Protein 4GX8 (pdb70)

InterPro domains:
  IPR003141 Polymerase/histidinol phosphatase, N-terminal [SM00481] (7-74)
  IPR004013 PHP domain [PF02811] (8-172)
  IPR004365 OB-fold nucleic acid binding domain, AA-tRNA synthetase-type [PF01336] (1000-1071)
  IPR004805 Error-prone DNA polymerase/DNA polymerase III subunit alpha DnaE/PolC [PTHR32294] (6-1156)
  IPR004805 Error-prone DNA polymerase/DNA polymerase III subunit alpha DnaE/PolC [TIGR00594] (6-1031)
  IPR011708 Bacterial DNA polymerase III, alpha subunit, NTPase domain [PF07733] (291-558)
  IPR012340 Nucleic acid-binding, OB-fold [G3DSA:2.40.50.140] (981-1074)
  IPR016195 Polymerase/histidinol phosphatase-like [SSF89550] (6-263)
  IPR029460 DNA polymerase, helix-hairpin-helix motif [PF14579] (808-898)
  IPR040982 DNA polymerase III alpha subunit finger domain [PF17657] (561-735)
  IPR041931 Bacterial DNA polymerase III alpha subunit, thumb domain [G3DSA:1.10.10.1600] (433-510)
  IPR048472 DNA polymerase III subunit alpha, C-terminal domain [PF20914] (1100-1151)
  IPR049821 DnaE1-like, PHP domain [cd07433] (5-281)

Nearest PDB structures (foldseek):
  4gx8-assembly1_A  TM=1.003E+00  e=2.060E-63  Escherichia coli K-12
  4gx9-assembly1_A  TM=1.001E+00  e=1.912E-62  Escherichia coli K-12
  4gx9-assembly2_B  TM=9.969E-01  e=6.374E-62  Escherichia coli K-12
  4jom-assembly1_A  TM=9.855E-01  e=2.646E-47  Escherichia coli K-12
  5fkv-assembly1_A  TM=9.744E-01  e=1.449E-47  Escherichia coli K-12

GO terms:
  GO:0034061 DNA polymerase activity (F, EXP)
  GO:0005515 protein binding (F, IPI)
  GO:0005829 cytosol (C, IDA)
  GO:0044776 DNA polymerase III, core complex (C, IDA)
  GO:0005737 cytoplasm (C, IDA)
  GO:0003887 DNA-directed DNA polymerase activity (F, IDA)
  GO:0006272 leading strand elongation (P, IDA)
  GO:0006273 lagging strand elongation (P, IDA)

Foldseek 3Di:
DLADALFQDPVLLVLLVVLLVVLCVQAVAALQQDADVVGDSVPDDGFLFEAAAAEALQQPHDDARDCLVVLVLCLVLSNREYEYAGALDCRCVVVNCNSCSNSNHRYWYKYKFFEDEVLVHPHTFIKIKTALEALLVVLSNVQSVVQPVVPDDPVGGHGYPCSCQVSVPRIAMEQRQCRGQLNVCLVVVVVVSNVVVVVVCCVRPPSRYAHEQEDQPDPCRVVSVVSVVVVCSVPVHHHAYHHNANEAALVCVVVSVVSVCVRVVHDDDDHSSRHDDRSVRVCVVCVVPSSNSSNNSSSRSSRRYD/DFDALFADPVLLVLLVVLLVVLCVQAVAALQQDADVVGDSVPDDGFLFEAAAAEALQQVFDDAGDCLVVLVLCLVLSNREYEYAGALDDRCVVVNCNSCSNSNHRYWYKYKFFEDEPLVPPATFIKIKTALEALSVVLSVVQSVVQPVVPDDPVHGHGYPCSCQVSVPRIAMEQRQCRGQLNVCLVVVPPVSNVVVVVVCCVRPPSRYAHEQEDQPDPCRVVSVVSVVVVCVVPVHHHAYHHNANEAALVCVVVSQQSVQVRNPHHNPDPPDDDDDHSSRHDDRSVRVCVVCVVPSSNSSNNSSSRSSRRYD/DFDALFFDPVLLVLLVVLLVVLCVQAVAALQQDADVVGDSVPDDGFLFEAAAAEALQQPFDDAGDCLVVLVLCLVLSNREYEYAGALDDRCVVVNCNSCSNSNHRYWYKYKFFEDEVLVPPHTFIKIKTFLEQLSVVLSVVQSVVQPVVPDDPVGGHGYPVSCQVSVPRIAMEQRQCRGQLNVCLVVVVVVSNVVVVVVCCVRPPSRYAHEQEDQPDPCRVVSVVSVVVVCVVPVHHHAYHHNANEAALVCVVVSLQSVQVRSPHHPVDPPRDDPDHSSRHDDRSVRVCVVCVVPSRNSSNNSSSRSSRRYD/DFDALFQDPVLLVLLVVLLVVLCVLAVAALQQDADVVGDSVPDDGFLFEAAAAEALQQPFDDARDCLVVLVLCLVLSPREYEYAGALDCRCVVVNCNSCSNSNHRYWYKYKFWEDEPLVHPQTFIKIKTALEALLVVLSNVQSVVQPVVPDDPVHGHGYPVSCQVSVPRIAMEQRQCRGQLNVCLVVVNPVSNVVVVVVCCVRPPSRYAHEQEDQPDPCRVVSVVSSVVVCVVPVHHHAYHHNANEAALVCVVVSLCSQQVRVVHDSPDPVDDDPDHSSRHDDRSVRSCVVCVVPSRNSSNNSSSRSSRRYD

Sequence (1242 aa):
SKLRVVFATDEEIAAHEARLDLVQKKKGGSCLWRATRRESSGSIGSMSEPRFVHLRVHSDYSMMIDGPAKTAPLVKKAAALGMPALAIITDFTNLCGLVKFYGAGHGAGIKPIVGADFNVQCCDLLLGDELTHLTVLAANNTGYQNLTTLLISSKAYQQRRGYGAAGPIIDRDWLIELNEGLIILLSGGRMGDVGRRSLLRGNSALVDECVAFYEEHFPDRYFLELIRTGRPDEESSYLHAAVELAEARRGLPVVATNDVRFIDSSDFDAHEIRVAIHDGFPPRRNYSPQQYMRSEEEMCELFADIPEALANTVEIAKRCNVTKLRVVFATDEEIAAHEARLDLVQKKGGSCLWRATRESGSIGSMSEPRRFVHLRVHSDYSMIDGPAKTAPLVKKAAALGMPALAITDFTNLCGLVKFYGAGHGAGIKPIVGADFNVQCCDLLGDELTHLTVLAANNTGYQNLTLLISSKKAYQQRRGYGAAGPIIDRDWLIELNEGLILLLSGGRMGDVGRRSLLRGNSALVDECVAFYEEHFPDRYFLELIRTGRPDEESSYLHAAVELAEARGLPVVATNDVRFIDSSDFDAHEIRVAIHDGFTLDDPKRPRNYSPQQYMRSEEEMCELFADIPEALANTVEIAKRCNVTKKLRVVFATDEEIAAHEARLDLVQKKGGSCLWRATRESGSIGSMSEPRFVHLRVHSDYSMIIDGPAKTAPLVKKAAALGMPALAIITDFTNLCGLVKFYGAGHGAGIKPIVGADFNVQQCCDLLLGDELTHLTVLAANNNTGYQNLTLLISSSKAYQRRGYGAAGPIIIDRDWLIELNEEGLILLSGGRMGDVGRSLLRGNSALVDECVAFYEEHFPDRYFLELIRTGRPDEESSYLHAAVELAEARGLPVVATNDVRFIIDSSDFDAHEIRVAIHDGFTLDDPKRPRNYSPQQYMRSEEEEMCELFADIPEALANTVEIAKRCNVTKLRVVFATDEEIAAHEARLDLVQKKGGSCLWRATRRESGSIGSMSEPRFVHLRVHSDYSMMIDGPAKTAPLVKKAAALGMPALAITDFTNLCGLVKKFYGAGHGAGIKPIVGADFNVQQCDLLGDELTHLTVLAANNTGYQNLTTLLISSKAYQRRGYGAAGPIIDRDWLIELNEEGLILLLSGGRMGDVGRSLLRGNSALVDECVAFYEEHFPDRYFLELIRTGRPDEESSYLHAAVELAEARGLPVVATNDVRFIDSSDFDAHEIRVAIHDGFTLDDPKRPRNYSPQQYMRSEEEMCELFADIPEALANTVEIAKRCNVT

Structure (mmCIF, N/CA/C/O backbone):
data_4GX8
#
_entry.id   4GX8
#
_cell.length_a   84.470
_cell.length_b   56.630
_cell.length_c   138.010
_cell.angle_alpha   90.00
_cell.angle_beta   93.52
_cell.angle_gamma   90.00
#
_symmetry.space_group_name_H-M   'P 1 21 1'
#
loop_
_entity.id
_entity.type
_entity.pdbx_description
1 polymer 'DNA polymerase III subunit epsilon,DNA polymerase III subunit alpha'
2 non-polymer 'CHLORIDE ION'
3 water water
#
loop_
_atom_site.group_PDB
_atom_site.id
_atom_site.type_symbol
_atom_site.label_atom_id
_atom_site.label_alt_id
_atom_site.label_comp_id
_atom_site.label_asym_id
_atom_site.label_entity_id
_atom_site.label_seq_id
_atom_site.pdbx_PDB_ins_code
_atom_site.Cartn_x
_atom_site.Cartn_y
_atom_site.Cartn_z
_atom_site.occupancy
_atom_site.B_iso_or_equiv
_atom_site.auth_seq_id
_atom_site.auth_comp_id
_atom_site.auth_asym_id
_atom_site.auth_atom_id
_atom_site.pdbx_PDB_model_num
ATOM 1 N N . SER A 1 3 ? 51.005 17.159 112.159 1.00 57.61 3 SER A N 1
ATOM 2 C CA . SER A 1 3 ? 50.706 18.595 111.882 1.00 57.65 3 SER A CA 1
ATOM 3 C C . SER A 1 3 ? 51.839 19.491 112.368 1.00 51.98 3 SER A C 1
ATOM 4 O O . SER A 1 3 ? 52.290 19.355 113.511 1.00 51.01 3 SER A O 1
ATOM 6 N N . LYS A 1 4 ? 52.289 20.402 111.503 1.00 42.82 4 LYS A N 1
ATOM 7 C CA . LYS A 1 4 ? 53.346 21.354 111.870 1.00 38.30 4 LYS A CA 1
ATOM 8 C C . LYS A 1 4 ? 52.834 22.650 112.529 1.00 29.39 4 LYS A C 1
ATOM 9 O O . LYS A 1 4 ? 53.628 23.528 112.891 1.00 32.71 4 LYS A O 1
ATOM 15 N N . LEU A 1 5 ? 51.517 22.766 112.690 1.00 23.47 5 LEU A N 1
ATOM 16 C CA . LEU A 1 5 ? 50.948 23.849 113.509 1.00 17.79 5 LEU A CA 1
ATOM 17 C C . LEU A 1 5 ? 50.910 23.442 114.972 1.00 18.74 5 LEU A C 1
ATOM 18 O O . LEU A 1 5 ? 50.330 22.410 115.328 1.00 21.92 5 LEU A O 1
ATOM 23 N N . ARG A 1 6 ? 51.524 24.275 115.808 1.00 14.99 6 ARG A N 1
ATOM 24 C CA . ARG A 1 6 ? 51.672 24.023 117.236 1.00 17.16 6 ARG A CA 1
ATOM 25 C C . ARG A 1 6 ? 50.389 24.328 118.021 1.00 17.63 6 ARG A C 1
ATOM 26 O O . ARG A 1 6 ? 49.751 25.378 117.832 1.00 19.05 6 ARG A O 1
ATOM 34 N N . VAL A 1 7 ? 50.008 23.389 118.885 1.00 17.41 7 VAL A N 1
ATOM 35 C CA . VAL A 1 7 ? 49.052 23.665 119.951 1.00 18.11 7 VAL A CA 1
ATOM 36 C C . VAL A 1 7 ? 49.888 23.774 121.230 1.00 16.00 7 VAL A C 1
ATOM 37 O O . VAL A 1 7 ? 50.764 22.919 121.493 1.00 16.12 7 VAL A O 1
ATOM 41 N N . VAL A 1 8 ? 49.662 24.849 121.977 1.00 15.91 8 VAL A N 1
ATOM 42 C CA . VAL A 1 8 ? 50.317 25.050 123.263 1.00 14.96 8 VAL A CA 1
ATOM 43 C C . VAL A 1 8 ? 49.403 24.480 124.350 1.00 13.89 8 VAL A C 1
ATOM 44 O O . VAL A 1 8 ? 48.410 25.102 124.728 1.00 16.25 8 VAL A O 1
ATOM 48 N N . PHE A 1 9 ? 49.750 23.300 124.852 1.00 15.29 9 PHE A N 1
ATOM 49 C CA . PHE A 1 9 ? 48.926 22.650 125.872 1.00 14.08 9 PHE A CA 1
ATOM 50 C C . PHE A 1 9 ? 49.155 23.254 127.255 1.00 16.41 9 PHE A C 1
ATOM 51 O O . PHE A 1 9 ? 50.296 23.534 127.649 1.00 14.63 9 PHE A O 1
ATOM 59 N N . ALA A 1 10 ? 48.058 23.462 127.983 1.00 16.78 10 ALA A N 1
ATOM 60 C CA . ALA A 1 10 ? 48.128 23.840 129.384 1.00 16.61 10 ALA A CA 1
ATOM 61 C C . ALA A 1 10 ? 48.978 22.792 130.093 1.00 15.48 10 ALA A C 1
ATOM 62 O O . ALA A 1 10 ? 48.792 21.580 129.901 1.00 16.17 10 ALA A O 1
ATOM 64 N N . THR A 1 11 ? 49.937 23.254 130.891 1.00 14.71 11 THR A N 1
ATOM 65 C CA . THR A 1 11 ? 50.786 22.357 131.674 1.00 16.38 11 THR A CA 1
ATOM 66 C C . THR A 1 11 ? 49.985 21.714 132.806 1.00 16.61 11 THR A C 1
ATOM 67 O O . THR A 1 11 ? 48.858 22.127 133.080 1.00 17.11 11 THR A O 1
ATOM 71 N N . ASP A 1 12 ? 50.568 20.718 133.471 1.00 16.17 12 ASP A N 1
ATOM 72 C CA . ASP A 1 12 ? 49.934 20.104 134.641 1.00 17.91 12 ASP A CA 1
ATOM 73 C C . ASP A 1 12 ? 49.582 21.130 135.729 1.00 19.80 12 ASP A C 1
ATOM 74 O O . ASP A 1 12 ? 48.490 21.065 136.309 1.00 15.80 12 ASP A O 1
ATOM 79 N N . GLU A 1 13 ? 50.496 22.074 135.991 1.00 17.22 13 GLU A N 1
ATOM 80 C CA . GLU A 1 13 ? 50.244 23.175 136.944 1.00 21.26 13 GLU A CA 1
ATOM 81 C C . GLU A 1 13 ? 49.048 24.032 136.549 1.00 17.01 13 GLU A C 1
ATOM 82 O O . GLU A 1 13 ? 48.233 24.392 137.401 1.00 17.96 13 GLU A O 1
ATOM 88 N N . GLU A 1 14 ? 48.947 24.353 135.256 1.00 12.61 14 GLU A N 1
ATOM 89 C CA . GLU A 1 14 ? 47.863 25.172 134.728 1.00 13.81 14 GLU A CA 1
ATOM 90 C C . GLU A 1 14 ? 46.538 24.423 134.778 1.00 12.86 14 GLU A C 1
ATOM 91 O O . GLU A 1 14 ? 45.495 25.015 135.102 1.00 15.38 14 GLU A O 1
ATOM 97 N N . ILE A 1 15 ? 46.586 23.126 134.475 1.00 13.89 15 ILE A N 1
ATOM 98 C CA . ILE A 1 15 ? 45.403 22.261 134.563 1.00 14.15 15 ILE A CA 1
ATOM 99 C C . ILE A 1 15 ? 44.869 22.229 136.004 1.00 13.59 15 ILE A C 1
ATOM 100 O O . ILE A 1 15 ? 43.655 22.314 136.219 1.00 12.95 15 ILE A O 1
ATOM 105 N N . ALA A 1 16 ? 45.775 22.161 136.980 1.00 12.60 16 ALA A N 1
ATOM 106 C CA . ALA A 1 16 ? 45.372 22.178 138.387 1.00 16.00 16 ALA A CA 1
ATOM 107 C C . ALA A 1 16 ? 44.706 23.511 138.748 1.00 17.09 16 ALA A C 1
ATOM 108 O O . ALA A 1 16 ? 43.702 23.534 139.448 1.00 14.40 16 ALA A O 1
ATOM 110 N N . ALA A 1 17 ? 45.264 24.614 138.252 1.00 15.70 17 ALA A N 1
ATOM 111 C CA . ALA A 1 17 ? 44.669 25.935 138.474 1.00 11.20 17 ALA A CA 1
ATOM 112 C C . ALA A 1 17 ? 43.298 26.051 137.796 1.00 13.32 17 ALA A C 1
ATOM 113 O O . ALA A 1 17 ? 42.398 26.669 138.345 1.00 13.58 17 ALA A O 1
ATOM 115 N N . HIS A 1 18 ? 43.167 25.452 136.610 1.00 11.29 18 HIS A N 1
ATOM 116 C CA . HIS A 1 18 ? 41.908 25.416 135.864 1.00 13.68 18 HIS A CA 1
ATOM 117 C C . HIS A 1 18 ? 40.858 24.650 136.648 1.00 13.62 18 HIS A C 1
ATOM 118 O O . HIS A 1 18 ? 39.742 25.140 136.833 1.00 12.23 18 HIS A O 1
ATOM 125 N N . GLU A 1 19 ? 41.221 23.475 137.166 1.00 13.04 19 GLU A N 1
ATOM 126 C CA . GLU A 1 19 ? 40.279 22.708 137.988 1.00 11.74 19 GLU A CA 1
ATOM 127 C C . GLU A 1 19 ? 39.854 23.483 139.222 1.00 12.57 19 GLU A C 1
ATOM 128 O O . GLU A 1 19 ? 38.670 23.505 139.564 1.00 12.40 19 GLU A O 1
ATOM 134 N N . ALA A 1 20 ? 40.816 24.147 139.863 1.00 12.51 20 ALA A N 1
ATOM 135 C CA . ALA A 1 20 ? 40.496 24.973 141.036 1.00 13.76 20 ALA A CA 1
ATOM 136 C C . ALA A 1 20 ? 39.608 26.169 140.668 1.00 13.97 20 ALA A C 1
ATOM 137 O O . ALA A 1 20 ? 38.724 26.557 141.445 1.00 14.99 20 ALA A O 1
ATOM 139 N N . ARG A 1 21 ? 39.848 26.751 139.489 1.00 14.86 21 ARG A N 1
ATOM 140 C CA . ARG A 1 21 ? 39.052 27.884 139.022 1.00 13.56 21 ARG A CA 1
ATOM 141 C C . ARG A 1 21 ? 37.622 27.450 138.708 1.00 12.41 21 ARG A C 1
ATOM 142 O O . ARG A 1 21 ? 36.648 28.153 139.055 1.00 10.63 21 ARG A O 1
ATOM 150 N N . LEU A 1 22 ? 37.468 26.276 138.101 1.00 12.56 22 LEU A N 1
ATOM 151 C CA . LEU A 1 22 ? 36.093 25.735 137.905 1.00 13.17 22 LEU A CA 1
ATOM 152 C C . LEU A 1 22 ? 35.390 25.390 139.234 1.00 13.78 22 LEU A C 1
ATOM 153 O O . LEU A 1 22 ? 34.190 25.618 139.373 1.00 13.92 22 LEU A O 1
ATOM 158 N N . ASP A 1 23 ? 36.128 24.840 140.203 1.00 13.17 23 ASP A N 1
ATOM 159 C CA . ASP A 1 23 ? 35.588 24.624 141.542 1.00 10.92 23 ASP A CA 1
ATOM 160 C C . ASP A 1 23 ? 35.009 25.923 142.093 1.00 13.43 23 ASP A C 1
ATOM 161 O O . ASP A 1 23 ? 33.946 25.919 142.719 1.00 13.73 23 ASP A O 1
ATOM 166 N N . LEU A 1 24 ? 35.703 27.036 141.861 1.00 12.58 24 LEU A N 1
ATOM 167 C CA . LEU A 1 24 ? 35.220 28.337 142.350 1.00 17.47 24 LEU A CA 1
ATOM 168 C C . LEU A 1 24 ? 33.912 28.754 141.655 1.00 18.07 24 LEU A C 1
ATOM 169 O O . LEU A 1 24 ? 32.982 29.218 142.314 1.00 14.69 24 LEU A O 1
ATOM 174 N N . VAL A 1 25 ? 33.856 28.595 140.334 1.00 14.96 25 VAL A N 1
ATOM 175 C CA . VAL A 1 25 ? 32.628 28.841 139.567 1.00 13.25 25 VAL A CA 1
ATOM 176 C C . VAL A 1 25 ? 31.480 28.072 140.207 1.00 11.10 25 VAL A C 1
ATOM 177 O O . VAL A 1 25 ? 30.419 28.626 140.511 1.00 13.61 25 VAL A O 1
ATOM 181 N N . GLN A 1 26 ? 31.713 26.783 140.427 1.00 12.73 26 GLN A N 1
ATOM 182 C CA . GLN A 1 26 ? 30.667 25.876 140.882 1.00 11.90 26 GLN A CA 1
ATOM 183 C C . GLN A 1 26 ? 30.235 26.127 142.332 1.00 11.91 26 GLN A C 1
ATOM 184 O O . GLN A 1 26 ? 29.038 26.082 142.653 1.00 12.37 26 GLN A O 1
ATOM 190 N N . LYS A 1 27 ? 31.218 26.390 143.194 1.00 12.37 27 LYS A N 1
ATOM 191 C CA A LYS A 1 27 ? 30.956 26.670 144.606 0.70 13.19 27 LYS A CA 1
ATOM 192 C CA B LYS A 1 27 ? 30.982 26.668 144.611 0.30 11.55 27 LYS A CA 1
ATOM 193 C C . LYS A 1 27 ? 30.279 28.017 144.832 1.00 12.29 27 LYS A C 1
ATOM 194 O O . LYS A 1 27 ? 29.514 28.184 145.795 1.00 13.06 27 LYS A O 1
ATOM 205 N N . LYS A 1 28 ? 30.536 28.970 143.944 1.00 13.25 28 LYS A N 1
ATOM 206 C CA . LYS A 1 28 ? 29.894 30.284 144.049 1.00 12.36 28 LYS A CA 1
ATOM 207 C C . LYS A 1 28 ? 28.562 30.354 143.308 1.00 12.64 28 LYS A C 1
ATOM 208 O O . LYS A 1 28 ? 27.668 31.074 143.731 1.00 13.88 28 LYS A O 1
ATOM 214 N N . GLY A 1 29 ? 28.440 29.616 142.199 1.00 10.75 29 GLY A N 1
ATOM 215 C CA . GLY A 1 29 ? 27.273 29.706 141.316 1.00 15.42 29 GLY A CA 1
ATOM 216 C C . GLY A 1 29 ? 26.266 28.569 141.345 1.00 15.55 29 GLY A C 1
ATOM 217 O O . GLY A 1 29 ? 25.098 28.743 140.962 1.00 13.85 29 GLY A O 1
ATOM 218 N N . GLY A 1 30 ? 26.697 27.391 141.787 1.00 11.06 30 GLY A N 1
ATOM 219 C CA . GLY A 1 30 ? 25.775 26.268 141.891 1.00 10.33 30 GLY A CA 1
ATOM 220 C C . GLY A 1 30 ? 25.653 25.471 140.609 1.00 13.77 30 GLY A C 1
ATOM 221 O O . GLY A 1 30 ? 24.758 24.641 140.499 1.00 13.94 30 GLY A O 1
ATOM 222 N N . SER A 1 31 ? 26.556 25.729 139.659 1.00 11.48 31 SER A N 1
ATOM 223 C CA . SER A 1 31 ? 26.667 24.927 138.422 1.00 10.43 31 SER A CA 1
ATOM 224 C C . SER A 1 31 ? 27.978 25.243 137.719 1.00 12.77 31 SER A C 1
ATOM 225 O O . SER A 1 31 ? 28.631 26.241 138.024 1.00 12.06 31 SER A O 1
ATOM 228 N N . CYS A 1 32 ? 28.379 24.386 136.789 1.00 8.48 32 CYS A N 1
ATOM 229 C CA . CYS A 1 32 ? 29.589 24.658 136.002 1.00 11.44 32 CYS A CA 1
ATOM 230 C C . CYS A 1 32 ? 29.345 24.031 134.641 1.00 12.98 32 CYS A C 1
ATOM 231 O O . CYS A 1 32 ? 29.229 22.805 134.539 1.00 12.02 32 CYS A O 1
ATOM 234 N N . LEU A 1 33 ? 29.234 24.858 133.603 1.00 10.88 33 LEU A N 1
ATOM 235 C CA . LEU A 1 33 ? 28.886 24.341 132.264 1.00 12.74 33 LEU A CA 1
ATOM 236 C C . LEU A 1 33 ? 29.965 23.411 131.708 1.00 12.11 33 LEU A C 1
ATOM 237 O O . LEU A 1 33 ? 29.648 22.452 131.007 1.00 12.95 33 LEU A O 1
ATOM 242 N N . TRP A 1 34 ? 31.221 23.659 132.076 1.00 12.85 34 TRP A N 1
ATOM 243 C CA . TRP A 1 34 ? 32.327 22.807 131.636 1.00 14.56 34 TRP A CA 1
ATOM 244 C C . TRP A 1 34 ? 32.121 21.360 132.106 1.00 13.57 34 TRP A C 1
ATOM 245 O O . TRP A 1 34 ? 32.473 20.417 131.398 1.00 15.09 34 TRP A O 1
ATOM 256 N N . ARG A 1 35 ? 31.543 21.205 133.293 1.00 10.55 35 ARG A N 1
ATOM 257 C CA . ARG A 1 35 ? 31.289 19.898 133.906 1.00 8.40 35 ARG A CA 1
ATOM 258 C C . ARG A 1 35 ? 29.806 19.450 133.854 1.00 8.56 35 ARG A C 1
ATOM 259 O O . ARG A 1 35 ? 29.394 18.522 134.560 1.00 14.07 35 ARG A O 1
ATOM 267 N N . ALA A 1 36 ? 28.998 20.118 133.039 1.00 11.77 36 ALA A N 1
ATOM 268 C CA . ALA A 1 36 ? 27.571 19.796 132.958 1.00 8.78 36 ALA A CA 1
ATOM 269 C C . ALA A 1 36 ? 27.312 18.542 132.116 1.00 10.97 36 ALA A C 1
ATOM 270 O O . ALA A 1 36 ? 27.971 18.331 131.085 1.00 12.97 36 ALA A O 1
ATOM 272 N N . THR A 1 37 ? 26.350 17.731 132.549 1.00 8.67 37 THR A N 1
ATOM 273 C CA . THR A 1 37 ? 25.943 16.551 131.778 1.00 5.90 37 THR A CA 1
ATOM 274 C C . THR A 1 37 ? 24.543 16.772 131.204 1.00 9.69 37 THR A C 1
ATOM 275 O O . THR A 1 37 ? 23.594 17.000 131.969 1.00 10.26 37 THR A O 1
ATOM 279 N N . ARG A 1 38 ? 24.394 16.696 129.873 1.00 10.86 38 ARG A N 1
ATOM 280 C CA A ARG A 1 38 ? 23.066 16.874 129.277 0.50 13.12 38 ARG A CA 1
ATOM 281 C CA B ARG A 1 38 ? 23.073 16.854 129.251 0.50 11.75 38 ARG A CA 1
ATOM 282 C C . ARG A 1 38 ? 22.091 15.788 129.732 1.00 13.93 38 ARG A C 1
ATOM 283 O O . ARG A 1 38 ? 22.492 14.672 130.110 1.00 9.70 38 ARG A O 1
ATOM 298 N N . GLU A 1 39 ? 20.798 16.120 129.728 1.00 13.18 39 GLU A N 1
ATOM 299 C CA . GLU A 1 39 ? 19.783 15.186 130.154 1.00 11.91 39 GLU A CA 1
ATOM 300 C C . GLU A 1 39 ? 19.832 14.002 129.191 1.00 11.02 39 GLU A C 1
ATOM 301 O O . GLU A 1 39 ? 19.969 14.204 127.984 1.00 14.08 39 GLU A O 1
ATOM 307 N N . SER A 1 40 ? 19.763 12.791 129.738 1.00 9.96 40 SER A N 1
ATOM 308 C CA A SER A 1 40 ? 19.857 11.555 128.937 0.50 19.59 40 SER A CA 1
ATOM 309 C CA B SER A 1 40 ? 19.859 11.544 128.960 0.50 18.68 40 SER A CA 1
ATOM 310 C C . SER A 1 40 ? 21.275 11.322 128.394 1.00 22.49 40 SER A C 1
ATOM 311 O O . SER A 1 40 ? 21.497 10.434 127.559 1.00 22.33 40 SER A O 1
ATOM 316 N N . GLY A 1 41 ? 22.227 12.133 128.863 1.00 17.97 41 GLY A N 1
ATOM 317 C CA . GLY A 1 41 ? 23.654 11.932 128.598 1.00 15.78 41 GLY A CA 1
ATOM 318 C C . GLY A 1 41 ? 24.216 11.145 129.781 1.00 14.40 41 GLY A C 1
ATOM 319 O O . GLY A 1 41 ? 23.469 10.760 130.677 1.00 14.78 41 GLY A O 1
ATOM 320 N N . SER A 1 42 ? 25.521 10.896 129.777 1.00 15.08 42 SER A N 1
ATOM 321 C CA . SER A 1 42 ? 26.189 10.199 130.894 1.00 10.60 42 SER A CA 1
ATOM 322 C C . SER A 1 42 ? 27.466 10.954 131.241 1.00 10.57 42 SER A C 1
ATOM 323 O O . SER A 1 42 ? 28.004 11.694 130.409 1.00 9.45 42 SER A O 1
ATOM 326 N N . ILE A 1 43 ? 27.945 10.797 132.476 1.00 9.48 43 ILE A N 1
ATOM 327 C CA . ILE A 1 43 ? 29.210 11.416 132.873 1.00 8.11 43 ILE A CA 1
ATOM 328 C C . ILE A 1 43 ? 30.325 10.948 131.926 1.00 8.19 43 ILE A C 1
ATOM 329 O O . ILE A 1 43 ? 31.172 11.756 131.476 1.00 10.70 43 ILE A O 1
ATOM 334 N N . GLY A 1 44 ? 30.290 9.655 131.614 1.00 12.78 44 GLY A N 1
ATOM 335 C CA . GLY A 1 44 ? 31.305 9.017 130.776 1.00 15.04 44 GLY A CA 1
ATOM 336 C C . GLY A 1 44 ? 31.384 9.516 129.345 1.00 18.97 44 GLY A C 1
ATOM 337 O O . GLY A 1 44 ? 32.418 9.367 128.702 1.00 22.72 44 GLY A O 1
ATOM 338 N N . SER A 1 45 ? 30.298 10.104 128.847 1.00 15.72 45 SER A N 1
ATOM 339 C CA . SER A 1 45 ? 30.238 10.559 127.460 1.00 16.84 45 SER A CA 1
ATOM 340 C C . SER A 1 45 ? 30.308 12.080 127.321 1.00 14.72 45 SER A C 1
ATOM 341 O O . SER A 1 45 ? 30.158 12.615 126.216 1.00 17.08 45 SER A O 1
ATOM 344 N N . MET A 1 46 ? 30.571 12.771 128.427 1.00 11.64 46 MET A N 1
ATOM 345 C CA . MET A 1 46 ? 30.802 14.213 128.399 1.00 11.82 46 MET A CA 1
ATOM 346 C C . MET A 1 46 ? 32.013 14.577 127.550 1.00 18.55 46 MET A C 1
ATOM 347 O O . MET A 1 46 ? 33.011 13.854 127.507 1.00 17.72 46 MET A O 1
ATOM 352 N N . SER A 1 47 ? 31.916 15.701 126.861 1.00 15.71 47 SER A N 1
ATOM 353 C CA . SER A 1 47 ? 33.007 16.113 125.991 1.00 21.34 47 SER A CA 1
ATOM 354 C C . SER A 1 47 ? 33.528 17.498 126.351 1.00 17.98 47 SER A C 1
ATOM 355 O O . SER A 1 47 ? 32.828 18.309 126.960 1.00 18.37 47 SER A O 1
ATOM 358 N N . GLU A 1 48 ? 34.772 17.753 125.978 1.00 16.40 48 GLU A N 1
ATOM 359 C CA . GLU A 1 48 ? 35.400 19.045 126.200 1.00 18.95 48 GLU A CA 1
ATOM 360 C C . GLU A 1 48 ? 34.868 20.076 125.209 1.00 15.68 48 GLU A C 1
ATOM 361 O O . GLU A 1 48 ? 34.394 19.703 124.129 1.00 14.63 48 GLU A O 1
ATOM 367 N N . PRO A 1 49 ? 34.936 21.370 125.572 1.00 15.65 49 PRO A N 1
ATOM 368 C CA . PRO A 1 49 ? 34.592 22.367 124.550 1.00 17.51 49 PRO A CA 1
ATOM 369 C C . PRO A 1 49 ? 35.576 22.296 123.394 1.00 16.50 49 PRO A C 1
ATOM 370 O O . PRO A 1 49 ? 36.722 21.889 123.588 1.00 17.52 49 PRO A O 1
ATOM 374 N N . ARG A 1 50 ? 35.103 22.655 122.202 1.00 15.89 50 ARG A N 1
ATOM 375 C CA . ARG A 1 50 ? 35.919 22.661 120.996 1.00 14.88 50 ARG A CA 1
ATOM 376 C C . ARG A 1 50 ? 36.412 24.076 120.668 1.00 16.95 50 ARG A C 1
ATOM 377 O O . ARG A 1 50 ? 37.394 24.245 119.938 1.00 15.16 50 ARG A O 1
ATOM 385 N N . PHE A 1 51 ? 35.728 25.081 121.215 1.00 11.99 51 PHE A N 1
ATOM 386 C CA . PHE A 1 51 ? 36.049 26.484 120.920 1.00 12.42 51 PHE A CA 1
ATOM 387 C C . PHE A 1 51 ? 35.582 27.362 122.077 1.00 14.92 51 PHE A C 1
ATOM 388 O O . PHE A 1 51 ? 34.524 27.112 122.668 1.00 18.39 51 PHE A O 1
ATOM 396 N N . VAL A 1 52 ? 36.387 28.372 122.393 1.00 14.29 52 VAL A N 1
ATOM 397 C CA . VAL A 1 52 ? 36.042 29.396 123.383 1.00 13.22 52 VAL A CA 1
ATOM 398 C C . VAL A 1 52 ? 36.298 30.778 122.743 1.00 13.25 52 VAL A C 1
ATOM 399 O O . VAL A 1 52 ? 37.363 30.979 122.130 1.00 14.76 52 VAL A O 1
ATOM 403 N N . HIS A 1 53 ? 35.327 31.698 122.861 1.00 13.43 53 HIS A N 1
ATOM 404 C CA . HIS A 1 53 ? 35.524 33.113 122.446 1.00 13.36 53 HIS A CA 1
ATOM 405 C C . HIS A 1 53 ? 36.487 33.873 123.355 1.00 15.52 53 HIS A C 1
ATOM 406 O O . HIS A 1 53 ? 36.216 34.042 124.539 1.00 16.20 53 HIS A O 1
ATOM 413 N N . LEU A 1 54 ? 37.587 34.373 122.783 1.00 13.35 54 LEU A N 1
ATOM 414 C CA . LEU A 1 54 ? 38.606 35.081 123.545 1.00 15.49 54 LEU A CA 1
ATOM 415 C C . LEU A 1 54 ? 38.698 36.558 123.205 1.00 15.09 54 LEU A C 1
ATOM 416 O O . LEU A 1 54 ? 39.479 37.277 123.813 1.00 17.46 54 LEU A O 1
ATOM 421 N N . ARG A 1 55 ? 37.902 37.011 122.248 1.00 14.63 55 ARG A N 1
ATOM 422 C CA . ARG A 1 55 ? 37.863 38.433 121.918 1.00 15.81 55 ARG A CA 1
ATOM 423 C C . ARG A 1 55 ? 36.423 38.845 121.727 1.00 13.92 55 ARG A C 1
ATOM 424 O O . ARG A 1 55 ? 35.777 38.452 120.760 1.00 15.50 55 ARG A O 1
ATOM 432 N N . VAL A 1 56 ? 35.924 39.608 122.692 1.00 12.47 56 VAL A N 1
ATOM 433 C CA . VAL A 1 56 ? 34.494 39.901 122.793 1.00 13.49 56 VAL A CA 1
ATOM 434 C C . VAL A 1 56 ? 34.350 41.265 123.439 1.00 15.33 56 VAL A C 1
ATOM 435 O O . VAL A 1 56 ? 34.929 41.510 124.494 1.00 13.83 56 VAL A O 1
ATOM 439 N N . HIS A 1 57 ? 33.582 42.139 122.790 1.00 14.60 57 HIS A N 1
ATOM 440 C CA . HIS A 1 57 ? 33.329 43.489 123.277 1.00 13.09 57 HIS A CA 1
ATOM 441 C C . HIS A 1 57 ? 31.878 43.672 123.645 1.00 15.03 57 HIS A C 1
ATOM 442 O O . HIS A 1 57 ? 31.005 43.181 122.934 1.00 15.15 57 HIS A O 1
ATOM 449 N N . SER A 1 58 ? 31.618 44.394 124.738 1.00 12.91 58 SER A N 1
ATOM 450 C CA . SER A 1 58 ? 30.278 44.906 125.030 1.00 15.01 58 SER A CA 1
ATOM 451 C C . SER A 1 58 ? 29.916 46.015 124.029 1.00 14.94 58 SER A C 1
ATOM 452 O O . SER A 1 58 ? 30.802 46.559 123.341 1.00 14.20 58 SER A O 1
ATOM 455 N N . ASP A 1 59 ? 28.628 46.357 123.956 1.00 17.12 59 ASP A N 1
ATOM 456 C CA . ASP A 1 59 ? 28.115 47.294 122.942 1.00 14.44 59 ASP A CA 1
ATOM 457 C C . ASP A 1 59 ? 28.807 48.655 122.882 1.00 18.61 59 ASP A C 1
ATOM 458 O O . ASP A 1 59 ? 28.986 49.208 121.788 1.00 21.83 59 ASP A O 1
ATOM 463 N N . TYR A 1 60 ? 29.200 49.196 124.034 1.00 17.36 60 TYR A N 1
ATOM 464 C CA . TYR A 1 60 ? 29.753 50.564 124.076 1.00 18.53 60 TYR A CA 1
ATOM 465 C C . TYR A 1 60 ? 31.268 50.640 124.302 1.00 23.99 60 TYR A C 1
ATOM 466 O O . TYR A 1 60 ? 31.802 51.711 124.622 1.00 31.63 60 TYR A O 1
ATOM 475 N N . SER A 1 61 ? 31.944 49.511 124.093 1.00 22.26 61 SER A N 1
ATOM 476 C CA . SER A 1 61 ? 33.370 49.322 124.405 1.00 24.03 61 SER A CA 1
ATOM 477 C C . SER A 1 61 ? 34.327 50.481 124.051 1.00 29.80 61 SER A C 1
ATOM 478 O O . SER A 1 61 ? 35.107 50.931 124.907 1.00 30.67 61 SER A O 1
ATOM 481 N N . MET A 1 62 ? 34.274 50.944 122.802 1.00 29.68 62 MET A N 1
ATOM 482 C CA A MET A 1 62 ? 35.191 51.996 122.361 0.70 33.76 62 MET A CA 1
ATOM 483 C CA B MET A 1 62 ? 35.177 51.984 122.293 0.30 33.47 62 MET A CA 1
ATOM 484 C C . MET A 1 62 ? 34.521 53.362 122.257 1.00 34.23 62 MET A C 1
ATOM 485 O O . MET A 1 62 ? 35.186 54.371 121.994 1.00 36.68 62 MET A O 1
ATOM 494 N N . ILE A 1 63 ? 33.213 53.395 122.491 1.00 33.82 63 ILE A N 1
ATOM 495 C CA . ILE A 1 63 ? 32.445 54.636 122.421 1.00 33.91 63 ILE A CA 1
ATOM 496 C C . ILE A 1 63 ? 31.950 55.060 123.812 1.00 29.49 63 ILE A C 1
ATOM 497 O O . ILE A 1 63 ? 32.368 54.495 124.827 1.00 35.44 63 ILE A O 1
ATOM 502 N N . ASP A 1 64 ? 31.089 56.071 123.856 1.00 33.19 64 ASP A N 1
ATOM 503 C CA . ASP A 1 64 ? 30.535 56.555 125.115 1.00 32.63 64 ASP A CA 1
ATOM 504 C C . ASP A 1 64 ? 29.354 55.684 125.520 1.00 30.85 64 ASP A C 1
ATOM 505 O O . ASP A 1 64 ? 28.499 55.359 124.688 1.00 31.99 64 ASP A O 1
ATOM 510 N N . GLY A 1 65 ? 29.319 55.291 126.790 1.00 28.50 65 GLY A N 1
ATOM 511 C CA . GLY A 1 65 ? 28.203 54.511 127.315 1.00 19.78 65 GLY A CA 1
ATOM 512 C C . GLY A 1 65 ? 28.588 53.449 128.331 1.00 19.71 65 GLY A C 1
ATOM 513 O O . GLY A 1 65 ? 29.776 53.256 128.614 1.00 22.17 65 GLY A O 1
ATOM 514 N N . PRO A 1 66 ? 27.577 52.751 128.880 1.00 19.19 66 PRO A N 1
ATOM 515 C CA . PRO A 1 66 ? 27.746 51.725 129.912 1.00 19.56 66 PRO A CA 1
ATOM 516 C C . PRO A 1 66 ? 28.406 50.455 129.377 1.00 25.37 66 PRO A C 1
ATOM 517 O O . PRO A 1 66 ? 28.254 50.128 128.192 1.00 27.96 66 PRO A O 1
ATOM 521 N N . ALA A 1 67 ? 29.141 49.763 130.249 1.00 21.39 67 ALA A N 1
ATOM 522 C CA . ALA A 1 67 ? 29.673 48.439 129.956 1.00 21.11 67 ALA A CA 1
ATOM 523 C C . ALA A 1 67 ? 28.749 47.329 130.495 1.00 22.03 67 ALA A C 1
ATOM 524 O O . ALA A 1 67 ? 28.978 46.759 131.572 1.00 27.13 67 ALA A O 1
ATOM 526 N N . LYS A 1 68 ? 27.696 47.030 129.745 1.00 21.46 68 LYS A N 1
ATOM 527 C CA . LYS A 1 68 ? 26.770 45.988 130.164 1.00 21.42 68 LYS A CA 1
ATOM 528 C C . LYS A 1 68 ? 27.245 44.643 129.622 1.00 23.27 68 LYS A C 1
ATOM 529 O O . LYS A 1 68 ? 27.365 44.448 128.409 1.00 22.24 68 LYS A O 1
ATOM 535 N N . THR A 1 69 ? 27.546 43.731 130.536 1.00 20.77 69 THR A N 1
ATOM 536 C CA . THR A 1 69 ? 28.059 42.416 130.157 1.00 24.20 69 THR A CA 1
ATOM 537 C C . THR A 1 69 ? 27.038 41.292 130.364 1.00 25.17 69 THR A C 1
ATOM 538 O O . THR A 1 69 ? 27.250 40.177 129.894 1.00 19.63 69 THR A O 1
ATOM 542 N N . ALA A 1 70 ? 25.931 41.604 131.047 1.00 26.24 70 ALA A N 1
ATOM 543 C CA . ALA A 1 70 ? 24.817 40.665 131.249 1.00 26.46 70 ALA A CA 1
ATOM 544 C C . ALA A 1 70 ? 24.350 39.961 129.959 1.00 24.55 70 ALA A C 1
ATOM 545 O O . ALA A 1 70 ? 24.224 38.720 129.955 1.00 20.83 70 ALA A O 1
ATOM 547 N N . PRO A 1 71 ? 24.096 40.731 128.870 1.00 21.77 71 PRO A N 1
ATOM 548 C CA . PRO A 1 71 ? 23.636 40.070 127.647 1.00 19.29 71 PRO A CA 1
ATOM 549 C C . PRO A 1 71 ? 24.661 39.128 126.996 1.00 15.97 71 PRO A C 1
ATOM 550 O O . PRO A 1 71 ? 24.253 38.151 126.375 1.00 18.04 71 PRO A O 1
ATOM 554 N N . LEU A 1 72 ? 25.958 39.406 127.143 1.00 13.27 72 LEU A N 1
ATOM 555 C CA . LEU A 1 72 ? 27.001 38.502 126.622 1.00 13.94 72 LEU A CA 1
ATOM 556 C C . LEU A 1 72 ? 27.026 37.180 127.392 1.00 13.15 72 LEU A C 1
ATOM 557 O O . LEU A 1 72 ? 27.147 36.117 126.794 1.00 15.42 72 LEU A O 1
ATOM 562 N N . VAL A 1 73 ? 26.912 37.259 128.710 1.00 13.25 73 VAL A N 1
ATOM 563 C CA . VAL A 1 73 ? 26.825 36.070 129.562 1.00 17.25 73 VAL A CA 1
ATOM 564 C C . VAL A 1 73 ? 25.551 35.285 129.273 1.00 16.28 73 VAL A C 1
ATOM 565 O O . VAL A 1 73 ? 25.603 34.055 129.144 1.00 19.11 73 VAL A O 1
ATOM 569 N N . LYS A 1 74 ? 24.423 35.993 129.177 1.00 16.89 74 LYS A N 1
ATOM 570 C CA . LYS A 1 74 ? 23.136 35.386 128.839 1.00 16.75 74 LYS A CA 1
ATOM 571 C C . LYS A 1 74 ? 23.233 34.593 127.534 1.00 18.21 74 LYS A C 1
ATOM 572 O O . LYS A 1 74 ? 22.774 33.446 127.466 1.00 16.36 74 LYS A O 1
ATOM 578 N N . LYS A 1 75 ? 23.842 35.193 126.509 1.00 15.67 75 LYS A N 1
ATOM 579 C CA . LYS A 1 75 ? 24.008 34.505 125.231 1.00 13.87 75 LYS A CA 1
ATOM 580 C C . LYS A 1 75 ? 24.943 33.303 125.337 1.00 11.63 75 LYS A C 1
ATOM 581 O O . LYS A 1 75 ? 24.609 32.226 124.872 1.00 13.79 75 LYS A O 1
ATOM 587 N N . ALA A 1 76 ? 26.100 33.481 125.971 1.00 11.13 76 ALA A N 1
ATOM 588 C CA . ALA A 1 76 ? 27.058 32.384 126.137 1.00 12.88 76 ALA A CA 1
ATOM 589 C C . ALA A 1 76 ? 26.416 31.204 126.876 1.00 13.80 76 ALA A C 1
ATOM 590 O O . ALA A 1 76 ? 26.627 30.063 126.495 1.00 15.51 76 ALA A O 1
ATOM 592 N N . ALA A 1 77 ? 25.624 31.500 127.907 1.00 14.86 77 ALA A N 1
ATOM 593 C CA . ALA A 1 77 ? 24.917 30.468 128.665 1.00 16.09 77 ALA A CA 1
ATOM 594 C C . ALA A 1 77 ? 23.898 29.722 127.800 1.00 17.47 77 ALA A C 1
ATOM 595 O O . ALA A 1 77 ? 23.777 28.500 127.887 1.00 17.04 77 ALA A O 1
ATOM 597 N N . ALA A 1 78 ? 23.185 30.460 126.951 1.00 14.59 78 ALA A N 1
ATOM 598 C CA . ALA A 1 78 ? 22.232 29.856 126.022 1.00 14.50 78 ALA A CA 1
ATOM 599 C C . ALA A 1 78 ? 22.930 28.953 125.004 1.00 19.50 78 ALA A C 1
ATOM 600 O O . ALA A 1 78 ? 22.373 27.936 124.588 1.00 24.27 78 ALA A O 1
ATOM 602 N N . LEU A 1 79 ? 24.148 29.322 124.612 1.00 11.31 79 LEU A N 1
ATOM 603 C CA . LEU A 1 79 ? 24.927 28.537 123.653 1.00 16.58 79 LEU A CA 1
ATOM 604 C C . LEU A 1 79 ? 25.665 27.365 124.316 1.00 18.09 79 LEU A C 1
ATOM 605 O O . LEU A 1 79 ? 26.329 26.580 123.636 1.00 24.31 79 LEU A O 1
ATOM 610 N N . GLY A 1 80 ? 25.546 27.262 125.637 1.00 19.17 80 GLY A N 1
ATOM 611 C CA . GLY A 1 80 ? 26.250 26.245 126.428 1.00 20.72 80 GLY A CA 1
ATOM 612 C C . GLY A 1 80 ? 27.763 26.415 126.474 1.00 22.41 80 GLY A C 1
ATOM 613 O O . GLY A 1 80 ? 28.499 25.445 126.657 1.00 23.14 80 GLY A O 1
ATOM 614 N N . MET A 1 81 ? 28.230 27.646 126.300 1.00 15.13 81 MET A N 1
ATOM 615 C CA . MET A 1 81 ? 29.660 27.944 126.367 1.00 13.44 81 MET A CA 1
ATOM 616 C C . MET A 1 81 ? 30.221 27.942 127.796 1.00 17.55 81 MET A C 1
ATOM 617 O O . MET A 1 81 ? 29.704 28.658 128.656 1.00 20.08 81 MET A O 1
ATOM 622 N N . PRO A 1 82 ? 31.268 27.121 128.064 1.00 14.17 82 PRO A N 1
ATOM 623 C CA . PRO A 1 82 ? 31.723 27.001 129.453 1.00 13.59 82 PRO A CA 1
ATOM 624 C C . PRO A 1 82 ? 32.714 28.062 129.878 1.00 14.22 82 PRO A C 1
ATOM 625 O O . PRO A 1 82 ? 33.081 28.113 131.047 1.00 15.38 82 PRO A O 1
ATOM 629 N N . ALA A 1 83 ? 33.178 28.872 128.922 1.00 14.95 83 ALA A N 1
ATOM 630 C CA . ALA A 1 83 ? 34.093 29.963 129.231 1.00 14.97 83 ALA A CA 1
ATOM 631 C C . ALA A 1 83 ? 33.879 31.076 128.227 1.00 13.30 83 ALA A C 1
ATOM 632 O O . ALA A 1 83 ? 33.364 30.839 127.126 1.00 12.63 83 ALA A O 1
ATOM 634 N N . LEU A 1 84 ? 34.268 32.288 128.631 1.00 15.07 84 LEU A N 1
ATOM 635 C CA . LEU A 1 84 ? 34.092 33.482 127.804 1.00 14.54 84 LEU A CA 1
ATOM 636 C C . LEU A 1 84 ? 35.046 34.558 128.294 1.00 16.02 84 LEU A C 1
ATOM 637 O O . LEU A 1 84 ? 35.150 34.778 129.500 1.00 13.97 84 LEU A O 1
ATOM 642 N N . ALA A 1 85 ? 35.729 35.231 127.365 1.00 14.26 85 ALA A N 1
ATOM 643 C CA . ALA A 1 85 ? 36.510 36.396 127.731 1.00 14.54 85 ALA A CA 1
ATOM 644 C C . ALA A 1 85 ? 35.726 37.635 127.373 1.00 19.13 85 ALA A C 1
ATOM 645 O O . ALA A 1 85 ? 34.952 37.613 126.421 1.00 21.50 85 ALA A O 1
ATOM 647 N N . ILE A 1 86 ? 35.884 38.681 128.181 1.00 16.24 86 ILE A N 1
ATOM 648 C CA A ILE A 1 86 ? 35.481 40.026 127.773 0.70 15.68 86 ILE A CA 1
ATOM 649 C CA B ILE A 1 86 ? 35.476 40.026 127.779 0.30 16.83 86 ILE A CA 1
ATOM 650 C C . ILE A 1 86 ? 36.759 40.835 127.621 1.00 21.34 86 ILE A C 1
ATOM 651 O O . ILE A 1 86 ? 37.622 40.836 128.508 1.00 16.05 86 ILE A O 1
ATOM 660 N N . THR A 1 87 ? 36.894 41.481 126.472 1.00 14.78 87 THR A N 1
ATOM 661 C CA . THR A 1 87 ? 38.126 42.179 126.135 1.00 12.27 87 THR A CA 1
ATOM 662 C C . THR A 1 87 ? 37.786 43.569 125.629 1.00 12.56 87 THR A C 1
ATOM 663 O O . THR A 1 87 ? 37.981 43.876 124.447 1.00 16.21 87 THR A O 1
ATOM 667 N N . ASP A 1 88 ? 37.261 44.401 126.520 1.00 11.36 88 ASP A N 1
ATOM 668 C CA . ASP A 1 88 ? 36.854 45.752 126.138 1.00 12.83 88 ASP A CA 1
ATOM 669 C C . ASP A 1 88 ? 38.063 46.649 125.923 1.00 14.61 88 ASP A C 1
ATOM 670 O O . ASP A 1 88 ? 39.185 46.296 126.286 1.00 12.04 88 ASP A O 1
ATOM 675 N N . PHE A 1 89 ? 37.826 47.803 125.325 1.00 12.84 89 PHE A N 1
ATOM 676 C CA . PHE A 1 89 ? 38.942 48.618 124.875 1.00 12.61 89 PHE A CA 1
ATOM 677 C C . PHE A 1 89 ? 39.583 49.395 126.020 1.00 10.59 89 PHE A C 1
ATOM 678 O O . PHE A 1 89 ? 38.985 50.333 126.577 1.00 11.53 89 PHE A O 1
ATOM 686 N N . THR A 1 90 ? 40.801 48.982 126.366 1.00 10.81 90 THR A N 1
ATOM 687 C CA . THR A 1 90 ? 41.626 49.670 127.369 1.00 11.65 90 THR A CA 1
ATOM 688 C C . THR A 1 90 ? 40.802 49.969 128.641 1.00 7.41 90 THR A C 1
ATOM 689 O O . THR A 1 90 ? 40.907 51.024 129.260 1.00 9.97 90 THR A O 1
ATOM 693 N N . ASN A 1 91 ? 39.960 49.004 129.012 1.00 12.54 91 ASN A N 1
ATOM 694 C CA . ASN A 1 91 ? 39.185 49.117 130.235 1.00 10.87 91 ASN A CA 1
ATOM 695 C C . ASN A 1 91 ? 38.698 47.778 130.729 1.00 12.96 91 ASN A C 1
ATOM 696 O O . ASN A 1 91 ? 38.555 46.835 129.940 1.00 12.25 91 ASN A O 1
ATOM 701 N N . LEU A 1 92 ? 38.466 47.720 132.041 1.00 14.87 92 LEU A N 1
ATOM 702 C CA . LEU A 1 92 ? 37.922 46.556 132.731 1.00 14.28 92 LEU A CA 1
ATOM 703 C C . LEU A 1 92 ? 36.611 46.907 133.449 1.00 11.82 92 LEU A C 1
ATOM 704 O O . LEU A 1 92 ? 36.262 46.304 134.488 1.00 12.06 92 LEU A O 1
ATOM 709 N N . CYS A 1 93 ? 35.893 47.886 132.901 1.00 9.38 93 CYS A N 1
ATOM 710 C CA . CYS A 1 93 ? 34.632 48.360 133.484 1.00 9.61 93 CYS A CA 1
ATOM 711 C C . CYS A 1 93 ? 33.700 47.228 133.924 1.00 15.59 93 CYS A C 1
ATOM 712 O O . CYS A 1 93 ? 33.247 47.213 135.062 1.00 13.48 93 CYS A O 1
ATOM 715 N N . GLY A 1 94 ? 33.435 46.283 133.022 1.00 13.80 94 GLY A N 1
ATOM 716 C CA . GLY A 1 94 ? 32.387 45.299 133.251 1.00 14.52 94 GLY A CA 1
ATOM 717 C C . GLY A 1 94 ? 32.826 44.091 134.031 1.00 14.58 94 GLY A C 1
ATOM 718 O O . GLY A 1 94 ? 32.032 43.172 134.243 1.00 16.17 94 GLY A O 1
ATOM 719 N N . LEU A 1 95 ? 34.081 44.096 134.480 1.00 17.26 95 LEU A N 1
ATOM 720 C CA . LEU A 1 95 ? 34.697 42.904 135.062 1.00 14.68 95 LEU A CA 1
ATOM 721 C C . LEU A 1 95 ? 33.981 42.393 136.316 1.00 18.39 95 LEU A C 1
ATOM 722 O O . LEU A 1 95 ? 33.649 41.209 136.401 1.00 15.41 95 LEU A O 1
ATOM 727 N N . VAL A 1 96 ? 33.734 43.281 137.280 1.00 15.61 96 VAL A N 1
ATOM 728 C CA . VAL A 1 96 ? 33.152 42.860 138.552 1.00 16.93 96 VAL A CA 1
ATOM 729 C C . VAL A 1 96 ? 31.794 42.199 138.324 1.00 16.26 96 VAL A C 1
ATOM 730 O O . VAL A 1 96 ? 31.507 41.132 138.895 1.00 17.38 96 VAL A O 1
ATOM 734 N N . LYS A 1 97 ? 30.982 42.817 137.469 1.00 15.55 97 LYS A N 1
ATOM 735 C CA . LYS A 1 97 ? 29.675 42.263 137.109 1.00 18.36 97 LYS A CA 1
ATOM 736 C C . LYS A 1 97 ? 29.781 41.024 136.225 1.00 17.98 97 LYS A C 1
ATOM 737 O O . LYS A 1 97 ? 28.987 40.089 136.381 1.00 17.37 97 LYS A O 1
ATOM 743 N N . PHE A 1 98 ? 30.770 41.004 135.324 1.00 14.46 98 PHE A N 1
ATOM 744 C CA . PHE A 1 98 ? 30.974 39.850 134.431 1.00 15.07 98 PHE A CA 1
ATOM 745 C C . PHE A 1 98 ? 31.339 38.625 135.269 1.00 16.97 98 PHE A C 1
ATOM 746 O O . PHE A 1 98 ? 30.829 37.517 135.048 1.00 17.53 98 PHE A O 1
ATOM 754 N N . TYR A 1 99 ? 32.195 38.848 136.257 1.00 16.59 99 TYR A N 1
ATOM 755 C CA . TYR A 1 99 ? 32.672 37.797 137.155 1.00 16.07 99 TYR A CA 1
ATOM 756 C C . TYR A 1 99 ? 31.489 37.156 137.883 1.00 20.74 99 TYR A C 1
ATOM 757 O O . TYR A 1 99 ? 31.328 35.928 137.878 1.00 17.78 99 TYR A O 1
ATOM 766 N N . GLY A 1 100 ? 30.629 37.994 138.456 1.00 17.70 100 GLY A N 1
ATOM 767 C CA . GLY A 1 100 ? 29.486 37.512 139.228 1.00 15.22 100 GLY A CA 1
ATOM 768 C C . GLY A 1 100 ? 28.441 36.817 138.374 1.00 15.65 100 GLY A C 1
ATOM 769 O O . GLY A 1 100 ? 27.895 35.793 138.770 1.00 15.40 100 GLY A O 1
ATOM 770 N N . ALA A 1 101 ? 28.158 37.399 137.209 1.00 12.20 101 ALA A N 1
ATOM 771 C CA . ALA A 1 101 ? 27.164 36.866 136.272 1.00 11.12 101 ALA A CA 1
ATOM 772 C C . ALA A 1 101 ? 27.680 35.560 135.675 1.00 13.10 101 ALA A C 1
ATOM 773 O O . ALA A 1 101 ? 26.909 34.618 135.500 1.00 16.05 101 ALA A O 1
ATOM 775 N N . GLY A 1 102 ? 28.978 35.527 135.358 1.00 14.78 102 GLY A N 1
ATOM 776 C CA . GLY A 1 102 ? 29.631 34.330 134.842 1.00 14.12 102 GLY A CA 1
ATOM 777 C C . GLY A 1 102 ? 29.380 33.194 135.830 1.00 14.03 102 GLY A C 1
ATOM 778 O O . GLY A 1 102 ? 28.878 32.141 135.455 1.00 14.41 102 GLY A O 1
ATOM 779 N N . HIS A 1 103 ? 29.716 33.439 137.097 1.00 14.32 103 HIS A N 1
ATOM 780 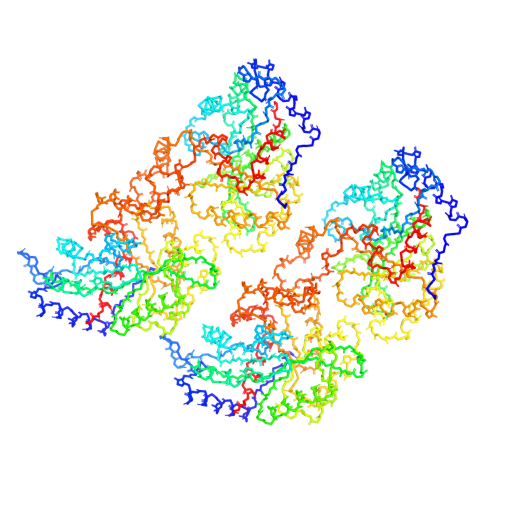C CA . HIS A 1 103 ? 29.514 32.452 138.161 1.00 10.57 103 HIS A CA 1
ATOM 781 C C . HIS A 1 103 ? 28.071 32.022 138.246 1.00 14.88 103 HIS A C 1
ATOM 782 O O . HIS A 1 103 ? 27.792 30.814 138.325 1.00 16.06 103 HIS A O 1
ATOM 789 N N . GLY A 1 104 ? 27.143 32.986 138.192 1.00 11.09 104 GLY A N 1
ATOM 790 C CA . GLY A 1 104 ? 25.740 32.647 138.271 1.00 10.97 104 GLY A CA 1
ATOM 791 C C . GLY A 1 104 ? 25.295 31.720 137.149 1.00 13.21 104 GLY A C 1
ATOM 792 O O . GLY A 1 104 ? 24.386 30.906 137.327 1.00 16.02 104 GLY A O 1
ATOM 793 N N . ALA A 1 105 ? 25.937 31.847 135.995 1.00 12.49 105 ALA A N 1
ATOM 794 C CA . ALA A 1 105 ? 25.575 31.064 134.815 1.00 14.58 105 ALA A CA 1
ATOM 795 C C . ALA A 1 105 ? 26.427 29.801 134.659 1.00 14.74 105 ALA A C 1
ATOM 796 O O . ALA A 1 105 ? 26.238 29.030 133.715 1.00 15.58 105 ALA A O 1
ATOM 798 N N . GLY A 1 106 ? 27.344 29.585 135.596 1.00 14.38 106 GLY A N 1
ATOM 799 C CA . GLY A 1 106 ? 28.268 28.446 135.522 1.00 12.09 106 GLY A CA 1
ATOM 800 C C . GLY A 1 106 ? 29.347 28.592 134.462 1.00 14.32 106 GLY A C 1
ATOM 801 O O . GLY A 1 106 ? 29.891 27.597 133.982 1.00 14.55 106 GLY A O 1
ATOM 802 N N . ILE A 1 107 ? 29.655 29.829 134.089 1.00 12.24 107 ILE A N 1
ATOM 803 C CA . ILE A 1 107 ? 30.676 30.097 133.076 1.00 11.53 107 ILE A CA 1
ATOM 804 C C . ILE A 1 107 ? 31.989 30.551 133.704 1.00 15.44 107 ILE A C 1
ATOM 805 O O . ILE A 1 107 ? 31.992 31.355 134.642 1.00 15.75 107 ILE A O 1
ATOM 810 N N . LYS A 1 108 ? 33.109 30.025 133.204 1.00 12.47 108 LYS A N 1
ATOM 811 C CA . LYS A 1 108 ? 34.415 30.498 133.644 1.00 15.30 108 LYS A CA 1
ATOM 812 C C . LYS A 1 108 ? 34.714 31.859 132.999 1.00 14.76 108 LYS A C 1
ATOM 813 O O . LYS A 1 108 ? 34.866 31.950 131.786 1.00 15.04 108 LYS A O 1
ATOM 819 N N . PRO A 1 109 ? 34.790 32.925 133.812 1.00 15.63 109 PRO A N 1
ATOM 820 C CA . PRO A 1 109 ? 35.064 34.254 133.248 1.00 13.68 109 PRO A CA 1
ATOM 821 C C . PRO A 1 109 ? 36.535 34.436 132.963 1.00 15.42 109 PRO A C 1
ATOM 822 O O . PRO A 1 109 ? 37.374 34.177 133.833 1.00 16.88 109 PRO A O 1
ATOM 826 N N . ILE A 1 110 ? 36.844 34.892 131.754 1.00 13.40 110 ILE A N 1
ATOM 827 C CA . ILE A 1 110 ? 38.231 35.204 131.398 1.00 15.84 110 ILE A CA 1
ATOM 828 C C . ILE A 1 110 ? 38.400 36.721 131.270 1.00 15.37 110 ILE A C 1
ATOM 829 O O . ILE A 1 110 ? 37.564 37.390 130.653 1.00 16.05 110 ILE A O 1
ATOM 834 N N . VAL A 1 111 ? 39.483 37.225 131.869 1.00 15.70 111 VAL A N 1
ATOM 835 C CA . VAL A 1 111 ? 39.764 38.645 132.042 1.00 18.33 111 VAL A CA 1
ATOM 836 C C . VAL A 1 111 ? 40.743 39.104 130.970 1.00 16.29 111 VAL A C 1
ATOM 837 O O . VAL A 1 111 ? 41.806 38.525 130.822 1.00 19.30 111 VAL A O 1
ATOM 841 N N . GLY A 1 112 ? 40.387 40.143 130.225 1.00 14.35 112 GLY A N 1
ATOM 842 C CA . GLY A 1 112 ? 41.306 40.686 129.217 1.00 15.57 112 GLY A CA 1
ATOM 843 C C . GLY A 1 112 ? 40.945 42.103 128.817 1.00 14.72 112 GLY A C 1
ATOM 844 O O . GLY A 1 112 ? 39.978 42.645 129.319 1.00 13.92 112 GLY A O 1
ATOM 845 N N . ALA A 1 113 ? 41.739 42.694 127.921 1.00 13.22 113 ALA A N 1
ATOM 846 C CA . ALA A 1 113 ? 41.401 43.980 127.317 1.00 12.01 113 ALA A CA 1
ATOM 847 C C . ALA A 1 113 ? 42.084 44.103 125.962 1.00 14.57 113 ALA A C 1
ATOM 848 O O . ALA A 1 113 ? 43.117 43.474 125.720 1.00 15.21 113 ALA A O 1
ATOM 850 N N . ASP A 1 114 ? 41.476 44.896 125.081 1.00 14.65 114 ASP A N 1
ATOM 851 C CA . ASP A 1 114 ? 42.048 45.275 123.792 1.00 14.85 114 ASP A CA 1
ATOM 852 C C . ASP A 1 114 ? 42.772 46.615 123.877 1.00 12.12 114 ASP A C 1
ATOM 853 O O . ASP A 1 114 ? 42.343 47.523 124.596 1.00 12.01 114 ASP A O 1
ATOM 858 N N . PHE A 1 115 ? 43.863 46.745 123.123 1.00 11.72 115 PHE A N 1
ATOM 859 C CA . PHE A 1 115 ? 44.651 47.967 123.135 1.00 13.54 115 PHE A CA 1
ATOM 860 C C . PHE A 1 115 ? 44.970 48.445 121.729 1.00 13.81 115 PHE A C 1
ATOM 861 O O . PHE A 1 115 ? 44.859 47.685 120.766 1.00 14.03 115 PHE A O 1
ATOM 869 N N . ASN A 1 116 ? 45.324 49.724 121.638 1.00 12.23 116 ASN A N 1
ATOM 870 C CA . ASN A 1 116 ? 46.031 50.267 120.501 1.00 12.03 116 ASN A CA 1
ATOM 871 C C . ASN A 1 116 ? 47.480 50.418 120.950 1.00 12.74 116 ASN A C 1
ATOM 872 O O . ASN A 1 116 ? 47.760 50.987 122.011 1.00 13.55 116 ASN A O 1
ATOM 877 N N . VAL A 1 117 ? 48.400 49.904 120.141 1.00 13.66 117 VAL A N 1
ATOM 878 C CA . VAL A 1 117 ? 49.815 49.854 120.497 1.00 15.20 117 VAL A CA 1
ATOM 879 C C . VAL A 1 117 ? 50.665 50.673 119.530 1.00 12.06 117 VAL A C 1
ATOM 880 O O . VAL A 1 117 ? 50.424 50.640 118.324 1.00 13.22 117 VAL A O 1
ATOM 884 N N . GLN A 1 118 ? 51.635 51.404 120.090 1.00 8.69 118 GLN A N 1
ATOM 885 C CA . GLN A 1 118 ? 52.681 52.116 119.356 1.00 12.48 118 GLN A CA 1
ATOM 886 C C . GLN A 1 118 ? 54.040 51.475 119.613 1.00 17.64 118 GLN A C 1
ATOM 887 O O . GLN A 1 118 ? 54.368 51.094 120.742 1.00 15.82 118 GLN A O 1
ATOM 893 N 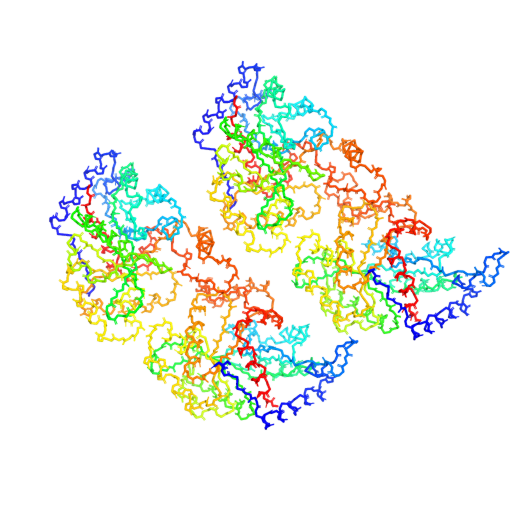N . CYS A 1 119 ? 54.836 51.372 118.559 1.00 17.38 119 CYS A N 1
ATOM 894 C CA A CYS A 1 119 ? 56.184 50.839 118.682 0.50 17.85 119 CYS A CA 1
ATOM 895 C CA B CYS A 1 119 ? 56.171 50.806 118.648 0.50 15.92 119 CYS A CA 1
ATOM 896 C C . CYS A 1 119 ? 57.129 51.577 117.734 1.00 19.91 119 CYS A C 1
ATOM 897 O O . CYS A 1 119 ? 56.737 52.004 116.653 1.00 19.14 119 CYS A O 1
ATOM 902 N N . ASP A 1 120 ? 58.372 51.755 118.167 1.00 20.95 120 ASP A N 1
ATOM 903 C CA . ASP A 1 120 ? 59.340 52.512 117.379 1.00 26.61 120 ASP A CA 1
ATOM 904 C C . ASP A 1 120 ? 59.568 51.939 115.980 1.00 22.60 120 ASP A C 1
ATOM 905 O O . ASP A 1 120 ? 59.747 52.697 115.023 1.00 26.19 120 ASP A O 1
ATOM 910 N N . LEU A 1 121 ? 59.523 50.611 115.872 1.00 22.79 121 LEU A N 1
ATOM 911 C CA . LEU A 1 121 ? 59.698 49.899 114.599 1.00 24.18 121 LEU A CA 1
ATOM 912 C C . LEU A 1 121 ? 58.635 50.262 113.553 1.00 23.98 121 LEU A C 1
ATOM 913 O O . LEU A 1 121 ? 58.912 50.243 112.353 1.00 22.64 121 LEU A O 1
ATOM 918 N N . LEU A 1 122 ? 57.423 50.573 114.019 1.00 21.73 122 LEU A N 1
ATOM 919 C CA A LEU A 1 122 ? 56.309 50.965 113.150 0.50 22.85 122 LEU A CA 1
ATOM 920 C CA B LEU A 1 122 ? 56.343 50.972 113.112 0.50 22.51 122 LEU A CA 1
ATOM 921 C C . LEU A 1 122 ? 56.028 52.470 113.196 1.00 23.35 122 LEU A C 1
ATOM 922 O O . LEU A 1 122 ? 55.047 52.949 112.621 1.00 25.17 122 LEU A O 1
ATOM 931 N N . GLY A 1 123 ? 56.884 53.215 113.887 1.00 23.10 123 GLY A N 1
ATOM 932 C CA . GLY A 1 123 ? 56.684 54.658 114.064 1.00 25.72 123 GLY A CA 1
ATOM 933 C C . GLY A 1 123 ? 55.410 55.041 114.808 1.00 22.42 123 GLY A C 1
ATOM 934 O O . GLY A 1 123 ? 55.129 54.530 115.894 1.00 26.76 123 GLY A O 1
ATOM 935 N N . ASP A 1 124 ? 54.633 55.935 114.205 1.00 23.68 124 ASP A N 1
ATOM 936 C CA . ASP A 1 124 ? 53.437 56.494 114.843 1.00 27.41 124 ASP A CA 1
ATOM 937 C C . ASP A 1 124 ? 52.183 55.644 114.656 1.00 22.42 124 ASP A C 1
ATOM 938 O O . ASP A 1 124 ? 51.163 55.889 115.301 1.00 20.96 124 ASP A O 1
ATOM 943 N N . GLU A 1 125 ? 52.261 54.641 113.787 1.00 18.50 125 GLU A N 1
ATOM 944 C CA . GLU A 1 125 ? 51.104 53.821 113.456 1.00 18.00 125 GLU A CA 1
ATOM 945 C C . GLU A 1 125 ? 50.607 52.997 114.654 1.00 17.24 125 GLU A C 1
ATOM 946 O O . GLU A 1 125 ? 51.400 52.341 115.334 1.00 18.91 125 GLU A O 1
ATOM 952 N N . LEU A 1 126 ? 49.300 53.049 114.906 1.00 13.29 126 LEU A N 1
ATOM 953 C CA . LEU A 1 126 ? 48.702 52.273 115.993 1.00 14.84 126 LEU A CA 1
ATOM 954 C C . LEU A 1 126 ? 48.246 50.929 115.510 1.00 13.44 126 LEU A C 1
ATOM 955 O O . LEU A 1 126 ? 47.533 50.820 114.495 1.00 16.63 126 LEU A O 1
ATOM 960 N N . THR A 1 127 ? 48.637 49.904 116.254 1.00 10.05 127 THR A N 1
ATOM 961 C CA . THR A 1 127 ? 48.246 48.536 115.944 1.00 12.28 127 THR A CA 1
ATOM 962 C C . THR A 1 127 ? 47.418 47.882 117.050 1.00 14.61 127 THR A C 1
ATOM 963 O O . THR A 1 127 ? 47.450 48.322 118.218 1.00 15.87 127 THR A O 1
ATOM 967 N N . HIS A 1 128 ? 46.703 46.810 116.698 1.00 10.50 128 HIS A N 1
ATOM 968 C CA . HIS A 1 128 ? 45.823 46.148 117.656 1.00 10.37 128 HIS A CA 1
ATOM 969 C C . HIS A 1 128 ? 46.542 45.064 118.430 1.00 13.31 128 HIS A C 1
ATOM 970 O O . HIS A 1 128 ? 47.357 44.334 117.878 1.00 14.67 128 HIS A O 1
ATOM 977 N N . LEU A 1 129 ? 46.212 44.940 119.709 1.00 13.20 129 LEU A N 1
ATOM 978 C CA . LEU A 1 129 ? 46.679 43.799 120.506 1.00 10.14 129 LEU A CA 1
ATOM 979 C C . LEU A 1 129 ? 45.617 43.449 121.540 1.00 15.06 129 LEU A C 1
ATOM 980 O O . LEU A 1 129 ? 45.010 44.356 122.110 1.00 14.25 129 LEU A O 1
ATOM 985 N N . THR A 1 130 ? 45.371 42.150 121.758 1.00 15.56 130 THR A N 1
ATOM 986 C CA . THR A 1 130 ? 44.500 41.692 122.856 1.00 15.02 130 THR A CA 1
ATOM 987 C C . THR A 1 130 ? 45.381 41.112 123.956 1.00 15.34 130 THR A C 1
ATOM 988 O O . THR A 1 130 ? 46.272 40.313 123.673 1.00 16.14 130 THR A O 1
ATOM 992 N N . VAL A 1 131 ? 45.152 41.562 125.186 1.00 14.62 131 VAL A N 1
ATOM 993 C CA . VAL A 1 131 ? 45.875 41.065 126.353 1.00 14.54 131 VAL A CA 1
ATOM 994 C C . VAL A 1 131 ? 44.934 40.297 127.284 1.00 14.19 131 VAL A C 1
ATOM 995 O O . VAL A 1 131 ? 43.958 40.869 127.782 1.00 16.69 131 VAL A O 1
ATOM 999 N N . LEU A 1 132 ? 45.231 39.016 127.519 1.00 15.56 132 LEU A N 1
ATOM 1000 C CA . LEU A 1 132 ? 44.473 38.185 128.481 1.00 13.60 132 LEU A CA 1
ATOM 1001 C C . LEU A 1 132 ? 45.268 38.003 129.763 1.00 16.31 132 LEU A C 1
ATOM 1002 O O . LEU A 1 132 ? 46.473 37.780 129.721 1.00 16.30 132 LEU A O 1
ATOM 1007 N N . ALA A 1 133 ? 44.587 38.097 130.902 1.00 13.77 133 ALA A N 1
ATOM 1008 C CA . ALA A 1 133 ? 45.206 37.813 132.189 1.00 13.38 133 ALA A CA 1
ATOM 1009 C C . ALA A 1 133 ? 45.104 36.333 132.529 1.00 16.50 133 ALA A C 1
ATOM 1010 O O . ALA A 1 133 ? 43.997 35.789 132.693 1.00 17.44 133 ALA A O 1
ATOM 1012 N N . ALA A 1 134 ? 46.264 35.687 132.624 1.00 12.06 134 ALA A N 1
ATOM 1013 C CA . ALA A 1 134 ? 46.342 34.243 132.878 1.00 16.51 134 ALA A CA 1
ATOM 1014 C C . ALA A 1 134 ? 46.265 33.902 134.356 1.00 16.56 134 ALA A C 1
ATOM 1015 O O . ALA A 1 134 ? 45.908 32.777 134.737 1.00 15.66 134 ALA A O 1
ATOM 1017 N N . ASN A 1 135 ? 46.628 34.856 135.203 1.00 13.58 135 ASN A N 1
ATOM 1018 C CA . ASN A 1 135 ? 46.619 34.634 136.631 1.00 15.99 135 ASN A CA 1
ATOM 1019 C C . ASN A 1 135 ? 46.485 35.991 137.321 1.00 14.89 135 ASN A C 1
ATOM 1020 O O . ASN A 1 135 ? 46.419 37.024 136.637 1.00 13.61 135 ASN A O 1
ATOM 1025 N N . ASN A 1 136 ? 46.403 35.990 138.648 1.00 12.94 136 ASN A N 1
ATOM 1026 C CA . ASN A 1 136 ? 46.192 37.246 139.375 1.00 14.02 136 ASN A CA 1
ATOM 1027 C C . ASN A 1 136 ? 47.308 38.267 139.231 1.00 15.46 136 ASN A C 1
ATOM 1028 O O . ASN A 1 136 ? 47.046 39.468 139.243 1.00 16.13 136 ASN A O 1
ATOM 1033 N N . THR A 1 137 ? 48.546 37.794 139.088 1.00 13.96 137 THR A N 1
ATOM 1034 C CA . THR A 1 137 ? 49.657 38.694 138.755 1.00 16.16 137 THR A CA 1
ATOM 1035 C C . THR A 1 137 ? 49.441 39.347 137.395 1.00 13.37 137 THR A C 1
ATOM 1036 O O . THR A 1 137 ? 49.657 40.551 137.240 1.00 14.12 137 THR A O 1
ATOM 1040 N N . GLY A 1 138 ? 49.016 38.552 136.410 1.00 11.89 138 GLY A N 1
ATOM 1041 C CA . GLY A 1 138 ? 48.622 39.086 135.111 1.00 13.81 138 GLY A CA 1
ATOM 1042 C C . GLY A 1 138 ? 47.498 40.109 135.201 1.00 13.50 138 GLY A C 1
ATOM 1043 O O . GLY A 1 138 ? 47.510 41.111 134.501 1.00 12.03 138 GLY A O 1
ATOM 1044 N N . TYR A 1 139 ? 46.511 39.838 136.045 1.00 12.05 139 TYR A N 1
ATOM 1045 C CA . TYR A 1 139 ? 45.405 40.766 136.251 1.00 13.62 139 TYR A CA 1
ATOM 1046 C C . TYR A 1 139 ? 45.924 42.097 136.805 1.00 13.64 139 TYR A C 1
ATOM 1047 O O . TYR A 1 139 ? 45.573 43.176 136.314 1.00 9.79 139 TYR A O 1
ATOM 1056 N N . GLN A 1 140 ? 46.787 42.019 137.811 1.00 10.86 140 GLN A N 1
ATOM 1057 C CA . GLN A 1 140 ? 47.400 43.222 138.346 1.00 9.55 140 GLN A CA 1
ATOM 1058 C C . GLN A 1 140 ? 48.204 43.965 137.247 1.00 12.33 140 GLN A C 1
ATOM 1059 O O . GLN A 1 140 ? 48.148 45.199 137.153 1.00 12.56 140 GLN A O 1
ATOM 1065 N N . ASN A 1 141 ? 48.933 43.216 136.419 1.00 10.53 141 ASN A N 1
ATOM 1066 C CA . ASN A 1 141 ? 49.766 43.834 135.375 1.00 11.99 141 ASN A CA 1
ATOM 1067 C C . ASN A 1 141 ? 48.914 44.461 134.277 1.00 13.41 141 ASN A C 1
ATOM 1068 O O . ASN A 1 141 ? 49.236 45.530 133.758 1.00 12.09 141 ASN A O 1
ATOM 1073 N N . LEU A 1 142 ? 47.792 43.812 133.963 1.00 12.17 142 LEU A N 1
ATOM 1074 C CA . LEU A 1 142 ? 46.861 44.357 133.001 1.00 12.25 142 LEU A CA 1
ATOM 1075 C C . LEU A 1 142 ? 46.270 45.666 133.516 1.00 13.64 142 LEU A C 1
ATOM 1076 O O . LEU A 1 142 ? 46.135 46.637 132.759 1.00 11.81 142 LEU A O 1
ATOM 1081 N N . THR A 1 143 ? 45.954 45.704 134.803 1.00 11.58 143 THR A N 1
ATOM 1082 C CA A THR A 1 143 ? 45.441 46.911 135.451 0.50 7.08 143 THR A CA 1
ATOM 1083 C CA B THR A 1 143 ? 45.427 46.929 135.401 0.50 8.75 143 THR A CA 1
ATOM 1084 C C . THR A 1 143 ? 46.475 48.051 135.385 1.00 13.30 143 THR A C 1
ATOM 1085 O O . THR A 1 143 ? 46.145 49.213 135.102 1.00 12.46 143 THR A O 1
ATOM 1092 N N . LEU A 1 144 ? 47.738 47.698 135.622 1.00 11.15 144 LEU A N 1
ATOM 1093 C CA . LEU A 1 144 ? 48.829 48.664 135.572 1.00 12.47 144 LEU A CA 1
ATOM 1094 C C . LEU A 1 144 ? 49.056 49.207 134.151 1.00 12.43 144 LEU A C 1
ATOM 1095 O O . LEU A 1 144 ? 49.328 50.396 133.972 1.00 15.37 144 LEU A O 1
ATOM 1100 N N . LEU A 1 145 ? 48.948 48.335 133.157 1.00 10.47 145 LEU A N 1
ATOM 1101 C CA . LEU A 1 145 ? 49.110 48.719 131.771 1.00 8.55 145 LEU A CA 1
ATOM 1102 C C . LEU A 1 145 ? 48.016 49.727 131.360 1.00 13.23 145 LEU A C 1
ATOM 1103 O O . LEU A 1 145 ? 48.314 50.742 130.725 1.00 12.74 145 LEU A O 1
ATOM 1108 N N . ILE A 1 146 ? 46.770 49.460 131.743 1.00 10.23 146 ILE A N 1
ATOM 1109 C CA . ILE A 1 146 ? 45.671 50.406 131.505 1.00 12.54 146 ILE A CA 1
ATOM 1110 C C . ILE A 1 146 ? 45.942 51.760 132.189 1.00 7.14 146 ILE A C 1
ATOM 1111 O O . ILE A 1 146 ? 45.810 52.821 131.559 1.00 11.47 146 ILE A O 1
ATOM 1116 N N . SER A 1 147 ? 46.358 51.729 133.453 1.00 9.53 147 SER A N 1
ATOM 1117 C CA A SER A 1 147 ? 46.693 52.948 134.189 0.50 9.59 147 SER A CA 1
ATOM 1118 C CA B SER A 1 147 ? 46.693 52.960 134.186 0.50 9.58 147 SER A CA 1
ATOM 1119 C C . SER A 1 147 ? 47.794 53.744 133.482 1.00 9.35 147 SER A C 1
ATOM 1120 O O . SER A 1 147 ? 47.704 54.963 133.359 1.00 9.47 147 SER A O 1
ATOM 1125 N N . LYS A 1 148 ? 48.818 53.038 133.003 1.00 13.12 148 LYS A N 1
ATOM 1126 C CA . LYS A 1 148 ? 49.946 53.675 132.312 1.00 15.40 148 LYS A CA 1
ATOM 1127 C C . LYS A 1 148 ? 49.504 54.416 131.043 1.00 14.34 148 LYS A C 1
ATOM 1128 O O . LYS A 1 148 ? 49.978 55.531 130.783 1.00 12.04 148 LYS A O 1
ATOM 1134 N N . ALA A 1 149 ? 48.610 53.794 130.269 1.00 12.15 149 ALA A N 1
ATOM 1135 C CA . ALA A 1 149 ? 48.079 54.415 129.040 1.00 10.64 149 ALA A CA 1
ATOM 1136 C C . ALA A 1 149 ? 47.307 55.688 129.338 1.00 12.37 149 ALA A C 1
ATOM 1137 O O . ALA A 1 149 ? 47.421 56.677 128.599 1.00 11.33 149 ALA A O 1
ATOM 1139 N N . TYR A 1 150 ? 46.513 55.673 130.411 1.00 9.30 150 TYR A N 1
ATOM 1140 C CA . TYR A 1 150 ? 45.778 56.888 130.783 1.00 12.23 150 TYR A CA 1
ATOM 1141 C C . TYR A 1 150 ? 46.653 57.972 131.402 1.00 14.79 150 TYR A C 1
ATOM 1142 O O . TYR A 1 150 ? 46.468 59.152 131.110 1.00 15.72 150 TYR A O 1
ATOM 1151 N N . GLN A 1 151 ? 47.617 57.555 132.222 1.00 14.49 151 GLN A N 1
ATOM 1152 C CA A GLN A 1 151 ? 48.470 58.470 132.974 0.70 14.32 151 GLN A CA 1
ATOM 1153 C CA B GLN A 1 151 ? 48.462 58.482 132.984 0.30 16.15 151 GLN A CA 1
ATOM 1154 C C . GLN A 1 151 ? 49.324 59.374 132.093 1.00 17.84 151 GLN A C 1
ATOM 1155 O O . GLN A 1 151 ? 49.569 60.528 132.441 1.00 20.52 151 GLN A O 1
ATOM 1166 N N A ARG A 1 152 ? 49.781 58.884 130.949 0.50 17.44 152 ARG A N 1
ATOM 1167 N N B ARG A 1 152 ? 49.732 58.809 130.954 0.50 17.21 152 ARG A N 1
ATOM 1168 C CA A ARG A 1 152 ? 50.536 59.767 130.065 0.50 21.14 152 ARG A CA 1
ATOM 1169 C CA B ARG A 1 152 ? 50.456 59.487 129.877 0.50 22.15 152 ARG A CA 1
ATOM 1170 C C A ARG A 1 152 ? 49.629 60.609 129.161 0.50 21.50 152 ARG A C 1
ATOM 1171 C C B ARG A 1 152 ? 49.631 60.600 129.236 0.50 21.99 152 ARG A C 1
ATOM 1172 O O A ARG A 1 152 ? 50.119 61.385 128.336 0.50 21.38 152 ARG A O 1
ATOM 1173 O O B ARG A 1 152 ? 50.174 61.558 128.681 0.50 24.90 152 ARG A O 1
ATOM 1188 N N . GLY A 1 153 ? 48.312 60.453 129.316 1.00 22.90 153 GLY A N 1
ATOM 1189 C CA . GLY A 1 153 ? 47.363 61.315 128.612 1.00 21.81 153 GLY A CA 1
ATOM 1190 C C . GLY A 1 153 ? 47.169 60.877 127.173 1.00 19.78 153 GLY A C 1
ATOM 1191 O O . GLY A 1 153 ? 47.911 60.030 126.655 1.00 21.35 153 GLY A O 1
ATOM 1192 N N . TYR A 1 154 ? 46.161 61.451 126.523 1.00 21.07 154 TYR A N 1
ATOM 1193 C CA . TYR A 1 154 ? 45.851 61.102 125.145 1.00 20.24 154 TYR A CA 1
ATOM 1194 C C . TYR A 1 154 ? 45.133 62.235 124.423 1.00 19.74 154 TYR A C 1
ATOM 1195 O O . TYR A 1 154 ? 44.542 63.117 125.060 1.00 18.80 154 TYR A O 1
ATOM 1204 N N . GLY A 1 155 ? 45.227 62.214 123.095 1.00 17.46 155 GLY A N 1
ATOM 1205 C CA . GLY A 1 155 ? 44.481 63.128 122.231 1.00 22.33 155 GLY A CA 1
ATOM 1206 C C . GLY A 1 155 ? 43.269 62.419 121.651 1.00 19.50 155 GLY A C 1
ATOM 1207 O O . GLY A 1 155 ? 42.756 61.481 122.255 1.00 19.34 155 GLY A O 1
ATOM 1208 N N . ALA A 1 156 ? 42.827 62.863 120.473 1.00 22.92 156 ALA A N 1
ATOM 1209 C CA . ALA A 1 156 ? 41.655 62.291 119.795 1.00 22.74 156 ALA A CA 1
ATOM 1210 C C . ALA A 1 156 ? 41.822 60.814 119.423 1.00 21.97 156 ALA A C 1
ATOM 1211 O O . ALA A 1 156 ? 40.835 60.102 119.230 1.00 20.22 156 ALA A O 1
ATOM 1213 N N . ALA A 1 157 ? 43.068 60.355 119.334 1.00 19.67 157 ALA A N 1
ATOM 1214 C CA . ALA A 1 157 ? 43.356 58.954 119.004 1.00 20.71 157 ALA A CA 1
ATOM 1215 C C . ALA A 1 157 ? 43.070 57.985 120.158 1.00 20.50 157 ALA A C 1
ATOM 1216 O O . ALA A 1 157 ? 42.990 56.774 119.952 1.00 20.82 157 ALA A O 1
ATOM 1218 N N . GLY A 1 158 ? 42.912 58.524 121.367 1.00 17.68 158 GLY A N 1
ATOM 1219 C CA . GLY A 1 158 ? 42.568 57.711 122.530 1.00 17.37 158 GLY A CA 1
ATOM 1220 C C . GLY A 1 158 ? 43.793 57.164 123.240 1.00 16.79 158 GLY A C 1
ATOM 1221 O O . GLY A 1 158 ? 44.922 57.390 122.789 1.00 12.99 158 GLY A O 1
ATOM 1222 N N . PRO A 1 159 ? 43.577 56.452 124.368 1.00 12.90 159 PRO A N 1
ATOM 1223 C CA . PRO A 1 159 ? 44.682 55.887 125.152 1.00 13.25 159 PRO A CA 1
ATOM 1224 C C . PRO A 1 159 ? 45.441 54.822 124.362 1.00 10.37 159 PRO A C 1
ATOM 1225 O O . PRO A 1 159 ? 44.840 54.031 123.634 1.00 12.30 159 PRO A O 1
ATOM 1229 N N . ILE A 1 160 ? 46.765 54.854 124.471 1.00 10.84 160 ILE A N 1
ATOM 1230 C CA . ILE A 1 160 ? 47.648 53.981 123.693 1.00 8.95 160 ILE A CA 1
ATOM 1231 C C . ILE A 1 160 ? 48.684 53.400 124.638 1.00 10.39 160 ILE A C 1
ATOM 1232 O O . ILE A 1 160 ? 49.084 54.066 125.588 1.00 11.23 160 ILE A O 1
ATOM 1237 N N . ILE A 1 161 ? 49.126 52.170 124.381 1.00 13.87 161 ILE A N 1
ATOM 1238 C CA . ILE A 1 161 ? 50.253 51.628 125.145 1.00 9.17 161 ILE A CA 1
ATOM 1239 C C . ILE A 1 161 ? 51.508 51.604 124.280 1.00 14.45 161 ILE A C 1
ATOM 1240 O O . ILE A 1 161 ? 51.391 51.418 123.069 1.00 11.17 161 ILE A O 1
ATOM 1245 N N . ASP A 1 162 ? 52.680 51.801 124.887 1.00 12.14 162 ASP A N 1
ATOM 1246 C CA . ASP A 1 162 ? 53.958 51.521 124.176 1.00 12.53 162 ASP A CA 1
ATOM 1247 C C . ASP A 1 162 ? 54.215 50.019 124.229 1.00 12.89 162 ASP A C 1
ATOM 1248 O O . ASP A 1 162 ? 54.103 49.411 125.306 1.00 11.69 162 ASP A O 1
ATOM 1253 N N . ARG A 1 163 ? 54.588 49.422 123.092 1.00 13.85 163 ARG A N 1
ATOM 1254 C CA . ARG A 1 163 ? 54.882 47.993 123.045 1.00 12.74 163 ARG A CA 1
ATOM 1255 C C . ARG A 1 163 ? 55.918 47.616 124.122 1.00 12.54 163 ARG A C 1
ATOM 1256 O O . ARG A 1 163 ? 55.775 46.590 124.782 1.00 12.74 163 ARG A O 1
ATOM 1264 N N . ASP A 1 164 ? 56.933 48.458 124.300 1.00 15.46 164 ASP A N 1
ATOM 1265 C CA . ASP A 1 164 ? 58.014 48.162 125.243 1.00 14.22 164 ASP A CA 1
ATOM 1266 C C . ASP A 1 164 ? 57.588 48.151 126.711 1.00 11.14 164 ASP A C 1
ATOM 1267 O O . ASP A 1 164 ? 58.308 47.610 127.544 1.00 13.78 164 ASP A O 1
ATOM 1272 N N . TRP A 1 165 ? 56.424 48.734 127.033 1.00 11.49 165 TRP A N 1
ATOM 1273 C CA . TRP A 1 165 ? 55.870 48.613 128.384 1.00 12.58 165 TRP A CA 1
ATOM 1274 C C . TRP A 1 165 ? 55.551 47.166 128.751 1.00 13.02 165 TRP A C 1
ATOM 1275 O O . TRP A 1 165 ? 55.490 46.831 129.926 1.00 12.67 165 TRP A O 1
ATOM 1286 N N . LEU A 1 166 ? 55.332 46.321 127.739 1.00 10.98 166 LEU A N 1
ATOM 1287 C CA . LEU A 1 166 ? 55.057 44.904 127.932 1.00 12.17 166 LEU A CA 1
ATOM 1288 C C . LEU A 1 166 ? 56.259 44.109 128.444 1.00 11.71 166 LEU A C 1
ATOM 1289 O O . LEU A 1 166 ? 56.073 43.022 128.988 1.00 16.57 166 LEU A O 1
ATOM 1294 N N . ILE A 1 167 ? 57.473 44.641 128.283 1.00 11.01 167 ILE A N 1
ATOM 1295 C CA . ILE A 1 167 ? 58.664 43.965 128.826 1.00 13.72 167 ILE A CA 1
ATOM 1296 C C . ILE A 1 167 ? 58.529 43.816 130.341 1.00 19.37 167 ILE A C 1
ATOM 1297 O O . ILE A 1 167 ? 58.549 42.698 130.879 1.00 17.40 167 ILE A O 1
ATOM 1302 N N . GLU A 1 168 ? 58.378 44.946 131.029 1.00 13.55 168 GLU A N 1
ATOM 1303 C CA . GLU A 1 168 ? 58.271 44.921 132.489 1.00 12.47 168 GLU A CA 1
ATOM 1304 C C . GLU A 1 168 ? 56.963 44.331 133.005 1.00 13.19 168 GLU A C 1
ATOM 1305 O O . GLU A 1 168 ? 56.924 43.755 134.101 1.00 17.81 168 GLU A O 1
ATOM 1311 N N . LEU A 1 169 ? 55.895 44.451 132.218 1.00 14.85 169 LEU A N 1
ATOM 1312 C CA . LEU A 1 169 ? 54.574 44.006 132.669 1.00 13.90 169 LEU A CA 1
ATOM 1313 C C . LEU A 1 169 ? 54.146 42.619 132.157 1.00 15.29 169 LEU A C 1
ATOM 1314 O O . LEU A 1 169 ? 52.985 42.215 132.326 1.00 18.83 169 LEU A O 1
ATOM 1319 N N . ASN A 1 170 ? 55.084 41.860 131.587 1.00 17.50 170 ASN A N 1
ATOM 1320 C CA . ASN A 1 170 ? 54.722 40.643 130.861 1.00 16.34 170 ASN A CA 1
ATOM 1321 C C . ASN A 1 170 ? 54.131 39.498 131.698 1.00 11.92 170 ASN A C 1
ATOM 1322 O O . ASN A 1 170 ? 53.381 38.683 131.170 1.00 13.24 170 ASN A O 1
ATOM 1327 N N . GLU A 1 171 ? 54.495 39.411 132.978 1.00 13.44 171 GLU A N 1
ATOM 1328 C CA . GLU A 1 171 ? 54.190 38.202 133.750 1.00 13.62 171 GLU A CA 1
ATOM 1329 C C . GLU A 1 171 ? 52.684 37.976 133.894 1.00 15.67 171 GLU A C 1
ATOM 1330 O O . GLU A 1 171 ? 51.944 38.880 134.280 1.00 13.69 171 GLU A O 1
ATOM 1336 N N . GLY A 1 172 ? 52.253 36.768 133.542 1.00 12.92 172 GLY A N 1
ATOM 1337 C CA . GLY A 1 172 ? 50.870 36.338 133.680 1.00 11.64 172 GLY A CA 1
ATOM 1338 C C . GLY A 1 172 ? 49.946 36.823 132.585 1.00 15.64 172 GLY A C 1
ATOM 1339 O O . GLY A 1 172 ? 48.741 36.761 132.758 1.00 16.35 172 GLY A O 1
ATOM 1340 N N . LEU A 1 173 ? 50.511 37.331 131.484 1.00 13.23 173 LEU A N 1
ATOM 1341 C CA . LEU A 1 173 ? 49.720 37.789 130.329 1.00 11.43 173 LEU A CA 1
ATOM 1342 C C . LEU A 1 173 ? 49.857 36.856 129.149 1.00 12.02 173 LEU A C 1
ATOM 1343 O O . LEU A 1 173 ? 50.954 36.350 128.882 1.00 15.02 173 LEU A O 1
ATOM 1348 N N . ILE A 1 174 ? 48.737 36.644 128.463 1.00 14.55 174 ILE A N 1
ATOM 1349 C CA A ILE A 1 174 ? 48.741 35.961 127.173 0.70 14.33 174 ILE A CA 1
ATOM 1350 C CA B ILE A 1 174 ? 48.705 35.945 127.177 0.30 14.72 174 ILE A CA 1
ATOM 1351 C C . ILE A 1 174 ? 48.260 36.955 126.125 1.00 13.70 174 ILE A C 1
ATOM 1352 O O . ILE A 1 174 ? 47.245 37.614 126.311 1.00 15.19 174 ILE A O 1
ATOM 1361 N N . LEU A 1 175 ? 49.018 37.060 125.030 1.00 13.04 175 LEU A N 1
ATOM 1362 C CA . LEU A 1 175 ? 48.737 38.028 123.955 1.00 13.99 175 LEU A CA 1
ATOM 1363 C C . LEU A 1 175 ? 48.092 37.381 122.732 1.00 12.30 175 LEU A C 1
ATOM 1364 O O . LEU A 1 175 ? 48.527 36.318 122.302 1.00 16.19 175 LEU A O 1
ATOM 1369 N N . LEU A 1 176 ? 47.055 38.029 122.186 1.00 13.59 176 LEU A N 1
ATOM 1370 C CA . LEU A 1 176 ? 46.532 37.685 120.864 1.00 14.65 176 LEU A CA 1
ATOM 1371 C C . LEU A 1 176 ? 46.953 38.803 119.917 1.00 15.20 176 LEU A C 1
ATOM 1372 O O . LEU A 1 176 ? 46.795 39.969 120.229 1.00 16.72 176 LEU A O 1
ATOM 1377 N N . SER A 1 177 ? 47.528 38.415 118.788 1.00 13.89 177 SER A N 1
ATOM 1378 C CA . SER A 1 177 ? 48.316 39.303 117.905 1.00 12.36 177 SER A CA 1
ATOM 1379 C C . SER A 1 177 ? 47.594 40.485 117.238 1.00 14.21 177 SER A C 1
ATOM 1380 O O . SER A 1 177 ? 48.265 41.386 116.735 1.00 17.32 177 SER A O 1
ATOM 1383 N N . GLY A 1 178 ? 46.262 40.469 117.182 1.00 14.25 178 GLY A N 1
ATOM 1384 C CA . GLY A 1 178 ? 45.529 41.550 116.506 1.00 14.70 178 GLY A CA 1
ATOM 1385 C C . GLY A 1 178 ? 45.211 41.269 115.049 1.00 14.33 178 GLY A C 1
ATOM 1386 O O . GLY A 1 178 ? 44.560 42.076 114.388 1.00 14.90 178 GLY A O 1
ATOM 1387 N N . GLY A 1 179 ? 45.680 40.127 114.548 1.00 14.82 179 GLY A N 1
ATOM 1388 C CA . GLY A 1 179 ? 45.362 39.703 113.187 1.00 11.29 179 GLY A CA 1
ATOM 1389 C C . GLY A 1 179 ? 45.936 40.656 112.159 1.00 11.70 179 GLY A C 1
ATOM 1390 O O . GLY A 1 179 ? 47.044 41.161 112.322 1.00 13.91 179 GLY A O 1
ATOM 1391 N N . ARG A 1 180 ? 45.159 40.941 111.114 1.00 12.91 180 ARG A N 1
ATOM 1392 C CA . ARG A 1 180 ? 45.583 41.873 110.073 1.00 11.15 180 ARG A CA 1
ATOM 1393 C C . ARG A 1 180 ? 45.899 43.274 110.600 1.00 12.98 180 ARG A C 1
ATOM 1394 O O . ARG A 1 180 ? 46.584 44.041 109.921 1.00 11.86 180 ARG A O 1
ATOM 1402 N N . MET A 1 181 ? 45.407 43.589 111.804 1.00 15.02 181 MET A N 1
ATOM 1403 C CA . MET A 1 181 ? 45.548 44.922 112.386 1.00 13.71 181 MET A CA 1
ATOM 1404 C C . MET A 1 181 ? 46.700 45.043 113.364 1.00 9.88 181 MET A C 1
ATOM 1405 O O . MET A 1 181 ? 46.958 46.131 113.856 1.00 12.56 181 MET A O 1
ATOM 1410 N N . GLY A 1 182 ? 47.360 43.927 113.672 1.00 13.86 182 GLY A N 1
ATOM 1411 C CA . GLY A 1 182 ? 48.469 43.925 114.622 1.00 13.26 182 GLY A CA 1
ATOM 1412 C C . GLY A 1 182 ? 49.789 44.247 113.958 1.00 12.08 182 GLY A C 1
ATOM 1413 O O . GLY A 1 182 ? 49.854 44.390 112.730 1.00 12.51 182 GLY A O 1
ATOM 1414 N N . ASP A 1 183 ? 50.854 44.389 114.746 1.00 9.58 183 ASP A N 1
ATOM 1415 C CA . ASP A 1 183 ? 52.136 44.770 114.141 1.00 12.05 183 ASP A CA 1
ATOM 1416 C C . ASP A 1 183 ? 52.673 43.703 113.186 1.00 12.53 183 ASP A C 1
ATOM 1417 O O . ASP A 1 183 ? 53.101 44.013 112.066 1.00 11.55 183 ASP A O 1
ATOM 1422 N N . VAL A 1 184 ? 52.608 42.446 113.621 1.00 12.56 184 VAL A N 1
ATOM 1423 C CA . VAL A 1 184 ? 53.019 41.320 112.769 1.00 12.34 184 VAL A CA 1
ATOM 1424 C C . VAL A 1 184 ? 52.143 41.228 111.526 1.00 10.70 184 VAL A C 1
ATOM 1425 O O . VAL A 1 184 ? 52.670 41.104 110.423 1.00 12.18 184 VAL A O 1
ATOM 1429 N N . GLY A 1 185 ? 50.827 41.330 111.707 1.00 11.29 185 GLY A N 1
ATOM 1430 C CA . GLY A 1 185 ? 49.875 41.187 110.592 1.00 10.23 185 GLY A CA 1
ATOM 1431 C C . GLY A 1 185 ? 50.013 42.259 109.534 1.00 11.67 185 GLY A C 1
ATOM 1432 O O . GLY A 1 185 ? 50.010 41.967 108.334 1.00 12.37 185 GLY A O 1
ATOM 1433 N N . ARG A 1 186 ? 50.138 43.510 109.973 1.00 10.20 186 ARG A N 1
ATOM 1434 C CA A ARG A 1 186 ? 50.324 44.632 109.060 0.70 10.53 186 ARG A CA 1
ATOM 1435 C CA B ARG A 1 186 ? 50.312 44.619 109.038 0.30 9.49 186 ARG A CA 1
ATOM 1436 C C . ARG A 1 186 ? 51.606 44.457 108.250 1.00 8.47 186 ARG A C 1
ATOM 1437 O O . ARG A 1 186 ? 51.647 44.722 107.060 1.00 11.32 186 ARG A O 1
ATOM 1452 N N . SER A 1 187 ? 52.662 44.005 108.930 1.00 9.54 187 SER A N 1
ATOM 1453 C CA . SER A 1 187 ? 53.951 43.835 108.277 1.00 8.77 187 SER A CA 1
ATOM 1454 C C . SER A 1 187 ? 53.959 42.638 107.324 1.00 9.08 187 SER A C 1
ATOM 1455 O O . SER A 1 187 ? 54.619 42.686 106.297 1.00 9.41 187 SER A O 1
ATOM 1458 N N . LEU A 1 188 ? 53.223 41.578 107.660 1.00 9.23 188 LEU A N 1
ATOM 1459 C CA . LEU A 1 188 ? 53.011 40.456 106.725 1.00 10.80 188 LEU A CA 1
ATOM 1460 C C . LEU A 1 188 ? 52.293 40.910 105.444 1.00 10.25 188 LEU A C 1
ATOM 1461 O O . LEU A 1 188 ? 52.708 40.569 104.342 1.00 10.88 188 LEU A O 1
ATOM 1466 N N . LEU A 1 189 ? 51.231 41.698 105.600 1.00 11.69 189 LEU A N 1
ATOM 1467 C CA . LEU A 1 189 ? 50.471 42.223 104.450 1.00 11.18 189 LEU A CA 1
ATOM 1468 C C . LEU A 1 189 ? 51.298 43.141 103.548 1.00 10.75 189 LEU A C 1
ATOM 1469 O O . LEU A 1 189 ? 51.046 43.240 102.338 1.00 10.76 189 LEU A O 1
ATOM 1474 N N . ARG A 1 190 ? 52.278 43.823 104.138 1.00 11.91 190 ARG A N 1
ATOM 1475 C CA . ARG A 1 190 ? 53.159 44.728 103.392 1.00 10.26 190 ARG A CA 1
ATOM 1476 C C . ARG A 1 190 ? 54.404 44.035 102.835 1.00 7.28 190 ARG A C 1
ATOM 1477 O O . ARG A 1 190 ? 55.171 44.624 102.080 1.00 11.60 190 ARG A O 1
ATOM 1485 N N . GLY A 1 191 ? 54.594 42.776 103.215 1.00 14.59 191 GLY A N 1
ATOM 1486 C CA . GLY A 1 191 ? 55.748 42.011 102.733 1.00 9.78 191 GLY A CA 1
ATOM 1487 C C . GLY A 1 191 ? 57.046 42.496 103.351 1.00 9.53 191 GLY A C 1
ATOM 1488 O O . GLY A 1 191 ? 58.113 42.343 102.760 1.00 12.09 191 GLY A O 1
ATOM 1489 N N . ASN A 1 192 ? 56.952 43.100 104.533 1.00 10.94 192 ASN A N 1
ATOM 1490 C CA . ASN A 1 192 ? 58.134 43.593 105.233 1.00 10.87 192 ASN A CA 1
ATOM 1491 C C . ASN A 1 192 ? 58.688 42.470 106.124 1.00 10.55 192 ASN A C 1
ATOM 1492 O O . ASN A 1 192 ? 58.445 42.454 107.329 1.00 13.78 192 ASN A O 1
ATOM 1497 N N . SER A 1 193 ? 59.404 41.527 105.504 1.00 15.08 193 SER A N 1
ATOM 1498 C CA . SER A 1 193 ? 59.886 40.312 106.189 1.00 18.34 193 SER A CA 1
ATOM 1499 C C . SER A 1 193 ? 60.798 40.634 107.365 1.00 17.83 193 SER A C 1
ATOM 1500 O O . SER A 1 193 ? 60.688 40.013 108.426 1.00 17.73 193 SER A O 1
ATOM 1503 N N . ALA A 1 194 ? 61.678 41.614 107.166 1.00 20.70 194 ALA A N 1
ATOM 1504 C CA . ALA A 1 194 ? 62.607 42.071 108.200 1.00 21.95 194 ALA A CA 1
ATOM 1505 C C . ALA A 1 194 ? 61.885 42.627 109.430 1.00 22.40 194 ALA A C 1
ATOM 1506 O O . ALA A 1 194 ? 62.306 42.394 110.567 1.00 18.08 194 ALA A O 1
ATOM 1508 N N . LEU A 1 195 ? 60.789 43.351 109.213 1.00 16.90 195 LEU A N 1
ATOM 1509 C CA . LEU A 1 195 ? 60.031 43.867 110.329 1.00 15.57 195 LEU A CA 1
ATOM 1510 C C . LEU A 1 195 ? 59.237 42.754 111.037 1.00 16.62 195 LEU A C 1
ATOM 1511 O O . LEU A 1 195 ? 59.197 42.706 112.268 1.00 17.04 195 LEU A O 1
ATOM 1516 N N . VAL A 1 196 ? 58.641 41.843 110.262 1.00 12.72 196 VAL A N 1
ATOM 1517 C CA . VAL A 1 196 ? 57.985 40.657 110.838 1.00 12.09 196 VAL A CA 1
ATOM 1518 C C . VAL A 1 196 ? 58.967 39.931 111.770 1.00 12.55 196 VAL A C 1
ATOM 1519 O O . VAL A 1 196 ? 58.618 39.560 112.880 1.00 12.08 196 VAL A O 1
ATOM 1523 N N . ASP A 1 197 ? 60.191 39.740 111.290 1.00 12.50 197 ASP A N 1
ATOM 1524 C CA . ASP A 1 197 ? 61.219 39.053 112.073 1.00 14.49 197 ASP A CA 1
ATOM 1525 C C . ASP A 1 197 ? 61.535 39.780 113.366 1.00 12.54 197 ASP A C 1
ATOM 1526 O O . ASP A 1 197 ? 61.635 39.147 114.417 1.00 11.51 197 ASP A O 1
ATOM 1531 N N . GLU A 1 198 ? 61.714 41.098 113.296 1.00 12.67 198 GLU A N 1
ATOM 1532 C CA . GLU A 1 198 ? 61.949 41.894 114.514 1.00 11.81 198 GLU A CA 1
ATOM 1533 C C . GLU A 1 198 ? 60.787 41.822 115.504 1.00 16.20 198 GLU A C 1
ATOM 1534 O O . GLU A 1 198 ? 61.000 41.696 116.709 1.00 14.09 198 GLU A O 1
ATOM 1540 N N . CYS A 1 199 ? 59.556 41.891 115.006 1.00 16.36 199 CYS A N 1
ATOM 1541 C CA . CYS A 1 199 ? 58.386 41.828 115.888 1.00 15.35 199 CYS A CA 1
ATOM 1542 C C . CYS A 1 199 ? 58.265 40.460 116.551 1.00 15.95 199 CYS A C 1
ATOM 1543 O O . CYS A 1 199 ? 58.041 40.353 117.759 1.00 15.49 199 CYS A O 1
ATOM 1546 N N . VAL A 1 200 ? 58.433 39.407 115.760 1.00 12.66 200 VAL A N 1
ATOM 1547 C CA . VAL A 1 200 ? 58.311 38.047 116.281 1.00 14.62 200 VAL A CA 1
ATOM 1548 C C . VAL A 1 200 ? 59.401 37.780 117.334 1.00 11.09 200 VAL A C 1
ATOM 1549 O O . VAL A 1 200 ? 59.132 37.102 118.337 1.00 15.82 200 VAL A O 1
ATOM 1553 N N . ALA A 1 201 ? 60.596 38.335 117.121 1.00 13.48 201 ALA A N 1
ATOM 1554 C CA . ALA A 1 201 ? 61.697 38.179 118.082 1.00 14.10 201 ALA A CA 1
ATOM 1555 C C . ALA A 1 201 ? 61.343 38.785 119.439 1.00 12.01 201 ALA A C 1
ATOM 1556 O O . ALA A 1 201 ? 61.657 38.210 120.484 1.00 13.11 201 ALA A O 1
ATOM 1558 N N . PHE A 1 202 ? 60.653 39.922 119.420 1.00 11.66 202 PHE A N 1
ATOM 1559 C CA . PHE A 1 202 ? 60.187 40.547 120.658 1.00 10.22 202 PHE A CA 1
ATOM 1560 C C . PHE A 1 202 ? 59.232 39.622 121.413 1.00 12.30 202 PHE A C 1
ATOM 1561 O O . PHE A 1 202 ? 59.386 39.411 122.615 1.00 13.67 202 PHE A O 1
ATOM 1569 N N . TYR A 1 203 ? 58.243 39.064 120.722 1.00 11.34 203 TYR A N 1
ATOM 1570 C CA . TYR A 1 203 ? 57.276 38.213 121.428 1.00 12.86 203 TYR A CA 1
ATOM 1571 C C . TYR A 1 203 ? 57.866 36.892 121.882 1.00 14.06 203 TYR A C 1
ATOM 1572 O O . TYR A 1 203 ? 57.497 36.384 122.934 1.00 14.66 203 TYR A O 1
ATOM 1581 N N . GLU A 1 204 ? 58.775 36.337 121.089 1.00 11.38 204 GLU A N 1
ATOM 1582 C CA . GLU A 1 204 ? 59.419 35.093 121.494 1.00 17.33 204 GLU A CA 1
ATOM 1583 C C . GLU A 1 204 ? 60.286 35.290 122.733 1.00 19.49 204 GLU A C 1
ATOM 1584 O O . GLU A 1 204 ? 60.353 34.412 123.594 1.00 18.43 204 GLU A O 1
ATOM 1590 N N . GLU A 1 205 ? 60.923 36.453 122.836 1.00 15.25 205 GLU A N 1
ATOM 1591 C CA . GLU A 1 205 ? 61.777 36.746 123.987 1.00 14.00 205 GLU A CA 1
ATOM 1592 C C . GLU A 1 205 ? 60.975 36.987 125.268 1.00 13.88 205 GLU A C 1
ATOM 1593 O O . GLU A 1 205 ? 61.307 36.449 126.328 1.00 15.71 205 GLU A O 1
ATOM 1599 N N . HIS A 1 206 ? 59.931 37.804 125.175 1.00 11.92 206 HIS A N 1
ATOM 1600 C CA . HIS A 1 206 ? 59.217 38.242 126.376 1.00 10.41 206 HIS A CA 1
ATOM 1601 C C . HIS A 1 206 ? 57.943 37.488 126.683 1.00 15.56 206 HIS A C 1
ATOM 1602 O O . HIS A 1 206 ? 57.477 37.514 127.822 1.00 16.13 206 HIS A O 1
ATOM 1609 N N . PHE A 1 207 ? 57.381 36.821 125.677 1.00 13.64 207 PHE A N 1
ATOM 1610 C CA . PHE A 1 207 ? 56.123 36.086 125.842 1.00 10.98 207 PHE A CA 1
ATOM 1611 C C . PHE A 1 207 ? 56.204 34.655 125.303 1.00 13.40 207 PHE A C 1
ATOM 1612 O O . PHE A 1 207 ? 55.369 34.254 124.496 1.00 12.90 207 PHE A O 1
ATOM 1620 N N . PRO A 1 208 ? 57.181 33.867 125.778 1.00 15.33 208 PRO A N 1
ATOM 1621 C CA . PRO A 1 208 ? 57.359 32.499 125.273 1.00 15.47 208 PRO A CA 1
ATOM 1622 C C . PRO A 1 208 ? 56.127 31.643 125.576 1.00 14.18 208 PRO A C 1
ATOM 1623 O O . PRO A 1 208 ? 55.664 31.601 126.721 1.00 17.50 208 PRO A O 1
ATOM 1627 N N . ASP A 1 209 ? 55.593 30.987 124.543 1.00 16.42 209 ASP A N 1
ATOM 1628 C CA . ASP A 1 209 ? 54.310 30.263 124.646 1.00 14.65 209 ASP A CA 1
ATOM 1629 C C . ASP A 1 209 ? 53.130 31.104 125.149 1.00 17.59 209 ASP A C 1
ATOM 1630 O O . ASP A 1 209 ? 52.123 30.569 125.647 1.00 14.78 209 ASP A O 1
ATOM 1635 N N . ARG A 1 210 ? 53.240 32.426 125.019 1.00 13.50 210 ARG A N 1
ATOM 1636 C CA . ARG A 1 210 ? 52.208 33.316 125.503 1.00 15.06 210 ARG A CA 1
ATOM 1637 C C . ARG A 1 210 ? 51.878 34.369 124.445 1.00 14.65 210 ARG A C 1
ATOM 1638 O O . ARG A 1 210 ? 51.390 35.439 124.766 1.00 15.08 210 ARG A O 1
ATOM 1646 N N . TYR A 1 211 ? 52.161 34.055 123.185 1.00 14.45 211 TYR A N 1
ATOM 1647 C CA . TYR A 1 211 ? 51.787 34.941 122.071 1.00 14.35 211 TYR A CA 1
ATOM 1648 C C . TYR A 1 211 ? 51.178 34.114 120.950 1.00 11.43 211 TYR A C 1
ATOM 1649 O O . TYR A 1 211 ? 51.798 33.158 120.475 1.00 14.67 211 TYR A O 1
ATOM 1658 N N . PHE A 1 212 ? 49.968 34.486 120.525 1.00 13.31 212 PHE A N 1
ATOM 1659 C CA . PHE A 1 212 ? 49.241 33.697 119.530 1.00 12.84 212 PHE A CA 1
ATOM 1660 C C . PHE A 1 212 ? 48.897 34.537 118.320 1.00 14.72 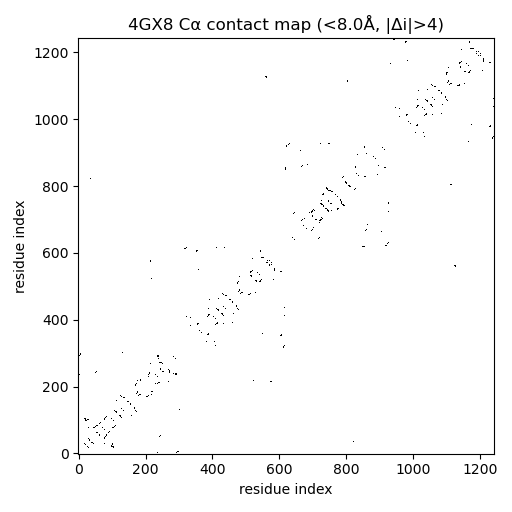212 PHE A C 1
ATOM 1661 O O . PHE A 1 212 ? 48.411 35.650 118.463 1.00 14.40 212 PHE A O 1
ATOM 1669 N N . LEU A 1 213 ? 49.158 33.994 117.131 1.00 13.22 213 LEU A N 1
ATOM 1670 C CA . LEU A 1 213 ? 48.774 34.655 115.891 1.00 13.91 213 LEU A CA 1
ATOM 1671 C C . LEU A 1 213 ? 47.269 34.513 115.693 1.00 17.61 213 LEU A C 1
ATOM 1672 O O . LEU A 1 213 ? 46.749 33.411 115.503 1.00 16.47 213 LEU A O 1
ATOM 1677 N N . GLU A 1 214 ? 46.579 35.641 115.754 1.00 13.55 214 GLU A N 1
ATOM 1678 C CA . GLU A 1 214 ? 45.135 35.660 115.749 1.00 13.28 214 GLU A CA 1
ATOM 1679 C C . GLU A 1 214 ? 44.585 35.542 114.331 1.00 15.28 214 GLU A C 1
ATOM 1680 O O . GLU A 1 214 ? 44.947 36.325 113.453 1.00 17.45 214 GLU A O 1
ATOM 1686 N N . LEU A 1 215 ? 43.732 34.542 114.112 1.00 13.84 215 LEU A N 1
ATOM 1687 C CA . LEU A 1 215 ? 43.096 34.313 112.818 1.00 14.08 215 LEU A CA 1
ATOM 1688 C C . LEU A 1 215 ? 41.598 34.610 112.899 1.00 13.94 215 LEU A C 1
ATOM 1689 O O . LEU A 1 215 ? 40.920 34.156 113.823 1.00 17.72 215 LEU A O 1
ATOM 1694 N N . ILE A 1 216 ? 41.090 35.373 111.931 1.00 15.97 216 ILE A N 1
ATOM 1695 C CA . ILE A 1 216 ? 39.736 35.902 111.998 1.00 16.61 216 ILE A CA 1
ATOM 1696 C C . ILE A 1 216 ? 39.095 35.777 110.613 1.00 16.10 216 ILE A C 1
ATOM 1697 O O . ILE A 1 216 ? 39.684 36.162 109.598 1.00 15.71 216 ILE A O 1
ATOM 1702 N N . ARG A 1 217 ? 37.897 35.207 110.581 1.00 14.77 217 ARG A N 1
ATOM 1703 C CA . ARG A 1 217 ? 37.150 35.038 109.349 1.00 12.07 217 ARG A CA 1
ATOM 1704 C C . ARG A 1 217 ? 35.771 35.691 109.446 1.00 16.85 217 ARG A C 1
ATOM 1705 O O . ARG A 1 217 ? 34.782 35.043 109.788 1.00 13.52 217 ARG A O 1
ATOM 1713 N N . THR A 1 218 ? 35.723 36.985 109.145 1.00 13.96 218 THR A N 1
ATOM 1714 C CA . THR A 1 218 ? 34.485 37.760 109.250 1.00 11.77 218 THR A CA 1
ATOM 1715 C C . THR A 1 218 ? 34.183 38.498 107.953 1.00 13.07 218 THR A C 1
ATOM 1716 O O . THR A 1 218 ? 33.361 39.411 107.932 1.00 14.97 218 THR A O 1
ATOM 1720 N N . GLY A 1 219 ? 34.844 38.089 106.871 1.00 12.71 219 GLY A N 1
ATOM 1721 C CA . GLY A 1 219 ? 34.579 38.637 105.544 1.00 14.40 219 GLY A CA 1
ATOM 1722 C C . GLY A 1 219 ? 34.959 40.096 105.360 1.00 17.80 219 GLY A C 1
ATOM 1723 O O . GLY A 1 219 ? 34.248 40.833 104.679 1.00 21.08 219 GLY A O 1
ATOM 1724 N N . ARG A 1 220 ? 36.063 40.525 105.972 1.00 14.70 220 ARG A N 1
ATOM 1725 C CA . ARG A 1 220 ? 36.552 41.891 105.776 1.00 8.52 220 ARG A CA 1
ATOM 1726 C C . ARG A 1 220 ? 37.867 41.908 104.995 1.00 14.32 220 ARG A C 1
ATOM 1727 O O . ARG A 1 220 ? 38.535 40.885 104.929 1.00 11.59 220 ARG A O 1
ATOM 1735 N N . PRO A 1 221 ? 38.218 43.059 104.373 1.00 14.76 221 PRO A N 1
ATOM 1736 C CA . PRO A 1 221 ? 39.396 43.116 103.496 1.00 13.67 221 PRO A CA 1
ATOM 1737 C C . PRO A 1 221 ? 40.705 42.691 104.147 1.00 11.40 221 PRO A C 1
ATOM 1738 O O . PRO A 1 221 ? 40.982 43.035 105.304 1.00 16.49 221 PRO A O 1
ATOM 1742 N N . ASP A 1 222 ? 41.499 41.949 103.376 1.00 14.02 222 ASP A N 1
ATOM 1743 C CA . ASP A 1 222 ? 42.816 41.455 103.797 1.00 14.64 222 ASP A CA 1
ATOM 1744 C C . ASP A 1 222 ? 42.786 40.370 104.884 1.00 15.68 222 ASP A C 1
ATOM 1745 O O . ASP A 1 222 ? 43.844 39.886 105.273 1.00 13.49 222 ASP A O 1
ATOM 1750 N N . GLU A 1 223 ? 41.609 39.979 105.384 1.00 12.95 223 GLU A N 1
ATOM 1751 C CA . GLU A 1 223 ? 41.571 38.968 106.465 1.00 12.60 223 GLU A CA 1
ATOM 1752 C C . GLU A 1 223 ? 42.129 37.619 106.028 1.00 12.64 223 GLU A C 1
ATOM 1753 O O . GLU A 1 223 ? 42.903 37.004 106.764 1.00 14.50 223 GLU A O 1
ATOM 1759 N N . GLU A 1 224 ? 41.752 37.163 104.835 1.00 12.87 224 GLU A N 1
ATOM 1760 C CA . GLU A 1 224 ? 42.196 35.848 104.382 1.00 16.69 224 GLU A CA 1
ATOM 1761 C C . GLU A 1 224 ? 43.616 35.883 103.833 1.00 15.85 224 GLU A C 1
ATOM 1762 O O . GLU A 1 224 ? 44.367 34.926 104.031 1.00 16.15 224 GLU A O 1
ATOM 1768 N N . SER A 1 225 ? 43.987 36.992 103.185 1.00 12.63 225 SER A N 1
ATOM 1769 C CA A SER A 1 225 ? 45.349 37.137 102.685 0.50 16.80 225 SER A CA 1
ATOM 1770 C CA B SER A 1 225 ? 45.350 37.186 102.690 0.50 16.90 225 SER A CA 1
ATOM 1771 C C . SER A 1 225 ? 46.313 37.183 103.866 1.00 13.49 225 SER A C 1
ATOM 1772 O O . SER A 1 225 ? 47.374 36.565 103.811 1.00 13.14 225 SER A O 1
ATOM 1777 N N . TYR A 1 226 ? 45.926 37.880 104.940 1.00 11.91 226 TYR A N 1
ATOM 1778 C CA . TYR A 1 226 ? 46.722 37.878 106.161 1.00 12.47 226 TYR A CA 1
ATOM 1779 C C . TYR A 1 226 ? 46.752 36.443 106.733 1.00 13.81 226 TYR A C 1
ATOM 1780 O O . TYR A 1 226 ? 47.805 35.955 107.131 1.00 14.07 226 TYR A O 1
ATOM 1789 N N . LEU A 1 227 ? 45.602 35.774 106.771 1.00 12.43 227 LEU A N 1
ATOM 1790 C CA . LEU A 1 227 ? 45.530 34.437 107.359 1.00 13.30 227 LEU A CA 1
ATOM 1791 C C . LEU A 1 227 ? 46.504 33.465 106.670 1.00 12.29 227 LEU A C 1
ATOM 1792 O O . LEU A 1 227 ? 47.222 32.736 107.350 1.00 12.27 227 LEU A O 1
ATOM 1797 N N . HIS A 1 228 ? 46.530 33.469 105.336 1.00 12.70 228 HIS A N 1
ATOM 1798 C CA . HIS A 1 228 ? 47.453 32.633 104.565 1.00 12.67 228 HIS A CA 1
ATOM 1799 C C . HIS A 1 228 ? 48.899 32.889 105.003 1.00 15.13 228 HIS A C 1
ATOM 1800 O O . HIS A 1 228 ? 49.650 31.950 105.298 1.00 14.18 228 HIS A O 1
ATOM 1807 N N . ALA A 1 229 ? 49.274 34.165 105.054 1.00 17.10 229 ALA A N 1
ATOM 1808 C CA . ALA A 1 229 ? 50.631 34.557 105.436 1.00 17.04 229 ALA A CA 1
ATOM 1809 C C . ALA A 1 229 ? 50.938 34.197 106.895 1.00 14.42 229 ALA A C 1
ATOM 1810 O O . ALA A 1 229 ? 52.042 33.760 107.198 1.00 14.50 229 ALA A O 1
ATOM 1812 N N . ALA A 1 230 ? 49.965 34.376 107.787 1.00 11.55 230 ALA A N 1
ATOM 1813 C CA . ALA A 1 230 ? 50.162 34.039 109.205 1.00 13.60 230 ALA A CA 1
ATOM 1814 C C . ALA A 1 230 ? 50.350 32.540 109.394 1.00 12.57 230 ALA A C 1
ATOM 1815 O O . ALA A 1 230 ? 51.191 32.111 110.176 1.00 11.92 230 ALA A O 1
ATOM 1817 N N . VAL A 1 231 ? 49.574 31.736 108.665 1.00 15.12 231 VAL A N 1
ATOM 1818 C CA . VAL A 1 231 ? 49.692 30.280 108.774 1.00 12.14 231 VAL A CA 1
ATOM 1819 C C . VAL A 1 231 ? 51.063 29.819 108.264 1.00 12.60 231 VAL A C 1
ATOM 1820 O O . VAL A 1 231 ? 51.716 28.996 108.900 1.00 14.01 231 VAL A O 1
ATOM 1824 N N . GLU A 1 232 ? 51.512 30.389 107.144 1.00 10.15 232 GLU A N 1
ATOM 1825 C CA . GLU A 1 232 ? 52.855 30.118 106.626 1.00 12.58 232 GLU A CA 1
ATOM 1826 C C . GLU A 1 232 ? 53.961 30.485 107.639 1.00 14.74 232 GLU A C 1
ATOM 1827 O O . GLU A 1 232 ? 54.936 29.741 107.802 1.00 16.18 232 GLU A O 1
ATOM 1833 N N . LEU A 1 233 ? 53.791 31.621 108.318 1.00 11.76 233 LEU A N 1
ATOM 1834 C CA . LEU A 1 233 ? 54.731 32.064 109.346 1.00 15.51 233 LEU A CA 1
ATOM 1835 C C . LEU A 1 233 ? 54.674 31.102 110.532 1.00 13.37 233 LEU A C 1
ATOM 1836 O O . LEU A 1 233 ? 55.708 30.717 111.073 1.00 16.58 233 LEU A O 1
ATOM 1841 N N . ALA A 1 234 ? 53.458 30.720 110.922 1.00 12.73 234 ALA A N 1
ATOM 1842 C CA . ALA A 1 234 ? 53.256 29.821 112.062 1.00 14.43 234 ALA A CA 1
ATOM 1843 C C . ALA A 1 234 ? 53.942 28.474 111.837 1.00 15.30 234 ALA A C 1
ATOM 1844 O O . ALA A 1 234 ? 54.635 27.973 112.719 1.00 16.68 234 ALA A O 1
ATOM 1846 N N . GLU A 1 235 ? 53.753 27.904 110.650 1.00 17.11 235 GLU A N 1
ATOM 1847 C CA . GLU A 1 235 ? 54.385 26.641 110.270 1.00 21.74 235 GLU A CA 1
ATOM 1848 C C . GLU A 1 235 ? 55.918 26.728 110.232 1.00 18.58 235 GLU A C 1
ATOM 1849 O O . GLU A 1 235 ? 56.606 25.799 110.657 1.00 21.49 235 GLU A O 1
ATOM 1855 N N . ALA A 1 236 ? 56.448 27.851 109.757 1.00 17.07 236 ALA A N 1
ATOM 1856 C CA . ALA A 1 236 ? 57.896 28.008 109.626 1.00 19.37 236 ALA A CA 1
ATOM 1857 C C . ALA A 1 236 ? 58.588 28.288 110.966 1.00 19.88 236 ALA A C 1
ATOM 1858 O O . ALA A 1 236 ? 59.751 27.925 111.149 1.00 21.68 236 ALA A O 1
ATOM 1860 N N . ARG A 1 237 ? 57.871 28.919 111.896 1.00 12.92 237 ARG A N 1
ATOM 1861 C CA A ARG A 1 237 ? 58.460 29.344 113.164 0.70 16.97 237 ARG A CA 1
ATOM 1862 C CA B ARG A 1 237 ? 58.460 29.355 113.168 0.30 17.19 237 ARG A CA 1
ATOM 1863 C C . ARG A 1 237 ? 57.967 28.583 114.390 1.00 18.55 237 ARG A C 1
ATOM 1864 O O . ARG A 1 237 ? 58.495 28.767 115.494 1.00 16.89 237 ARG A O 1
ATOM 1879 N N . GLY A 1 238 ? 56.959 27.734 114.205 1.00 17.99 238 GLY A N 1
ATOM 1880 C CA . GLY A 1 238 ? 56.350 27.015 115.337 1.00 21.54 238 GLY A CA 1
ATOM 1881 C C . GLY A 1 238 ? 55.500 27.890 116.257 1.00 18.66 238 GLY A C 1
ATOM 1882 O O . GLY A 1 238 ? 55.251 27.532 117.410 1.00 21.82 238 GLY A O 1
ATOM 1883 N N . LEU A 1 239 ? 55.045 29.034 115.747 1.00 15.11 239 LEU A N 1
ATOM 1884 C CA . LEU A 1 239 ? 54.187 29.943 116.489 1.00 18.19 239 LEU A CA 1
ATOM 1885 C C . LEU A 1 239 ? 52.770 29.399 116.503 1.00 20.15 239 LEU A C 1
ATOM 1886 O O . LEU A 1 239 ? 52.297 28.884 115.490 1.00 19.72 239 LEU A O 1
ATOM 1891 N N . PRO A 1 240 ? 52.090 29.485 117.654 1.00 17.13 240 PRO A N 1
ATOM 1892 C CA . PRO A 1 240 ? 50.717 28.984 117.670 1.00 18.07 240 PRO A CA 1
ATOM 1893 C C . PRO A 1 240 ? 49.714 29.987 117.085 1.00 17.97 240 PRO A C 1
ATOM 1894 O O . PRO A 1 240 ? 49.849 31.203 117.301 1.00 20.46 240 PRO A O 1
ATOM 1898 N N . VAL A 1 241 ? 48.739 29.472 116.335 1.00 12.93 241 VAL A N 1
ATOM 1899 C CA . VAL A 1 241 ? 47.621 30.268 115.844 1.00 13.34 241 VAL A CA 1
ATOM 1900 C C . VAL A 1 241 ? 46.407 30.091 116.751 1.00 12.94 241 VAL A C 1
ATOM 1901 O O . VAL A 1 241 ? 46.258 29.067 117.429 1.00 14.44 241 VAL A O 1
ATOM 1905 N N . VAL A 1 242 ? 45.542 31.094 116.752 1.00 13.83 242 VAL A N 1
ATOM 1906 C CA . VAL A 1 242 ? 44.309 31.059 117.531 1.00 13.35 242 VAL A CA 1
ATOM 1907 C C . VAL A 1 242 ? 43.179 31.702 116.723 1.00 19.18 242 VAL A C 1
ATOM 1908 O O . VAL A 1 242 ? 43.381 32.768 116.127 1.00 16.79 242 VAL A O 1
ATOM 1912 N N . ALA A 1 243 ? 42.016 31.047 116.695 1.00 14.58 243 ALA A N 1
ATOM 1913 C CA . ALA A 1 243 ? 40.821 31.609 116.057 1.00 17.22 243 ALA A CA 1
ATOM 1914 C C . ALA A 1 243 ? 40.076 32.506 117.036 1.00 17.67 243 ALA A C 1
ATOM 1915 O O . ALA A 1 243 ? 39.880 32.145 118.196 1.00 15.90 243 ALA A O 1
ATOM 1917 N N . THR A 1 244 ? 39.683 33.688 116.574 1.00 15.20 244 THR A N 1
ATOM 1918 C CA . THR A 1 244 ? 38.707 34.492 117.305 1.00 14.43 244 THR A CA 1
ATOM 1919 C C . THR A 1 244 ? 37.685 35.003 116.293 1.00 16.40 244 THR A C 1
ATOM 1920 O O . THR A 1 244 ? 37.857 34.846 115.081 1.00 17.15 244 THR A O 1
ATOM 1924 N N . ASN A 1 245 ? 36.607 35.589 116.789 1.00 12.63 245 ASN A N 1
ATOM 1925 C CA . ASN A 1 245 ? 35.610 36.147 115.902 1.00 10.81 245 ASN A CA 1
ATOM 1926 C C . ASN A 1 245 ? 35.431 37.647 116.091 1.00 11.39 245 ASN A C 1
ATOM 1927 O O . ASN A 1 245 ? 34.509 38.228 115.533 1.00 14.92 245 ASN A O 1
ATOM 1932 N N . ASP A 1 246 ? 36.324 38.261 116.876 1.00 15.56 246 ASP A N 1
ATOM 1933 C CA . ASP A 1 246 ? 36.326 39.701 117.062 1.00 13.28 246 ASP A CA 1
ATOM 1934 C C . ASP A 1 246 ? 34.893 40.179 117.340 1.00 12.85 246 ASP A C 1
ATOM 1935 O O . ASP A 1 246 ? 34.352 41.002 116.609 1.00 12.82 246 ASP A O 1
ATOM 1940 N N . VAL A 1 247 ? 34.270 39.619 118.374 1.00 10.68 247 VAL A N 1
ATOM 1941 C CA . VAL A 1 247 ? 32.837 39.798 118.615 1.00 11.07 247 VAL A CA 1
ATOM 1942 C C . VAL A 1 247 ? 32.519 41.228 119.057 1.00 12.64 247 VAL A C 1
ATOM 1943 O O . VAL A 1 247 ? 33.115 41.724 120.007 1.00 15.49 247 VAL A O 1
ATOM 1947 N N . ARG A 1 248 ? 31.576 41.872 118.367 1.00 12.50 248 ARG A N 1
ATOM 1948 C CA . ARG A 1 248 ? 31.185 43.253 118.670 1.00 11.83 248 ARG A CA 1
ATOM 1949 C C . ARG A 1 248 ? 29.722 43.418 119.076 1.00 12.28 248 ARG A C 1
ATOM 1950 O O . ARG A 1 248 ? 29.317 44.479 119.571 1.00 13.12 248 ARG A O 1
ATOM 1958 N N . PHE A 1 249 ? 28.923 42.392 118.807 1.00 12.37 249 PHE A N 1
ATOM 1959 C CA . PHE A 1 249 ? 27.489 42.390 119.135 1.00 16.10 249 PHE A CA 1
ATOM 1960 C C . PHE A 1 249 ? 27.023 40.944 119.282 1.00 13.08 249 PHE A C 1
ATOM 1961 O O . PHE A 1 249 ? 27.735 40.019 118.899 1.00 13.10 249 PHE A O 1
ATOM 1969 N N . ILE A 1 250 ? 25.825 40.743 119.823 1.00 13.32 250 ILE A N 1
ATOM 1970 C CA . ILE A 1 250 ? 25.424 39.393 120.241 1.00 15.99 250 ILE A CA 1
ATOM 1971 C C . ILE A 1 250 ? 24.942 38.506 119.084 1.00 14.07 250 ILE A C 1
ATOM 1972 O O . ILE A 1 250 ? 25.462 37.393 118.891 1.00 16.55 250 ILE A O 1
ATOM 1977 N N . ASP A 1 251 ? 23.982 39.013 118.319 1.00 15.27 251 ASP A N 1
ATOM 1978 C CA . ASP A 1 251 ? 23.423 38.291 117.186 1.00 12.36 251 ASP A CA 1
ATOM 1979 C C . ASP A 1 251 ? 23.713 39.067 115.907 1.00 14.83 251 ASP A C 1
ATOM 1980 O O . ASP A 1 251 ? 23.907 40.280 115.950 1.00 15.75 251 ASP A O 1
ATOM 1985 N N . SER A 1 252 ? 23.720 38.378 114.769 1.00 17.47 252 SER A N 1
ATOM 1986 C CA . SER A 1 252 ? 24.008 39.034 113.487 1.00 16.79 252 SER A CA 1
ATOM 1987 C C . SER A 1 252 ? 23.020 40.163 113.161 1.00 18.16 252 SER A C 1
ATOM 1988 O O . SER A 1 252 ? 23.393 41.154 112.535 1.00 15.62 252 SER A O 1
ATOM 1991 N N . SER A 1 253 ? 21.771 40.009 113.606 1.00 15.18 253 SER A N 1
ATOM 1992 C CA . SER A 1 253 ? 20.740 41.034 113.429 1.00 17.83 253 SER A CA 1
ATOM 1993 C C . SER A 1 253 ? 21.001 42.323 114.222 1.00 16.38 253 SER A C 1
ATOM 1994 O O . SER A 1 253 ? 20.317 43.337 113.999 1.00 19.72 253 SER A O 1
ATOM 1997 N N . ASP A 1 254 ? 21.981 42.289 115.128 1.00 15.17 254 ASP A N 1
ATOM 1998 C CA . ASP A 1 254 ? 22.377 43.472 115.896 1.00 16.68 254 ASP A CA 1
ATOM 1999 C C . ASP A 1 254 ? 23.311 44.411 115.131 1.00 19.36 254 ASP A C 1
ATOM 2000 O O . ASP A 1 254 ? 23.636 45.496 115.626 1.00 19.29 254 ASP A O 1
ATOM 2005 N N . PHE A 1 255 ? 23.730 43.995 113.932 1.00 19.22 255 PHE A N 1
ATOM 2006 C CA . PHE A 1 255 ? 24.727 44.735 113.139 1.00 15.83 255 PHE A CA 1
ATOM 2007 C C . PHE A 1 255 ? 24.267 46.147 112.811 1.00 15.82 255 PHE A C 1
ATOM 2008 O O . PHE A 1 255 ? 25.043 47.100 112.951 1.00 17.40 255 PHE A O 1
ATOM 2016 N N . ASP A 1 256 ? 23.008 46.264 112.391 1.00 19.67 256 ASP A N 1
ATOM 2017 C CA . ASP A 1 256 ? 22.396 47.549 112.058 1.00 22.27 256 ASP A CA 1
ATOM 2018 C C . ASP A 1 256 ? 22.560 48.575 113.181 1.00 23.13 256 ASP A C 1
ATOM 2019 O O . ASP A 1 256 ? 23.085 49.664 112.951 1.00 25.57 256 ASP A O 1
ATOM 2024 N N . ALA A 1 257 ? 22.139 48.215 114.392 1.00 21.03 257 ALA A N 1
ATOM 2025 C CA . ALA A 1 257 ? 22.269 49.101 115.549 1.00 24.06 257 ALA A CA 1
ATOM 2026 C C . ALA A 1 257 ? 23.731 49.459 115.886 1.00 24.71 257 ALA A C 1
ATOM 2027 O O . ALA A 1 257 ? 24.008 50.595 116.295 1.00 25.04 257 ALA A O 1
ATOM 2029 N N . HIS A 1 258 ? 24.655 48.511 115.700 1.00 20.16 258 HIS A N 1
ATOM 2030 C CA . HIS A 1 258 ? 26.086 48.751 115.970 1.00 20.10 258 HIS A CA 1
ATOM 2031 C C . HIS A 1 258 ? 26.665 49.840 115.058 1.00 22.53 258 HIS A C 1
ATOM 2032 O O . HIS A 1 258 ? 27.314 50.780 115.533 1.00 21.19 258 HIS A O 1
ATOM 2039 N N . GLU A 1 259 ? 26.423 49.696 113.757 1.00 19.34 259 GLU A N 1
ATOM 2040 C CA . GLU A 1 259 ? 26.890 50.650 112.758 1.00 26.50 259 GLU A CA 1
ATOM 2041 C C . GLU A 1 259 ? 26.444 52.075 113.074 1.00 27.39 259 GLU A C 1
ATOM 2042 O O . GLU A 1 259 ? 27.192 53.032 112.873 1.00 30.76 259 GLU A O 1
ATOM 2048 N N . ILE A 1 260 ? 25.223 52.196 113.580 1.00 28.30 260 ILE A N 1
ATOM 2049 C CA . ILE A 1 260 ? 24.627 53.486 113.883 1.00 29.61 260 ILE A CA 1
ATOM 2050 C C . ILE A 1 260 ? 25.188 54.105 115.180 1.00 28.86 260 ILE A C 1
ATOM 2051 O O . ILE A 1 260 ? 25.432 55.316 115.230 1.00 32.82 260 ILE A O 1
ATOM 2056 N N . ARG A 1 261 ? 25.414 53.279 116.203 1.00 27.34 261 ARG A N 1
ATOM 2057 C CA . ARG A 1 261 ? 26.042 53.738 117.450 1.00 25.70 261 ARG A CA 1
ATOM 2058 C C . ARG A 1 261 ? 27.446 54.314 117.210 1.00 31.90 261 ARG A C 1
ATOM 2059 O O . ARG A 1 261 ? 27.812 55.354 117.786 1.00 27.76 261 ARG A O 1
ATOM 2067 N N . VAL A 1 262 ? 28.208 53.631 116.352 1.00 28.16 262 VAL A N 1
ATOM 2068 C CA . VAL A 1 262 ? 29.559 54.043 115.948 1.00 31.54 262 VAL A CA 1
ATOM 2069 C C . VAL A 1 262 ? 29.563 55.411 115.233 1.00 32.05 262 VAL A C 1
ATOM 2070 O O . VAL A 1 262 ? 30.391 56.275 115.548 1.00 30.03 262 VAL A O 1
ATOM 2074 N N . ALA A 1 263 ? 28.634 55.597 114.292 1.00 31.64 263 ALA A N 1
ATOM 2075 C CA . ALA A 1 263 ? 28.475 56.855 113.548 1.00 32.10 263 ALA A CA 1
ATOM 2076 C C . ALA A 1 263 ? 28.194 58.064 114.454 1.00 33.56 263 ALA A C 1
ATOM 2077 O O . ALA A 1 263 ? 28.883 59.083 114.357 1.00 32.57 263 ALA A O 1
ATOM 2079 N N . ILE A 1 264 ? 27.189 57.942 115.325 1.00 33.66 264 ILE A N 1
ATOM 2080 C CA . ILE A 1 264 ? 26.868 58.971 116.337 1.00 36.40 264 ILE A CA 1
ATOM 2081 C C . ILE A 1 264 ? 28.117 59.481 117.096 1.00 36.54 264 ILE A C 1
ATOM 2082 O O . ILE A 1 264 ? 28.356 60.692 117.164 1.00 38.13 264 ILE A O 1
ATOM 2087 N N . HIS A 1 265 ? 28.906 58.554 117.640 1.00 34.18 265 HIS A N 1
ATOM 2088 C CA . HIS A 1 265 ? 30.162 58.880 118.328 1.00 36.44 265 HIS A CA 1
ATOM 2089 C C . HIS A 1 265 ? 31.235 59.462 117.392 1.00 38.46 265 HIS A C 1
ATOM 2090 O O . HIS A 1 265 ? 31.965 60.380 117.781 1.00 38.54 265 HIS A O 1
ATOM 2097 N N . ASP A 1 266 ? 31.327 58.920 116.174 1.00 39.51 266 ASP A N 1
ATOM 2098 C CA . ASP A 1 266 ? 32.322 59.347 115.180 1.00 43.25 266 ASP A CA 1
ATOM 2099 C C . ASP A 1 266 ? 32.041 60.731 114.575 1.00 45.41 266 ASP A C 1
ATOM 2100 O O . ASP A 1 266 ? 32.974 61.461 114.226 1.00 47.15 266 ASP A O 1
ATOM 2105 N N . GLY A 1 267 ? 30.762 61.079 114.446 1.00 44.28 267 GLY A N 1
ATOM 2106 C CA . GLY A 1 267 ? 30.357 62.385 113.915 1.00 45.34 267 GLY A CA 1
ATOM 2107 C C . GLY A 1 267 ? 30.154 62.425 112.408 1.00 43.58 267 GLY A C 1
ATOM 2108 O O . GLY A 1 267 ? 30.318 63.475 111.785 1.00 40.26 267 GLY A O 1
ATOM 2109 N N . PHE A 1 268 ? 29.796 61.283 111.824 1.00 43.67 268 PHE A N 1
ATOM 2110 C CA . PHE A 1 268 ? 29.540 61.188 110.388 1.00 43.79 268 PHE A CA 1
ATOM 2111 C C . PHE A 1 268 ? 28.045 61.127 110.093 1.00 44.32 268 PHE A C 1
ATOM 2112 O O . PHE A 1 268 ? 27.292 60.450 110.795 1.00 43.53 268 PHE A O 1
ATOM 2120 N N A PRO A 1 276 ? 33.054 54.985 106.426 0.70 16.26 276 PRO A N 1
ATOM 2121 N N B PRO A 1 276 ? 34.713 55.733 107.950 0.30 23.19 276 PRO A N 1
ATOM 2122 C CA A PRO A 1 276 ? 34.036 54.061 106.986 0.70 19.28 276 PRO A CA 1
ATOM 2123 C CA B PRO A 1 276 ? 35.390 54.452 107.778 0.30 23.19 276 PRO A CA 1
ATOM 2124 C C A PRO A 1 276 ? 33.362 52.795 107.522 0.70 23.19 276 PRO A C 1
ATOM 2125 C C B PRO A 1 276 ? 34.479 53.257 108.066 0.30 23.83 276 PRO A C 1
ATOM 2126 O O A PRO A 1 276 ? 32.630 52.857 108.511 0.70 26.69 276 PRO A O 1
ATOM 2127 O O B PRO A 1 276 ? 33.867 53.183 109.132 0.30 26.56 276 PRO A O 1
ATOM 2134 N N A ARG A 1 277 ? 33.604 51.666 106.856 0.70 22.79 277 ARG A N 1
ATOM 2135 N N B ARG A 1 277 ? 34.392 52.337 107.107 0.30 24.79 277 ARG A N 1
ATOM 2136 C CA A ARG A 1 277 ? 32.981 50.386 107.202 0.70 23.16 277 ARG A CA 1
ATOM 2137 C CA B ARG A 1 277 ? 33.607 51.117 107.258 0.30 23.38 277 ARG A CA 1
ATOM 2138 C C A ARG A 1 277 ? 33.976 49.442 107.876 0.70 19.39 277 ARG A C 1
ATOM 2139 C C B ARG A 1 277 ? 34.514 50.042 107.850 0.30 22.48 277 ARG A C 1
ATOM 2140 O O A ARG A 1 277 ? 34.425 48.468 107.264 0.70 25.45 277 ARG A O 1
ATOM 2141 O O B ARG A 1 277 ? 35.378 49.508 107.150 0.30 21.41 277 ARG A O 1
ATOM 2156 N N . ASN A 1 278 ? 34.321 49.727 109.131 1.00 19.23 278 ASN A N 1
ATOM 2157 C CA . ASN A 1 278 ? 35.286 48.894 109.865 1.00 16.69 278 ASN A CA 1
ATOM 2158 C C . ASN A 1 278 ? 34.756 47.561 110.384 1.00 18.48 278 ASN A C 1
ATOM 2159 O O . ASN A 1 278 ? 35.533 46.738 110.855 1.00 13.71 278 ASN A O 1
ATOM 2164 N N . TYR A 1 279 ? 33.447 47.361 110.280 1.00 11.83 279 TYR A N 1
ATOM 2165 C CA . TYR A 1 279 ? 32.787 46.216 110.910 1.00 14.10 279 TYR A CA 1
ATOM 2166 C C . TYR A 1 279 ? 31.944 45.433 109.934 1.00 11.17 279 TYR A C 1
ATOM 2167 O O . TYR A 1 279 ? 31.420 45.982 108.957 1.00 14.69 279 TYR A O 1
ATOM 2176 N N . SER A 1 280 ? 31.803 44.149 110.231 1.00 10.32 280 SER A N 1
ATOM 2177 C CA . SER A 1 280 ? 31.043 43.209 109.421 1.00 13.11 280 SER A CA 1
ATOM 2178 C C . SER A 1 280 ? 29.903 42.565 110.227 1.00 13.50 280 SER A C 1
ATOM 2179 O O . SER A 1 280 ? 30.016 42.415 111.442 1.00 14.66 280 SER A O 1
ATOM 2182 N N . PRO A 1 281 ? 28.813 42.172 109.539 1.00 15.77 281 PRO A N 1
ATOM 2183 C CA . PRO A 1 281 ? 27.689 41.467 110.181 1.00 14.65 281 PRO A CA 1
ATOM 2184 C C . PRO A 1 281 ? 28.069 40.085 110.710 1.00 16.28 281 PRO A C 1
ATOM 2185 O O . PRO A 1 281 ? 27.287 39.468 111.418 1.00 17.11 281 PRO A O 1
ATOM 2189 N N . GLN A 1 282 ? 29.270 39.613 110.381 1.00 13.04 282 GLN A N 1
ATOM 2190 C CA . GLN A 1 282 ? 29.733 38.316 110.856 1.00 11.64 282 GLN A CA 1
ATOM 2191 C C . GLN A 1 282 ? 30.338 38.394 112.258 1.00 13.18 282 GLN A C 1
ATOM 2192 O O . GLN A 1 282 ? 30.645 37.365 112.856 1.00 13.76 282 GLN A O 1
ATOM 2198 N N . GLN A 1 283 ? 30.491 39.610 112.786 1.00 13.81 283 GLN A N 1
ATOM 2199 C CA . GLN A 1 283 ? 31.146 39.808 114.085 1.00 12.97 283 GLN A CA 1
ATOM 2200 C C . GLN A 1 283 ? 30.208 39.640 115.286 1.00 13.58 283 GLN A C 1
ATOM 2201 O O . GLN A 1 283 ? 30.295 40.385 116.272 1.00 13.16 283 GLN A O 1
ATOM 2207 N N . TYR A 1 284 ? 29.312 38.663 115.186 1.00 11.49 284 TYR A N 1
ATOM 2208 C CA . TYR A 1 284 ? 28.433 38.315 116.292 1.00 11.04 284 TYR A CA 1
ATOM 2209 C C . TYR A 1 284 ? 29.012 37.163 117.099 1.00 16.16 284 TYR A C 1
ATOM 2210 O O . TYR A 1 284 ? 30.087 36.650 116.784 1.00 12.60 284 TYR A O 1
ATOM 2219 N N . MET A 1 285 ? 28.311 36.762 118.158 1.00 12.72 285 MET A N 1
ATOM 2220 C CA . MET A 1 285 ? 28.784 35.666 118.991 1.00 14.11 285 MET A CA 1
ATOM 2221 C C . MET A 1 285 ? 28.413 34.325 118.346 1.00 15.82 285 MET A C 1
ATOM 2222 O O . MET A 1 285 ? 27.377 33.736 118.668 1.00 16.31 285 MET A O 1
ATOM 2227 N N . ARG A 1 286 ? 29.273 33.857 117.441 1.00 11.73 286 ARG A N 1
ATOM 2228 C CA . ARG A 1 286 ? 29.029 32.621 116.705 1.00 17.05 286 ARG A CA 1
ATOM 2229 C C . ARG A 1 286 ? 29.060 31.451 117.663 1.00 13.86 286 ARG A C 1
ATOM 2230 O O . ARG A 1 286 ? 29.807 31.471 118.629 1.00 13.38 286 ARG A O 1
ATOM 2238 N N . SER A 1 287 ? 28.252 30.431 117.380 1.00 15.40 287 SER A N 1
ATOM 2239 C CA . SER A 1 287 ? 28.252 29.228 118.202 1.00 17.57 287 SER A CA 1
ATOM 2240 C C . SER A 1 287 ? 29.559 28.451 118.014 1.00 17.70 287 SER A C 1
ATOM 2241 O O . SER A 1 287 ? 30.314 28.699 117.065 1.00 16.34 287 SER A O 1
ATOM 2244 N N . GLU A 1 288 ? 29.823 27.514 118.923 1.00 18.63 288 GLU A N 1
ATOM 2245 C CA . GLU A 1 288 ? 30.958 26.600 118.786 1.00 17.85 288 GLU A CA 1
ATOM 2246 C C . GLU A 1 288 ? 30.879 25.790 117.491 1.00 18.36 288 GLU A C 1
ATOM 2247 O O . GLU A 1 288 ? 31.893 25.601 116.808 1.00 17.19 288 GLU A O 1
ATOM 2253 N N . GLU A 1 289 ? 29.675 25.338 117.138 1.00 16.05 289 GLU A N 1
ATOM 2254 C CA . GLU A 1 289 ? 29.485 24.577 115.911 1.00 14.74 289 GLU A CA 1
ATOM 2255 C C . GLU A 1 289 ? 29.838 25.428 114.688 1.00 16.92 289 GLU A C 1
ATOM 2256 O O . GLU A 1 289 ? 30.509 24.956 113.757 1.00 16.75 289 GLU A O 1
ATOM 2262 N N . GLU A 1 290 ? 29.396 26.687 114.712 1.00 15.82 290 GLU A N 1
ATOM 2263 C CA . GLU A 1 290 ? 29.679 27.642 113.631 1.00 18.47 290 GLU A CA 1
ATOM 2264 C C . GLU A 1 290 ? 31.170 27.893 113.485 1.00 13.86 290 GLU A C 1
ATOM 2265 O O . GLU A 1 290 ? 31.676 27.889 112.362 1.00 15.73 290 GLU A O 1
ATOM 2271 N N . MET A 1 291 ? 31.855 28.123 114.609 1.00 15.54 291 MET A N 1
ATOM 2272 C CA . MET A 1 291 ? 33.304 28.359 114.603 1.00 15.83 291 MET A CA 1
ATOM 2273 C C . MET A 1 291 ? 34.077 27.124 114.136 1.00 17.55 291 MET A C 1
ATOM 2274 O O . MET A 1 291 ? 35.039 27.251 113.372 1.00 14.38 291 MET A O 1
ATOM 2279 N N . CYS A 1 292 ? 33.647 25.936 114.572 1.00 16.15 292 CYS A N 1
ATOM 2280 C CA . CYS A 1 292 ? 34.315 24.701 114.156 1.00 18.44 292 CYS A CA 1
ATOM 2281 C C . CYS A 1 292 ? 34.236 24.438 112.650 1.00 16.85 292 CYS A C 1
ATOM 2282 O O . CYS A 1 292 ? 35.199 23.956 112.053 1.00 20.08 292 CYS A O 1
ATOM 2285 N N . GLU A 1 293 ? 33.090 24.751 112.052 1.00 16.42 293 GLU A N 1
ATOM 2286 C CA . GLU A 1 293 ? 32.882 24.649 110.603 1.00 18.44 293 GLU A CA 1
ATOM 2287 C C . GLU A 1 293 ? 33.721 25.713 109.882 1.00 13.19 293 GLU A C 1
ATOM 2288 O O . GLU A 1 293 ? 34.322 25.456 108.841 1.00 14.51 293 GLU A O 1
ATOM 2294 N N . LEU A 1 294 ? 33.773 26.904 110.463 1.00 13.41 294 LEU A N 1
ATOM 2295 C CA . LEU A 1 294 ? 34.503 28.026 109.877 1.00 15.35 294 LEU A CA 1
ATOM 2296 C C . LEU A 1 294 ? 36.014 27.787 109.808 1.00 18.12 294 LEU A C 1
ATOM 2297 O O . LEU A 1 294 ? 36.672 28.247 108.866 1.00 16.96 294 LEU A O 1
ATOM 2302 N N . PHE A 1 295 ? 36.554 27.081 110.807 1.00 14.45 295 PHE A N 1
ATOM 2303 C CA . PHE A 1 295 ? 37.993 26.795 110.877 1.00 15.83 295 PHE A CA 1
ATOM 2304 C C . PHE A 1 295 ? 38.325 25.296 110.770 1.00 17.52 295 PHE A C 1
ATOM 2305 O O . PHE A 1 295 ? 39.351 24.833 111.277 1.00 17.42 295 PHE A O 1
ATOM 2313 N N . ALA A 1 296 ? 37.456 24.551 110.094 1.00 14.87 296 ALA A N 1
ATOM 2314 C CA . ALA A 1 296 ? 37.630 23.109 109.924 1.00 19.67 296 ALA A CA 1
ATOM 2315 C C . ALA A 1 296 ? 38.992 22.757 109.316 1.00 20.35 296 ALA A C 1
ATOM 2316 O O . ALA A 1 296 ? 39.563 21.715 109.635 1.00 17.69 296 ALA A O 1
ATOM 2318 N N . ASP A 1 297 ? 39.504 23.647 108.461 1.00 17.01 297 ASP A N 1
ATOM 2319 C CA . ASP A 1 297 ? 40.796 23.470 107.799 1.00 13.82 297 ASP A CA 1
ATOM 2320 C C . ASP A 1 297 ? 42.003 23.782 108.689 1.00 18.36 297 ASP A C 1
ATOM 2321 O O . ASP A 1 297 ? 43.134 23.459 108.324 1.00 18.37 297 ASP A O 1
ATOM 2326 N N . ILE A 1 298 ? 41.760 24.427 109.834 1.00 15.28 298 ILE A N 1
ATOM 2327 C CA . ILE A 1 298 ? 42.820 24.807 110.787 1.00 15.55 298 ILE A CA 1
ATOM 2328 C C . ILE A 1 298 ? 42.390 24.441 112.221 1.00 19.40 298 ILE A C 1
ATOM 2329 O O . ILE A 1 298 ? 42.174 25.341 113.061 1.00 14.34 298 ILE A O 1
ATOM 2334 N N . PRO A 1 299 ? 42.259 23.120 112.513 1.00 15.35 299 PRO A N 1
ATOM 2335 C CA . PRO A 1 299 ? 41.758 22.728 113.838 1.00 13.53 299 PRO A CA 1
ATOM 2336 C C . PRO A 1 299 ? 42.646 23.184 114.999 1.00 12.44 299 PRO A C 1
ATOM 2337 O O . PRO A 1 299 ? 42.141 23.391 116.108 1.00 13.52 299 PRO A O 1
ATOM 2341 N N . GLU A 1 300 ? 43.944 23.354 114.748 1.00 11.55 300 GLU A N 1
ATOM 2342 C CA . GLU A 1 300 ? 44.850 23.908 115.766 1.00 11.98 300 GLU A CA 1
ATOM 2343 C C . GLU A 1 300 ? 44.404 25.291 116.271 1.00 15.37 300 GLU A C 1
ATOM 2344 O O . GLU A 1 300 ? 44.571 25.615 117.460 1.00 16.52 300 GLU A O 1
ATOM 2350 N N . ALA A 1 301 ? 43.832 26.105 115.376 1.00 13.02 301 ALA A N 1
ATOM 2351 C CA . ALA A 1 301 ? 43.362 27.448 115.747 1.00 14.60 301 ALA A CA 1
ATOM 2352 C C . ALA A 1 301 ? 42.207 27.380 116.756 1.00 13.62 301 ALA A C 1
ATOM 2353 O O . ALA A 1 301 ? 42.041 28.261 117.609 1.00 15.93 301 ALA A O 1
ATOM 2355 N N . LEU A 1 302 ? 41.412 26.323 116.650 1.00 13.83 302 LEU A N 1
ATOM 2356 C CA . LEU A 1 302 ? 40.321 26.065 117.581 1.00 13.68 302 LEU A CA 1
ATOM 2357 C C . LEU A 1 302 ? 40.855 25.477 118.896 1.00 12.78 302 LEU A C 1
ATOM 2358 O O . LEU A 1 302 ? 40.462 25.918 119.987 1.00 14.04 302 LEU A O 1
ATOM 2363 N N . ALA A 1 303 ? 41.772 24.515 118.781 1.00 14.93 303 ALA A N 1
ATOM 2364 C CA . ALA A 1 303 ? 42.328 23.818 119.948 1.00 15.07 303 ALA A CA 1
ATOM 2365 C C . ALA A 1 303 ? 43.037 24.805 120.872 1.00 16.82 303 ALA A C 1
ATOM 2366 O O . ALA A 1 303 ? 42.944 24.698 122.097 1.00 17.15 303 ALA A O 1
ATOM 2368 N N . ASN A 1 304 ? 43.722 25.787 120.280 1.00 14.47 304 ASN A N 1
ATOM 2369 C CA . ASN A 1 304 ? 44.407 26.788 121.086 1.00 14.08 304 ASN A CA 1
ATOM 2370 C C . ASN A 1 304 ? 43.467 27.665 121.887 1.00 14.17 304 ASN A C 1
ATOM 2371 O O . ASN A 1 304 ? 43.860 28.148 122.943 1.00 15.59 304 ASN A O 1
ATOM 2376 N N . THR A 1 305 ? 42.240 27.885 121.415 1.00 13.23 305 THR A N 1
ATOM 2377 C CA . THR A 1 305 ? 41.288 28.638 122.253 1.00 13.12 305 THR A CA 1
ATOM 2378 C C . THR A 1 305 ? 40.972 27.918 123.566 1.00 13.62 305 THR A C 1
ATOM 2379 O O . THR A 1 305 ? 40.832 28.561 124.614 1.00 14.45 305 THR A O 1
ATOM 2383 N N . VAL A 1 306 ? 40.852 26.597 123.493 1.00 13.52 306 VAL A N 1
ATOM 2384 C CA . VAL A 1 306 ? 40.440 25.792 124.640 1.00 13.33 306 VAL A CA 1
ATOM 2385 C C . VAL A 1 306 ? 41.599 25.695 125.611 1.00 13.39 306 VAL A C 1
ATOM 2386 O O . VAL A 1 306 ? 41.400 25.785 126.819 1.00 15.48 306 VAL A O 1
ATOM 2390 N N . GLU A 1 307 ? 42.810 25.545 125.073 1.00 14.35 307 GLU A N 1
ATOM 2391 C CA . GLU A 1 307 ? 44.005 25.528 125.912 1.00 13.62 307 GLU A CA 1
ATOM 2392 C C . GLU A 1 307 ? 44.229 26.868 126.594 1.00 13.62 307 GLU A C 1
ATOM 2393 O O . GLU A 1 307 ? 44.522 26.917 127.785 1.00 12.85 307 GLU A O 1
ATOM 2399 N N . ILE A 1 308 ? 44.100 27.956 125.840 1.00 12.23 308 ILE A N 1
ATOM 2400 C CA . ILE A 1 308 ? 44.195 29.291 126.464 1.00 13.20 308 ILE A CA 1
ATOM 2401 C C . ILE A 1 308 ? 43.139 29.464 127.560 1.00 10.50 308 ILE A C 1
ATOM 2402 O O . ILE A 1 308 ? 43.435 29.982 128.641 1.00 15.27 308 ILE A O 1
ATOM 2407 N N . ALA A 1 309 ? 41.917 28.997 127.295 1.00 13.66 309 ALA A N 1
ATOM 2408 C CA . ALA A 1 309 ? 40.839 29.088 128.290 1.00 14.53 309 ALA A CA 1
ATOM 2409 C C . ALA A 1 309 ? 41.204 28.359 129.606 1.00 15.50 309 ALA A C 1
ATOM 2410 O O . ALA A 1 309 ? 40.962 28.880 130.704 1.00 15.62 309 ALA A O 1
ATOM 2412 N N . LYS A 1 310 ? 41.813 27.184 129.490 1.00 13.22 310 LYS A N 1
ATOM 2413 C CA . LYS A 1 310 ? 42.285 26.437 130.666 1.00 13.48 310 LYS A CA 1
ATOM 2414 C C . LYS A 1 310 ? 43.404 27.168 131.386 1.00 15.75 310 LYS A C 1
ATOM 2415 O O . LYS A 1 310 ? 43.535 27.059 132.609 1.00 16.07 310 LYS A O 1
ATOM 2421 N N . ARG A 1 311 ? 44.202 27.923 130.626 1.00 13.37 311 ARG A N 1
ATOM 2422 C CA . ARG A 1 311 ? 45.366 28.614 131.198 1.00 15.15 311 ARG A CA 1
ATOM 2423 C C . ARG A 1 311 ? 45.011 29.928 131.886 1.00 16.19 311 ARG A C 1
ATOM 2424 O O . ARG A 1 311 ? 45.831 30.473 132.622 1.00 18.08 311 ARG A O 1
ATOM 2432 N N . CYS A 1 312 ? 43.798 30.431 131.662 1.00 15.43 312 CYS A N 1
ATOM 2433 C CA . CYS A 1 312 ? 43.398 31.735 132.211 1.00 15.22 312 CYS A CA 1
ATOM 2434 C C . CYS A 1 312 ? 42.594 31.557 133.499 1.00 17.70 312 CYS A C 1
ATOM 2435 O O . CYS A 1 312 ? 41.412 31.232 133.454 1.00 17.00 312 CYS A O 1
ATOM 2438 N N . ASN A 1 313 ? 43.244 31.779 134.640 1.00 13.70 313 ASN A N 1
ATOM 2439 C CA . ASN A 1 313 ? 42.647 31.528 135.945 1.00 13.46 313 ASN A CA 1
ATOM 2440 C C . ASN A 1 313 ? 42.858 32.701 136.893 1.00 15.86 313 ASN A C 1
ATOM 2441 O O . ASN A 1 313 ? 43.820 32.717 137.675 1.00 18.98 313 ASN A O 1
ATOM 2446 N N . VAL A 1 314 ? 41.989 33.699 136.770 1.00 16.76 314 VAL A N 1
ATOM 2447 C CA . VAL A 1 314 ? 42.019 34.869 137.644 1.00 14.33 314 VAL A CA 1
ATOM 2448 C C . VAL A 1 314 ? 40.872 34.697 138.629 1.00 14.14 314 VAL A C 1
ATOM 2449 O O . VAL A 1 314 ? 39.731 34.468 138.230 1.00 14.88 314 VAL A O 1
ATOM 2453 N N . THR A 1 315 ? 41.192 34.799 139.909 1.00 15.30 315 THR A N 1
ATOM 2454 C CA . THR A 1 315 ? 40.198 34.618 140.967 1.00 18.97 315 THR A CA 1
ATOM 2455 C C . THR A 1 315 ? 39.829 35.951 141.620 1.00 23.49 315 THR A C 1
ATOM 2456 O O . THR A 1 315 ? 40.550 36.962 141.495 1.00 22.04 315 THR A O 1
ATOM 2461 N N . LYS B 1 4 ? 56.182 72.695 95.370 1.00 29.01 4 LYS B N 1
ATOM 2462 C CA . LYS B 1 4 ? 57.113 71.527 95.410 1.00 30.45 4 LYS B CA 1
ATOM 2463 C C . LYS B 1 4 ? 56.751 70.414 94.421 1.00 27.80 4 LYS B C 1
ATOM 2464 O O . LYS B 1 4 ? 57.645 69.805 93.834 1.00 28.62 4 LYS B O 1
ATOM 2470 N N . LEU B 1 5 ? 55.455 70.141 94.242 1.00 24.56 5 LEU B N 1
ATOM 2471 C CA . LEU B 1 5 ? 55.025 69.047 93.349 1.00 21.13 5 LEU B CA 1
ATOM 2472 C C . LEU B 1 5 ? 55.020 69.435 91.868 1.00 18.08 5 LEU B C 1
ATOM 2473 O O . LEU B 1 5 ? 54.500 70.475 91.488 1.00 21.75 5 LEU B O 1
ATOM 2478 N N . ARG B 1 6 ? 55.606 68.575 91.050 1.00 17.78 6 ARG B N 1
ATOM 2479 C CA . ARG B 1 6 ? 55.778 68.817 89.617 1.00 16.83 6 ARG B CA 1
ATOM 2480 C C . ARG B 1 6 ? 54.486 68.585 88.826 1.00 17.23 6 ARG B C 1
ATOM 2481 O O . ARG B 1 6 ? 53.832 67.552 88.983 1.00 16.18 6 ARG B O 1
ATOM 2489 N N . VAL B 1 7 ? 54.121 69.549 87.983 1.00 13.65 7 VAL B N 1
ATOM 2490 C CA . VAL B 1 7 ? 53.155 69.280 86.909 1.00 16.84 7 VAL B CA 1
ATOM 2491 C C . VAL B 1 7 ? 53.965 69.158 85.619 1.00 18.00 7 VAL B C 1
ATOM 2492 O O . VAL B 1 7 ? 54.792 70.027 85.327 1.00 18.73 7 VAL B O 1
ATOM 2496 N N . VAL B 1 8 ? 53.766 68.062 84.883 1.00 15.27 8 VAL B N 1
ATOM 2497 C CA . VAL B 1 8 ? 54.454 67.848 83.595 1.00 12.33 8 VAL B CA 1
ATOM 2498 C C . VAL B 1 8 ? 53.564 68.391 82.480 1.00 13.28 8 VAL B C 1
ATOM 2499 O O . VAL B 1 8 ? 52.582 67.755 82.081 1.00 14.25 8 VAL B O 1
ATOM 2503 N N . PHE B 1 9 ? 53.891 69.585 81.999 1.00 13.54 9 PHE B N 1
ATOM 2504 C CA . PHE B 1 9 ? 53.062 70.210 80.973 1.00 16.78 9 PHE B CA 1
ATOM 2505 C C . PHE B 1 9 ? 53.278 69.588 79.596 1.00 13.82 9 PHE B C 1
ATOM 2506 O O . PHE B 1 9 ? 54.409 69.247 79.224 1.00 16.82 9 PHE B O 1
ATOM 2514 N N . ALA B 1 10 ? 52.186 69.443 78.848 1.00 16.54 10 ALA B N 1
ATOM 2515 C CA . ALA B 1 10 ? 52.266 69.067 77.437 1.00 15.43 10 ALA B CA 1
ATOM 2516 C C . ALA B 1 10 ? 53.122 70.108 76.703 1.00 17.07 10 ALA B C 1
ATOM 2517 O O . ALA B 1 10 ? 52.985 71.317 76.939 1.00 15.18 10 ALA B O 1
ATOM 2519 N N . THR B 1 11 ? 54.029 69.642 75.842 1.00 15.28 11 THR B N 1
ATOM 2520 C CA . THR B 1 11 ? 54.906 70.536 75.091 1.00 16.55 11 THR B CA 1
ATOM 2521 C C . THR B 1 11 ? 54.099 71.187 73.970 1.00 17.38 11 THR B C 1
ATOM 2522 O O . THR B 1 11 ? 52.970 70.774 73.699 1.00 16.29 11 THR B O 1
ATOM 2526 N N . ASP B 1 12 ? 54.674 72.196 73.321 1.00 16.87 12 ASP B N 1
ATOM 2527 C CA . ASP B 1 12 ? 54.036 72.818 72.161 1.00 16.09 12 ASP B CA 1
ATOM 2528 C C . ASP B 1 12 ? 53.714 71.770 71.104 1.00 16.17 12 ASP B C 1
ATOM 2529 O O . ASP B 1 12 ? 52.657 71.821 70.477 1.00 14.68 12 ASP B O 1
ATOM 2534 N N . GLU B 1 13 ? 54.619 70.809 70.913 1.00 14.87 13 GLU B N 1
ATOM 2535 C CA . GLU B 1 13 ? 54.388 69.751 69.926 1.00 17.23 13 GLU B CA 1
ATOM 2536 C C . GLU B 1 13 ? 53.213 68.858 70.297 1.00 16.26 13 GLU B C 1
ATOM 2537 O O . GLU B 1 13 ? 52.424 68.484 69.428 1.00 15.82 13 GLU B O 1
ATOM 2543 N N . GLU B 1 14 ? 53.103 68.533 71.584 1.00 12.56 14 GLU B N 1
ATOM 2544 C CA . GLU B 1 14 ? 52.022 67.680 72.075 1.00 9.62 14 GLU B CA 1
ATOM 2545 C C . GLU B 1 14 ? 50.682 68.428 72.018 1.00 12.59 14 GLU B C 1
ATOM 2546 O O . GLU B 1 14 ? 49.656 67.833 71.673 1.00 12.71 14 GLU B O 1
ATOM 2552 N N . ILE B 1 15 ? 50.715 69.723 72.333 1.00 12.62 15 ILE B N 1
ATOM 2553 C CA . ILE B 1 15 ? 49.525 70.578 72.194 1.00 14.65 15 ILE B CA 1
ATOM 2554 C C . ILE B 1 15 ? 49.033 70.591 70.741 1.00 14.52 15 ILE B C 1
ATOM 2555 O O . ILE B 1 15 ? 47.842 70.506 70.503 1.00 14.37 15 ILE B O 1
ATOM 2560 N N . ALA B 1 16 ? 49.950 70.660 69.780 1.00 11.37 16 ALA B N 1
ATOM 2561 C CA . ALA B 1 16 ? 49.599 70.576 68.357 1.00 13.50 16 ALA B CA 1
ATOM 2562 C C . ALA B 1 16 ? 48.917 69.250 68.035 1.00 13.01 16 ALA B C 1
ATOM 2563 O O . ALA B 1 16 ? 47.915 69.220 67.317 1.00 12.87 16 ALA B O 1
ATOM 2565 N N . ALA B 1 17 ? 49.458 68.155 68.582 1.00 14.02 17 ALA B N 1
ATOM 2566 C CA . ALA B 1 17 ? 48.879 66.838 68.372 1.00 13.57 17 ALA B CA 1
ATOM 2567 C C . ALA B 1 17 ? 47.478 66.715 68.989 1.00 10.45 17 ALA B C 1
ATOM 2568 O O . ALA B 1 17 ? 46.588 66.116 68.379 1.00 12.48 17 ALA B O 1
ATOM 2570 N N . HIS B 1 18 ? 47.306 67.325 70.169 1.00 10.71 18 HIS B N 1
ATOM 2571 C CA . HIS B 1 18 ? 46.049 67.368 70.911 1.00 11.28 18 HIS B CA 1
ATOM 2572 C C . HIS B 1 18 ? 45.001 68.123 70.112 1.00 11.13 18 HIS B C 1
ATOM 2573 O O . HIS B 1 18 ? 43.894 67.620 69.930 1.00 13.82 18 HIS B O 1
ATOM 2580 N N . GLU B 1 19 ? 45.367 69.301 69.590 1.00 11.26 19 GLU B N 1
ATOM 2581 C CA . GLU B 1 19 ? 44.446 70.111 68.780 1.00 10.60 19 GLU B CA 1
ATOM 2582 C C . GLU B 1 19 ? 43.998 69.352 67.544 1.00 12.83 19 GLU B C 1
ATOM 2583 O O . GLU B 1 19 ? 42.814 69.328 67.225 1.00 13.49 19 GLU B O 1
ATOM 2589 N N . ALA B 1 20 ? 44.950 68.712 66.871 1.00 10.92 20 ALA B N 1
ATOM 2590 C CA . ALA B 1 20 ? 44.657 67.871 65.705 1.00 13.89 20 ALA B CA 1
ATOM 2591 C C . ALA B 1 20 ? 43.761 66.670 66.069 1.00 12.70 20 ALA B C 1
ATOM 2592 O O . ALA B 1 20 ? 42.857 66.287 65.298 1.00 14.26 20 ALA B O 1
ATOM 2594 N N . ARG B 1 21 ? 43.987 66.107 67.249 1.00 12.56 21 ARG B N 1
ATOM 2595 C CA . ARG B 1 21 ? 43.222 64.945 67.700 1.00 13.57 21 ARG B CA 1
ATOM 2596 C C . ARG B 1 21 ? 41.785 65.334 68.021 1.00 12.01 21 ARG B C 1
ATOM 2597 O O . ARG B 1 21 ? 40.846 64.616 67.662 1.00 10.88 21 ARG B O 1
ATOM 2605 N N . LEU B 1 22 ? 41.607 66.497 68.654 1.00 12.42 22 LEU B N 1
ATOM 2606 C CA . LEU B 1 22 ? 40.257 67.041 68.834 1.00 14.15 22 LEU B CA 1
ATOM 2607 C C . LEU B 1 22 ? 39.582 67.371 67.492 1.00 12.53 22 LEU B C 1
ATOM 2608 O O . LEU B 1 22 ? 38.376 67.171 67.326 1.00 12.56 22 LEU B O 1
ATOM 2613 N N . ASP B 1 23 ? 40.358 67.883 66.530 1.00 12.16 23 ASP B N 1
ATOM 2614 C CA . ASP B 1 23 ? 39.808 68.155 65.192 1.00 14.24 23 ASP B CA 1
ATOM 2615 C C . ASP B 1 23 ? 39.243 66.869 64.597 1.00 12.95 23 ASP B C 1
ATOM 2616 O O . ASP B 1 23 ? 38.156 66.876 63.978 1.00 10.42 23 ASP B O 1
ATOM 2621 N N . LEU B 1 24 ? 39.976 65.772 64.791 1.00 12.46 24 LEU B N 1
ATOM 2622 C CA . LEU B 1 24 ? 39.514 64.459 64.334 1.00 13.86 24 LEU B CA 1
ATOM 2623 C C . LEU B 1 24 ? 38.190 64.031 65.014 1.00 14.32 24 LEU B C 1
ATOM 2624 O O . LEU B 1 24 ? 37.269 63.583 64.342 1.00 13.62 24 LEU B O 1
ATOM 2629 N N . VAL B 1 25 ? 38.082 64.214 66.330 1.00 12.33 25 VAL B N 1
ATOM 2630 C CA . VAL B 1 25 ? 36.819 63.961 67.061 1.00 11.08 25 VAL B CA 1
ATOM 2631 C C . VAL B 1 25 ? 35.652 64.732 66.434 1.00 10.70 25 VAL B C 1
ATOM 2632 O O . VAL B 1 25 ? 34.564 64.196 66.142 1.00 12.82 25 VAL B O 1
ATOM 2636 N N . GLN B 1 26 ? 35.890 66.018 66.213 1.00 11.20 26 GLN B N 1
ATOM 2637 C CA . GLN B 1 26 ? 34.851 66.905 65.736 1.00 12.01 26 GLN B CA 1
ATOM 2638 C C . GLN B 1 26 ? 34.459 66.648 64.265 1.00 10.28 26 GLN B C 1
ATOM 2639 O O . GLN B 1 26 ? 33.290 66.668 63.918 1.00 10.63 26 GLN B O 1
ATOM 2645 N N . LYS B 1 27 ? 35.438 66.395 63.402 1.00 8.59 27 LYS B N 1
ATOM 2646 C CA . LYS B 1 27 ? 35.177 66.077 61.999 1.00 11.32 27 LYS B CA 1
ATOM 2647 C C . LYS B 1 27 ? 34.485 64.724 61.782 1.00 11.00 27 LYS B C 1
ATOM 2648 O O . LYS B 1 27 ? 33.793 64.528 60.781 1.00 11.48 27 LYS B O 1
ATOM 2654 N N . LYS B 1 28 ? 34.662 63.799 62.723 1.00 12.04 28 LYS B N 1
ATOM 2655 C CA . LYS B 1 28 ? 34.041 62.482 62.583 1.00 15.87 28 LYS B CA 1
ATOM 2656 C C . LYS B 1 28 ? 32.678 62.378 63.250 1.00 12.10 28 LYS B C 1
ATOM 2657 O O . LYS B 1 28 ? 31.775 61.703 62.741 1.00 15.32 28 LYS B O 1
ATOM 2663 N N . GLY B 1 29 ? 32.522 63.090 64.359 1.00 11.93 29 GLY B N 1
ATOM 2664 C CA . GLY B 1 29 ? 31.339 62.971 65.199 1.00 11.00 29 GLY B CA 1
ATOM 2665 C C . GLY B 1 29 ? 30.403 64.161 65.233 1.00 14.59 29 GLY B C 1
ATOM 2666 O O . GLY B 1 29 ? 29.253 64.041 65.655 1.00 17.92 29 GLY B O 1
ATOM 2667 N N . GLY B 1 30 ? 30.878 65.311 64.760 1.00 12.70 30 GLY B N 1
ATOM 2668 C CA . GLY B 1 30 ? 30.043 66.491 64.649 1.00 12.09 30 GLY B CA 1
ATOM 2669 C C . GLY B 1 30 ? 29.932 67.347 65.897 1.00 11.88 30 GLY B C 1
ATOM 2670 O O . GLY B 1 30 ? 29.091 68.253 65.948 1.00 14.66 30 GLY B O 1
ATOM 2671 N N . SER B 1 31 ? 30.764 67.057 66.887 1.00 11.74 31 SER B N 1
ATOM 2672 C CA . SER B 1 31 ? 30.837 67.844 68.132 1.00 13.87 31 SER B CA 1
ATOM 2673 C C . SER B 1 31 ? 32.134 67.527 68.873 1.00 11.94 31 SER B C 1
ATOM 2674 O O . SER B 1 31 ? 32.814 66.544 68.563 1.00 11.62 31 SER B O 1
ATOM 2677 N N . CYS B 1 32 ? 32.479 68.354 69.862 1.00 9.73 32 CYS B N 1
ATOM 2678 C CA . CYS B 1 32 ? 33.662 68.092 70.675 1.00 9.10 32 CYS B CA 1
ATOM 2679 C C . CYS B 1 32 ? 33.438 68.719 72.037 1.00 11.22 32 CYS B C 1
ATOM 2680 O O . CYS B 1 32 ? 33.332 69.947 72.127 1.00 12.94 32 CYS B O 1
ATOM 2683 N N . LEU B 1 33 ? 33.352 67.896 73.088 1.00 9.18 33 LEU B N 1
ATOM 2684 C CA . LEU B 1 33 ? 33.052 68.407 74.431 1.00 11.81 33 LEU B CA 1
ATOM 2685 C C . LEU B 1 33 ? 34.119 69.349 74.963 1.00 12.92 33 LEU B C 1
ATOM 2686 O O . LEU B 1 33 ? 33.803 70.308 75.669 1.00 18.32 33 LEU B O 1
ATOM 2691 N N . TRP B 1 34 ? 35.374 69.102 74.601 1.00 13.21 34 TRP B N 1
ATOM 2692 C CA . TRP B 1 34 ? 36.469 69.977 75.034 1.00 11.40 34 TRP B CA 1
ATOM 2693 C C . TRP B 1 34 ? 36.240 71.411 74.522 1.00 12.74 34 TRP B C 1
ATOM 2694 O O . TRP B 1 34 ? 36.609 72.378 75.195 1.00 14.70 34 TRP B O 1
ATOM 2705 N N . ARG B 1 35 ? 35.597 71.526 73.356 1.00 10.06 35 ARG B N 1
ATOM 2706 C CA . ARG B 1 35 ? 35.329 72.823 72.691 1.00 10.79 35 ARG B CA 1
ATOM 2707 C C . ARG B 1 35 ? 33.880 73.313 72.800 1.00 12.23 35 ARG B C 1
ATOM 2708 O O . ARG B 1 35 ? 33.474 74.257 72.113 1.00 11.96 35 ARG B O 1
ATOM 2716 N N . ALA B 1 36 ? 33.088 72.659 73.649 1.00 12.76 36 ALA B N 1
ATOM 2717 C CA . ALA B 1 36 ? 31.668 72.970 73.728 1.00 11.54 36 ALA B CA 1
ATOM 2718 C C . ALA B 1 36 ? 31.431 74.221 74.570 1.00 10.77 36 ALA B C 1
ATOM 2719 O O . ALA B 1 36 ? 32.082 74.408 75.606 1.00 15.48 36 ALA B O 1
ATOM 2721 N N . THR B 1 37 ? 30.482 75.045 74.138 1.00 8.53 37 THR B N 1
ATOM 2722 C CA . THR B 1 37 ? 30.078 76.230 74.905 1.00 9.63 37 THR B CA 1
ATOM 2723 C C . THR B 1 37 ? 28.698 75.994 75.510 1.00 11.48 37 THR B C 1
ATOM 2724 O O . THR B 1 37 ? 27.743 75.728 74.782 1.00 14.38 37 THR B O 1
ATOM 2728 N N . ARG B 1 38 ? 28.590 76.111 76.833 1.00 13.14 38 ARG B N 1
ATOM 2729 C CA . ARG B 1 38 ? 27.285 76.037 77.519 1.00 15.02 38 ARG B CA 1
ATOM 2730 C C . ARG B 1 38 ? 26.231 76.989 76.940 1.00 18.58 38 ARG B C 1
ATOM 2731 O O . ARG B 1 38 ? 26.541 78.109 76.489 1.00 8.64 38 ARG B O 1
ATOM 2739 N N . GLU B 1 39 ? 24.975 76.549 76.957 1.00 16.06 39 GLU B N 1
ATOM 2740 C CA . GLU B 1 39 ? 23.895 77.390 76.480 1.00 17.25 39 GLU B CA 1
ATOM 2741 C C . GLU B 1 39 ? 23.903 78.669 77.314 1.00 15.13 39 GLU B C 1
ATOM 2742 O O . GLU B 1 39 ? 24.045 78.616 78.540 1.00 14.79 39 GLU B O 1
ATOM 2748 N N . SER B 1 40 ? 23.799 79.802 76.626 1.00 11.55 40 SER B N 1
ATOM 2749 C CA . SER B 1 40 ? 23.787 81.136 77.234 1.00 15.16 40 SER B CA 1
ATOM 2750 C C . SER B 1 40 ? 25.175 81.569 77.726 1.00 12.43 40 SER B C 1
ATOM 2751 O O . SER B 1 40 ? 25.312 82.607 78.375 1.00 14.96 40 SER B O 1
ATOM 2754 N N . GLY B 1 41 ? 26.191 80.781 77.381 1.00 14.30 41 GLY B N 1
ATOM 2755 C CA . GLY B 1 41 ? 27.591 81.062 77.721 1.00 15.76 41 GLY B CA 1
ATOM 2756 C C . GLY B 1 41 ? 28.258 81.816 76.581 1.00 10.56 41 GLY B C 1
ATOM 2757 O O . GLY B 1 41 ? 27.586 82.263 75.661 1.00 17.05 41 GLY B O 1
ATOM 2758 N N . SER B 1 42 ? 29.579 81.948 76.643 1.00 16.72 42 SER B N 1
ATOM 2759 C CA . SER B 1 42 ? 30.340 82.614 75.583 1.00 12.51 42 SER B CA 1
ATOM 2760 C C . SER B 1 42 ? 31.627 81.849 75.311 1.00 11.47 42 SER B C 1
ATOM 2761 O O . SER B 1 42 ? 32.117 81.100 76.178 1.00 12.39 42 SER B O 1
ATOM 2764 N N . ILE B 1 43 ? 32.151 82.004 74.093 1.00 11.55 43 ILE B N 1
ATOM 2765 C CA . ILE B 1 43 ? 33.410 81.367 73.716 1.00 11.95 43 ILE B CA 1
ATOM 2766 C C . ILE B 1 43 ? 34.500 81.825 74.689 1.00 6.71 43 ILE B C 1
ATOM 2767 O O . ILE B 1 43 ? 35.293 81.008 75.170 1.00 12.32 43 ILE B O 1
ATOM 2772 N N . GLY B 1 44 ? 34.516 83.129 74.961 1.00 13.46 44 GLY B N 1
ATOM 2773 C CA . GLY B 1 44 ? 35.514 83.740 75.833 1.00 16.89 44 GLY B CA 1
ATOM 2774 C C . GLY B 1 44 ? 35.610 83.178 77.241 1.00 21.78 44 GLY B C 1
ATOM 2775 O O . GLY B 1 44 ? 36.695 83.161 77.828 1.00 24.43 44 GLY B O 1
ATOM 2776 N N . SER B 1 45 ? 34.478 82.723 77.780 1.00 18.03 45 SER B N 1
ATOM 2777 C CA . SER B 1 45 ? 34.414 82.243 79.160 1.00 14.19 45 SER B CA 1
ATOM 2778 C C . SER B 1 45 ? 34.431 80.710 79.276 1.00 14.51 45 SER B C 1
ATOM 2779 O O . SER B 1 45 ? 34.220 80.163 80.360 1.00 16.72 45 SER B O 1
ATOM 2782 N N . MET B 1 46 ? 34.699 80.015 78.170 1.00 14.62 46 MET B N 1
ATOM 2783 C CA . MET B 1 46 ? 34.888 78.563 78.215 1.00 12.54 46 MET B CA 1
ATOM 2784 C C . MET B 1 46 ? 36.051 78.212 79.128 1.00 18.58 46 MET B C 1
ATOM 2785 O O . MET B 1 46 ? 36.990 78.997 79.281 1.00 19.35 46 MET B O 1
ATOM 2790 N N . SER B 1 47 ? 35.969 77.046 79.755 1.00 18.17 47 SER B N 1
ATOM 2791 C CA . SER B 1 47 ? 37.016 76.624 80.682 1.00 21.62 47 SER B CA 1
ATOM 2792 C C . SER B 1 47 ? 37.566 75.251 80.332 1.00 21.05 47 SER B C 1
ATOM 2793 O O . SER B 1 47 ? 36.891 74.433 79.688 1.00 17.72 47 SER B O 1
ATOM 2796 N N . GLU B 1 48 ? 38.808 75.022 80.745 1.00 17.46 48 GLU B N 1
ATOM 2797 C CA . GLU B 1 48 ? 39.469 73.749 80.549 1.00 17.91 48 GLU B CA 1
ATOM 2798 C C . GLU B 1 48 ? 38.987 72.725 81.574 1.00 12.30 48 GLU B C 1
ATOM 2799 O O . GLU B 1 48 ? 38.593 73.093 82.680 1.00 14.23 48 GLU B O 1
ATOM 2805 N N . PRO B 1 49 ? 39.013 71.434 81.202 1.00 17.18 49 PRO B N 1
ATOM 2806 C CA . PRO B 1 49 ? 38.690 70.412 82.196 1.00 15.66 49 PRO B CA 1
ATOM 2807 C C . PRO B 1 49 ? 39.688 70.480 83.349 1.00 13.70 49 PRO B C 1
ATOM 2808 O O . PRO B 1 49 ? 40.833 70.906 83.167 1.00 15.90 49 PRO B O 1
ATOM 2812 N N . ARG B 1 50 ? 39.221 70.088 84.529 1.00 15.36 50 ARG B N 1
ATOM 2813 C CA A ARG B 1 50 ? 40.030 70.125 85.733 0.70 14.50 50 ARG B CA 1
ATOM 2814 C CA B ARG B 1 50 ? 40.033 70.121 85.738 0.30 14.16 50 ARG B CA 1
ATOM 2815 C C . ARG B 1 50 ? 40.525 68.725 86.082 1.00 17.37 50 ARG B C 1
ATOM 2816 O O . ARG B 1 50 ? 41.499 68.566 86.823 1.00 12.68 50 ARG B O 1
ATOM 2831 N N . PHE B 1 51 ? 39.836 67.718 85.549 1.00 14.99 51 PHE B N 1
ATOM 2832 C CA . PHE B 1 51 ? 40.159 66.317 85.825 1.00 15.55 51 PHE B CA 1
ATOM 2833 C C . PHE B 1 51 ? 39.701 65.402 84.691 1.00 14.87 51 PHE B C 1
ATOM 2834 O O . PHE B 1 51 ? 38.600 65.561 84.142 1.00 18.31 51 PHE B O 1
ATOM 2842 N N . VAL B 1 52 ? 40.540 64.428 84.378 1.00 12.46 52 VAL B N 1
ATOM 2843 C CA . VAL B 1 52 ? 40.223 63.405 83.376 1.00 14.83 52 VAL B CA 1
ATOM 2844 C C . VAL B 1 52 ? 40.466 62.028 84.007 1.00 13.85 52 VAL B C 1
ATOM 2845 O O . VAL B 1 52 ? 41.524 61.809 84.624 1.00 14.57 52 VAL B O 1
ATOM 2849 N N . HIS B 1 53 ? 39.499 61.116 83.858 1.00 12.74 53 HIS B N 1
ATOM 2850 C CA . HIS B 1 53 ? 39.682 59.704 84.278 1.00 12.29 53 HIS B CA 1
ATOM 2851 C C . HIS B 1 53 ? 40.665 58.958 83.362 1.00 14.47 53 HIS B C 1
ATOM 2852 O O . HIS B 1 53 ? 40.423 58.824 82.175 1.00 15.28 53 HIS B O 1
ATOM 2859 N N . LEU B 1 54 ? 41.748 58.441 83.948 1.00 12.82 54 LEU B N 1
ATOM 2860 C CA . LEU B 1 54 ? 42.823 57.787 83.194 1.00 13.85 54 LEU B CA 1
ATOM 2861 C C . LEU B 1 54 ? 42.941 56.286 83.481 1.00 13.47 54 LEU B C 1
ATOM 2862 O O . LEU B 1 54 ? 43.776 55.606 82.883 1.00 15.56 54 LEU B O 1
ATOM 2867 N N . ARG B 1 55 ? 42.117 55.786 84.403 1.00 14.62 55 ARG B N 1
ATOM 2868 C CA . ARG B 1 55 ? 42.112 54.373 84.748 1.00 15.55 55 ARG B CA 1
ATOM 2869 C C . ARG B 1 55 ? 40.672 53.945 84.955 1.00 15.05 55 ARG B C 1
ATOM 2870 O O . ARG B 1 55 ? 40.037 54.318 85.945 1.00 14.61 55 ARG B O 1
ATOM 2878 N N . VAL B 1 56 ? 40.165 53.169 83.999 1.00 13.80 56 VAL B N 1
ATOM 2879 C CA . VAL B 1 56 ? 38.733 52.875 83.899 1.00 12.68 56 VAL B CA 1
ATOM 2880 C C . VAL B 1 56 ? 38.579 51.499 83.263 1.00 16.13 56 VAL B C 1
ATOM 2881 O O . VAL B 1 56 ? 39.143 51.249 82.205 1.00 15.63 56 VAL B O 1
ATOM 2885 N N . HIS B 1 57 ? 37.828 50.610 83.917 1.00 12.53 57 HIS B N 1
ATOM 2886 C CA . HIS B 1 57 ? 37.578 49.269 83.395 1.00 12.72 57 HIS B CA 1
ATOM 2887 C C . HIS B 1 57 ? 36.121 49.099 83.031 1.00 14.91 57 HIS B C 1
ATOM 2888 O O . HIS B 1 57 ? 35.247 49.563 83.758 1.00 17.70 57 HIS B O 1
ATOM 2895 N N . SER B 1 58 ? 35.867 48.392 81.934 1.00 14.43 58 SER B N 1
ATOM 2896 C CA . SER B 1 58 ? 34.536 47.886 81.619 1.00 15.56 58 SER B CA 1
ATOM 2897 C C . SER B 1 58 ? 34.158 46.762 82.608 1.00 15.98 58 SER B C 1
ATOM 2898 O O . SER B 1 58 ? 35.026 46.194 83.264 1.00 14.80 58 SER B O 1
ATOM 2901 N N . ASP B 1 59 ? 32.869 46.448 82.717 1.00 16.06 59 ASP B N 1
ATOM 2902 C CA . ASP B 1 59 ? 32.375 45.517 83.742 1.00 14.58 59 ASP B CA 1
ATOM 2903 C C . ASP B 1 59 ? 33.029 44.136 83.750 1.00 16.73 59 ASP B C 1
ATOM 2904 O O . ASP B 1 59 ? 33.176 43.514 84.814 1.00 17.49 59 ASP B O 1
ATOM 2909 N N . TYR B 1 60 ? 33.415 43.657 82.571 1.00 14.23 60 TYR B N 1
ATOM 2910 C CA . TYR B 1 60 ? 33.896 42.290 82.432 1.00 17.04 60 TYR B CA 1
ATOM 2911 C C . TYR B 1 60 ? 35.411 42.196 82.235 1.00 19.70 60 TYR B C 1
ATOM 2912 O O . TYR B 1 60 ? 35.931 41.126 81.924 1.00 24.79 60 TYR B O 1
ATOM 2921 N N . SER B 1 61 ? 36.104 43.320 82.437 1.00 15.82 61 SER B N 1
ATOM 2922 C CA . SER B 1 61 ? 37.552 43.453 82.196 1.00 17.95 61 SER B CA 1
ATOM 2923 C C . SER B 1 61 ? 38.428 42.296 82.736 1.00 23.59 61 SER B C 1
ATOM 2924 O O . SER B 1 61 ? 39.252 41.734 82.000 1.00 23.09 61 SER B O 1
ATOM 2927 N N . MET B 1 62 ? 38.243 41.956 84.010 1.00 23.49 62 MET B N 1
ATOM 2928 C CA . MET B 1 62 ? 39.085 40.967 84.702 1.00 27.92 62 MET B CA 1
ATOM 2929 C C . MET B 1 62 ? 38.568 39.547 84.532 1.00 30.34 62 MET B C 1
ATOM 2930 O O . MET B 1 62 ? 39.296 38.579 84.772 1.00 37.50 62 MET B O 1
ATOM 2935 N N . ILE B 1 63 ? 37.305 39.426 84.134 1.00 25.10 63 ILE B N 1
ATOM 2936 C CA . ILE B 1 63 ? 36.600 38.139 84.167 1.00 22.91 63 ILE B CA 1
ATOM 2937 C C . ILE B 1 63 ? 36.205 37.722 82.750 1.00 22.36 63 ILE B C 1
ATOM 2938 O O . ILE B 1 63 ? 36.741 38.255 81.773 1.00 27.00 63 ILE B O 1
ATOM 2943 N N . ASP B 1 64 ? 35.284 36.769 82.634 1.00 23.46 64 ASP B N 1
ATOM 2944 C CA . ASP B 1 64 ? 34.812 36.323 81.331 1.00 25.63 64 ASP B CA 1
ATOM 2945 C C . ASP B 1 64 ? 33.649 37.191 80.864 1.00 25.83 64 ASP B C 1
ATOM 2946 O O . ASP B 1 64 ? 32.760 37.529 81.651 1.00 28.46 64 ASP B O 1
ATOM 2951 N N . GLY B 1 65 ? 33.664 37.556 79.586 1.00 21.34 65 GLY B N 1
ATOM 2952 C CA . GLY B 1 65 ? 32.555 38.293 78.998 1.00 17.04 65 GLY B CA 1
ATOM 2953 C C . GLY B 1 65 ? 32.968 39.387 78.031 1.00 15.04 65 GLY B C 1
ATOM 2954 O O . GLY B 1 65 ? 34.160 39.655 77.857 1.00 18.34 65 GLY B O 1
ATOM 2955 N N . PRO B 1 66 ? 31.973 40.025 77.395 1.00 17.18 66 PRO B N 1
ATOM 2956 C CA . PRO B 1 66 ? 32.174 41.083 76.401 1.00 19.00 66 PRO B CA 1
ATOM 2957 C C . PRO B 1 66 ? 32.725 42.373 77.000 1.00 22.05 66 PRO B C 1
ATOM 2958 O O . PRO B 1 66 ? 32.499 42.657 78.185 1.00 24.20 66 PRO B O 1
ATOM 2962 N N . ALA B 1 67 ? 33.450 43.141 76.185 1.00 19.05 67 ALA B N 1
ATOM 2963 C CA . ALA B 1 67 ? 33.938 44.454 76.591 1.00 20.57 67 ALA B CA 1
ATOM 2964 C C . ALA B 1 67 ? 32.974 45.524 76.095 1.00 22.89 67 ALA B C 1
ATOM 2965 O O . ALA B 1 67 ? 33.045 45.955 74.940 1.00 31.47 67 ALA B O 1
ATOM 2967 N N . LYS B 1 68 ? 32.071 45.947 76.975 1.00 24.86 68 LYS B N 1
ATOM 2968 C CA . LYS B 1 68 ? 31.074 46.954 76.630 1.00 27.55 68 LYS B CA 1
ATOM 2969 C C . LYS B 1 68 ? 31.448 48.333 77.169 1.00 25.01 68 LYS B C 1
ATOM 2970 O O . LYS B 1 68 ? 31.469 48.586 78.376 1.00 25.35 68 LYS B O 1
ATOM 2976 N N . THR B 1 69 ? 31.740 49.214 76.230 1.00 26.25 69 THR B N 1
ATOM 2977 C CA . THR B 1 69 ? 32.266 50.536 76.508 1.00 27.10 69 THR B CA 1
ATOM 2978 C C . THR B 1 69 ? 31.173 51.615 76.398 1.00 25.76 69 THR B C 1
ATOM 2979 O O . THR B 1 69 ? 31.312 52.696 76.975 1.00 21.82 69 THR B O 1
ATOM 2983 N N . ALA B 1 70 ? 30.088 51.305 75.678 1.00 25.36 70 ALA B N 1
ATOM 2984 C CA . ALA B 1 70 ? 28.938 52.218 75.519 1.00 23.44 70 ALA B CA 1
ATOM 2985 C C . ALA B 1 70 ? 28.438 52.851 76.831 1.00 23.38 70 ALA B C 1
ATOM 2986 O O . ALA B 1 70 ? 28.232 54.068 76.877 1.00 22.82 70 ALA B O 1
ATOM 2988 N N . PRO B 1 71 ? 28.246 52.043 77.900 1.00 24.66 71 PRO B N 1
ATOM 2989 C CA . PRO B 1 71 ? 27.824 52.655 79.164 1.00 23.62 71 PRO B CA 1
ATOM 2990 C C . PRO B 1 71 ? 28.843 53.651 79.741 1.00 19.82 71 PRO B C 1
ATOM 2991 O O . PRO B 1 71 ? 28.440 54.636 80.361 1.00 19.45 71 PRO B O 1
ATOM 2995 N N . LEU B 1 72 ? 30.137 53.409 79.542 1.00 15.29 72 LEU B N 1
ATOM 2996 C CA . LEU B 1 72 ? 31.172 54.312 80.079 1.00 16.10 72 LEU B CA 1
ATOM 2997 C C . LEU B 1 72 ? 31.186 55.643 79.328 1.00 16.88 72 LEU B C 1
ATOM 2998 O O . LEU B 1 72 ? 31.318 56.711 79.940 1.00 17.45 72 LEU B O 1
ATOM 3003 N N . VAL B 1 73 ? 31.042 55.561 78.005 1.00 16.80 73 VAL B N 1
ATOM 3004 C CA . VAL B 1 73 ? 30.993 56.751 77.151 1.00 18.64 73 VAL B CA 1
ATOM 3005 C C . VAL B 1 73 ? 29.737 57.576 77.462 1.00 17.97 73 VAL B C 1
ATOM 3006 O O . VAL B 1 73 ? 29.814 58.809 77.590 1.00 19.84 73 VAL B O 1
ATOM 3010 N N . LYS B 1 74 ? 28.598 56.902 77.586 1.00 16.81 74 LYS B N 1
ATOM 3011 C CA . LYS B 1 74 ? 27.322 57.564 77.911 1.00 17.81 74 LYS B CA 1
ATOM 3012 C C . LYS B 1 74 ? 27.394 58.344 79.227 1.00 21.68 74 LYS B C 1
ATOM 3013 O O . LYS B 1 74 ? 26.915 59.480 79.312 1.00 17.74 74 LYS B O 1
ATOM 3019 N N . LYS B 1 75 ? 27.989 57.726 80.248 1.00 19.90 75 LYS B N 1
ATOM 3020 C CA . LYS B 1 75 ? 28.142 58.377 81.542 1.00 18.97 75 LYS B CA 1
ATOM 3021 C C . LYS B 1 75 ? 29.130 59.554 81.459 1.00 15.83 75 LYS B C 1
ATOM 3022 O O . LYS B 1 75 ? 28.861 60.631 81.994 1.00 16.69 75 LYS B O 1
ATOM 3028 N N . ALA B 1 76 ? 30.256 59.352 80.782 1.00 14.35 76 ALA B N 1
ATOM 3029 C CA . ALA B 1 76 ? 31.243 60.424 80.610 1.00 13.30 76 ALA B CA 1
ATOM 3030 C C . ALA B 1 76 ? 30.623 61.632 79.898 1.00 15.98 76 ALA B C 1
ATOM 3031 O O . ALA B 1 76 ? 30.823 62.773 80.318 1.00 17.81 76 ALA B O 1
ATOM 3033 N N . ALA B 1 77 ? 29.848 61.368 78.849 1.00 13.89 77 ALA B N 1
ATOM 3034 C CA . ALA B 1 77 ? 29.149 62.428 78.111 1.00 15.61 77 ALA B CA 1
ATOM 3035 C C . ALA B 1 77 ? 28.161 63.157 79.037 1.00 16.53 77 ALA B C 1
ATOM 3036 O O . ALA B 1 77 ? 28.118 64.387 79.053 1.00 16.04 77 ALA B O 1
ATOM 3038 N N . ALA B 1 78 ? 27.399 62.395 79.823 1.00 15.76 78 ALA B N 1
ATOM 3039 C CA . ALA B 1 78 ? 26.446 62.981 80.774 1.00 17.09 78 ALA B CA 1
ATOM 3040 C C . ALA B 1 78 ? 27.119 63.841 81.852 1.00 20.85 78 ALA B C 1
ATOM 3041 O O . ALA B 1 78 ? 26.519 64.802 82.336 1.00 22.52 78 ALA B O 1
ATOM 3043 N N . LEU B 1 79 ? 28.358 63.504 82.209 1.00 16.38 79 LEU B N 1
ATOM 3044 C CA . LEU B 1 79 ? 29.141 64.277 83.189 1.00 18.96 79 LEU B CA 1
ATOM 3045 C C . LEU B 1 79 ? 29.910 65.445 82.539 1.00 21.08 79 LEU B C 1
ATOM 3046 O O . LEU B 1 79 ? 30.599 66.204 83.222 1.00 21.45 79 LEU B O 1
ATOM 3051 N N . GLY B 1 80 ? 29.785 65.572 81.219 1.00 18.38 80 GLY B N 1
ATOM 3052 C CA . GLY B 1 80 ? 30.469 66.618 80.465 1.00 22.59 80 GLY B CA 1
ATOM 3053 C C . GLY B 1 80 ? 31.971 66.431 80.380 1.00 23.19 80 GLY B C 1
ATOM 3054 O O . GLY B 1 80 ? 32.712 67.400 80.212 1.00 20.33 80 GLY B O 1
ATOM 3055 N N . MET B 1 81 ? 32.424 65.185 80.492 1.00 16.07 81 MET B N 1
ATOM 3056 C CA . MET B 1 81 ? 33.852 64.884 80.440 1.00 14.79 81 MET B CA 1
ATOM 3057 C C . MET B 1 81 ? 34.395 64.863 79.013 1.00 12.27 81 MET B C 1
ATOM 3058 O O . MET B 1 81 ? 33.889 64.112 78.176 1.00 20.93 81 MET B O 1
ATOM 3063 N N . PRO B 1 82 ? 35.411 65.689 78.723 1.00 13.15 82 PRO B N 1
ATOM 3064 C CA . PRO B 1 82 ? 35.814 65.797 77.321 1.00 13.47 82 PRO B CA 1
ATOM 3065 C C . PRO B 1 82 ? 36.836 64.744 76.873 1.00 15.86 82 PRO B C 1
ATOM 3066 O O . PRO B 1 82 ? 37.200 64.694 75.692 1.00 13.98 82 PRO B O 1
ATOM 3070 N N . ALA B 1 83 ? 37.306 63.921 77.811 1.00 14.40 83 ALA B N 1
ATOM 3071 C CA . ALA B 1 83 ? 38.248 62.849 77.473 1.00 14.24 83 ALA B CA 1
ATOM 3072 C C . ALA B 1 83 ? 38.049 61.717 78.463 1.00 14.79 83 ALA B C 1
ATOM 3073 O O . ALA B 1 83 ? 37.582 61.938 79.578 1.00 14.43 83 ALA B O 1
ATOM 3075 N N . LEU B 1 84 ? 38.406 60.509 78.048 1.00 14.36 84 LEU B N 1
ATOM 3076 C CA . LEU B 1 84 ? 38.257 59.334 78.896 1.00 17.48 84 LEU B CA 1
ATOM 3077 C C . LEU B 1 84 ? 39.220 58.265 78.411 1.00 14.47 84 LEU B C 1
ATOM 3078 O O . LEU B 1 84 ? 39.289 58.009 77.213 1.00 14.35 84 LEU B O 1
ATOM 3083 N N . ALA B 1 85 ? 39.937 57.622 79.339 1.00 12.89 85 ALA B N 1
ATOM 3084 C CA . ALA B 1 85 ? 40.711 56.427 78.996 1.00 13.59 85 ALA B CA 1
ATOM 3085 C C . ALA B 1 85 ? 39.881 55.190 79.305 1.00 16.21 85 ALA B C 1
ATOM 3086 O O . ALA B 1 85 ? 39.086 55.203 80.241 1.00 18.50 85 ALA B O 1
ATOM 3088 N N . ILE B 1 86 ? 40.026 54.139 78.496 1.00 13.70 86 ILE B N 1
ATOM 3089 C CA . ILE B 1 86 ? 39.604 52.806 78.930 1.00 13.87 86 ILE B CA 1
ATOM 3090 C C . ILE B 1 86 ? 40.873 51.970 79.056 1.00 15.80 86 ILE B C 1
ATOM 3091 O O . ILE B 1 86 ? 41.724 51.970 78.161 1.00 16.96 86 ILE B O 1
ATOM 3096 N N . THR B 1 87 ? 41.036 51.348 80.220 1.00 13.39 87 THR B N 1
ATOM 3097 C CA . THR B 1 87 ? 42.267 50.636 80.524 1.00 12.74 87 THR B CA 1
ATOM 3098 C C . THR B 1 87 ? 41.927 49.241 81.035 1.00 12.73 87 THR B C 1
ATOM 3099 O O . THR B 1 87 ? 42.131 48.933 82.209 1.00 14.34 87 THR B O 1
ATOM 3103 N N . ASP B 1 88 ? 41.423 48.389 80.143 1.00 12.14 88 ASP B N 1
ATOM 3104 C CA . ASP B 1 88 ? 41.018 47.050 80.535 1.00 13.13 88 ASP B CA 1
ATOM 3105 C C . ASP B 1 88 ? 42.217 46.144 80.762 1.00 12.60 88 ASP B C 1
ATOM 3106 O O . ASP B 1 88 ? 43.346 46.468 80.381 1.00 14.96 88 ASP B O 1
ATOM 3111 N N . PHE B 1 89 ? 41.983 45.020 81.423 1.00 12.67 89 PHE B N 1
ATOM 3112 C CA . PHE B 1 89 ? 43.103 44.210 81.842 1.00 14.33 89 PHE B CA 1
ATOM 3113 C C . PHE B 1 89 ? 43.772 43.420 80.709 1.00 11.69 89 PHE B C 1
ATOM 3114 O O . PHE B 1 89 ? 43.184 42.486 80.144 1.00 13.87 89 PHE B O 1
ATOM 3122 N N . THR B 1 90 ? 45.004 43.831 80.383 1.00 12.51 90 THR B N 1
ATOM 3123 C CA . THR B 1 90 ? 45.855 43.128 79.392 1.00 10.55 90 THR B CA 1
ATOM 3124 C C . THR B 1 90 ? 45.061 42.822 78.119 1.00 11.02 90 THR B C 1
ATOM 3125 O O . THR B 1 90 ? 45.151 41.741 77.525 1.00 11.65 90 THR B O 1
ATOM 3129 N N . ASN B 1 91 ? 44.270 43.804 77.707 1.00 12.46 91 ASN B N 1
ATOM 3130 C CA . ASN B 1 91 ? 43.470 43.664 76.500 1.00 11.72 91 ASN B CA 1
ATOM 3131 C C . ASN B 1 91 ? 42.998 44.993 75.974 1.00 12.86 91 ASN B C 1
ATOM 3132 O O . ASN B 1 91 ? 42.904 45.963 76.739 1.00 13.62 91 ASN B O 1
ATOM 3137 N N . LEU B 1 92 ? 42.736 45.013 74.664 1.00 13.39 92 LEU B N 1
ATOM 3138 C CA . LEU B 1 92 ? 42.207 46.168 73.950 1.00 10.96 92 LEU B CA 1
ATOM 3139 C C . LEU B 1 92 ? 40.891 45.846 73.230 1.00 14.98 92 LEU B C 1
ATOM 3140 O O . LEU B 1 92 ? 40.573 46.475 72.214 1.00 16.14 92 LEU B O 1
ATOM 3145 N N . CYS B 1 93 ? 40.133 44.878 73.751 1.00 10.84 93 CYS B N 1
ATOM 3146 C CA . CYS B 1 93 ? 38.876 44.420 73.129 1.00 12.35 93 CYS B CA 1
ATOM 3147 C C . CYS B 1 93 ? 37.953 45.553 72.707 1.00 15.90 93 CYS B C 1
ATOM 3148 O O . CYS B 1 93 ? 37.486 45.581 71.564 1.00 15.77 93 CYS B O 1
ATOM 3151 N N . GLY B 1 94 ? 37.695 46.480 73.629 1.00 15.60 94 GLY B N 1
ATOM 3152 C CA . GLY B 1 94 ? 36.679 47.501 73.421 1.00 17.42 94 GLY B CA 1
ATOM 3153 C C . GLY B 1 94 ? 37.122 48.697 72.602 1.00 12.43 94 GLY B C 1
ATOM 3154 O O . GLY B 1 94 ? 36.311 49.579 72.315 1.00 18.57 94 GLY B O 1
ATOM 3155 N N . LEU B 1 95 ? 38.389 48.704 72.183 1.00 16.99 95 LEU B N 1
ATOM 3156 C CA . LEU B 1 95 ? 39.009 49.899 71.604 1.00 16.49 95 LEU B CA 1
ATOM 3157 C C . LEU B 1 95 ? 38.302 50.410 70.356 1.00 17.93 95 LEU B C 1
ATOM 3158 O O . LEU B 1 95 ? 38.042 51.614 70.248 1.00 15.90 95 LEU B O 1
ATOM 3163 N N . VAL B 1 96 ? 38.017 49.506 69.412 1.00 16.34 96 VAL B N 1
ATOM 3164 C CA . VAL B 1 96 ? 37.415 49.907 68.139 1.00 14.78 96 VAL B CA 1
ATOM 3165 C C . VAL B 1 96 ? 36.055 50.545 68.377 1.00 15.87 96 VAL B C 1
ATOM 3166 O O . VAL B 1 96 ? 35.760 51.631 67.844 1.00 17.39 96 VAL B O 1
ATOM 3170 N N . LYS B 1 97 ? 35.239 49.888 69.199 1.00 16.61 97 LYS B N 1
ATOM 3171 C CA . LYS B 1 97 ? 33.917 50.422 69.564 1.00 17.77 97 LYS B CA 1
ATOM 3172 C C . LYS B 1 97 ? 34.012 51.716 70.394 1.00 17.49 97 LYS B C 1
ATOM 3173 O O . LYS B 1 97 ? 33.254 52.671 70.145 1.00 19.03 97 LYS B O 1
ATOM 3179 N N . PHE B 1 98 ? 34.940 51.740 71.352 1.00 17.60 98 PHE B N 1
ATOM 3180 C CA . PHE B 1 98 ? 35.183 52.907 72.223 1.00 16.30 98 PHE B CA 1
ATOM 3181 C C . PHE B 1 98 ? 35.584 54.124 71.396 1.00 20.36 98 PHE B C 1
ATOM 3182 O O . PHE B 1 98 ? 35.106 55.241 71.623 1.00 15.95 98 PHE B O 1
ATOM 3190 N N . TYR B 1 99 ? 36.474 53.891 70.438 1.00 19.09 99 TYR B N 1
ATOM 3191 C CA . TYR B 1 99 ? 36.964 54.928 69.556 1.00 19.15 99 TYR B CA 1
ATOM 3192 C C . TYR B 1 99 ? 35.786 55.548 68.812 1.00 18.56 99 TYR B C 1
ATOM 3193 O O . TYR B 1 99 ? 35.636 56.778 68.771 1.00 16.83 99 TYR B O 1
ATOM 3202 N N . GLY B 1 100 ? 34.925 54.694 68.261 1.00 15.85 100 GLY B N 1
ATOM 3203 C CA . GLY B 1 100 ? 33.762 55.157 67.533 1.00 17.79 100 GLY B CA 1
ATOM 3204 C C . GLY B 1 100 ? 32.743 55.862 68.412 1.00 11.27 100 GLY B C 1
ATOM 3205 O O . GLY B 1 100 ? 32.191 56.895 68.016 1.00 14.52 100 GLY B O 1
ATOM 3206 N N . ALA B 1 101 ? 32.464 55.292 69.581 1.00 9.34 101 ALA B N 1
ATOM 3207 C CA . ALA B 1 101 ? 31.430 55.853 70.475 1.00 13.61 101 ALA B CA 1
ATOM 3208 C C . ALA B 1 101 ? 31.905 57.181 71.046 1.00 12.21 101 ALA B C 1
ATOM 3209 O O . ALA B 1 101 ? 31.118 58.125 71.199 1.00 15.49 101 ALA B O 1
ATOM 3211 N N . GLY B 1 102 ? 33.197 57.232 71.360 1.00 12.29 102 GLY B N 1
ATOM 3212 C CA . GLY B 1 102 ? 33.860 58.448 71.823 1.00 16.81 102 GLY B CA 1
ATOM 3213 C C . GLY B 1 102 ? 33.618 59.561 70.820 1.00 14.27 102 GLY B C 1
ATOM 3214 O O . GLY B 1 102 ? 33.049 60.601 71.163 1.00 14.27 102 GLY B O 1
ATOM 3215 N N . HIS B 1 103 ? 34.021 59.323 69.575 1.00 12.76 103 HIS B N 1
ATOM 3216 C CA . HIS B 1 103 ? 33.716 60.255 68.483 1.00 9.19 103 HIS B CA 1
ATOM 3217 C C . HIS B 1 103 ? 32.239 60.648 68.371 1.00 14.26 103 HIS B C 1
ATOM 3218 O O . HIS B 1 103 ? 31.927 61.833 68.241 1.00 18.35 103 HIS B O 1
ATOM 3225 N N . GLY B 1 104 ? 31.332 59.675 68.467 1.00 13.84 104 GLY B N 1
ATOM 3226 C CA . GLY B 1 104 ? 29.891 59.963 68.396 1.00 15.78 104 GLY B CA 1
ATOM 3227 C C . GLY B 1 104 ? 29.448 60.931 69.477 1.00 18.74 104 GLY B C 1
ATOM 3228 O O . GLY B 1 104 ? 28.527 61.728 69.283 1.00 18.19 104 GLY B O 1
ATOM 3229 N N . ALA B 1 105 ? 30.127 60.861 70.612 1.00 14.22 105 ALA B N 1
ATOM 3230 C CA . ALA B 1 105 ? 29.788 61.672 71.787 1.00 17.36 105 ALA B CA 1
ATOM 3231 C C . ALA B 1 105 ? 30.644 62.930 71.940 1.00 17.16 105 ALA B C 1
ATOM 3232 O O . ALA B 1 105 ? 30.465 63.687 72.893 1.00 15.97 105 ALA B O 1
ATOM 3234 N N . GLY B 1 106 ? 31.577 63.157 71.023 1.00 17.06 106 GLY B N 1
ATOM 3235 C CA . GLY B 1 106 ? 32.473 64.318 71.135 1.00 12.99 106 GLY B CA 1
ATOM 3236 C C . GLY B 1 106 ? 33.516 64.201 72.232 1.00 14.35 106 GLY B C 1
ATOM 3237 O O . GLY B 1 106 ? 34.031 65.210 72.748 1.00 15.11 106 GLY B O 1
ATOM 3238 N N . ILE B 1 107 ? 33.835 62.959 72.587 1.00 13.91 107 ILE B N 1
ATOM 3239 C CA . ILE B 1 107 ? 34.842 62.659 73.596 1.00 9.43 107 ILE B CA 1
ATOM 3240 C C . ILE B 1 107 ? 36.138 62.174 72.962 1.00 13.05 107 ILE B C 1
ATOM 3241 O O . ILE B 1 107 ? 36.124 61.401 71.993 1.00 14.76 107 ILE B O 1
ATOM 3246 N N . LYS B 1 108 ? 37.254 62.679 73.484 1.00 13.64 108 LYS B N 1
ATOM 3247 C CA . LYS B 1 108 ? 38.575 62.259 73.064 1.00 12.91 108 LYS B CA 1
ATOM 3248 C C . LYS B 1 108 ? 38.885 60.909 73.724 1.00 14.29 108 LYS B C 1
ATOM 3249 O O . LYS B 1 108 ? 39.074 60.840 74.933 1.00 15.60 108 LYS B O 1
ATOM 3255 N N . PRO B 1 109 ? 38.934 59.828 72.922 1.00 13.37 109 PRO B N 1
ATOM 3256 C CA . PRO B 1 109 ? 39.229 58.516 73.516 1.00 11.97 109 PRO B CA 1
ATOM 3257 C C . PRO B 1 109 ? 40.716 58.341 73.761 1.00 14.28 109 PRO B C 1
ATOM 3258 O O . PRO B 1 109 ? 41.537 58.621 72.879 1.00 19.43 109 PRO B O 1
ATOM 3262 N N . ILE B 1 110 ? 41.058 57.866 74.955 1.00 12.12 110 ILE B N 1
ATOM 3263 C CA . ILE B 1 110 ? 42.431 57.601 75.322 1.00 13.95 110 ILE B CA 1
ATOM 3264 C C . ILE B 1 110 ? 42.592 56.082 75.432 1.00 16.93 110 ILE B C 1
ATOM 3265 O O . ILE B 1 110 ? 41.739 55.420 76.020 1.00 16.13 110 ILE B O 1
ATOM 3270 N N . VAL B 1 111 ? 43.680 55.559 74.849 1.00 14.03 111 VAL B N 1
ATOM 3271 C CA . VAL B 1 111 ? 43.938 54.138 74.691 1.00 18.91 111 VAL B CA 1
ATOM 3272 C C . VAL B 1 111 ? 44.940 53.700 75.756 1.00 18.08 111 VAL B C 1
ATOM 3273 O O . VAL B 1 111 ? 46.002 54.303 75.889 1.00 18.93 111 VAL B O 1
ATOM 3277 N N . GLY B 1 112 ? 44.612 52.665 76.519 1.00 14.84 112 GLY B N 1
ATOM 3278 C CA . GLY B 1 112 ? 45.568 52.132 77.505 1.00 11.05 112 GLY B CA 1
ATOM 3279 C C . GLY B 1 112 ? 45.166 50.715 77.911 1.00 12.50 112 GLY B C 1
ATOM 3280 O O . GLY B 1 112 ? 44.212 50.178 77.378 1.00 14.06 112 GLY B O 1
ATOM 3281 N N . ALA B 1 113 ? 45.913 50.117 78.839 1.00 12.72 113 ALA B N 1
ATOM 3282 C CA . ALA B 1 113 ? 45.570 48.805 79.424 1.00 12.91 113 ALA B CA 1
ATOM 3283 C C . ALA B 1 113 ? 46.246 48.664 80.772 1.00 14.09 113 ALA B C 1
ATOM 3284 O O . ALA B 1 113 ? 47.304 49.251 81.012 1.00 14.50 113 ALA B O 1
ATOM 3286 N N . ASP B 1 114 ? 45.632 47.886 81.658 1.00 13.07 114 ASP B N 1
ATOM 3287 C CA . ASP B 1 114 ? 46.227 47.553 82.950 1.00 13.56 114 ASP B CA 1
ATOM 3288 C C . ASP B 1 114 ? 46.963 46.218 82.887 1.00 13.25 114 ASP B C 1
ATOM 3289 O O . ASP B 1 114 ? 46.547 45.318 82.162 1.00 13.31 114 ASP B O 1
ATOM 3294 N N . PHE B 1 115 ? 48.043 46.092 83.662 1.00 14.37 115 PHE B N 1
ATOM 3295 C CA . PHE B 1 115 ? 48.865 44.892 83.648 1.00 15.17 115 PHE B CA 1
ATOM 3296 C C . PHE B 1 115 ? 49.226 44.437 85.044 1.00 15.46 115 PHE B C 1
ATOM 3297 O O . PHE B 1 115 ? 49.275 45.248 85.980 1.00 15.44 115 PHE B O 1
ATOM 3305 N N . ASN B 1 116 ? 49.477 43.136 85.172 1.00 12.32 116 ASN B N 1
ATOM 3306 C CA . ASN B 1 116 ? 50.222 42.593 86.303 1.00 8.09 116 ASN B CA 1
ATOM 3307 C C . ASN B 1 116 ? 51.668 42.445 85.847 1.00 12.61 116 ASN B C 1
ATOM 3308 O O . ASN B 1 116 ? 51.923 41.873 84.781 1.00 11.19 116 ASN B O 1
ATOM 3313 N N . VAL B 1 117 ? 52.598 42.964 86.656 1.00 10.72 117 VAL B N 1
ATOM 3314 C CA . VAL B 1 117 ? 54.028 43.013 86.320 1.00 10.80 117 VAL B CA 1
ATOM 3315 C C . VAL B 1 117 ? 54.857 42.214 87.322 1.00 11.02 117 VAL B C 1
ATOM 3316 O O . VAL B 1 117 ? 54.582 42.219 88.532 1.00 12.80 117 VAL B O 1
ATOM 3320 N N . GLN B 1 118 ? 55.850 41.501 86.805 1.00 11.19 118 GLN B N 1
ATOM 3321 C CA . GLN B 1 118 ? 56.872 40.880 87.657 1.00 10.93 118 GLN B CA 1
ATOM 3322 C C . GLN B 1 118 ? 58.253 41.440 87.298 1.00 14.48 118 GLN B C 1
ATOM 3323 O O . GLN B 1 118 ? 58.527 41.802 86.149 1.00 14.40 118 GLN B O 1
ATOM 3329 N N . CYS B 1 119 ? 59.106 41.545 88.305 1.00 16.14 119 CYS B N 1
ATOM 3330 C CA A CYS B 1 119 ? 60.455 42.062 88.097 0.70 19.39 119 CYS B CA 1
ATOM 3331 C CA B CYS B 1 119 ? 60.439 42.114 88.143 0.30 19.73 119 CYS B CA 1
ATOM 3332 C C . CYS B 1 119 ? 61.435 41.370 89.033 1.00 19.83 119 CYS B C 1
ATOM 3333 O O . CYS B 1 119 ? 61.051 40.849 90.077 1.00 24.38 119 CYS B O 1
ATOM 3338 N N . ASP B 1 120 ? 62.704 41.337 88.624 1.00 24.50 120 ASP B N 1
ATOM 3339 C CA . ASP B 1 120 ? 63.763 40.692 89.401 1.00 27.81 120 ASP B CA 1
ATOM 3340 C C . ASP B 1 120 ? 63.792 41.162 90.867 1.00 27.36 120 ASP B C 1
ATOM 3341 O O . ASP B 1 120 ? 63.876 40.338 91.785 1.00 28.29 120 ASP B O 1
ATOM 3346 N N . LEU B 1 121 ? 63.699 42.480 91.070 1.00 25.10 121 LEU B N 1
ATOM 3347 C CA . LEU B 1 121 ? 63.702 43.112 92.400 1.00 26.64 121 LEU B CA 1
ATOM 3348 C C . LEU B 1 121 ? 62.676 42.566 93.395 1.00 29.93 121 LEU B C 1
ATOM 3349 O O . LEU B 1 121 ? 63.006 42.346 94.561 1.00 27.92 121 LEU B O 1
ATOM 3354 N N . LEU B 1 122 ? 61.434 42.372 92.950 1.00 26.74 122 LEU B N 1
ATOM 3355 C CA . LEU B 1 122 ? 60.367 41.922 93.859 1.00 28.64 122 LEU B CA 1
ATOM 3356 C C . LEU B 1 122 ? 60.079 40.418 93.824 1.00 31.39 122 LEU B C 1
ATOM 3357 O O . LEU B 1 122 ? 59.166 39.937 94.504 1.00 30.29 122 LEU B O 1
ATOM 3362 N N . GLY B 1 123 ? 60.869 39.682 93.044 1.00 29.50 123 GLY B N 1
ATOM 3363 C CA . GLY B 1 123 ? 60.759 38.229 92.973 1.00 32.80 123 GLY B CA 1
ATOM 3364 C C . GLY B 1 123 ? 59.512 37.731 92.270 1.00 33.19 123 GLY B C 1
ATOM 3365 O O . GLY B 1 123 ? 59.313 37.986 91.078 1.00 36.02 123 GLY B O 1
ATOM 3366 N N . ASP B 1 124 ? 58.672 37.017 93.018 1.00 32.25 124 ASP B N 1
ATOM 3367 C CA . ASP B 1 124 ? 57.472 36.384 92.467 1.00 32.27 124 ASP B CA 1
ATOM 3368 C C . ASP B 1 124 ? 56.241 37.295 92.498 1.00 27.06 124 ASP B C 1
ATOM 3369 O O . ASP B 1 124 ? 55.279 37.076 91.757 1.00 27.61 124 ASP B O 1
ATOM 3374 N N . GLU B 1 125 ? 56.289 38.310 93.355 1.00 22.19 125 GLU B N 1
ATOM 3375 C CA . GLU B 1 125 ? 55.174 39.225 93.590 1.00 23.02 125 GLU B CA 1
ATOM 3376 C C . GLU B 1 125 ? 54.708 39.950 92.322 1.00 17.66 125 GLU B C 1
ATOM 3377 O O . GLU B 1 125 ? 55.523 40.481 91.568 1.00 21.36 125 GLU B O 1
ATOM 3383 N N . LEU B 1 126 ? 53.397 39.970 92.097 1.00 14.22 126 LEU B N 1
ATOM 3384 C CA . LEU B 1 126 ? 52.840 40.690 90.955 1.00 14.35 126 LEU B CA 1
ATOM 3385 C C . LEU B 1 126 ? 52.381 42.082 91.357 1.00 14.61 126 LEU B C 1
ATOM 3386 O O . LEU B 1 126 ? 51.715 42.262 92.382 1.00 18.03 126 LEU B O 1
ATOM 3391 N N . THR B 1 127 ? 52.744 43.069 90.546 1.00 11.99 127 THR B N 1
ATOM 3392 C CA . THR B 1 127 ? 52.413 44.447 90.850 1.00 12.15 127 THR B CA 1
ATOM 3393 C C . THR B 1 127 ? 51.603 45.072 89.715 1.00 14.67 127 THR B C 1
ATOM 3394 O O . THR B 1 127 ? 51.694 44.641 88.563 1.00 16.53 127 THR B O 1
ATOM 3398 N N . HIS B 1 128 ? 50.812 46.095 90.042 1.00 11.34 128 HIS B N 1
ATOM 3399 C CA . HIS B 1 128 ? 49.965 46.735 89.046 1.00 10.85 128 HIS B CA 1
ATOM 3400 C C . HIS B 1 128 ? 50.711 47.817 88.274 1.00 11.95 128 HIS B C 1
ATOM 3401 O O . HIS B 1 128 ? 51.550 48.520 88.831 1.00 14.49 128 HIS B O 1
ATOM 3408 N N . LEU B 1 129 ? 50.372 47.964 86.999 1.00 12.14 129 LEU B N 1
ATOM 3409 C CA . LEU B 1 129 ? 50.864 49.097 86.214 1.00 10.15 129 LEU B CA 1
ATOM 3410 C C . LEU B 1 129 ? 49.809 49.422 85.181 1.00 14.11 129 LEU B C 1
ATOM 3411 O O . LEU B 1 129 ? 49.241 48.511 84.585 1.00 16.04 129 LEU B O 1
ATOM 3416 N N . THR B 1 130 ? 49.547 50.710 84.969 1.00 14.27 130 THR B N 1
ATOM 3417 C CA . THR B 1 130 ? 48.675 51.152 83.869 1.00 12.83 130 THR B CA 1
ATOM 3418 C C . THR B 1 130 ? 49.544 51.744 82.769 1.00 12.58 130 THR B C 1
ATOM 3419 O O . THR B 1 130 ? 50.424 52.561 83.048 1.00 15.77 130 THR B O 1
ATOM 3423 N N . VAL B 1 131 ? 49.338 51.270 81.543 1.00 12.84 131 VAL B N 1
ATOM 3424 C CA . VAL B 1 131 ? 50.114 51.733 80.384 1.00 13.15 131 VAL B CA 1
ATOM 3425 C C . VAL B 1 131 ? 49.184 52.466 79.421 1.00 14.82 131 VAL B C 1
ATOM 3426 O O . VAL B 1 131 ? 48.212 51.884 78.905 1.00 15.56 131 VAL B O 1
ATOM 3430 N N . LEU B 1 132 ? 49.480 53.743 79.186 1.00 12.83 132 LEU B N 1
ATOM 3431 C CA . LEU B 1 132 ? 48.678 54.571 78.279 1.00 12.47 132 LEU B CA 1
ATOM 3432 C C . LEU B 1 132 ? 49.446 54.773 76.994 1.00 14.17 132 LEU B C 1
ATOM 3433 O O . LEU B 1 132 ? 50.669 54.953 77.017 1.00 16.57 132 LEU B O 1
ATOM 3438 N N . ALA B 1 133 ? 48.732 54.723 75.872 1.00 14.75 133 ALA B N 1
ATOM 3439 C CA . ALA B 1 133 ? 49.365 54.979 74.576 1.00 15.52 133 ALA B CA 1
ATOM 3440 C C . ALA B 1 133 ? 49.287 56.473 74.261 1.00 15.06 133 ALA B C 1
ATOM 3441 O O . ALA B 1 133 ? 48.198 57.022 74.109 1.00 16.47 133 ALA B O 1
ATOM 3443 N N . ALA B 1 134 ? 50.448 57.127 74.192 1.00 19.10 134 ALA B N 1
ATOM 3444 C CA . ALA B 1 134 ? 50.507 58.573 73.938 1.00 18.66 134 ALA B CA 1
ATOM 3445 C C . ALA B 1 134 ? 50.421 58.914 72.456 1.00 16.18 134 ALA B C 1
ATOM 3446 O O . ALA B 1 134 ? 50.028 60.027 72.079 1.00 17.27 134 ALA B O 1
ATOM 3448 N N . ASN B 1 135 ? 50.805 57.968 71.605 1.00 13.05 135 ASN B N 1
ATOM 3449 C CA . ASN B 1 135 ? 50.802 58.210 70.167 1.00 12.99 135 ASN B CA 1
ATOM 3450 C C . ASN B 1 135 ? 50.674 56.865 69.455 1.00 16.13 135 ASN B C 1
ATOM 3451 O O . ASN B 1 135 ? 50.565 55.816 70.115 1.00 13.76 135 ASN B O 1
ATOM 3456 N N . ASN B 1 136 ? 50.637 56.869 68.132 1.00 12.98 136 ASN B N 1
ATOM 3457 C CA . ASN B 1 136 ? 50.421 55.597 67.437 1.00 12.58 136 ASN B CA 1
ATOM 3458 C C . ASN B 1 136 ? 51.560 54.575 67.595 1.00 15.14 136 ASN B C 1
ATOM 3459 O O . ASN B 1 136 ? 51.319 53.359 67.536 1.00 14.04 136 ASN B O 1
ATOM 3464 N N . THR B 1 137 ? 52.786 55.049 67.820 1.00 13.29 137 THR B N 1
ATOM 3465 C CA . THR B 1 137 ? 53.882 54.137 68.132 1.00 10.92 137 THR B CA 1
ATOM 3466 C C . THR B 1 137 ? 53.614 53.460 69.475 1.00 12.94 137 THR B C 1
ATOM 3467 O O . THR B 1 137 ? 53.755 52.238 69.593 1.00 12.49 137 THR B O 1
ATOM 3471 N N . GLY B 1 138 ? 53.192 54.253 70.462 1.00 10.94 138 GLY B N 1
ATOM 3472 C CA . GLY B 1 138 ? 52.804 53.734 71.770 1.00 11.17 138 GLY B CA 1
ATOM 3473 C C . GLY B 1 138 ? 51.700 52.695 71.663 1.00 13.56 138 GLY B C 1
ATOM 3474 O O . GLY B 1 138 ? 51.722 51.681 72.356 1.00 11.57 138 GLY B O 1
ATOM 3475 N N . TYR B 1 139 ? 50.730 52.948 70.787 1.00 14.38 139 TYR B N 1
ATOM 3476 C CA . TYR B 1 139 ? 49.640 51.995 70.546 1.00 15.21 139 TYR B CA 1
ATOM 3477 C C . TYR B 1 139 ? 50.171 50.669 69.961 1.00 14.65 139 TYR B C 1
ATOM 3478 O O . TYR B 1 139 ? 49.781 49.583 70.412 1.00 11.25 139 TYR B O 1
ATOM 3487 N N . GLN B 1 140 ? 51.097 50.760 69.004 1.00 9.20 140 GLN B N 1
ATOM 3488 C CA . GLN B 1 140 ? 51.700 49.575 68.436 1.00 10.73 140 GLN B CA 1
ATOM 3489 C C . GLN B 1 140 ? 52.502 48.841 69.511 1.00 12.70 140 GLN B C 1
ATOM 3490 O O . GLN B 1 140 ? 52.446 47.619 69.592 1.00 13.62 140 GLN B O 1
ATOM 3496 N N . ASN B 1 141 ? 53.212 49.585 70.359 1.00 10.05 141 ASN B N 1
ATOM 3497 C CA . ASN B 1 141 ? 53.995 48.955 71.425 1.00 12.35 141 ASN B CA 1
ATOM 3498 C C . ASN B 1 141 ? 53.129 48.326 72.520 1.00 10.77 141 ASN B C 1
ATOM 3499 O O . ASN B 1 141 ? 53.479 47.266 73.055 1.00 12.03 141 ASN B O 1
ATOM 3504 N N . LEU B 1 142 ? 51.995 48.960 72.822 1.00 11.58 142 LEU B N 1
ATOM 3505 C CA . LEU B 1 142 ? 51.052 48.423 73.784 1.00 11.65 142 LEU B CA 1
ATOM 3506 C C . LEU B 1 142 ? 50.497 47.090 73.297 1.00 12.78 142 LEU B C 1
ATOM 3507 O O . LEU B 1 142 ? 50.389 46.132 74.067 1.00 10.76 142 LEU B O 1
ATOM 3512 N N . THR B 1 143 ? 50.154 47.051 72.016 1.00 11.41 143 THR B N 1
ATOM 3513 C CA . THR B 1 143 ? 49.686 45.836 71.344 1.00 11.26 143 THR B CA 1
ATOM 3514 C C . THR B 1 143 ? 50.726 44.708 71.412 1.00 10.67 143 THR B C 1
ATOM 3515 O O . THR B 1 143 ? 50.392 43.543 71.689 1.00 12.94 143 THR B O 1
ATOM 3519 N N . LEU B 1 144 ? 51.997 45.058 71.202 1.00 12.54 144 LEU B N 1
ATOM 3520 C CA . LEU B 1 144 ? 53.094 44.089 71.286 1.00 12.19 144 LEU B CA 1
ATOM 3521 C C . LEU B 1 144 ? 53.284 43.550 72.701 1.00 12.25 144 LEU B C 1
ATOM 3522 O O . LEU B 1 144 ? 53.568 42.365 72.877 1.00 13.53 144 LEU B O 1
ATOM 3527 N N . LEU B 1 145 ? 53.137 44.429 73.690 1.00 10.10 145 LEU B N 1
ATOM 3528 C CA . LEU B 1 145 ? 53.268 44.089 75.105 1.00 11.02 145 LEU B CA 1
ATOM 3529 C C . LEU B 1 145 ? 52.205 43.076 75.521 1.00 10.30 145 LEU B C 1
ATOM 3530 O O . LEU B 1 145 ? 52.506 42.081 76.199 1.00 11.42 145 LEU B O 1
ATOM 3535 N N . ILE B 1 146 ? 50.977 43.300 75.066 1.00 11.41 146 ILE B N 1
ATOM 3536 C CA . ILE B 1 146 ? 49.886 42.349 75.299 1.00 12.35 146 ILE B CA 1
ATOM 3537 C C . ILE B 1 146 ? 50.175 41.012 74.621 1.00 11.73 146 ILE B C 1
ATOM 3538 O O . ILE B 1 146 ? 50.042 39.956 75.244 1.00 11.33 146 ILE B O 1
ATOM 3543 N N . SER B 1 147 ? 50.611 41.056 73.361 1.00 10.58 147 SER B N 1
ATOM 3544 C CA A SER B 1 147 ? 50.968 39.844 72.620 0.50 9.68 147 SER B CA 1
ATOM 3545 C CA B SER B 1 147 ? 50.962 39.837 72.630 0.50 10.08 147 SER B CA 1
ATOM 3546 C C . SER B 1 147 ? 52.046 39.028 73.344 1.00 9.64 147 SER B C 1
ATOM 3547 O O . SER B 1 147 ? 51.925 37.815 73.475 1.00 10.34 147 SER B O 1
ATOM 3552 N N . LYS B 1 148 ? 53.090 39.708 73.825 1.00 12.26 148 LYS B N 1
ATOM 3553 C CA A LYS B 1 148 ? 54.189 39.048 74.541 0.70 13.07 148 LYS B CA 1
ATOM 3554 C CA B LYS B 1 148 ? 54.181 39.023 74.519 0.30 10.31 148 LYS B CA 1
ATOM 3555 C C . LYS B 1 148 ? 53.711 38.345 75.812 1.00 10.31 148 LYS B C 1
ATOM 3556 O O . LYS B 1 148 ? 54.144 37.226 76.110 1.00 10.00 148 LYS B O 1
ATOM 3567 N N . ALA B 1 149 ? 52.815 38.999 76.553 1.00 11.70 149 ALA B N 1
ATOM 3568 C CA . ALA B 1 149 ? 52.274 38.406 77.795 1.00 10.78 149 ALA B CA 1
ATOM 3569 C C . ALA B 1 149 ? 51.513 37.105 77.531 1.00 10.94 149 ALA B C 1
ATOM 3570 O O . ALA B 1 149 ? 51.636 36.132 78.293 1.00 11.23 149 ALA B O 1
ATOM 3572 N N . TYR B 1 150 ? 50.735 37.081 76.448 1.00 10.18 150 TYR B N 1
ATOM 3573 C CA . TYR B 1 150 ? 50.007 35.878 76.063 1.00 8.18 150 TYR B CA 1
ATOM 3574 C C . TYR B 1 150 ? 50.884 34.781 75.471 1.00 12.58 150 TYR B C 1
ATOM 3575 O O . TYR B 1 150 ? 50.712 33.600 75.793 1.00 11.82 150 TYR B O 1
ATOM 3584 N N . GLN B 1 151 ? 51.835 35.181 74.626 1.00 8.91 151 GLN B N 1
ATOM 3585 C CA A GLN B 1 151 ? 52.731 34.253 73.935 0.70 11.39 151 GLN B CA 1
ATOM 3586 C CA B GLN B 1 151 ? 52.704 34.225 73.929 0.30 13.43 151 GLN B CA 1
ATOM 3587 C C . GLN B 1 151 ? 53.539 33.361 74.874 1.00 16.64 151 GLN B C 1
ATOM 3588 O O . GLN B 1 151 ? 53.769 32.180 74.588 1.00 17.11 151 GLN B O 1
ATOM 3599 N N A ARG B 1 152 ? 53.991 33.896 75.997 0.50 16.99 152 ARG B N 1
ATOM 3600 N N B ARG B 1 152 ? 53.958 33.968 75.984 0.50 16.79 152 ARG B N 1
ATOM 3601 C CA A ARG B 1 152 ? 54.767 33.054 76.902 0.50 19.24 152 ARG B CA 1
ATOM 3602 C CA B ARG B 1 152 ? 54.697 33.302 77.054 0.50 22.02 152 ARG B CA 1
ATOM 3603 C C A ARG B 1 152 ? 53.881 32.163 77.773 0.50 21.76 152 ARG B C 1
ATOM 3604 C C B ARG B 1 152 ? 53.886 32.177 77.705 0.50 22.40 152 ARG B C 1
ATOM 3605 O O A ARG B 1 152 ? 54.388 31.361 78.563 0.50 21.80 152 ARG B O 1
ATOM 3606 O O B ARG B 1 152 ? 54.445 31.226 78.258 0.50 23.68 152 ARG B O 1
ATOM 3621 N N . GLY B 1 153 ? 52.563 32.300 77.624 1.00 21.55 153 GLY B N 1
ATOM 3622 C CA . GLY B 1 153 ? 51.629 31.419 78.326 1.00 21.89 153 GLY B CA 1
ATOM 3623 C C . GLY B 1 153 ? 51.386 31.912 79.743 1.00 20.93 153 GLY B C 1
ATOM 3624 O O . GLY B 1 153 ? 52.088 32.807 80.241 1.00 22.82 153 GLY B O 1
ATOM 3625 N N . TYR B 1 154 ? 50.385 31.329 80.394 1.00 17.59 154 TYR B N 1
ATOM 3626 C CA . TYR B 1 154 ? 50.027 31.688 81.767 1.00 17.89 154 TYR B CA 1
ATOM 3627 C C . TYR B 1 154 ? 49.175 30.592 82.386 1.00 19.67 154 TYR B C 1
ATOM 3628 O O . TYR B 1 154 ? 48.635 29.735 81.673 1.00 18.05 154 TYR B O 1
ATOM 3637 N N . GLY B 1 155 ? 49.059 30.632 83.710 1.00 21.33 155 GLY B N 1
ATOM 3638 C CA . GLY B 1 155 ? 48.223 29.690 84.446 1.00 23.90 155 GLY B CA 1
ATOM 3639 C C . GLY B 1 155 ? 47.207 30.432 85.284 1.00 24.18 155 GLY B C 1
ATOM 3640 O O . GLY B 1 155 ? 46.665 31.454 84.852 1.00 23.01 155 GLY B O 1
ATOM 3641 N N . ALA B 1 156 ? 46.967 29.915 86.488 1.00 23.95 156 ALA B N 1
ATOM 3642 C CA . ALA B 1 156 ? 46.035 30.512 87.447 1.00 23.05 156 ALA B CA 1
ATOM 3643 C C . ALA B 1 156 ? 46.270 32.006 87.673 1.00 24.89 156 ALA B C 1
ATOM 3644 O O . ALA B 1 156 ? 45.321 32.752 87.883 1.00 22.46 156 ALA B O 1
ATOM 3646 N N . ALA B 1 157 ? 47.531 32.433 87.625 1.00 22.55 157 ALA B N 1
ATOM 3647 C CA . ALA B 1 157 ? 47.878 33.834 87.848 1.00 22.05 157 ALA B CA 1
ATOM 3648 C C . ALA B 1 157 ? 47.407 34.772 86.723 1.00 20.13 157 ALA B C 1
ATOM 3649 O O . ALA B 1 157 ? 47.218 35.971 86.956 1.00 18.65 157 ALA B O 1
ATOM 3651 N N . GLY B 1 158 ? 47.215 34.227 85.519 1.00 18.20 158 GLY B N 1
ATOM 3652 C CA . GLY B 1 158 ? 46.812 35.031 84.360 1.00 17.47 158 GLY B CA 1
ATOM 3653 C C . GLY B 1 158 ? 48.012 35.618 83.627 1.00 16.95 158 GLY B C 1
ATOM 3654 O O . GLY B 1 158 ? 49.151 35.409 84.046 1.00 14.42 158 GLY B O 1
ATOM 3655 N N . PRO B 1 159 ? 47.768 36.351 82.520 1.00 14.16 159 PRO B N 1
ATOM 3656 C CA . PRO B 1 159 ? 48.876 36.916 81.738 1.00 13.43 159 PRO B CA 1
ATOM 3657 C C . PRO B 1 159 ? 49.651 37.999 82.508 1.00 12.80 159 PRO B C 1
ATOM 3658 O O . PRO B 1 159 ? 49.051 38.831 83.189 1.00 12.36 159 PRO B O 1
ATOM 3662 N N . ILE B 1 160 ? 50.979 37.941 82.414 1.00 9.48 160 ILE B N 1
ATOM 3663 C CA . ILE B 1 160 ? 51.891 38.804 83.157 1.00 12.84 160 ILE B CA 1
ATOM 3664 C C . ILE B 1 160 ? 52.901 39.420 82.188 1.00 11.37 160 ILE B C 1
ATOM 3665 O O . ILE B 1 160 ? 53.301 38.769 81.236 1.00 12.65 160 ILE B O 1
ATOM 3670 N N . ILE B 1 161 ? 53.325 40.662 82.431 1.00 11.53 161 ILE B N 1
ATOM 3671 C CA . ILE B 1 161 ? 54.489 41.204 81.711 1.00 11.21 161 ILE B CA 1
ATOM 3672 C C . ILE B 1 161 ? 55.711 41.225 82.633 1.00 11.29 161 ILE B C 1
ATOM 3673 O O . ILE B 1 161 ? 55.566 41.416 83.840 1.00 13.12 161 ILE B O 1
ATOM 3678 N N . ASP B 1 162 ? 56.903 41.003 82.070 1.00 12.27 162 ASP B N 1
ATOM 3679 C CA . ASP B 1 162 ? 58.155 41.315 82.782 1.00 13.55 162 ASP B CA 1
ATOM 3680 C C . ASP B 1 162 ? 58.429 42.826 82.665 1.00 13.35 162 ASP B C 1
ATOM 3681 O O . ASP B 1 162 ? 58.314 43.395 81.580 1.00 13.71 162 ASP B O 1
ATOM 3686 N N . ARG B 1 163 ? 58.805 43.466 83.774 1.00 14.91 163 ARG B N 1
ATOM 3687 C CA . ARG B 1 163 ? 59.126 44.892 83.764 1.00 13.58 163 ARG B CA 1
ATOM 3688 C C . ARG B 1 163 ? 60.154 45.226 82.695 1.00 12.95 163 ARG B C 1
ATOM 3689 O O . ARG B 1 163 ? 60.031 46.254 82.041 1.00 13.09 163 ARG B O 1
ATOM 3697 N N . ASP B 1 164 ? 61.153 44.363 82.521 1.00 12.84 164 ASP B N 1
ATOM 3698 C CA . ASP B 1 164 ? 62.230 44.656 81.582 1.00 14.28 164 ASP B CA 1
ATOM 3699 C C . ASP B 1 164 ? 61.777 44.691 80.117 1.00 14.00 164 ASP B C 1
ATOM 3700 O O . ASP B 1 164 ? 62.465 45.264 79.269 1.00 13.34 164 ASP B O 1
ATOM 3705 N N . TRP B 1 165 ? 60.617 44.109 79.806 1.00 11.42 165 TRP B N 1
ATOM 3706 C CA . TRP B 1 165 ? 60.095 44.216 78.440 1.00 14.09 165 TRP B CA 1
ATOM 3707 C C . TRP B 1 165 ? 59.771 45.659 78.084 1.00 12.02 165 TRP B C 1
ATOM 3708 O O . TRP B 1 165 ? 59.663 46.009 76.914 1.00 13.31 165 TRP B O 1
ATOM 3719 N N . LEU B 1 166 ? 59.586 46.493 79.103 1.00 13.19 166 LEU B N 1
ATOM 3720 C CA . LEU B 1 166 ? 59.253 47.896 78.879 1.00 10.06 166 LEU B CA 1
ATOM 3721 C C . LEU B 1 166 ? 60.434 48.674 78.315 1.00 15.95 166 LEU B C 1
ATOM 3722 O O . LEU B 1 166 ? 60.239 49.699 77.662 1.00 13.81 166 LEU B O 1
ATOM 3727 N N . ILE B 1 167 ? 61.650 48.184 78.547 1.00 10.90 167 ILE B N 1
ATOM 3728 C CA . ILE B 1 167 ? 62.848 48.838 77.986 1.00 15.73 167 ILE B CA 1
ATOM 3729 C C . ILE B 1 167 ? 62.775 48.960 76.451 1.00 16.88 167 ILE B C 1
ATOM 3730 O O . ILE B 1 167 ? 62.840 50.068 75.899 1.00 13.95 167 ILE B O 1
ATOM 3735 N N . GLU B 1 168 ? 62.613 47.828 75.770 1.00 14.09 168 GLU B N 1
ATOM 3736 C CA . GLU B 1 168 ? 62.539 47.816 74.305 1.00 18.03 168 GLU B CA 1
ATOM 3737 C C . GLU B 1 168 ? 61.249 48.429 73.778 1.00 15.40 168 GLU B C 1
ATOM 3738 O O . GLU B 1 168 ? 61.217 48.972 72.670 1.00 15.58 168 GLU B O 1
ATOM 3744 N N . LEU B 1 169 ? 60.187 48.350 74.571 1.00 13.18 169 LEU B N 1
ATOM 3745 C CA . LEU B 1 169 ? 58.885 48.808 74.115 1.00 13.31 169 LEU B CA 1
ATOM 3746 C C . LEU B 1 169 ? 58.459 50.171 74.677 1.00 13.68 169 LEU B C 1
ATOM 3747 O O . LEU B 1 169 ? 57.299 50.537 74.558 1.00 16.89 169 LEU B O 1
ATOM 3752 N N . ASN B 1 170 ? 59.391 50.937 75.250 1.00 14.93 170 ASN B N 1
ATOM 3753 C CA . ASN B 1 170 ? 58.997 52.157 75.984 1.00 16.42 170 ASN B CA 1
ATOM 3754 C C . ASN B 1 170 ? 58.418 53.283 75.135 1.00 13.19 170 ASN B C 1
ATOM 3755 O O . ASN B 1 170 ? 57.623 54.092 75.631 1.00 12.31 170 ASN B O 1
ATOM 3760 N N . GLU B 1 171 ? 58.803 53.336 73.866 1.00 12.17 171 GLU B N 1
ATOM 3761 C CA . GLU B 1 171 ? 58.446 54.493 73.035 1.00 10.54 171 GLU B CA 1
ATOM 3762 C C . GLU B 1 171 ? 56.945 54.742 72.917 1.00 13.49 171 GLU B C 1
ATOM 3763 O O . GLU B 1 171 ? 56.193 53.851 72.562 1.00 12.63 171 GLU B O 1
ATOM 3769 N N . GLY B 1 172 ? 56.528 55.971 73.205 1.00 12.23 172 GLY B N 1
ATOM 3770 C CA . GLY B 1 172 ? 55.128 56.352 73.051 1.00 16.75 172 GLY B CA 1
ATOM 3771 C C . GLY B 1 172 ? 54.202 55.941 74.181 1.00 14.07 172 GLY B C 1
ATOM 3772 O O . GLY B 1 172 ? 52.995 56.062 74.042 1.00 14.55 172 GLY B O 1
ATOM 3773 N N . LEU B 1 173 ? 54.763 55.466 75.293 1.00 13.32 173 LEU B N 1
ATOM 3774 C CA . LEU B 1 173 ? 53.960 55.057 76.444 1.00 13.81 173 LEU B CA 1
ATOM 3775 C C . LEU B 1 173 ? 54.064 56.028 77.615 1.00 13.60 173 LEU B C 1
ATOM 3776 O O . LEU B 1 173 ? 55.140 56.568 77.885 1.00 15.53 173 LEU B O 1
ATOM 3781 N N . ILE B 1 174 ? 52.938 56.235 78.303 1.00 13.03 174 ILE B N 1
ATOM 3782 C CA . ILE B 1 174 ? 52.915 56.957 79.590 1.00 9.23 174 ILE B CA 1
ATOM 3783 C C . ILE B 1 174 ? 52.414 55.963 80.639 1.00 12.00 174 ILE B C 1
ATOM 3784 O O . ILE B 1 174 ? 51.390 55.284 80.451 1.00 14.81 174 ILE B O 1
ATOM 3789 N N . LEU B 1 175 ? 53.159 55.871 81.729 1.00 11.01 175 LEU B N 1
ATOM 3790 C CA . LEU B 1 175 ? 52.884 54.905 82.780 1.00 12.02 175 LEU B CA 1
ATOM 3791 C C . LEU B 1 175 ? 52.266 55.547 84.019 1.00 13.46 175 LEU B C 1
ATOM 3792 O O . LEU B 1 175 ? 52.699 56.635 84.465 1.00 14.28 175 LEU B O 1
ATOM 3797 N N . LEU B 1 176 ? 51.230 54.888 84.548 1.00 15.36 176 LEU B N 1
ATOM 3798 C CA A LEU B 1 176 ? 50.706 55.199 85.873 0.50 17.04 176 LEU B CA 1
ATOM 3799 C CA B LEU B 1 176 ? 50.702 55.203 85.867 0.50 15.28 176 LEU B CA 1
ATOM 3800 C C . LEU B 1 176 ? 51.154 54.090 86.820 1.00 16.27 176 LEU B C 1
ATOM 3801 O O . LEU B 1 176 ? 50.981 52.906 86.534 1.00 14.22 176 LEU B O 1
ATOM 3810 N N . SER B 1 177 ? 51.715 54.484 87.952 1.00 13.04 177 SER B N 1
ATOM 3811 C CA . SER B 1 177 ? 52.491 53.577 88.809 1.00 12.80 177 SER B CA 1
ATOM 3812 C C . SER B 1 177 ? 51.806 52.386 89.444 1.00 14.44 177 SER B C 1
ATOM 3813 O O . SER B 1 177 ? 52.502 51.490 89.935 1.00 16.58 177 SER B O 1
ATOM 3816 N N . GLY B 1 178 ? 50.475 52.396 89.511 1.00 11.53 178 GLY B N 1
ATOM 3817 C CA . GLY B 1 178 ? 49.757 51.347 90.253 1.00 14.65 178 GLY B CA 1
ATOM 3818 C C . GLY B 1 178 ? 49.455 51.646 91.711 1.00 15.28 178 GLY B C 1
ATOM 3819 O O . GLY B 1 178 ? 48.786 50.847 92.382 1.00 13.44 178 GLY B O 1
ATOM 3820 N N . GLY B 1 179 ? 49.944 52.782 92.208 1.00 14.32 179 GLY B N 1
ATOM 3821 C CA . GLY B 1 179 ? 49.644 53.226 93.568 1.00 13.72 179 GLY B CA 1
ATOM 3822 C C . GLY B 1 179 ? 50.190 52.238 94.574 1.00 10.28 179 GLY B C 1
ATOM 3823 O O . GLY B 1 179 ? 51.308 51.741 94.414 1.00 11.77 179 GLY B O 1
ATOM 3824 N N . ARG B 1 180 ? 49.396 51.916 95.596 1.00 10.08 180 ARG B N 1
ATOM 3825 C CA . ARG B 1 180 ? 49.874 51.030 96.665 1.00 10.99 180 ARG B CA 1
ATOM 3826 C C . ARG B 1 180 ? 50.206 49.622 96.153 1.00 12.02 180 ARG B C 1
ATOM 3827 O O . ARG B 1 180 ? 50.873 48.842 96.849 1.00 13.60 180 ARG B O 1
ATOM 3835 N N . MET B 1 181 ? 49.716 49.307 94.957 1.00 12.21 181 MET B N 1
ATOM 3836 C CA . MET B 1 181 ? 49.855 47.973 94.372 1.00 14.20 181 MET B CA 1
ATOM 3837 C C . MET B 1 181 ? 50.995 47.886 93.367 1.00 12.62 181 MET B C 1
ATOM 3838 O O . MET B 1 181 ? 51.280 46.806 92.862 1.00 12.84 181 MET B O 1
ATOM 3843 N N . GLY B 1 182 ? 51.623 49.017 93.044 1.00 11.12 182 GLY B N 1
ATOM 3844 C CA . GLY B 1 182 ? 52.678 49.009 92.025 1.00 10.81 182 GLY B CA 1
ATOM 3845 C C . GLY B 1 182 ? 54.013 48.697 92.664 1.00 10.16 182 GLY B C 1
ATOM 3846 O O . GLY B 1 182 ? 54.089 48.591 93.878 1.00 14.06 182 GLY B O 1
ATOM 3847 N N . ASP B 1 183 ? 55.077 48.535 91.869 1.00 12.07 183 ASP B N 1
ATOM 3848 C CA . ASP B 1 183 ? 56.379 48.183 92.459 1.00 9.51 183 ASP B CA 1
ATOM 3849 C C . ASP B 1 183 ? 56.927 49.268 93.390 1.00 8.69 183 ASP B C 1
ATOM 3850 O O . ASP B 1 183 ? 57.408 48.966 94.489 1.00 11.67 183 ASP B O 1
ATOM 3855 N N . VAL B 1 184 ? 56.828 50.528 92.967 1.00 13.20 184 VAL B N 1
ATOM 3856 C CA . VAL B 1 184 ? 57.256 51.636 93.841 1.00 11.12 184 VAL B CA 1
ATOM 3857 C C . VAL B 1 184 ? 56.385 51.705 95.111 1.00 10.60 184 VAL B C 1
ATOM 3858 O O . VAL B 1 184 ? 56.913 51.837 96.213 1.00 10.12 184 VAL B O 1
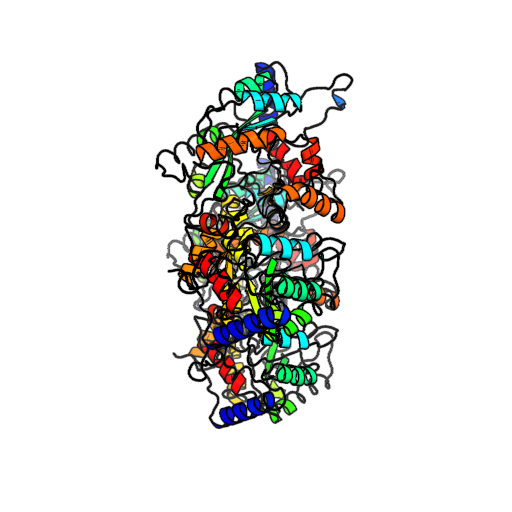ATOM 3862 N N . GLY B 1 185 ? 55.067 51.583 94.955 1.00 12.13 185 GLY B N 1
ATOM 3863 C CA . GLY B 1 185 ? 54.156 51.657 96.112 1.00 11.05 185 GLY B CA 1
ATOM 3864 C C . GLY B 1 185 ? 54.372 50.567 97.146 1.00 9.55 185 GLY B C 1
ATOM 3865 O O . GLY B 1 185 ? 54.382 50.840 98.353 1.00 11.11 185 GLY B O 1
ATOM 3866 N N . ARG B 1 186 ? 54.519 49.321 96.676 1.00 8.62 186 ARG B N 1
ATOM 3867 C CA A ARG B 1 186 ? 54.819 48.200 97.560 0.50 7.06 186 ARG B CA 1
ATOM 3868 C CA B ARG B 1 186 ? 54.829 48.184 97.548 0.50 7.02 186 ARG B CA 1
ATOM 3869 C C . ARG B 1 186 ? 56.142 48.438 98.276 1.00 9.26 186 ARG B C 1
ATOM 3870 O O . ARG B 1 186 ? 56.254 48.183 99.462 1.00 11.05 186 ARG B O 1
ATOM 3885 N N . SER B 1 187 ? 57.146 48.946 97.548 1.00 8.94 187 SER B N 1
ATOM 3886 C CA . SER B 1 187 ? 58.441 49.235 98.175 1.00 9.72 187 SER B CA 1
ATOM 3887 C C . SER B 1 187 ? 58.354 50.342 99.238 1.00 8.76 187 SER B C 1
ATOM 3888 O O . SER B 1 187 ? 59.009 50.249 100.275 1.00 10.43 187 SER B O 1
ATOM 3891 N N . LEU B 1 188 ? 57.545 51.372 98.982 1.00 9.58 188 LEU B N 1
ATOM 3892 C CA . LEU B 1 188 ? 57.315 52.444 99.974 1.00 9.74 188 LEU B CA 1
ATOM 3893 C C . LEU B 1 188 ? 56.690 51.904 101.260 1.00 11.75 188 LEU B C 1
ATOM 3894 O O . LEU B 1 188 ? 57.088 52.302 102.354 1.00 12.75 188 LEU B O 1
ATOM 3899 N N . LEU B 1 189 ? 55.713 51.007 101.116 1.00 12.10 189 LEU B N 1
ATOM 3900 C CA . LEU B 1 189 ? 54.982 50.436 102.266 1.00 11.27 189 LEU B CA 1
ATOM 3901 C C . LEU B 1 189 ? 55.838 49.442 103.059 1.00 12.59 189 LEU B C 1
ATOM 3902 O O . LEU B 1 189 ? 55.552 49.149 104.224 1.00 12.05 189 LEU B O 1
ATOM 3907 N N . ARG B 1 190 ? 56.884 48.934 102.403 1.00 13.74 190 ARG B N 1
ATOM 3908 C CA . ARG B 1 190 ? 57.856 47.998 102.955 1.00 18.81 190 ARG B CA 1
ATOM 3909 C C . ARG B 1 190 ? 58.959 48.781 103.668 1.00 17.50 190 ARG B C 1
ATOM 3910 O O . ARG B 1 190 ? 59.837 48.195 104.301 1.00 17.46 190 ARG B O 1
ATOM 3918 N N . GLY B 1 191 ? 58.914 50.109 103.525 1.00 22.95 191 GLY B N 1
ATOM 3919 C CA . GLY B 1 191 ? 59.883 51.032 104.129 1.00 23.06 191 GLY B CA 1
ATOM 3920 C C . GLY B 1 191 ? 61.323 50.844 103.675 1.00 26.38 191 GLY B C 1
ATOM 3921 O O . GLY B 1 191 ? 62.256 51.276 104.353 1.00 26.48 191 GLY B O 1
ATOM 3922 N N . ASN B 1 192 ? 61.496 50.198 102.525 1.00 25.59 192 ASN B N 1
ATOM 3923 C CA . ASN B 1 192 ? 62.815 49.863 101.997 1.00 31.75 192 ASN B CA 1
ATOM 3924 C C . ASN B 1 192 ? 63.321 50.956 101.056 1.00 23.61 192 ASN B C 1
ATOM 3925 O O . ASN B 1 192 ? 63.044 50.923 99.861 1.00 24.82 192 ASN B O 1
ATOM 3930 N N . SER B 1 193 ? 64.064 51.911 101.617 1.00 25.79 193 SER B N 1
ATOM 3931 C CA . SER B 1 193 ? 64.539 53.087 100.880 1.00 29.30 193 SER B CA 1
ATOM 3932 C C . SER B 1 193 ? 65.402 52.752 99.671 1.00 27.96 193 SER B C 1
ATOM 3933 O O . SER B 1 193 ? 65.245 53.361 98.608 1.00 24.74 193 SER B O 1
ATOM 3936 N N . ALA B 1 194 ? 66.296 51.777 99.835 1.00 28.31 194 ALA B N 1
ATOM 3937 C CA . ALA B 1 194 ? 67.178 51.338 98.759 1.00 28.20 194 ALA B CA 1
ATOM 3938 C C . ALA B 1 194 ? 66.384 50.743 97.602 1.00 27.57 194 ALA B C 1
ATOM 3939 O O . ALA B 1 194 ? 66.645 51.056 96.436 1.00 22.67 194 ALA B O 1
ATOM 3941 N N . LEU B 1 195 ? 65.401 49.907 97.932 1.00 26.32 195 LEU B N 1
ATOM 3942 C CA . LEU B 1 195 ? 64.502 49.312 96.941 1.00 26.42 195 LEU B CA 1
ATOM 3943 C C . LEU B 1 195 ? 63.625 50.349 96.213 1.00 21.53 195 LEU B C 1
ATOM 3944 O O . LEU B 1 195 ? 63.369 50.221 95.006 1.00 24.81 195 LEU B O 1
ATOM 3949 N N . VAL B 1 196 ? 63.158 51.369 96.939 1.00 22.23 196 VAL B N 1
ATOM 3950 C CA . VAL B 1 196 ? 62.386 52.462 96.313 1.00 18.34 196 VAL B CA 1
ATOM 3951 C C . VAL B 1 196 ? 63.263 53.177 95.274 1.00 14.51 196 VAL B C 1
ATOM 3952 O O . VAL B 1 196 ? 62.833 53.395 94.135 1.00 15.55 196 VAL B O 1
ATOM 3956 N N . ASP B 1 197 ? 64.494 53.500 95.675 1.00 20.49 197 ASP B N 1
ATOM 3957 C CA . ASP B 1 197 ? 65.469 54.147 94.796 1.00 19.27 197 ASP B CA 1
ATOM 3958 C C . ASP B 1 197 ? 65.728 53.325 93.535 1.00 18.20 197 ASP B C 1
ATOM 3959 O O . ASP B 1 197 ? 65.724 53.872 92.429 1.00 19.34 197 ASP B O 1
ATOM 3964 N N . GLU B 1 198 ? 65.934 52.017 93.705 1.00 18.95 198 GLU B N 1
ATOM 3965 C CA . GLU B 1 198 ? 66.136 51.099 92.576 1.00 19.72 198 GLU B CA 1
ATOM 3966 C C . GLU B 1 198 ? 64.963 51.051 91.588 1.00 22.86 198 GLU B C 1
ATOM 3967 O O . GLU B 1 198 ? 65.177 51.109 90.374 1.00 21.34 198 GLU B O 1
ATOM 3973 N N . CYS B 1 199 ? 63.734 50.948 92.104 1.00 19.99 199 CYS B N 1
ATOM 3974 C CA . CYS B 1 199 ? 62.534 50.990 91.259 1.00 22.06 199 CYS B CA 1
ATOM 3975 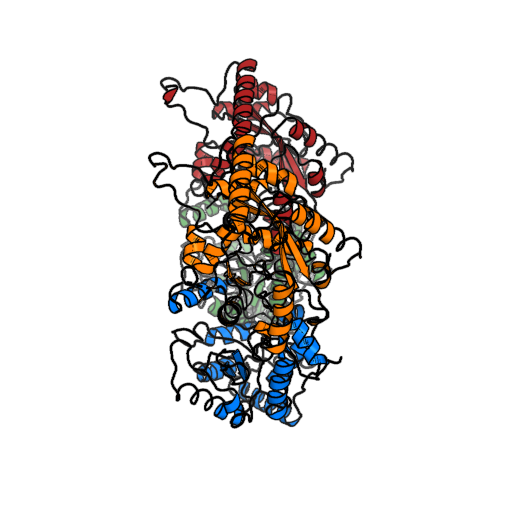C C . CYS B 1 199 ? 62.410 52.302 90.509 1.00 20.23 199 CYS B C 1
ATOM 3976 O O . CYS B 1 199 ? 62.196 52.322 89.295 1.00 27.39 199 CYS B O 1
ATOM 3979 N N . VAL B 1 200 ? 62.537 53.403 91.246 1.00 22.26 200 VAL B N 1
ATOM 3980 C CA . VAL B 1 200 ? 62.365 54.751 90.700 1.00 23.37 200 VAL B CA 1
ATOM 3981 C C . VAL B 1 200 ? 63.365 55.034 89.577 1.00 22.87 200 VAL B C 1
ATOM 3982 O O . VAL B 1 200 ? 62.994 55.608 88.547 1.00 22.96 200 VAL B O 1
ATOM 3986 N N . ALA B 1 201 ? 64.607 54.592 89.776 1.00 17.43 201 ALA B N 1
ATOM 3987 C CA . ALA B 1 201 ? 65.706 54.760 88.816 1.00 15.74 201 ALA B CA 1
ATOM 3988 C C . ALA B 1 201 ? 65.392 54.131 87.455 1.00 17.51 201 ALA B C 1
ATOM 3989 O O . ALA B 1 201 ? 65.766 54.677 86.416 1.00 17.58 201 ALA B O 1
ATOM 3991 N N . PHE B 1 202 ? 64.693 52.998 87.463 1.00 13.05 202 PHE B N 1
ATOM 3992 C CA . PHE B 1 202 ? 64.273 52.363 86.213 1.00 14.97 202 PHE B CA 1
ATOM 3993 C C . PHE B 1 202 ? 63.363 53.285 85.398 1.00 15.37 202 PHE B C 1
ATOM 3994 O O . PHE B 1 202 ? 63.569 53.478 84.190 1.00 13.71 202 PHE B O 1
ATOM 4002 N N . TYR B 1 203 ? 62.349 53.853 86.047 1.00 10.63 203 TYR B N 1
ATOM 4003 C CA . TYR B 1 203 ? 61.404 54.724 85.343 1.00 10.51 203 TYR B CA 1
ATOM 4004 C C . TYR B 1 203 ? 62.005 56.072 84.968 1.00 12.37 203 TYR B C 1
ATOM 4005 O O . TYR B 1 203 ? 61.681 56.616 83.919 1.00 13.80 203 TYR B O 1
ATOM 4014 N N . GLU B 1 204 ? 62.891 56.597 85.813 1.00 12.65 204 GLU B N 1
ATOM 4015 C CA . GLU B 1 204 ? 63.589 57.846 85.503 1.00 16.05 204 GLU B CA 1
ATOM 4016 C C . GLU B 1 204 ? 64.477 57.710 84.271 1.00 18.72 204 GLU B C 1
ATOM 4017 O O . GLU B 1 204 ? 64.611 58.657 83.497 1.00 17.35 204 GLU B O 1
ATOM 4023 N N . GLU B 1 205 ? 65.067 56.530 84.082 1.00 15.80 205 GLU B N 1
ATOM 4024 C CA . GLU B 1 205 ? 65.883 56.278 82.903 1.00 14.66 205 GLU B CA 1
ATOM 4025 C C . GLU B 1 205 ? 65.070 56.079 81.622 1.00 13.72 205 GLU B C 1
ATOM 4026 O O . GLU B 1 205 ? 65.347 56.718 80.597 1.00 16.12 205 GLU B O 1
ATOM 4032 N N . HIS B 1 206 ? 64.083 55.185 81.671 1.00 11.12 206 HIS B N 1
ATOM 4033 C CA . HIS B 1 206 ? 63.391 54.747 80.446 1.00 10.45 206 HIS B CA 1
ATOM 4034 C C . HIS B 1 206 ? 62.112 55.493 80.170 1.00 15.02 206 HIS B C 1
ATOM 4035 O O . HIS B 1 206 ? 61.599 55.475 79.033 1.00 16.44 206 HIS B O 1
ATOM 4042 N N . PHE B 1 207 ? 61.573 56.150 81.194 1.00 13.73 207 PHE B N 1
ATOM 4043 C CA . PHE B 1 207 ? 60.320 56.868 81.021 1.00 12.36 207 PHE B CA 1
ATOM 4044 C C . PHE B 1 207 ? 60.392 58.301 81.572 1.00 13.79 207 PHE B C 1
ATOM 4045 O O . PHE B 1 207 ? 59.547 58.679 82.365 1.00 13.20 207 PHE B O 1
ATOM 4053 N N . PRO B 1 208 ? 61.393 59.098 81.143 1.00 12.73 208 PRO B N 1
ATOM 4054 C CA . PRO B 1 208 ? 61.531 60.462 81.687 1.00 16.62 208 PRO B CA 1
ATOM 4055 C C . PRO B 1 208 ? 60.297 61.301 81.355 1.00 16.18 208 PRO B C 1
ATOM 4056 O O . PRO B 1 208 ? 59.874 61.330 80.208 1.00 16.01 208 PRO B O 1
ATOM 4060 N N . ASP B 1 209 ? 59.710 61.926 82.379 1.00 15.42 209 ASP B N 1
ATOM 4061 C CA . ASP B 1 209 ? 58.458 62.682 82.267 1.00 13.20 209 ASP B CA 1
ATOM 4062 C C . ASP B 1 209 ? 57.307 61.836 81.714 1.00 17.20 209 ASP B C 1
ATOM 4063 O O . ASP B 1 209 ? 56.328 62.375 81.207 1.00 14.84 209 ASP B O 1
ATOM 4068 N N . ARG B 1 210 ? 57.424 60.507 81.801 1.00 15.68 210 ARG B N 1
ATOM 4069 C CA . ARG B 1 210 ? 56.365 59.625 81.296 1.00 13.89 210 ARG B CA 1
ATOM 4070 C C . ARG B 1 210 ? 55.996 58.559 82.314 1.00 15.45 210 ARG B C 1
ATOM 4071 O O . ARG B 1 210 ? 55.458 57.520 81.943 1.00 16.42 210 ARG B O 1
ATOM 4079 N N . TYR B 1 211 ? 56.310 58.823 83.582 1.00 13.02 211 TYR B N 1
ATOM 4080 C CA . TYR B 1 211 ? 55.913 57.950 84.685 1.00 14.78 211 TYR B CA 1
ATOM 4081 C C . TYR B 1 211 ? 55.324 58.800 85.806 1.00 11.55 211 TYR B C 1
ATOM 4082 O O . TYR B 1 211 ? 55.960 59.756 86.272 1.00 15.62 211 TYR B O 1
ATOM 4091 N N . PHE B 1 212 ? 54.122 58.424 86.248 1.00 11.95 212 PHE B N 1
ATOM 4092 C CA . PHE B 1 212 ? 53.393 59.184 87.264 1.00 12.17 212 PHE B CA 1
ATOM 4093 C C . PHE B 1 212 ? 53.041 58.317 88.459 1.00 15.39 212 PHE B C 1
ATOM 4094 O O . PHE B 1 212 ? 52.557 57.203 88.286 1.00 16.39 212 PHE B O 1
ATOM 4102 N N . LEU B 1 213 ? 53.319 58.832 89.662 1.00 13.21 213 LEU B N 1
ATOM 4103 C CA . LEU B 1 213 ? 52.963 58.164 90.913 1.00 15.22 213 LEU B CA 1
ATOM 4104 C C . LEU B 1 213 ? 51.468 58.322 91.128 1.00 15.22 213 LEU B C 1
ATOM 4105 O O . LEU B 1 213 ? 50.955 59.434 91.319 1.00 16.16 213 LEU B O 1
ATOM 4110 N N . GLU B 1 214 ? 50.769 57.200 91.052 1.00 13.39 214 GLU B N 1
ATOM 4111 C CA . GLU B 1 214 ? 49.311 57.199 91.034 1.00 10.60 214 GLU B CA 1
ATOM 4112 C C . GLU B 1 214 ? 48.787 57.308 92.454 1.00 16.87 214 GLU B C 1
ATOM 4113 O O . GLU B 1 214 ? 49.194 56.546 93.332 1.00 16.32 214 GLU B O 1
ATOM 4119 N N . LEU B 1 215 ? 47.932 58.305 92.690 1.00 15.26 215 LEU B N 1
ATOM 4120 C CA . LEU B 1 215 ? 47.301 58.492 93.988 1.00 14.93 215 LEU B CA 1
ATOM 4121 C C . LEU B 1 215 ? 45.827 58.161 93.872 1.00 15.64 215 LEU B C 1
ATOM 4122 O O . LEU B 1 215 ? 45.136 58.653 92.970 1.00 15.58 215 LEU B O 1
ATOM 4127 N N . ILE B 1 216 ? 45.361 57.324 94.791 1.00 14.24 216 ILE B N 1
ATOM 4128 C CA . ILE B 1 216 ? 43.994 56.798 94.779 1.00 15.48 216 ILE B CA 1
ATOM 4129 C C . ILE B 1 216 ? 43.365 56.907 96.179 1.00 14.10 216 ILE B C 1
ATOM 4130 O O . ILE B 1 216 ? 43.949 56.501 97.189 1.00 13.64 216 ILE B O 1
ATOM 4135 N N . ARG B 1 217 ? 42.158 57.455 96.227 1.00 13.23 217 ARG B N 1
ATOM 4136 C CA . ARG B 1 217 ? 41.440 57.624 97.479 1.00 13.54 217 ARG B CA 1
ATOM 4137 C C . ARG B 1 217 ? 40.079 56.954 97.381 1.00 14.15 217 ARG B C 1
ATOM 4138 O O . ARG B 1 217 ? 39.087 57.589 97.030 1.00 14.98 217 ARG B O 1
ATOM 4146 N N . THR B 1 218 ? 40.055 55.651 97.665 1.00 11.76 218 THR B N 1
ATOM 4147 C CA . THR B 1 218 ? 38.835 54.849 97.590 1.00 13.88 218 THR B CA 1
ATOM 4148 C C . THR B 1 218 ? 38.545 54.078 98.884 1.00 13.36 218 THR B C 1
ATOM 4149 O O . THR B 1 218 ? 37.744 53.149 98.884 1.00 15.61 218 THR B O 1
ATOM 4153 N N . GLY B 1 219 ? 39.183 54.486 99.987 1.00 11.13 219 GLY B N 1
ATOM 4154 C CA . GLY B 1 219 ? 38.962 53.888 101.301 1.00 14.37 219 GLY B CA 1
ATOM 4155 C C . GLY B 1 219 ? 39.490 52.475 101.508 1.00 14.85 219 GLY B C 1
ATOM 4156 O O . GLY B 1 219 ? 39.040 51.771 102.409 1.00 16.28 219 GLY B O 1
ATOM 4157 N N . ARG B 1 220 ? 40.445 52.052 100.687 1.00 12.82 220 ARG B N 1
ATOM 4158 C CA . ARG B 1 220 ? 40.988 50.696 100.819 1.00 11.15 220 ARG B CA 1
ATOM 4159 C C . ARG B 1 220 ? 42.281 50.669 101.645 1.00 11.24 220 ARG B C 1
ATOM 4160 O O . ARG B 1 220 ? 42.912 51.713 101.829 1.00 14.31 220 ARG B O 1
ATOM 4168 N N . PRO B 1 221 ? 42.668 49.478 102.161 1.00 12.83 221 PRO B N 1
ATOM 4169 C CA . PRO B 1 221 ? 43.785 49.359 103.107 1.00 16.32 221 PRO B CA 1
ATOM 4170 C C . PRO B 1 221 ? 45.096 49.911 102.563 1.00 14.51 221 PRO B C 1
ATOM 4171 O O . PRO B 1 221 ? 45.472 49.631 101.427 1.00 17.88 221 PRO B O 1
ATOM 4175 N N . ASP B 1 222 ? 45.745 50.727 103.386 1.00 13.56 222 ASP B N 1
ATOM 4176 C CA . ASP B 1 222 ? 47.022 51.385 103.075 1.00 12.18 222 ASP B CA 1
ATOM 4177 C C . ASP B 1 222 ? 47.016 52.458 101.974 1.00 10.37 222 ASP B C 1
ATOM 4178 O O . ASP B 1 222 ? 48.074 52.970 101.631 1.00 14.31 222 ASP B O 1
ATOM 4183 N N . GLU B 1 223 ? 45.854 52.793 101.410 1.00 11.59 223 GLU B N 1
ATOM 4184 C CA . GLU B 1 223 ? 45.833 53.759 100.315 1.00 10.37 223 GLU B CA 1
ATOM 4185 C C . GLU B 1 223 ? 46.356 55.111 100.756 1.00 13.45 223 GLU B C 1
ATOM 4186 O O . GLU B 1 223 ? 47.135 55.730 100.029 1.00 14.85 223 GLU B O 1
ATOM 4192 N N . GLU B 1 224 ? 45.943 55.558 101.947 1.00 12.84 224 GLU B N 1
ATOM 4193 C CA . GLU B 1 224 ? 46.308 56.894 102.416 1.00 14.25 224 GLU B CA 1
ATOM 4194 C C . GLU B 1 224 ? 47.726 56.915 102.978 1.00 11.91 224 GLU B C 1
ATOM 4195 O O . GLU B 1 224 ? 48.453 57.889 102.768 1.00 17.12 224 GLU B O 1
ATOM 4201 N N . SER B 1 225 ? 48.122 55.823 103.641 1.00 16.23 225 SER B N 1
ATOM 4202 C CA A SER B 1 225 ? 49.499 55.683 104.106 0.50 15.11 225 SER B CA 1
ATOM 4203 C CA B SER B 1 225 ? 49.501 55.643 104.101 0.50 13.95 225 SER B CA 1
ATOM 4204 C C . SER B 1 225 ? 50.476 55.659 102.922 1.00 13.85 225 SER B C 1
ATOM 4205 O O . SER B 1 225 ? 51.520 56.326 102.962 1.00 14.19 225 SER B O 1
ATOM 4210 N N . TYR B 1 226 ? 50.133 54.919 101.866 1.00 12.54 226 TYR B N 1
ATOM 4211 C CA . TYR B 1 226 ? 50.944 54.909 100.663 1.00 13.97 226 TYR B CA 1
ATOM 4212 C C . TYR B 1 226 ? 50.981 56.327 100.055 1.00 13.62 226 TYR B C 1
ATOM 4213 O O . TYR B 1 226 ? 52.025 56.791 99.599 1.00 12.55 226 TYR B O 1
ATOM 4222 N N . LEU B 1 227 ? 49.832 56.997 100.043 1.00 13.59 227 LEU B N 1
ATOM 4223 C CA . LEU B 1 227 ? 49.714 58.321 99.421 1.00 14.01 227 LEU B CA 1
ATOM 4224 C C . LEU B 1 227 ? 50.670 59.309 100.097 1.00 12.84 227 LEU B C 1
ATOM 4225 O O . LEU B 1 227 ? 51.362 60.071 99.419 1.00 17.40 227 LEU B O 1
ATOM 4230 N N . HIS B 1 228 ? 50.724 59.274 101.428 1.00 11.63 228 HIS B N 1
ATOM 4231 C CA . HIS B 1 228 ? 51.615 60.152 102.174 1.00 15.57 228 HIS B CA 1
ATOM 4232 C C . HIS B 1 228 ? 53.067 59.883 101.779 1.00 18.33 228 HIS B C 1
ATOM 4233 O O . HIS B 1 228 ? 53.818 60.821 101.514 1.00 14.60 228 HIS B O 1
ATOM 4240 N N . ALA B 1 229 ? 53.446 58.604 101.709 1.00 14.85 229 ALA B N 1
ATOM 4241 C CA . ALA B 1 229 ? 54.815 58.226 101.334 1.00 17.47 229 ALA B CA 1
ATOM 4242 C C . ALA B 1 229 ? 55.144 58.619 99.893 1.00 13.28 229 ALA B C 1
ATOM 4243 O O . ALA B 1 229 ? 56.258 59.071 99.619 1.00 15.48 229 ALA B O 1
ATOM 4245 N N . ALA B 1 230 ? 54.179 58.452 98.987 1.00 11.37 230 ALA B N 1
ATOM 4246 C CA . ALA B 1 230 ? 54.375 58.806 97.569 1.00 9.98 230 ALA B CA 1
ATOM 4247 C C . ALA B 1 230 ? 54.558 60.308 97.354 1.00 12.35 230 ALA B C 1
ATOM 4248 O O . ALA B 1 230 ? 55.389 60.727 96.546 1.00 12.31 230 ALA B O 1
ATOM 4250 N N . VAL B 1 231 ? 53.768 61.113 98.065 1.00 14.16 231 VAL B N 1
ATOM 4251 C CA . VAL B 1 231 ? 53.872 62.572 97.998 1.00 14.46 231 VAL B CA 1
ATOM 4252 C C . VAL B 1 231 ? 55.263 63.012 98.492 1.00 15.64 231 VAL B C 1
ATOM 4253 O O . VAL B 1 231 ? 55.893 63.886 97.896 1.00 15.91 231 VAL B O 1
ATOM 4257 N N . GLU B 1 232 ? 55.749 62.361 99.545 1.00 11.57 232 GLU B N 1
ATOM 4258 C CA . GLU B 1 232 ? 57.081 62.650 100.107 1.00 15.09 232 GLU B CA 1
ATOM 4259 C C . GLU B 1 232 ? 58.177 62.307 99.088 1.00 14.20 232 GLU B C 1
ATOM 4260 O O . GLU B 1 232 ? 59.144 63.060 98.923 1.00 17.18 232 GLU B O 1
ATOM 4266 N N . LEU B 1 233 ? 58.013 61.173 98.408 1.00 14.84 233 LEU B N 1
ATOM 4267 C CA . LEU B 1 233 ? 58.937 60.751 97.364 1.00 13.15 233 LEU B CA 1
ATOM 4268 C C . LEU B 1 233 ? 58.891 61.715 96.172 1.00 11.09 233 LEU B C 1
ATOM 4269 O O . LEU B 1 233 ? 59.932 62.117 95.657 1.00 16.00 233 LEU B O 1
ATOM 4274 N N . ALA B 1 234 ? 57.681 62.059 95.740 1.00 13.34 234 ALA B N 1
ATOM 4275 C CA . ALA B 1 234 ? 57.466 63.015 94.643 1.00 14.16 234 ALA B CA 1
ATOM 4276 C C . ALA B 1 234 ? 58.171 64.345 94.901 1.00 14.84 234 ALA B C 1
ATOM 4277 O O . ALA B 1 234 ? 58.893 64.850 94.040 1.00 15.30 234 ALA B O 1
ATOM 4279 N N . GLU B 1 235 ? 57.981 64.891 96.099 1.00 15.16 235 GLU B N 1
ATOM 4280 C CA . GLU B 1 235 ? 58.680 66.113 96.504 1.00 19.71 235 GLU B CA 1
ATOM 4281 C C . GLU B 1 235 ? 60.211 65.973 96.511 1.00 21.33 235 GLU B C 1
ATOM 4282 O O . GLU B 1 235 ? 60.913 66.888 96.077 1.00 21.61 235 GLU B O 1
ATOM 4288 N N . ALA B 1 236 ? 60.720 64.829 96.976 1.00 17.37 236 ALA B N 1
ATOM 4289 C CA . ALA B 1 236 ? 62.168 64.601 97.068 1.00 20.56 236 ALA B CA 1
ATOM 4290 C C . ALA B 1 236 ? 62.858 64.431 95.712 1.00 19.75 236 ALA B C 1
ATOM 4291 O O . ALA B 1 236 ? 63.982 64.900 95.527 1.00 24.49 236 ALA B O 1
ATOM 4293 N N . ARG B 1 237 ? 62.185 63.776 94.769 1.00 17.41 237 ARG B N 1
ATOM 4294 C CA . ARG B 1 237 ? 62.811 63.387 93.510 1.00 14.78 237 ARG B CA 1
ATOM 4295 C C . ARG B 1 237 ? 62.294 64.162 92.306 1.00 19.23 237 ARG B C 1
ATOM 4296 O O . ARG B 1 237 ? 62.803 63.998 91.195 1.00 19.05 237 ARG B O 1
ATOM 4304 N N . GLY B 1 238 ? 61.275 64.989 92.529 1.00 17.54 238 GLY B N 1
ATOM 4305 C CA . GLY B 1 238 ? 60.661 65.763 91.452 1.00 18.00 238 GLY B CA 1
ATOM 4306 C C . GLY B 1 238 ? 59.844 64.905 90.509 1.00 18.43 238 GLY B C 1
ATOM 4307 O O . GLY B 1 238 ? 59.700 65.238 89.320 1.00 23.66 238 GLY B O 1
ATOM 4308 N N . LEU B 1 239 ? 59.307 63.794 91.026 1.00 14.89 239 LEU B N 1
ATOM 4309 C CA . LEU B 1 239 ? 58.414 62.924 90.247 1.00 16.05 239 LEU B CA 1
ATOM 4310 C C . LEU B 1 239 ? 57.010 63.493 90.242 1.00 18.46 239 LEU B C 1
ATOM 4311 O O . LEU B 1 239 ? 56.570 64.074 91.241 1.00 18.12 239 LEU B O 1
ATOM 4316 N N . PRO B 1 240 ? 56.301 63.347 89.111 1.00 16.77 240 PRO B N 1
ATOM 4317 C CA . PRO B 1 240 ? 54.930 63.853 89.076 1.00 13.09 240 PRO B CA 1
ATOM 4318 C C . PRO B 1 240 ? 53.908 62.873 89.675 1.00 20.21 240 PRO B C 1
ATOM 4319 O O . PRO B 1 240 ? 54.023 61.657 89.468 1.00 19.83 240 PRO B O 1
ATOM 4323 N N . VAL B 1 241 ? 52.930 63.410 90.407 1.00 14.40 241 VAL B N 1
ATOM 4324 C CA . VAL B 1 241 ? 51.840 62.599 90.953 1.00 12.14 241 VAL B CA 1
ATOM 4325 C C . VAL B 1 241 ? 50.600 62.744 90.073 1.00 16.30 241 VAL B C 1
ATOM 4326 O O . VAL B 1 241 ? 50.408 63.769 89.414 1.00 14.06 241 VAL B O 1
ATOM 4330 N N . VAL B 1 242 ? 49.757 61.720 90.060 1.00 13.76 242 VAL B N 1
ATOM 4331 C CA . VAL B 1 242 ? 48.510 61.787 89.306 1.00 13.86 242 VAL B CA 1
ATOM 4332 C C . VAL B 1 242 ? 47.399 61.113 90.093 1.00 14.97 242 VAL B C 1
ATOM 4333 O O . VAL B 1 242 ? 47.623 60.069 90.712 1.00 15.75 242 VAL B O 1
ATOM 4337 N N . ALA B 1 243 ? 46.212 61.717 90.063 1.00 13.33 243 ALA B N 1
ATOM 4338 C CA . ALA B 1 243 ? 45.031 61.162 90.719 1.00 14.59 243 ALA B CA 1
ATOM 4339 C C . ALA B 1 243 ? 44.277 60.260 89.752 1.00 16.30 243 ALA B C 1
ATOM 4340 O O . ALA B 1 243 ? 44.055 60.637 88.600 1.00 16.39 243 ALA B O 1
ATOM 4342 N N . THR B 1 244 ? 43.914 59.056 90.196 1.00 12.51 244 THR B N 1
ATOM 4343 C CA . THR B 1 244 ? 42.919 58.269 89.452 1.00 13.08 244 THR B CA 1
ATOM 4344 C C . THR B 1 244 ? 41.895 57.772 90.450 1.00 14.26 244 THR B C 1
ATOM 4345 O O . THR B 1 244 ? 42.114 57.862 91.665 1.00 14.97 244 THR B O 1
ATOM 4349 N N . ASN B 1 245 ? 40.782 57.251 89.940 1.00 11.03 245 ASN B N 1
ATOM 4350 C CA . ASN B 1 245 ? 39.803 56.631 90.815 1.00 13.14 245 ASN B CA 1
ATOM 4351 C C . ASN B 1 245 ? 39.667 55.124 90.643 1.00 14.41 245 ASN B C 1
ATOM 4352 O O . ASN B 1 245 ? 38.765 54.530 91.224 1.00 15.08 245 ASN B O 1
ATOM 4357 N N . ASP B 1 246 ? 40.576 54.517 89.868 1.00 13.37 246 ASP B N 1
ATOM 4358 C CA . ASP B 1 246 ? 40.608 53.065 89.675 1.00 15.32 246 ASP B CA 1
ATOM 4359 C C . ASP B 1 246 ? 39.178 52.588 89.410 1.00 14.54 246 ASP B C 1
ATOM 4360 O O . ASP B 1 246 ? 38.635 51.740 90.125 1.00 14.31 246 ASP B O 1
ATOM 4365 N N . VAL B 1 247 ? 38.557 53.170 88.386 1.00 11.68 247 VAL B N 1
ATOM 4366 C CA . VAL B 1 247 ? 37.122 52.948 88.136 1.00 11.18 247 VAL B CA 1
ATOM 4367 C C . VAL B 1 247 ? 36.819 51.517 87.640 1.00 14.02 247 VAL B C 1
ATOM 4368 O O . VAL B 1 247 ? 37.452 51.043 86.688 1.00 14.32 247 VAL B O 1
ATOM 4372 N N . ARG B 1 248 ? 35.860 50.850 88.292 1.00 13.45 248 ARG B N 1
ATOM 4373 C CA . ARG B 1 248 ? 35.476 49.471 87.964 1.00 13.50 248 ARG B CA 1
ATOM 4374 C C . ARG B 1 248 ? 34.003 49.309 87.586 1.00 11.23 248 ARG B C 1
ATOM 4375 O O . ARG B 1 248 ? 33.592 48.258 87.091 1.00 13.91 248 ARG B O 1
ATOM 4383 N N . PHE B 1 249 ? 33.209 50.341 87.862 1.00 12.49 249 PHE B N 1
ATOM 4384 C CA . PHE B 1 249 ? 31.761 50.341 87.580 1.00 9.84 249 PHE B CA 1
ATOM 4385 C C . PHE B 1 249 ? 31.271 51.784 87.519 1.00 12.20 249 PHE B C 1
ATOM 4386 O O . PHE B 1 249 ? 31.969 52.703 87.934 1.00 11.99 249 PHE B O 1
ATOM 4394 N N . ILE B 1 250 ? 30.062 51.990 87.013 1.00 12.07 250 ILE B N 1
ATOM 4395 C CA . ILE B 1 250 ? 29.636 53.341 86.670 1.00 16.93 250 ILE B CA 1
ATOM 4396 C C . ILE B 1 250 ? 29.160 54.147 87.891 1.00 13.17 250 ILE B C 1
ATOM 4397 O O . ILE B 1 250 ? 29.644 55.267 88.129 1.00 12.52 250 ILE B O 1
ATOM 4402 N N . ASP B 1 251 ? 28.241 53.571 88.658 1.00 12.72 251 ASP B N 1
ATOM 4403 C CA . ASP B 1 251 ? 27.672 54.222 89.853 1.00 12.45 251 ASP B CA 1
ATOM 4404 C C . ASP B 1 251 ? 28.027 53.429 91.115 1.00 17.12 251 ASP B C 1
ATOM 4405 O O . ASP B 1 251 ? 28.254 52.225 91.036 1.00 15.32 251 ASP B O 1
ATOM 4410 N N . SER B 1 252 ? 28.073 54.091 92.275 1.00 15.74 252 SER B N 1
ATOM 4411 C CA . SER B 1 252 ? 28.410 53.392 93.524 1.00 20.20 252 SER B CA 1
ATOM 4412 C C . SER B 1 252 ? 27.466 52.221 93.786 1.00 18.76 252 SER B C 1
ATOM 4413 O O . SER B 1 252 ? 27.869 51.198 94.355 1.00 16.13 252 SER B O 1
ATOM 4416 N N . SER B 1 253 ? 26.214 52.378 93.357 1.00 17.99 253 SER B N 1
ATOM 4417 C CA . SER B 1 253 ? 25.190 51.350 93.515 1.00 15.66 253 SER B CA 1
ATOM 4418 C C . SER B 1 253 ? 25.431 50.080 92.681 1.00 16.44 253 SER B C 1
ATOM 4419 O O . SER B 1 253 ? 24.726 49.076 92.865 1.00 17.27 253 SER B O 1
ATOM 4422 N N . ASP B 1 254 ? 26.424 50.112 91.792 1.00 15.93 254 ASP B N 1
ATOM 4423 C CA . ASP B 1 254 ? 26.791 48.930 91.001 1.00 16.79 254 ASP B CA 1
ATOM 4424 C C . ASP B 1 254 ? 27.786 48.028 91.741 1.00 16.55 254 ASP B C 1
ATOM 4425 O O . ASP B 1 254 ? 28.089 46.930 91.275 1.00 15.15 254 ASP B O 1
ATOM 4430 N N . PHE B 1 255 ? 28.296 48.499 92.881 1.00 15.67 255 PHE B N 1
ATOM 4431 C CA . PHE B 1 255 ? 29.329 47.778 93.647 1.00 12.78 255 PHE B CA 1
ATOM 4432 C C . PHE B 1 255 ? 28.936 46.353 94.028 1.00 10.91 255 PHE B C 1
ATOM 4433 O O . PHE B 1 255 ? 29.719 45.427 93.853 1.00 15.28 255 PHE B O 1
ATOM 4441 N N . ASP B 1 256 ? 27.730 46.188 94.556 1.00 14.34 256 ASP B N 1
ATOM 4442 C CA . ASP B 1 256 ? 27.274 44.881 95.030 1.00 20.59 256 ASP B CA 1
ATOM 4443 C C . ASP B 1 256 ? 27.298 43.833 93.911 1.00 18.23 256 ASP B C 1
ATOM 4444 O O . ASP B 1 256 ? 27.803 42.722 94.106 1.00 16.27 256 ASP B O 1
ATOM 4449 N N . ALA B 1 257 ? 26.779 44.213 92.745 1.00 17.09 257 ALA B N 1
ATOM 4450 C CA . ALA B 1 257 ? 26.760 43.358 91.559 1.00 16.10 257 ALA B CA 1
ATOM 4451 C C . ALA B 1 257 ? 28.165 43.009 91.072 1.00 16.58 257 ALA B C 1
ATOM 4452 O O . ALA B 1 257 ? 28.421 41.860 90.701 1.00 14.12 257 ALA B O 1
ATOM 4454 N N . HIS B 1 258 ? 29.060 44.001 91.058 1.00 12.44 258 HIS B N 1
ATOM 4455 C CA . HIS B 1 258 ? 30.458 43.789 90.645 1.00 10.53 258 HIS B CA 1
ATOM 4456 C C . HIS B 1 258 ? 31.141 42.733 91.531 1.00 17.74 258 HIS B C 1
ATOM 4457 O O . HIS B 1 258 ? 31.767 41.790 91.023 1.00 10.81 258 HIS B O 1
ATOM 4464 N N . GLU B 1 259 ? 30.984 42.881 92.849 1.00 12.54 259 GLU B N 1
ATOM 4465 C CA . GLU B 1 259 ? 31.577 41.958 93.816 1.00 18.91 259 GLU B CA 1
ATOM 4466 C C . GLU B 1 259 ? 31.133 40.519 93.588 1.00 14.85 259 GLU B C 1
ATOM 4467 O O . GLU B 1 259 ? 31.921 39.583 93.752 1.00 16.85 259 GLU B O 1
ATOM 4473 N N . ILE B 1 260 ? 29.867 40.354 93.219 1.00 16.65 260 ILE B N 1
ATOM 4474 C CA . ILE B 1 260 ? 29.287 39.035 93.000 1.00 17.46 260 ILE B CA 1
ATOM 4475 C C . ILE B 1 260 ? 29.796 38.419 91.694 1.00 16.13 260 ILE B C 1
ATOM 4476 O O . ILE B 1 260 ? 30.117 37.224 91.659 1.00 15.44 260 ILE B O 1
ATOM 4481 N N . ARG B 1 261 ? 29.871 39.231 90.638 1.00 14.25 261 ARG B N 1
ATOM 4482 C CA . ARG B 1 261 ? 30.456 38.792 89.363 1.00 15.16 261 ARG B CA 1
ATOM 4483 C C . ARG B 1 261 ? 31.906 38.314 89.519 1.00 19.37 261 ARG B C 1
ATOM 4484 O O . ARG B 1 261 ? 32.292 37.285 88.957 1.00 19.55 261 ARG B O 1
ATOM 4492 N N . VAL B 1 262 ? 32.683 39.054 90.306 1.00 16.27 262 VAL B N 1
ATOM 4493 C CA . VAL B 1 262 ? 34.075 38.707 90.608 1.00 17.75 262 VAL B CA 1
ATOM 4494 C C . VAL B 1 262 ? 34.178 37.421 91.450 1.00 18.45 262 VAL B C 1
ATOM 4495 O O . VAL B 1 262 ? 34.982 36.542 91.147 1.00 21.47 262 VAL B O 1
ATOM 4499 N N . ALA B 1 263 ? 33.347 37.313 92.485 1.00 15.16 263 ALA B N 1
ATOM 4500 C CA . ALA B 1 263 ? 33.335 36.137 93.355 1.00 13.72 263 ALA B CA 1
ATOM 4501 C C . ALA B 1 263 ? 33.051 34.873 92.545 1.00 19.29 263 ALA B C 1
ATOM 4502 O O . ALA B 1 263 ? 33.783 33.882 92.650 1.00 16.64 263 ALA B O 1
ATOM 4504 N N . ILE B 1 264 ? 32.003 34.937 91.722 1.00 17.80 264 ILE B N 1
ATOM 4505 C CA . ILE B 1 264 ? 31.575 33.820 90.879 1.00 20.91 264 ILE B CA 1
ATOM 4506 C C . ILE B 1 264 ? 32.699 33.329 89.960 1.00 20.84 264 ILE B C 1
ATOM 4507 O O . ILE B 1 264 ? 33.009 32.135 89.939 1.00 20.50 264 ILE B O 1
ATOM 4512 N N . HIS B 1 265 ? 33.319 34.259 89.233 1.00 22.64 265 HIS B N 1
ATOM 4513 C CA . HIS B 1 265 ? 34.438 33.938 88.347 1.00 24.28 265 HIS B CA 1
ATOM 4514 C C . HIS B 1 265 ? 35.593 33.233 89.069 1.00 25.42 265 HIS B C 1
ATOM 4515 O O . HIS B 1 265 ? 36.114 32.233 88.578 1.00 25.66 265 HIS B O 1
ATOM 4522 N N . ASP B 1 266 ? 35.973 33.750 90.236 1.00 29.01 266 ASP B N 1
ATOM 4523 C CA . ASP B 1 266 ? 37.103 33.211 91.003 1.00 32.20 266 ASP B CA 1
ATOM 4524 C C . ASP B 1 266 ? 36.774 31.901 91.720 1.00 30.49 266 ASP B C 1
ATOM 4525 O O . ASP B 1 266 ? 37.652 31.305 92.355 1.00 26.85 266 ASP B O 1
ATOM 4530 N N . GLY B 1 267 ? 35.514 31.468 91.621 1.00 28.14 267 GLY B N 1
ATOM 4531 C CA . GLY B 1 267 ? 35.058 30.201 92.191 1.00 26.68 267 GLY B CA 1
ATOM 4532 C C . GLY B 1 267 ? 34.657 30.276 93.653 1.00 26.35 267 GLY B C 1
ATOM 4533 O O . GLY B 1 267 ? 34.972 29.376 94.422 1.00 28.06 267 GLY B O 1
ATOM 4534 N N . PHE B 1 268 ? 33.955 31.346 94.029 1.00 26.11 268 PHE B N 1
ATOM 4535 C CA . PHE B 1 268 ? 33.525 31.587 95.417 1.00 24.41 268 PHE B CA 1
ATOM 4536 C C . PHE B 1 268 ? 32.061 32.042 95.487 1.00 24.76 268 PHE B C 1
ATOM 4537 O O . PHE B 1 268 ? 31.537 32.571 94.509 1.00 20.43 268 PHE B O 1
ATOM 4545 N N . THR B 1 269 ? 31.412 31.848 96.642 1.00 24.89 269 THR B N 1
ATOM 4546 C CA . THR B 1 269 ? 30.140 32.536 96.933 1.00 27.58 269 THR B CA 1
ATOM 4547 C C . THR B 1 269 ? 30.411 33.863 97.650 1.00 30.68 269 THR B C 1
ATOM 4548 O O . THR B 1 269 ? 31.497 34.060 98.207 1.00 32.74 269 THR B O 1
ATOM 4552 N N . LEU B 1 270 ? 29.434 34.771 97.638 1.00 33.90 270 LEU B N 1
ATOM 4553 C CA . LEU B 1 270 ? 29.625 36.125 98.184 1.00 39.03 270 LEU B CA 1
ATOM 4554 C C . LEU B 1 270 ? 29.951 36.132 99.683 1.00 41.15 270 LEU B C 1
ATOM 4555 O O . LEU B 1 270 ? 30.820 36.887 100.135 1.00 40.24 270 LEU B O 1
ATOM 4560 N N . ASP B 1 271 ? 29.256 35.278 100.435 1.00 42.71 271 ASP B N 1
ATOM 4561 C CA . ASP B 1 271 ? 29.392 35.207 101.896 1.00 45.92 271 ASP B CA 1
ATOM 4562 C C . ASP B 1 271 ? 30.477 34.238 102.389 1.00 44.51 271 ASP B C 1
ATOM 4563 O O . ASP B 1 271 ? 30.547 33.944 103.585 1.00 45.82 271 ASP B O 1
ATOM 4568 N N . ASP B 1 272 ? 31.315 33.750 101.473 1.00 41.87 272 ASP B N 1
ATOM 4569 C CA . ASP B 1 272 ? 32.456 32.901 101.827 1.00 36.39 272 ASP B CA 1
ATOM 4570 C C . ASP B 1 272 ? 33.568 33.784 102.408 1.00 33.63 272 ASP B C 1
ATOM 4571 O O . ASP B 1 272 ? 34.027 34.716 101.740 1.00 27.54 272 ASP B O 1
ATOM 4576 N N . PRO B 1 273 ? 33.988 33.506 103.663 1.00 31.80 273 PRO B N 1
ATOM 4577 C CA . PRO B 1 273 ? 35.061 34.274 104.305 1.00 29.46 273 PRO B CA 1
ATOM 4578 C C . PRO B 1 273 ? 36.432 34.085 103.644 1.00 27.40 273 PRO B C 1
ATOM 4579 O O . PRO B 1 273 ? 37.360 34.842 103.935 1.00 29.93 273 PRO B O 1
ATOM 4583 N N . LYS B 1 274 ? 36.546 33.097 102.756 1.00 24.78 274 LYS B N 1
ATOM 4584 C CA . LYS B 1 274 ? 37.801 32.804 102.055 1.00 20.99 274 LYS B CA 1
ATOM 4585 C C . LYS B 1 274 ? 38.054 33.629 100.779 1.00 21.04 274 LYS B C 1
ATOM 4586 O O . LYS B 1 274 ? 39.166 33.608 100.255 1.00 22.32 274 LYS B O 1
ATOM 4592 N N . ARG B 1 275 ? 37.040 34.338 100.277 1.00 16.25 275 ARG B N 1
ATOM 4593 C CA . ARG B 1 275 ? 37.149 35.031 98.981 1.00 23.17 275 ARG B CA 1
ATOM 4594 C C . ARG B 1 275 ? 37.896 36.365 99.075 1.00 22.98 275 ARG B C 1
ATOM 4595 O O . ARG B 1 275 ? 37.747 37.080 100.069 1.00 26.04 275 ARG B O 1
ATOM 4603 N N . PRO B 1 276 ? 38.707 36.696 98.046 1.00 26.34 276 PRO B N 1
ATOM 4604 C CA . PRO B 1 276 ? 39.408 37.986 98.010 1.00 27.17 276 PRO B CA 1
ATOM 4605 C C . PRO B 1 276 ? 38.421 39.149 97.944 1.00 27.42 276 PRO B C 1
ATOM 4606 O O . PRO B 1 276 ? 37.445 39.094 97.188 1.00 26.38 276 PRO B O 1
ATOM 4610 N N . ARG B 1 277 ? 38.659 40.176 98.755 1.00 23.87 277 ARG B N 1
ATOM 4611 C CA . ARG B 1 277 ? 37.803 41.361 98.765 1.00 22.11 277 ARG B CA 1
ATOM 4612 C C . ARG B 1 277 ? 38.673 42.560 98.419 1.00 21.97 277 ARG B C 1
ATOM 4613 O O . ARG B 1 277 ? 39.220 43.230 99.301 1.00 27.31 277 ARG B O 1
ATOM 4621 N N . ASN B 1 278 ? 38.805 42.799 97.116 1.00 15.43 278 ASN B N 1
ATOM 4622 C CA . ASN B 1 278 ? 39.792 43.712 96.569 1.00 16.90 278 ASN B CA 1
ATOM 4623 C C . ASN B 1 278 ? 39.223 45.070 96.156 1.00 14.54 278 ASN B C 1
ATOM 4624 O O . ASN B 1 278 ? 39.975 45.951 95.775 1.00 15.20 278 ASN B O 1
ATOM 4629 N N . TYR B 1 279 ? 37.906 45.226 96.257 1.00 12.74 279 TYR B N 1
ATOM 4630 C CA . TYR B 1 279 ? 37.242 46.386 95.690 1.00 13.96 279 TYR B CA 1
ATOM 4631 C C . TYR B 1 279 ? 36.465 47.176 96.731 1.00 12.28 279 TYR B C 1
ATOM 4632 O O . TYR B 1 279 ? 36.118 46.660 97.789 1.00 15.20 279 TYR B O 1
ATOM 4641 N N . SER B 1 280 ? 36.236 48.444 96.415 1.00 12.68 280 SER B N 1
ATOM 4642 C CA . SER B 1 280 ? 35.512 49.365 97.290 1.00 14.97 280 SER B CA 1
ATOM 4643 C C . SER B 1 280 ? 34.334 50.007 96.543 1.00 9.70 280 SER B C 1
ATOM 4644 O O . SER B 1 280 ? 34.421 50.227 95.336 1.00 10.48 280 SER B O 1
ATOM 4647 N N . PRO B 1 281 ? 33.244 50.342 97.267 1.00 12.96 281 PRO B N 1
ATOM 4648 C CA . PRO B 1 281 ? 32.116 51.056 96.657 1.00 15.68 281 PRO B CA 1
ATOM 4649 C C . PRO B 1 281 ? 32.478 52.441 96.125 1.00 14.62 281 PRO B C 1
ATOM 4650 O O . PRO B 1 281 ? 31.698 53.044 95.389 1.00 14.11 281 PRO B O 1
ATOM 4654 N N . GLN B 1 282 ? 33.664 52.929 96.468 1.00 11.49 282 GLN B N 1
ATOM 4655 C CA . GLN B 1 282 ? 34.114 54.219 95.964 1.00 12.17 282 GLN B CA 1
ATOM 4656 C C . GLN B 1 282 ? 34.669 54.173 94.531 1.00 16.90 282 GLN B C 1
ATOM 4657 O O . GLN B 1 282 ? 34.970 55.218 93.953 1.00 13.12 282 GLN B O 1
ATOM 4663 N N . GLN B 1 283 ? 34.791 52.980 93.945 1.00 11.99 283 GLN B N 1
ATOM 4664 C CA . GLN B 1 283 ? 35.453 52.838 92.652 1.00 11.71 283 GLN B CA 1
ATOM 4665 C C . GLN B 1 283 ? 34.516 53.044 91.469 1.00 14.36 283 GLN B C 1
ATOM 4666 O O . GLN B 1 283 ? 34.572 52.305 90.488 1.00 12.80 283 GLN B O 1
ATOM 4672 N N . TYR B 1 284 ? 33.656 54.046 91.589 1.00 12.69 284 TYR B N 1
ATOM 4673 C CA . TYR B 1 284 ? 32.741 54.397 90.509 1.00 10.17 284 TYR B CA 1
ATOM 4674 C C . TYR B 1 284 ? 33.268 55.576 89.715 1.00 11.62 284 TYR B C 1
ATOM 4675 O O . TYR B 1 284 ? 34.326 56.130 90.020 1.00 13.77 284 TYR B O 1
ATOM 4684 N N . MET B 1 285 ? 32.548 55.951 88.665 1.00 12.06 285 MET B N 1
ATOM 4685 C CA . MET B 1 285 ? 33.003 57.037 87.834 1.00 13.30 285 MET B CA 1
ATOM 4686 C C . MET B 1 285 ? 32.631 58.364 88.500 1.00 14.10 285 MET B C 1
ATOM 4687 O O . MET B 1 285 ? 31.577 58.953 88.220 1.00 14.31 285 MET B O 1
ATOM 4692 N N . ARG B 1 286 ? 33.505 58.819 89.397 1.00 12.34 286 ARG B N 1
ATOM 4693 C CA . ARG B 1 286 ? 33.276 60.060 90.118 1.00 12.26 286 ARG B CA 1
ATOM 4694 C C . ARG B 1 286 ? 33.284 61.233 89.146 1.00 10.71 286 ARG B C 1
ATOM 4695 O O . ARG B 1 286 ? 34.007 61.225 88.138 1.00 14.13 286 ARG B O 1
ATOM 4703 N N . SER B 1 287 ? 32.501 62.256 89.470 1.00 12.94 287 SER B N 1
ATOM 4704 C CA . SER B 1 287 ? 32.443 63.449 88.628 1.00 12.54 287 SER B CA 1
ATOM 4705 C C . SER B 1 287 ? 33.708 64.279 88.778 1.00 17.44 287 SER B C 1
ATOM 4706 O O . SER B 1 287 ? 34.498 64.060 89.692 1.00 14.24 287 SER B O 1
ATOM 4709 N N . GLU B 1 288 ? 33.895 65.243 87.882 1.00 14.52 288 GLU B N 1
ATOM 4710 C CA . GLU B 1 288 ? 35.049 66.125 88.004 1.00 18.02 288 GLU B CA 1
ATOM 4711 C C . GLU B 1 288 ? 34.985 66.903 89.325 1.00 16.12 288 GLU B C 1
ATOM 4712 O O . GLU B 1 288 ? 36.002 67.056 90.006 1.00 17.12 288 GLU B O 1
ATOM 4718 N N . GLU B 1 289 ? 33.791 67.369 89.700 1.00 18.32 289 GLU B N 1
ATOM 4719 C CA . GLU B 1 289 ? 33.629 68.105 90.960 1.00 16.49 289 GLU B CA 1
ATOM 4720 C C . GLU B 1 289 ? 33.984 67.222 92.162 1.00 15.19 289 GLU B C 1
ATOM 4721 O O . GLU B 1 289 ? 34.656 67.679 93.093 1.00 20.17 289 GLU B O 1
ATOM 4727 N N . GLU B 1 290 ? 33.549 65.959 92.124 1.00 14.41 290 GLU B N 1
ATOM 4728 C CA . GLU B 1 290 ? 33.856 64.998 93.197 1.00 17.60 290 GLU B CA 1
ATOM 4729 C C . GLU B 1 290 ? 35.364 64.779 93.313 1.00 16.42 290 GLU B C 1
ATOM 4730 O O . GLU B 1 290 ? 35.902 64.803 94.424 1.00 15.13 290 GLU B O 1
ATOM 4736 N N . MET B 1 291 ? 36.034 64.563 92.177 1.00 12.73 291 MET B N 1
ATOM 4737 C CA . MET B 1 291 ? 37.492 64.374 92.169 1.00 13.56 291 MET B CA 1
ATOM 4738 C C . MET B 1 291 ? 38.259 65.615 92.636 1.00 18.15 291 MET B C 1
ATOM 4739 O O . MET B 1 291 ? 39.233 65.496 93.389 1.00 14.54 291 MET B O 1
ATOM 4744 N N . CYS B 1 292 ? 37.809 66.796 92.215 1.00 14.00 292 CYS B N 1
ATOM 4745 C CA . CYS B 1 292 ? 38.437 68.036 92.669 1.00 18.07 292 CYS B CA 1
ATOM 4746 C C . CYS B 1 292 ? 38.332 68.252 94.17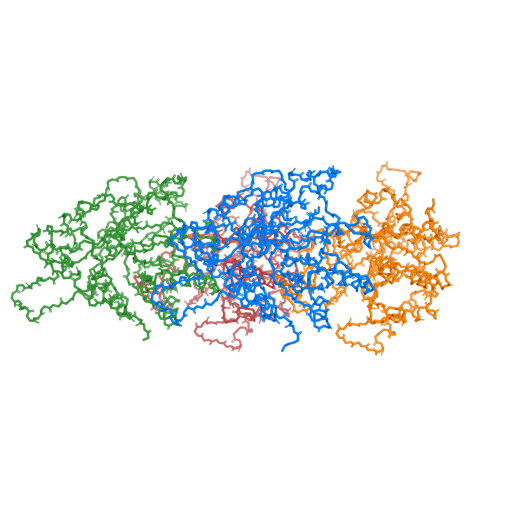5 1.00 17.85 292 CYS B C 1
ATOM 4747 O O . CYS B 1 292 ? 39.285 68.720 94.807 1.00 22.12 292 CYS B O 1
ATOM 4750 N N . GLU B 1 293 ? 37.190 67.894 94.757 1.00 16.59 293 GLU B N 1
ATOM 4751 C CA . GLU B 1 293 ? 37.015 68.003 96.195 1.00 16.22 293 GLU B CA 1
ATOM 4752 C C . GLU B 1 293 ? 37.871 66.953 96.923 1.00 11.31 293 GLU B C 1
ATOM 4753 O O . GLU B 1 293 ? 38.462 67.234 97.966 1.00 16.60 293 GLU B O 1
ATOM 4759 N N . LEU B 1 294 ? 37.957 65.757 96.346 1.00 14.46 294 LEU B N 1
ATOM 4760 C CA . LEU B 1 294 ? 38.690 64.631 96.958 1.00 13.20 294 LEU B CA 1
ATOM 4761 C C . LEU B 1 294 ? 40.199 64.896 97.027 1.00 16.81 294 LEU B C 1
ATOM 4762 O O . LEU B 1 294 ? 40.873 64.477 97.978 1.00 17.44 294 LEU B O 1
ATOM 4767 N N . PHE B 1 295 ? 40.713 65.590 96.016 1.00 12.64 295 PHE B N 1
ATOM 4768 C CA . PHE B 1 295 ? 42.137 65.903 95.915 1.00 16.85 295 PHE B CA 1
ATOM 4769 C C . PHE B 1 295 ? 42.421 67.399 95.996 1.00 14.43 295 PHE B C 1
ATOM 4770 O O . PHE B 1 295 ? 43.389 67.880 95.417 1.00 18.00 295 PHE B O 1
ATOM 4778 N N . ALA B 1 296 ? 41.591 68.124 96.745 1.00 16.22 296 ALA B N 1
ATOM 4779 C CA . ALA B 1 296 ? 41.757 69.573 96.898 1.00 18.80 296 ALA B CA 1
ATOM 4780 C C . ALA B 1 296 ? 43.103 69.937 97.525 1.00 20.02 296 ALA B C 1
ATOM 4781 O O . ALA B 1 296 ? 43.663 70.994 97.232 1.00 19.60 296 ALA B O 1
ATOM 4783 N N . ASP B 1 297 ? 43.602 69.047 98.387 1.00 15.68 297 ASP B N 1
ATOM 4784 C CA . ASP B 1 297 ? 44.889 69.196 99.051 1.00 14.35 297 ASP B CA 1
ATOM 4785 C C . ASP B 1 297 ? 46.104 68.898 98.153 1.00 15.39 297 ASP B C 1
ATOM 4786 O O . ASP B 1 297 ? 47.236 69.168 98.549 1.00 17.49 297 ASP B O 1
ATOM 4791 N N . ILE B 1 298 ? 45.878 68.337 96.961 1.00 12.45 298 ILE B N 1
ATOM 4792 C CA . ILE B 1 298 ? 46.973 68.012 96.024 1.00 12.54 298 ILE B CA 1
ATOM 4793 C C . ILE B 1 298 ? 46.540 68.363 94.598 1.00 16.85 298 ILE B C 1
ATOM 4794 O O . ILE B 1 298 ? 46.296 67.453 93.794 1.00 14.88 298 ILE B O 1
ATOM 4799 N N . PRO B 1 299 ? 46.427 69.678 94.272 1.00 16.87 299 PRO B N 1
ATOM 4800 C CA . PRO B 1 299 ? 45.908 70.068 92.942 1.00 14.40 299 PRO B CA 1
ATOM 4801 C C . PRO B 1 299 ? 46.771 69.575 91.788 1.00 16.06 299 PRO B C 1
ATOM 4802 O O . PRO B 1 299 ? 46.255 69.350 90.683 1.00 15.22 299 PRO B O 1
ATOM 4806 N N . GLU B 1 300 ? 48.070 69.407 92.042 1.00 12.89 300 GLU B N 1
ATOM 4807 C CA . GLU B 1 300 ? 48.983 68.885 91.026 1.00 13.67 300 GLU B CA 1
ATOM 4808 C C . GLU B 1 300 ? 48.543 67.501 90.507 1.00 13.77 300 GLU B C 1
ATOM 4809 O O . GLU B 1 300 ? 48.727 67.183 89.329 1.00 17.86 300 GLU B O 1
ATOM 4815 N N . ALA B 1 301 ? 47.953 66.690 91.390 1.00 15.93 301 ALA B N 1
ATOM 4816 C CA . ALA B 1 301 ? 47.504 65.341 91.014 1.00 14.96 301 ALA B CA 1
ATOM 4817 C C . ALA B 1 301 ? 46.351 65.414 90.019 1.00 12.08 301 ALA B C 1
ATOM 4818 O O . ALA B 1 301 ? 46.232 64.559 89.136 1.00 17.03 301 ALA B O 1
ATOM 4820 N N . LEU B 1 302 ? 45.501 66.433 90.174 1.00 13.15 302 LEU B N 1
ATOM 4821 C CA . LEU B 1 302 ? 44.404 66.676 89.232 1.00 13.76 302 LEU B CA 1
ATOM 4822 C C . LEU B 1 302 ? 44.939 67.295 87.935 1.00 16.36 302 LEU B C 1
ATOM 4823 O O . LEU B 1 302 ? 44.532 66.900 86.835 1.00 14.51 302 LEU B O 1
ATOM 4828 N N . ALA B 1 303 ? 45.869 68.242 88.062 1.00 15.61 303 ALA B N 1
ATOM 4829 C CA . ALA B 1 303 ? 46.400 68.941 86.892 1.00 13.50 303 ALA B CA 1
ATOM 4830 C C . ALA B 1 303 ? 47.173 67.998 85.969 1.00 16.35 303 ALA B C 1
ATOM 4831 O O . ALA B 1 303 ? 47.114 68.130 84.740 1.00 14.03 303 ALA B O 1
ATOM 4833 N N . ASN B 1 304 ? 47.863 67.020 86.544 1.00 12.93 304 ASN B N 1
ATOM 4834 C CA . ASN B 1 304 ? 48.590 66.068 85.690 1.00 11.60 304 ASN B CA 1
ATOM 4835 C C . ASN B 1 304 ? 47.632 65.200 84.865 1.00 15.73 304 ASN B C 1
ATOM 4836 O O . ASN B 1 304 ? 48.014 64.762 83.788 1.00 16.19 304 ASN B O 1
ATOM 4841 N N . THR B 1 305 ? 46.392 64.967 85.329 1.00 13.47 305 THR B N 1
ATOM 4842 C CA . THR B 1 305 ? 45.471 64.167 84.505 1.00 12.59 305 THR B CA 1
ATOM 4843 C C . THR B 1 305 ? 45.119 64.874 83.201 1.00 15.90 305 THR B C 1
ATOM 4844 O O . THR B 1 305 ? 44.962 64.232 82.161 1.00 14.44 305 THR B O 1
ATOM 4848 N N . VAL B 1 306 ? 44.993 66.194 83.274 1.00 14.50 306 VAL B N 1
ATOM 4849 C CA . VAL B 1 306 ? 44.578 66.984 82.110 1.00 13.14 306 VAL B CA 1
ATOM 4850 C C . VAL B 1 306 ? 45.758 67.094 81.149 1.00 14.23 306 VAL B C 1
ATOM 4851 O O . VAL B 1 306 ? 45.597 66.967 79.935 1.00 14.90 306 VAL B O 1
ATOM 4855 N N . GLU B 1 307 ? 46.944 67.301 81.703 1.00 10.88 307 GLU B N 1
ATOM 4856 C CA . GLU B 1 307 ? 48.155 67.327 80.867 1.00 12.69 307 GLU B CA 1
ATOM 4857 C C . GLU B 1 307 ? 48.375 65.980 80.176 1.00 12.98 307 GLU B C 1
ATOM 4858 O O . GLU B 1 307 ? 48.662 65.932 78.988 1.00 14.61 307 GLU B O 1
ATOM 4864 N N . ILE B 1 308 ? 48.230 64.883 80.918 1.00 13.30 308 ILE B N 1
ATOM 4865 C CA . ILE B 1 308 ? 48.351 63.562 80.290 1.00 13.28 308 ILE B CA 1
ATOM 4866 C C . ILE B 1 308 ? 47.290 63.377 79.203 1.00 11.31 308 ILE B C 1
ATOM 4867 O O . ILE B 1 308 ? 47.586 62.853 78.141 1.00 13.86 308 ILE B O 1
ATOM 4872 N N . ALA B 1 309 ? 46.059 63.814 79.478 1.00 10.81 309 ALA B N 1
ATOM 4873 C CA . ALA B 1 309 ? 44.982 63.675 78.499 1.00 12.78 309 ALA B CA 1
ATOM 4874 C C . ALA B 1 309 ? 45.318 64.424 77.198 1.00 13.28 309 ALA B C 1
ATOM 4875 O O . ALA B 1 309 ? 45.071 63.916 76.109 1.00 14.34 309 ALA B O 1
ATOM 4877 N N . LYS B 1 310 ? 45.948 65.596 77.310 1.00 13.28 310 LYS B N 1
ATOM 4878 C CA . LYS B 1 310 ? 46.405 66.359 76.135 1.00 11.23 310 LYS B CA 1
ATOM 4879 C C . LYS B 1 310 ? 47.549 65.652 75.397 1.00 18.12 310 LYS B C 1
ATOM 4880 O O . LYS B 1 310 ? 47.672 65.749 74.185 1.00 16.83 310 LYS B O 1
ATOM 4886 N N . ARG B 1 311 ? 48.349 64.903 76.146 1.00 13.32 311 ARG B N 1
ATOM 4887 C CA . ARG B 1 311 ? 49.503 64.204 75.598 1.00 12.63 311 ARG B CA 1
ATOM 4888 C C . ARG B 1 311 ? 49.163 62.899 74.894 1.00 15.34 311 ARG B C 1
ATOM 4889 O O . ARG B 1 311 ? 50.005 62.353 74.188 1.00 15.85 311 ARG B O 1
ATOM 4897 N N . CYS B 1 312 ? 47.943 62.395 75.094 1.00 14.47 312 CYS B N 1
ATOM 4898 C CA . CYS B 1 312 ? 47.562 61.078 74.537 1.00 15.80 312 CYS B CA 1
ATOM 4899 C C . CYS B 1 312 ? 46.725 61.232 73.271 1.00 18.79 312 CYS B C 1
ATOM 4900 O O . CYS B 1 312 ? 45.552 61.578 73.339 1.00 16.72 312 CYS B O 1
ATOM 4903 N N . ASN B 1 313 ? 47.355 60.979 72.125 1.00 14.62 313 ASN B N 1
ATOM 4904 C CA . ASN B 1 313 ? 46.791 61.263 70.823 1.00 13.00 313 ASN B CA 1
ATOM 4905 C C . ASN B 1 313 ? 47.023 60.089 69.883 1.00 14.70 313 ASN B C 1
ATOM 4906 O O . ASN B 1 313 ? 47.970 60.078 69.093 1.00 19.12 313 ASN B O 1
ATOM 4911 N N . VAL B 1 314 ? 46.129 59.110 69.968 1.00 15.83 314 VAL B N 1
ATOM 4912 C CA . VAL B 1 314 ? 46.209 57.931 69.102 1.00 12.78 314 VAL B CA 1
ATOM 4913 C C . VAL B 1 314 ? 45.073 58.048 68.094 1.00 16.15 314 VAL B C 1
ATOM 4914 O O . VAL B 1 314 ? 43.918 58.256 68.472 1.00 16.81 314 VAL B O 1
ATOM 4918 N N . THR B 1 315 ? 45.412 57.938 66.819 1.00 18.73 315 THR B N 1
ATOM 4919 C CA . THR B 1 315 ? 44.432 58.099 65.749 1.00 24.09 315 THR B CA 1
ATOM 4920 C C . THR B 1 315 ? 44.139 56.779 65.052 1.00 27.54 315 THR B C 1
ATOM 4921 O O . THR B 1 315 ? 44.926 55.825 65.153 1.00 21.52 315 THR B O 1
ATOM 4926 N N . LYS C 1 4 ? 9.616 2.604 111.272 1.00 31.80 4 LYS C N 1
ATOM 4927 C CA A LYS C 1 4 ? 10.609 3.719 111.199 0.50 31.12 4 LYS C CA 1
ATOM 4928 C CA B LYS C 1 4 ? 10.608 3.719 111.189 0.50 31.61 4 LYS C CA 1
ATOM 4929 C C . LYS C 1 4 ? 10.255 4.899 112.105 1.00 29.54 4 LYS C C 1
ATOM 4930 O O . LYS C 1 4 ? 11.138 5.627 112.543 1.00 31.11 4 LYS C O 1
ATOM 4941 N N . LEU C 1 5 ? 8.963 5.092 112.391 1.00 26.88 5 LEU C N 1
ATOM 4942 C CA . LEU C 1 5 ? 8.534 6.202 113.271 1.00 22.53 5 LEU C CA 1
ATOM 4943 C C . LEU C 1 5 ? 8.545 5.833 114.757 1.00 18.40 5 LEU C C 1
ATOM 4944 O O . LEU C 1 5 ? 8.054 4.783 115.149 1.00 20.71 5 LEU C O 1
ATOM 4949 N N . ARG C 1 6 ? 9.104 6.717 115.574 1.00 17.84 6 ARG C N 1
ATOM 4950 C CA . ARG C 1 6 ? 9.312 6.442 116.993 1.00 17.07 6 ARG C CA 1
ATOM 4951 C C . ARG C 1 6 ? 8.046 6.714 117.800 1.00 11.32 6 ARG C C 1
ATOM 4952 O O . ARG C 1 6 ? 7.400 7.753 117.626 1.00 17.84 6 ARG C O 1
ATOM 4960 N N . VAL C 1 7 ? 7.686 5.769 118.667 1.00 14.75 7 VAL C N 1
ATOM 4961 C CA . VAL C 1 7 ? 6.734 6.042 119.742 1.00 16.13 7 VAL C CA 1
ATOM 4962 C C . VAL C 1 7 ? 7.554 6.138 121.031 1.00 15.05 7 VAL C C 1
ATOM 4963 O O . VAL C 1 7 ? 8.372 5.243 121.317 1.00 15.84 7 VAL C O 1
ATOM 4967 N N . VAL C 1 8 ? 7.376 7.246 121.756 1.00 15.45 8 VAL C N 1
ATOM 4968 C CA . VAL C 1 8 ? 8.034 7.470 123.053 1.00 12.78 8 VAL C CA 1
ATOM 4969 C C . VAL C 1 8 ? 7.138 6.919 124.161 1.00 13.04 8 VAL C C 1
ATOM 4970 O O . VAL C 1 8 ? 6.146 7.544 124.546 1.00 12.97 8 VAL C O 1
ATOM 4974 N N . PHE C 1 9 ? 7.481 5.732 124.655 1.00 15.06 9 PHE C N 1
ATOM 4975 C CA . PHE C 1 9 ? 6.671 5.085 125.686 1.00 16.07 9 PHE C CA 1
ATOM 4976 C C . PHE C 1 9 ? 6.873 5.680 127.076 1.00 12.02 9 PHE C C 1
ATOM 4977 O O . PHE C 1 9 ? 8.003 5.948 127.494 1.00 17.80 9 PHE C O 1
ATOM 4985 N N . ALA C 1 10 ? 5.770 5.864 127.793 1.00 14.80 10 ALA C N 1
ATOM 4986 C CA . ALA C 1 10 ? 5.829 6.249 129.197 1.00 13.64 10 ALA C CA 1
ATOM 4987 C C . ALA C 1 10 ? 6.672 5.209 129.926 1.00 15.00 10 ALA C C 1
ATOM 4988 O O . ALA C 1 10 ? 6.476 3.994 129.742 1.00 16.89 10 ALA C O 1
ATOM 4990 N N . THR C 1 11 ? 7.641 5.674 130.715 1.00 12.77 11 THR C N 1
ATOM 4991 C CA . THR C 1 11 ? 8.504 4.793 131.491 1.00 13.25 11 THR C CA 1
ATOM 4992 C C . THR C 1 11 ? 7.707 4.125 132.613 1.00 14.41 11 THR C C 1
ATOM 4993 O O . THR C 1 11 ? 6.573 4.511 132.870 1.00 15.53 11 THR C O 1
ATOM 4997 N N . ASP C 1 12 ? 8.307 3.152 133.298 1.00 16.69 12 ASP C N 1
ATOM 4998 C CA . ASP C 1 12 ? 7.673 2.542 134.474 1.00 13.81 12 ASP C CA 1
ATOM 4999 C C . ASP C 1 12 ? 7.326 3.586 135.531 1.00 15.05 12 ASP C C 1
ATOM 5000 O O . ASP C 1 12 ? 6.262 3.515 136.152 1.00 12.19 12 ASP C O 1
ATOM 5005 N N . GLU C 1 13 ? 8.216 4.558 135.725 1.00 14.25 13 GLU C N 1
ATOM 5006 C CA . GLU C 1 13 ? 7.972 5.634 136.693 1.00 14.44 13 GLU C CA 1
ATOM 5007 C C . GLU C 1 13 ? 6.784 6.495 136.306 1.00 16.61 13 GLU C C 1
ATOM 5008 O O . GLU C 1 13 ? 5.937 6.795 137.156 1.00 14.80 13 GLU C O 1
ATOM 5014 N N . GLU C 1 14 ? 6.698 6.842 135.021 1.00 12.04 14 GLU C N 1
ATOM 5015 C CA . GLU C 1 14 ? 5.576 7.640 134.525 1.00 10.08 14 GLU C CA 1
ATOM 5016 C C . GLU C 1 14 ? 4.252 6.866 134.611 1.00 11.80 14 GLU C C 1
ATOM 5017 O O . GLU C 1 14 ? 3.230 7.455 134.950 1.00 12.09 14 GLU C O 1
ATOM 5023 N N . ILE C 1 15 ? 4.300 5.564 134.321 1.00 11.93 15 ILE C N 1
ATOM 5024 C CA . ILE C 1 15 ? 3.121 4.695 134.425 1.00 13.06 15 ILE C CA 1
ATOM 5025 C C . ILE C 1 15 ? 2.617 4.676 135.861 1.00 11.62 15 ILE C C 1
ATOM 5026 O O . ILE C 1 15 ? 1.424 4.769 136.100 1.00 13.66 15 ILE C O 1
ATOM 5031 N N . ALA C 1 16 ? 3.534 4.589 136.812 1.00 10.20 16 ALA C N 1
ATOM 5032 C CA . ALA C 1 16 ? 3.195 4.658 138.231 1.00 16.05 16 ALA C CA 1
ATOM 5033 C C . ALA C 1 16 ? 2.534 5.989 138.592 1.00 15.50 16 ALA C C 1
ATOM 5034 O O . ALA C 1 16 ? 1.557 6.017 139.339 1.00 12.41 16 ALA C O 1
ATOM 5036 N N . ALA C 1 17 ? 3.062 7.091 138.057 1.00 14.15 17 ALA C N 1
ATOM 5037 C CA . ALA C 1 17 ? 2.450 8.405 138.289 1.00 12.56 17 ALA C CA 1
ATOM 5038 C C . ALA C 1 17 ? 1.061 8.529 137.639 1.00 10.53 17 ALA C C 1
ATOM 5039 O O . ALA C 1 17 ? 0.187 9.139 138.223 1.00 13.15 17 ALA C O 1
ATOM 5041 N N . HIS C 1 18 ? 0.895 7.899 136.462 1.00 11.05 18 HIS C N 1
ATOM 5042 C CA . HIS C 1 18 ? -0.367 7.865 135.706 1.00 12.74 18 HIS C CA 1
ATOM 5043 C C . HIS C 1 18 ? -1.411 7.121 136.522 1.00 10.17 18 HIS C C 1
ATOM 5044 O O . HIS C 1 18 ? -2.516 7.619 136.695 1.00 13.29 18 HIS C O 1
ATOM 5051 N N . GLU C 1 19 ? -1.040 5.953 137.064 1.00 10.84 19 GLU C N 1
ATOM 5052 C CA . GLU C 1 19 ? -1.960 5.164 137.882 1.00 10.95 19 GLU C CA 1
ATOM 5053 C C . GLU C 1 19 ? -2.406 5.940 139.099 1.00 12.84 19 GLU C C 1
ATOM 5054 O O . GLU C 1 19 ? -3.589 5.937 139.438 1.00 12.02 19 GLU C O 1
ATOM 5060 N N . ALA C 1 20 ? -1.460 6.625 139.741 1.00 11.80 20 ALA C N 1
ATOM 5061 C CA . ALA C 1 20 ? -1.772 7.430 140.923 1.00 15.18 20 ALA C CA 1
ATOM 5062 C C . ALA C 1 20 ? -2.645 8.642 140.555 1.00 11.93 20 ALA C C 1
ATOM 5063 O O . ALA C 1 20 ? -3.552 9.034 141.320 1.00 14.59 20 ALA C O 1
ATOM 5065 N N . ARG C 1 21 ? -2.409 9.187 139.367 1.00 11.26 21 ARG C N 1
ATOM 5066 C CA . ARG C 1 21 ? -3.191 10.304 138.859 1.00 13.01 21 ARG C CA 1
ATOM 5067 C C . ARG C 1 21 ? -4.616 9.874 138.552 1.00 14.63 21 ARG C C 1
ATOM 5068 O O . ARG C 1 21 ? -5.561 10.586 138.898 1.00 10.61 21 ARG C O 1
ATOM 5076 N N . LEU C 1 22 ? -4.789 8.697 137.940 1.00 12.33 22 LEU C N 1
ATOM 5077 C CA . LEU C 1 22 ? -6.149 8.147 137.779 1.00 14.84 22 LEU C CA 1
ATOM 5078 C C . LEU C 1 22 ? -6.830 7.840 139.130 1.00 12.86 22 LEU C C 1
ATOM 5079 O O . LEU C 1 22 ? -8.047 8.066 139.310 1.00 12.72 22 LEU C O 1
ATOM 5084 N N . ASP C 1 23 ? -6.057 7.332 140.091 1.00 13.85 23 ASP C N 1
ATOM 5085 C CA . ASP C 1 23 ? -6.617 7.100 141.430 1.00 13.92 23 ASP C CA 1
ATOM 5086 C C . ASP C 1 23 ? -7.190 8.388 142.000 1.00 12.60 23 ASP C C 1
ATOM 5087 O O . ASP C 1 23 ? -8.260 8.366 142.643 1.00 12.94 23 ASP C O 1
ATOM 5092 N N . LEU C 1 24 ? -6.477 9.496 141.779 1.00 11.32 24 LEU C N 1
ATOM 5093 C CA . LEU C 1 24 ? -6.942 10.804 142.257 1.00 14.32 24 LEU C CA 1
ATOM 5094 C C . LEU C 1 24 ? -8.262 11.237 141.577 1.00 14.78 24 LEU C C 1
ATOM 5095 O O . LEU C 1 24 ? -9.182 11.700 142.245 1.00 11.95 24 LEU C O 1
ATOM 5100 N N . VAL C 1 25 ? -8.363 11.063 140.261 1.00 13.50 25 VAL C N 1
ATOM 5101 C CA . VAL C 1 25 ? -9.625 11.301 139.541 1.00 10.66 25 VAL C CA 1
ATOM 5102 C C . VAL C 1 25 ? -10.767 10.529 140.211 1.00 11.76 25 VAL C C 1
ATOM 5103 O O . VAL C 1 25 ? -11.845 11.067 140.499 1.00 13.69 25 VAL C O 1
ATOM 5107 N N . GLN C 1 26 ? -10.523 9.249 140.459 1.00 9.88 26 GLN C N 1
ATOM 5108 C CA . GLN C 1 26 ? -11.568 8.347 140.917 1.00 10.81 26 GLN C CA 1
ATOM 5109 C C . GLN C 1 26 ? -11.966 8.598 142.378 1.00 10.66 26 GLN C C 1
ATOM 5110 O O . GLN C 1 26 ? -13.139 8.588 142.722 1.00 12.26 26 GLN C O 1
ATOM 5116 N N . LYS C 1 27 ? -10.976 8.849 143.229 1.00 8.43 27 LYS C N 1
ATOM 5117 C CA . LYS C 1 27 ? -11.233 9.154 144.635 1.00 10.51 27 LYS C CA 1
ATOM 5118 C C . LYS C 1 27 ? -11.911 10.502 144.846 1.00 11.11 27 LYS C C 1
ATOM 5119 O O . LYS C 1 27 ? -12.633 10.694 145.830 1.00 10.71 27 LYS C O 1
ATOM 5125 N N . LYS C 1 28 ? -11.695 11.428 143.914 1.00 10.38 28 LYS C N 1
ATOM 5126 C CA . LYS C 1 28 ? -12.335 12.742 144.017 1.00 13.27 28 LYS C CA 1
ATOM 5127 C C . LYS C 1 28 ? -13.679 12.851 143.308 1.00 10.54 28 LYS C C 1
ATOM 5128 O O . LYS C 1 28 ? -14.565 13.563 143.783 1.00 16.49 28 LYS C O 1
ATOM 5134 N N . GLY C 1 29 ? -13.842 12.119 142.211 1.00 12.92 29 GLY C N 1
ATOM 5135 C CA . GLY C 1 29 ? -15.039 12.239 141.377 1.00 11.91 29 GLY C CA 1
ATOM 5136 C C . GLY C 1 29 ? -15.994 11.062 141.378 1.00 12.60 29 GLY C C 1
ATOM 5137 O O . GLY C 1 29 ? -17.153 11.185 140.967 1.00 15.26 29 GLY C O 1
ATOM 5138 N N . GLY C 1 30 ? -15.525 9.909 141.848 1.00 10.71 30 GLY C N 1
ATOM 5139 C CA . GLY C 1 30 ? -16.376 8.730 141.946 1.00 9.84 30 GLY C CA 1
ATOM 5140 C C . GLY C 1 30 ? -16.497 7.895 140.685 1.00 10.98 30 GLY C C 1
ATOM 5141 O O . GLY C 1 30 ? -17.345 7.002 140.620 1.00 14.27 30 GLY C O 1
ATOM 5142 N N . SER C 1 31 ? -15.643 8.183 139.707 1.00 12.49 31 SER C N 1
ATOM 5143 C CA . SER C 1 31 ? -15.561 7.396 138.465 1.00 14.26 31 SER C CA 1
ATOM 5144 C C . SER C 1 31 ? -14.269 7.720 137.737 1.00 13.33 31 SER C C 1
ATOM 5145 O O . SER C 1 31 ? -13.598 8.711 138.046 1.00 10.46 31 SER C O 1
ATOM 5148 N N . CYS C 1 32 ? -13.926 6.894 136.746 1.00 10.18 32 CYS C N 1
ATOM 5149 C CA . CYS C 1 32 ? -12.738 7.144 135.937 1.00 9.53 32 CYS C CA 1
ATOM 5150 C C . CYS C 1 32 ? -12.972 6.504 134.582 1.00 11.70 32 CYS C C 1
ATOM 5151 O O . CYS C 1 32 ? -13.086 5.275 134.505 1.00 12.65 32 CYS C O 1
ATOM 5154 N N . LEU C 1 33 ? -13.049 7.322 133.533 1.00 8.70 33 LEU C N 1
ATOM 5155 C CA . LEU C 1 33 ? -13.412 6.808 132.193 1.00 10.13 33 LEU C CA 1
ATOM 5156 C C . LEU C 1 33 ? -12.337 5.867 131.666 1.00 10.04 33 LEU C C 1
ATOM 5157 O O . LEU C 1 33 ? -12.648 4.882 130.985 1.00 13.71 33 LEU C O 1
ATOM 5162 N N . TRP C 1 34 ? -11.082 6.138 132.019 1.00 10.94 34 TRP C N 1
ATOM 5163 C CA . TRP C 1 34 ? -9.967 5.285 131.592 1.00 12.38 34 TRP C CA 1
ATOM 5164 C C . TRP C 1 34 ? -10.182 3.856 132.100 1.00 13.56 34 TRP C C 1
ATOM 5165 O O . TRP C 1 34 ? -9.841 2.897 131.413 1.00 14.03 34 TRP C O 1
ATOM 5176 N N . ARG C 1 35 ? -10.786 3.728 133.281 1.00 10.43 35 ARG C N 1
ATOM 5177 C CA . ARG C 1 35 ? -11.072 2.423 133.928 1.00 9.01 35 ARG C CA 1
ATOM 5178 C C . ARG C 1 35 ? -12.519 1.922 133.839 1.00 10.86 35 ARG C C 1
ATOM 5179 O O . ARG C 1 35 ? -12.910 0.975 134.547 1.00 12.90 35 ARG C O 1
ATOM 5187 N N . ALA C 1 36 ? -13.325 2.567 133.001 1.00 10.43 36 ALA C N 1
ATOM 5188 C CA . ALA C 1 36 ? -14.748 2.231 132.917 1.00 7.82 36 ALA C CA 1
ATOM 5189 C C . ALA C 1 36 ? -14.973 0.987 132.060 1.00 11.83 36 ALA C C 1
ATOM 5190 O O . ALA C 1 36 ? -14.287 0.787 131.042 1.00 14.14 36 ALA C O 1
ATOM 5192 N N . THR C 1 37 ? -15.939 0.172 132.468 1.00 7.94 37 THR C N 1
ATOM 5193 C CA . THR C 1 37 ? -16.342 -1.001 131.692 1.00 5.94 37 THR C CA 1
ATOM 5194 C C . THR C 1 37 ? -17.723 -0.759 131.091 1.00 11.53 37 THR C C 1
ATOM 5195 O O . THR C 1 37 ? -18.667 -0.447 131.820 1.00 13.37 37 THR C O 1
ATOM 5199 N N . ARG C 1 38 ? -17.840 -0.905 129.772 1.00 12.31 38 ARG C N 1
ATOM 5200 C CA . ARG C 1 38 ? -19.145 -0.791 129.089 1.00 14.83 38 ARG C CA 1
ATOM 5201 C C . ARG C 1 38 ? -20.188 -1.743 129.658 1.00 17.23 38 ARG C C 1
ATOM 5202 O O . ARG C 1 38 ? -19.867 -2.848 130.109 1.00 8.84 38 ARG C O 1
ATOM 5210 N N . GLU C 1 39 ? -21.448 -1.313 129.637 1.00 16.62 39 GLU C N 1
ATOM 5211 C CA . GLU C 1 39 ? -22.528 -2.158 130.113 1.00 18.18 39 GLU C CA 1
ATOM 5212 C C . GLU C 1 39 ? -22.521 -3.425 129.260 1.00 13.17 39 GLU C C 1
ATOM 5213 O O . GLU C 1 39 ? -22.310 -3.358 128.046 1.00 14.75 39 GLU C O 1
ATOM 5219 N N . SER C 1 40 ? -22.704 -4.566 129.916 1.00 11.41 40 SER C N 1
ATOM 5220 C CA . SER C 1 40 ? -22.687 -5.884 129.281 1.00 14.04 40 SER C CA 1
ATOM 5221 C C . SER C 1 40 ? -21.292 -6.325 128.809 1.00 12.94 40 SER C C 1
ATOM 5222 O O . SER C 1 40 ? -21.160 -7.360 128.149 1.00 15.25 40 SER C O 1
ATOM 5225 N N . GLY C 1 41 ? -20.270 -5.556 129.186 1.00 11.83 41 GLY C N 1
ATOM 5226 C CA . GLY C 1 41 ? -18.859 -5.861 128.889 1.00 16.21 41 GLY C CA 1
ATOM 5227 C C . GLY C 1 41 ? -18.169 -6.542 130.068 1.00 11.90 41 GLY C C 1
ATOM 5228 O O . GLY C 1 41 ? -18.829 -6.943 131.020 1.00 16.80 41 GLY C O 1
ATOM 5229 N N . SER C 1 42 ? -16.844 -6.678 130.008 1.00 16.62 42 SER C N 1
ATOM 5230 C CA . SER C 1 42 ? -16.092 -7.350 131.085 1.00 9.89 42 SER C CA 1
ATOM 5231 C C . SER C 1 42 ? -14.807 -6.599 131.387 1.00 8.65 42 SER C C 1
ATOM 5232 O O . SER C 1 42 ? -14.294 -5.868 130.537 1.00 8.58 42 SER C O 1
ATOM 5235 N N . ILE C 1 43 ? -14.298 -6.749 132.608 1.00 8.04 43 ILE C N 1
ATOM 5236 C CA . ILE C 1 43 ? -13.026 -6.131 132.961 1.00 7.17 43 ILE C CA 1
ATOM 5237 C C . ILE C 1 43 ? -11.940 -6.625 131.990 1.00 8.14 43 ILE C C 1
ATOM 5238 O O . ILE C 1 43 ? -11.134 -5.823 131.481 1.00 11.64 43 ILE C O 1
ATOM 5243 N N . GLY C 1 44 ? -11.938 -7.932 131.742 1.00 12.02 44 GLY C N 1
ATOM 5244 C CA . GLY C 1 44 ? -10.965 -8.564 130.853 1.00 12.55 44 GLY C CA 1
ATOM 5245 C C . GLY C 1 44 ? -10.858 -7.960 129.467 1.00 17.67 44 GLY C C 1
ATOM 5246 O O . GLY C 1 44 ? -9.767 -7.927 128.892 1.00 19.92 44 GLY C O 1
ATOM 5247 N N . SER C 1 45 ? -11.984 -7.479 128.935 1.00 13.66 45 SER C N 1
ATOM 5248 C CA . SER C 1 45 ? -12.048 -6.995 127.550 1.00 11.22 45 SER C CA 1
ATOM 5249 C C . SER C 1 45 ? -12.011 -5.471 127.426 1.00 13.98 45 SER C C 1
ATOM 5250 O O . SER C 1 45 ? -12.237 -4.924 126.347 1.00 17.28 45 SER C O 1
ATOM 5253 N N . MET C 1 46 ? -11.705 -4.780 128.518 1.00 10.83 46 MET C N 1
ATOM 5254 C CA . MET C 1 46 ? -11.530 -3.340 128.453 1.00 11.28 46 MET C CA 1
ATOM 5255 C C . MET C 1 46 ? -10.368 -2.993 127.540 1.00 16.32 46 MET C C 1
ATOM 5256 O O . MET C 1 46 ? -9.454 -3.797 127.362 1.00 17.35 46 MET C O 1
ATOM 5261 N N . SER C 1 47 ? -10.426 -1.812 126.941 1.00 13.48 47 SER C N 1
ATOM 5262 C CA . SER C 1 47 ? -9.368 -1.404 126.034 1.00 19.17 47 SER C CA 1
ATOM 5263 C C . SER C 1 47 ? -8.853 -0.007 126.344 1.00 18.14 47 SER C C 1
ATOM 5264 O O . SER C 1 47 ? -9.544 0.824 126.947 1.00 16.01 47 SER C O 1
ATOM 5267 N N . GLU C 1 48 ? -7.611 0.223 125.947 1.00 13.39 48 GLU C N 1
ATOM 5268 C CA . GLU C 1 48 ? -6.955 1.503 126.130 1.00 15.46 48 GLU C CA 1
ATOM 5269 C C . GLU C 1 48 ? -7.451 2.517 125.106 1.00 13.05 48 GLU C C 1
ATOM 5270 O O . GLU C 1 48 ? -7.845 2.121 123.995 1.00 13.52 48 GLU C O 1
ATOM 5276 N N . PRO C 1 49 ? -7.412 3.816 125.464 1.00 14.77 49 PRO C N 1
ATOM 5277 C CA . PRO C 1 49 ? -7.772 4.800 124.443 1.00 15.73 49 PRO C CA 1
ATOM 5278 C C . PRO C 1 49 ? -6.763 4.756 123.298 1.00 13.68 49 PRO C C 1
ATOM 5279 O O . PRO C 1 49 ? -5.605 4.348 123.490 1.00 16.67 49 PRO C O 1
ATOM 5283 N N . ARG C 1 50 ? -7.229 5.133 122.109 1.00 14.13 50 ARG C N 1
ATOM 5284 C CA . ARG C 1 50 ? -6.415 5.115 120.907 1.00 10.99 50 ARG C CA 1
ATOM 5285 C C . ARG C 1 50 ? -5.938 6.519 120.572 1.00 14.01 50 ARG C C 1
ATOM 5286 O O . ARG C 1 50 ? -4.946 6.685 119.858 1.00 13.16 50 ARG C O 1
ATOM 5294 N N . PHE C 1 51 ? -6.641 7.518 121.112 1.00 12.83 51 PHE C N 1
ATOM 5295 C CA . PHE C 1 51 ? -6.305 8.921 120.845 1.00 11.67 51 PHE C CA 1
ATOM 5296 C C . PHE C 1 51 ? -6.766 9.841 121.968 1.00 15.85 51 PHE C C 1
ATOM 5297 O O . PHE C 1 51 ? -7.868 9.677 122.514 1.00 18.09 51 PHE C O 1
ATOM 5305 N N . VAL C 1 52 ? -5.918 10.807 122.301 1.00 12.50 52 VAL C N 1
ATOM 5306 C CA . VAL C 1 52 ? -6.263 11.839 123.276 1.00 14.27 52 VAL C CA 1
ATOM 5307 C C . VAL C 1 52 ? -6.026 13.210 122.638 1.00 12.72 52 VAL C C 1
ATOM 5308 O O . VAL C 1 52 ? -4.985 13.408 122.010 1.00 13.20 52 VAL C O 1
ATOM 5312 N N . HIS C 1 53 ? -6.988 14.132 122.792 1.00 13.52 53 HIS C N 1
ATOM 5313 C CA . HIS C 1 53 ? -6.803 15.541 122.361 1.00 13.06 53 HIS C CA 1
ATOM 5314 C C . HIS C 1 53 ? -5.823 16.297 123.262 1.00 15.14 53 HIS C C 1
ATOM 5315 O O . HIS C 1 53 ? -6.074 16.467 124.455 1.00 14.98 53 HIS C O 1
ATOM 5322 N N . LEU C 1 54 ? -4.723 16.775 122.679 1.00 13.96 54 LEU C N 1
ATOM 5323 C CA . LEU C 1 54 ? -3.684 17.478 123.441 1.00 13.90 54 LEU C CA 1
ATOM 5324 C C . LEU C 1 54 ? -3.591 18.971 123.124 1.00 14.46 54 LEU C C 1
ATOM 5325 O O . LEU C 1 54 ? -2.802 19.669 123.741 1.00 17.51 54 LEU C O 1
ATOM 5330 N N . ARG C 1 55 ? -4.389 19.455 122.174 1.00 13.85 55 ARG C N 1
ATOM 5331 C CA . ARG C 1 55 ? -4.416 20.877 121.874 1.00 14.09 55 ARG C CA 1
ATOM 5332 C C . ARG C 1 55 ? -5.858 21.292 121.682 1.00 14.45 55 ARG C C 1
ATOM 5333 O O . ARG C 1 55 ? -6.476 20.938 120.691 1.00 14.29 55 ARG C O 1
ATOM 5341 N N . VAL C 1 56 ? -6.382 22.041 122.646 1.00 12.73 56 VAL C N 1
ATOM 5342 C CA . VAL C 1 56 ? -7.823 22.326 122.729 1.00 10.07 56 VAL C CA 1
ATOM 5343 C C . VAL C 1 56 ? -7.960 23.700 123.365 1.00 16.55 56 VAL C C 1
ATOM 5344 O O . VAL C 1 56 ? -7.381 23.949 124.419 1.00 14.93 56 VAL C O 1
ATOM 5348 N N . HIS C 1 57 ? -8.718 24.584 122.717 1.00 14.12 57 HIS C N 1
ATOM 5349 C CA . HIS C 1 57 ? -8.952 25.931 123.218 1.00 12.14 57 HIS C CA 1
ATOM 5350 C C . HIS C 1 57 ? -10.404 26.132 123.589 1.00 13.91 57 HIS C C 1
ATOM 5351 O O . HIS C 1 57 ? -11.293 25.684 122.854 1.00 15.46 57 HIS C O 1
ATOM 5358 N N . SER C 1 58 ? -10.651 26.840 124.694 1.00 13.76 58 SER C N 1
ATOM 5359 C CA . SER C 1 58 ? -11.988 27.364 125.004 1.00 12.79 58 SER C CA 1
ATOM 5360 C C . SER C 1 58 ? -12.362 28.453 123.992 1.00 12.76 58 SER C C 1
ATOM 5361 O O . SER C 1 58 ? -11.487 28.975 123.296 1.00 13.78 58 SER C O 1
ATOM 5364 N N . ASP C 1 59 ? -13.653 28.790 123.912 1.00 15.15 59 ASP C N 1
ATOM 5365 C CA . ASP C 1 59 ? -14.147 29.700 122.876 1.00 15.78 59 ASP C CA 1
ATOM 5366 C C . ASP C 1 59 ? -13.447 31.055 122.821 1.00 17.43 59 ASP C C 1
ATOM 5367 O O . ASP C 1 59 ? -13.204 31.580 121.725 1.00 17.59 59 ASP C O 1
ATOM 5372 N N . TYR C 1 60 ? -13.125 31.621 123.984 1.00 13.11 60 TYR C N 1
ATOM 5373 C CA . TYR C 1 60 ? -12.601 32.994 124.032 1.00 17.37 60 TYR C CA 1
ATOM 5374 C C . TYR C 1 60 ? -11.081 33.103 124.213 1.00 18.98 60 TYR C C 1
ATOM 5375 O O . TYR C 1 60 ? -10.560 34.198 124.469 1.00 23.15 60 TYR C O 1
ATOM 5384 N N . SER C 1 61 ? -10.391 31.974 124.047 1.00 18.88 61 SER C N 1
ATOM 5385 C CA . SER C 1 61 ? -8.958 31.812 124.344 1.00 21.16 61 SER C CA 1
ATOM 5386 C C . SER C 1 61 ? -8.036 32.954 123.867 1.00 27.02 61 SER C C 1
ATOM 5387 O O . SER C 1 61 ? -7.184 33.436 124.631 1.00 25.58 61 SER C O 1
ATOM 5390 N N . MET C 1 62 ? -8.209 33.365 122.611 1.00 23.51 62 MET C N 1
ATOM 5391 C CA . MET C 1 62 ? -7.350 34.384 121.982 1.00 29.24 62 MET C CA 1
ATOM 5392 C C . MET C 1 62 ? -8.031 35.747 121.828 1.00 30.31 62 MET C C 1
ATOM 5393 O O . MET C 1 62 ? -7.451 36.694 121.275 1.00 33.81 62 MET C O 1
ATOM 5398 N N . ILE C 1 63 ? -9.262 35.830 122.322 1.00 24.02 63 ILE C N 1
ATOM 5399 C CA A ILE C 1 63 ? -10.094 37.030 122.265 0.50 25.20 63 ILE C CA 1
ATOM 5400 C CA B ILE C 1 63 ? -10.010 37.086 122.276 0.50 20.60 63 ILE C CA 1
ATOM 5401 C C . ILE C 1 63 ? -10.358 37.508 123.697 1.00 20.68 63 ILE C C 1
ATOM 5402 O O . ILE C 1 63 ? -9.826 36.942 124.655 1.00 26.48 63 ILE C O 1
ATOM 5411 N N . ASP C 1 64 ? -11.198 38.530 123.840 1.00 22.98 64 ASP C N 1
ATOM 5412 C CA . ASP C 1 64 ? -11.639 38.992 125.149 1.00 24.73 64 ASP C CA 1
ATOM 5413 C C . ASP C 1 64 ? -12.756 38.082 125.644 1.00 25.57 64 ASP C C 1
ATOM 5414 O O . ASP C 1 64 ? -13.550 37.566 124.845 1.00 25.03 64 ASP C O 1
ATOM 5419 N N . GLY C 1 65 ? -12.812 37.879 126.957 1.00 22.08 65 GLY C N 1
ATOM 5420 C CA . GLY C 1 65 ? -13.895 37.109 127.558 1.00 16.71 65 GLY C CA 1
ATOM 5421 C C . GLY C 1 65 ? -13.489 35.969 128.478 1.00 13.90 65 GLY C C 1
ATOM 5422 O O . GLY C 1 65 ? -12.308 35.680 128.641 1.00 19.00 65 GLY C O 1
ATOM 5423 N N . PRO C 1 66 ? -14.489 35.307 129.078 1.00 15.51 66 PRO C N 1
ATOM 5424 C CA . PRO C 1 66 ? -14.299 34.242 130.061 1.00 16.83 66 PRO C CA 1
ATOM 5425 C C . PRO C 1 66 ? -13.717 32.945 129.485 1.00 20.82 66 PRO C C 1
ATOM 5426 O O . PRO C 1 66 ? -13.887 32.658 128.298 1.00 22.12 66 PRO C O 1
ATOM 5430 N N . ALA C 1 67 ? -13.016 32.189 130.328 1.00 17.52 67 ALA C N 1
ATOM 5431 C CA . ALA C 1 67 ? -12.534 30.857 129.973 1.00 20.00 67 ALA C CA 1
ATOM 5432 C C . ALA C 1 67 ? -13.566 29.817 130.415 1.00 22.53 67 ALA C C 1
ATOM 5433 O O . ALA C 1 67 ? -13.574 29.385 131.570 1.00 28.08 67 ALA C O 1
ATOM 5435 N N . LYS C 1 68 ? -14.444 29.438 129.493 1.00 20.50 68 LYS C N 1
ATOM 5436 C CA . LYS C 1 68 ? -15.498 28.471 129.777 1.00 25.36 68 LYS C CA 1
ATOM 5437 C C . LYS C 1 68 ? -15.035 27.087 129.344 1.00 22.80 68 LYS C C 1
ATOM 5438 O O . LYS C 1 68 ? -14.981 26.779 128.153 1.00 23.77 68 LYS C O 1
ATOM 5444 N N . THR C 1 69 ? -14.702 26.263 130.328 1.00 20.19 69 THR C N 1
ATOM 5445 C CA . THR C 1 69 ? -14.177 24.928 130.081 1.00 24.56 69 THR C CA 1
ATOM 5446 C C . THR C 1 69 ? -15.232 23.820 130.244 1.00 22.48 69 THR C C 1
ATOM 5447 O O . THR C 1 69 ? -15.027 22.699 129.777 1.00 20.93 69 THR C O 1
ATOM 5451 N N . ALA C 1 70 ? -16.359 24.145 130.878 1.00 24.19 70 ALA C N 1
ATOM 5452 C CA . ALA C 1 70 ? -17.440 23.181 131.104 1.00 25.34 70 ALA C CA 1
ATOM 5453 C C . ALA C 1 70 ? -17.929 22.476 129.824 1.00 26.09 70 ALA C C 1
ATOM 5454 O O . ALA C 1 70 ? -18.076 21.245 129.820 1.00 24.19 70 ALA C O 1
ATOM 5456 N N . PRO C 1 71 ? -18.189 23.243 128.740 1.00 23.80 71 PRO C N 1
ATOM 5457 C CA . PRO C 1 71 ? -18.660 22.599 127.513 1.00 21.58 71 PRO C CA 1
ATOM 5458 C C . PRO C 1 71 ? -17.658 21.597 126.934 1.00 20.00 71 PRO C C 1
ATOM 5459 O O . PRO C 1 71 ? -18.070 20.595 126.354 1.00 18.93 71 PRO C O 1
ATOM 5463 N N . LEU C 1 72 ? -16.363 21.865 127.084 1.00 15.12 72 LEU C N 1
ATOM 5464 C CA . LEU C 1 72 ? -15.332 20.949 126.579 1.00 16.42 72 LEU C CA 1
ATOM 5465 C C . LEU C 1 72 ? -15.289 19.631 127.349 1.00 16.85 72 LEU C C 1
ATOM 5466 O O . LEU C 1 72 ? -15.151 18.572 126.742 1.00 14.73 72 LEU C O 1
ATOM 5471 N N . VAL C 1 73 ? -15.394 19.704 128.674 1.00 16.22 73 VAL C N 1
ATOM 5472 C CA . VAL C 1 73 ? -15.433 18.503 129.517 1.00 15.94 73 VAL C CA 1
ATOM 5473 C C . VAL C 1 73 ? -16.698 17.698 129.213 1.00 17.17 73 VAL C C 1
ATOM 5474 O O . VAL C 1 73 ? -16.634 16.472 129.075 1.00 18.72 73 VAL C O 1
ATOM 5478 N N . LYS C 1 74 ? -17.828 18.393 129.098 1.00 16.65 74 LYS C N 1
ATOM 5479 C CA . LYS C 1 74 ? -19.120 17.774 128.787 1.00 19.21 74 LYS C CA 1
ATOM 5480 C C . LYS C 1 74 ? -19.053 16.967 127.492 1.00 21.34 74 LYS C C 1
ATOM 5481 O O . LYS C 1 74 ? -19.537 15.830 127.439 1.00 18.11 74 LYS C O 1
ATOM 5487 N N . LYS C 1 75 ? -18.452 17.556 126.456 1.00 16.72 75 LYS C N 1
ATOM 5488 C CA . LYS C 1 75 ? -18.323 16.888 125.165 1.00 16.99 75 LYS C CA 1
ATOM 5489 C C . LYS C 1 75 ? -17.347 15.710 125.243 1.00 14.02 75 LYS C C 1
ATOM 5490 O O . LYS C 1 75 ? -17.639 14.633 124.737 1.00 14.27 75 LYS C O 1
ATOM 5496 N N . ALA C 1 76 ? -16.200 15.908 125.887 1.00 12.56 76 ALA C N 1
ATOM 5497 C CA . ALA C 1 76 ? -15.221 14.827 126.033 1.00 13.24 76 ALA C CA 1
ATOM 5498 C C . ALA C 1 76 ? -15.832 13.623 126.777 1.00 15.00 76 ALA C C 1
ATOM 5499 O O . ALA C 1 76 ? -15.626 12.477 126.385 1.00 15.97 76 ALA C O 1
ATOM 5501 N N . ALA C 1 77 ? -16.627 13.897 127.804 1.00 12.90 77 ALA C N 1
ATOM 5502 C CA . ALA C 1 77 ? -17.315 12.845 128.553 1.00 15.10 77 ALA C CA 1
ATOM 5503 C C . ALA C 1 77 ? -18.361 12.134 127.685 1.00 17.74 77 ALA C C 1
ATOM 5504 O O . ALA C 1 77 ? -18.481 10.918 127.739 1.00 16.70 77 ALA C O 1
ATOM 5506 N N . ALA C 1 78 ? -19.089 12.891 126.868 1.00 15.22 78 ALA C N 1
ATOM 5507 C CA . ALA C 1 78 ? -20.059 12.302 125.936 1.00 18.11 78 ALA C CA 1
ATOM 5508 C C . ALA C 1 78 ? -19.366 11.405 124.908 1.00 19.99 78 ALA C C 1
ATOM 5509 O O . ALA C 1 78 ? -19.919 10.377 124.504 1.00 26.04 78 ALA C O 1
ATOM 5511 N N . LEU C 1 79 ? -18.152 11.790 124.504 1.00 15.39 79 LEU C N 1
ATOM 5512 C CA . LEU C 1 79 ? -17.355 11.019 123.542 1.00 17.61 79 LEU C CA 1
ATOM 5513 C C . LEU C 1 79 ? -16.609 9.824 124.177 1.00 19.46 79 LEU C C 1
ATOM 5514 O O . LEU C 1 79 ? -15.917 9.071 123.478 1.00 21.06 79 LEU C O 1
ATOM 5519 N N . GLY C 1 80 ? -16.751 9.664 125.493 1.00 17.10 80 GLY C N 1
ATOM 5520 C CA . GLY C 1 80 ? -16.060 8.616 126.240 1.00 19.89 80 GLY C CA 1
ATOM 5521 C C . GLY C 1 80 ? -14.551 8.800 126.287 1.00 18.72 80 GLY C C 1
ATOM 5522 O O . GLY C 1 80 ? -13.810 7.824 126.346 1.00 19.77 80 GLY C O 1
ATOM 5523 N N . MET C 1 81 ? -14.102 10.053 126.253 1.00 15.55 81 MET C N 1
ATOM 5524 C CA . MET C 1 81 ? -12.678 10.372 126.255 1.00 16.60 81 MET C CA 1
ATOM 5525 C C . MET C 1 81 ? -12.095 10.407 127.663 1.00 14.39 81 MET C C 1
ATOM 5526 O O . MET C 1 81 ? -12.575 11.167 128.499 1.00 22.39 81 MET C O 1
ATOM 5531 N N . PRO C 1 82 ? -11.063 9.582 127.931 1.00 14.53 82 PRO C N 1
ATOM 5532 C CA . PRO C 1 82 ? -10.622 9.448 129.324 1.00 13.55 82 PRO C CA 1
ATOM 5533 C C . PRO C 1 82 ? -9.611 10.499 129.778 1.00 13.82 82 PRO C C 1
ATOM 5534 O O . PRO C 1 82 ? -9.264 10.533 130.954 1.00 14.31 82 PRO C O 1
ATOM 5538 N N . ALA C 1 83 ? -9.116 11.314 128.840 1.00 13.82 83 ALA C N 1
ATOM 5539 C CA . ALA C 1 83 ? -8.223 12.419 129.182 1.00 12.57 83 ALA C CA 1
ATOM 5540 C C . ALA C 1 83 ? -8.451 13.530 128.185 1.00 14.58 83 ALA C C 1
ATOM 5541 O O . ALA C 1 83 ? -8.911 13.280 127.058 1.00 14.81 83 ALA C O 1
ATOM 5543 N N . LEU C 1 84 ? -8.093 14.745 128.596 1.00 15.23 84 LEU C N 1
ATOM 5544 C CA . LEU C 1 84 ? -8.246 15.915 127.746 1.00 15.22 84 LEU C CA 1
ATOM 5545 C C . LEU C 1 84 ? -7.282 16.988 128.214 1.00 15.24 84 LEU C C 1
ATOM 5546 O O . LEU C 1 84 ? -7.181 17.234 129.405 1.00 14.29 84 LEU C O 1
ATOM 5551 N N . ALA C 1 85 ? -6.592 17.631 127.273 1.00 13.06 85 ALA C N 1
ATOM 5552 C CA . ALA C 1 85 ? -5.806 18.809 127.607 1.00 14.81 85 ALA C CA 1
ATOM 5553 C C . ALA C 1 85 ? -6.609 20.061 127.306 1.00 15.56 85 ALA C C 1
ATOM 5554 O O . ALA C 1 85 ? -7.446 20.064 126.393 1.00 20.38 85 ALA C O 1
ATOM 5556 N N . ILE C 1 86 ? -6.423 21.090 128.128 1.00 13.87 86 ILE C N 1
ATOM 5557 C CA A ILE C 1 86 ? -6.821 22.458 127.771 0.50 14.70 86 ILE C CA 1
ATOM 5558 C CA B ILE C 1 86 ? -6.807 22.435 127.707 0.50 14.51 86 ILE C CA 1
ATOM 5559 C C . ILE C 1 86 ? -5.532 23.259 127.583 1.00 16.65 86 ILE C C 1
ATOM 5560 O O . ILE C 1 86 ? -4.667 23.246 128.459 1.00 17.61 86 ILE C O 1
ATOM 5569 N N . THR C 1 87 ? -5.401 23.923 126.441 1.00 12.85 87 THR C N 1
ATOM 5570 C CA . THR C 1 87 ? -4.169 24.624 126.110 1.00 11.94 87 THR C CA 1
ATOM 5571 C C . THR C 1 87 ? -4.532 26.001 125.602 1.00 14.14 87 THR C C 1
ATOM 5572 O O . THR C 1 87 ? -4.350 26.300 124.419 1.00 14.74 87 THR C O 1
ATOM 5576 N N . ASP C 1 88 ? -5.080 26.835 126.485 1.00 10.40 88 ASP C N 1
ATOM 5577 C CA . ASP C 1 88 ? -5.493 28.171 126.069 1.00 10.71 88 ASP C CA 1
ATOM 5578 C C . ASP C 1 88 ? -4.277 29.066 125.821 1.00 13.43 88 ASP C C 1
ATOM 5579 O O . ASP C 1 88 ? -3.146 28.705 126.154 1.00 12.63 88 ASP C O 1
ATOM 5584 N N . PHE C 1 89 ? -4.509 30.220 125.212 1.00 12.77 89 PHE C N 1
ATOM 5585 C CA . PHE C 1 89 ? -3.396 31.036 124.770 1.00 13.42 89 PHE C CA 1
ATOM 5586 C C . PHE C 1 89 ? -2.736 31.829 125.903 1.00 11.03 89 PHE C C 1
ATOM 5587 O O . PHE C 1 89 ? -3.338 32.752 126.445 1.00 12.51 89 PHE C O 1
ATOM 5595 N N . THR C 1 90 ? -1.503 31.436 126.245 1.00 11.34 90 THR C N 1
ATOM 5596 C CA . THR C 1 90 ? -0.665 32.140 127.239 1.00 10.14 90 THR C CA 1
ATOM 5597 C C . THR C 1 90 ? -1.466 32.451 128.503 1.00 9.14 90 THR C C 1
ATOM 5598 O O . THR C 1 90 ? -1.391 33.545 129.079 1.00 11.46 90 THR C O 1
ATOM 5602 N N . ASN C 1 91 ? -2.250 31.460 128.923 1.00 11.49 91 ASN C N 1
ATOM 5603 C CA . ASN C 1 91 ? -3.055 31.594 130.124 1.00 10.75 91 ASN C CA 1
ATOM 5604 C C . ASN C 1 91 ? -3.540 30.268 130.630 1.00 13.40 91 ASN C C 1
ATOM 5605 O O . ASN C 1 91 ? -3.697 29.325 129.851 1.00 12.95 91 ASN C O 1
ATOM 5610 N N . LEU C 1 92 ? -3.750 30.222 131.946 1.00 14.37 92 LEU C N 1
ATOM 5611 C CA . LEU C 1 92 ? -4.310 29.073 132.641 1.00 11.25 92 LEU C CA 1
ATOM 5612 C C . LEU C 1 92 ? -5.625 29.405 133.340 1.00 15.12 92 LEU C C 1
ATOM 5613 O O . LEU C 1 92 ? -5.953 28.789 134.350 1.00 15.93 92 LEU C O 1
ATOM 5618 N N . CYS C 1 93 ? -6.374 30.367 132.801 1.00 10.96 93 CYS C N 1
ATOM 5619 C CA . CYS C 1 93 ? -7.600 30.862 133.447 1.00 10.08 93 CYS C CA 1
ATOM 5620 C C . CYS C 1 93 ? -8.543 29.751 133.907 1.00 13.92 93 CYS C C 1
ATOM 5621 O O . CYS C 1 93 ? -9.009 29.757 135.044 1.00 11.44 93 CYS C O 1
ATOM 5624 N N . GLY C 1 94 ? -8.835 28.823 132.998 1.00 15.01 94 GLY C N 1
ATOM 5625 C CA . GLY C 1 94 ? -9.860 27.808 133.237 1.00 15.37 94 GLY C CA 1
ATOM 5626 C C . GLY C 1 94 ? -9.405 26.572 133.985 1.00 12.54 94 GLY C C 1
ATOM 5627 O O . GLY C 1 94 ? -10.213 25.664 134.225 1.00 16.07 94 GLY C O 1
ATOM 5628 N N . LEU C 1 95 ? -8.135 26.547 134.399 1.00 16.41 95 LEU C N 1
ATOM 5629 C CA . LEU C 1 95 ? -7.523 25.343 134.973 1.00 14.74 95 LEU C CA 1
ATOM 5630 C C . LEU C 1 95 ? -8.228 24.835 136.232 1.00 16.97 95 LEU C C 1
ATOM 5631 O O . LEU C 1 95 ? -8.478 23.632 136.356 1.00 16.30 95 LEU C O 1
ATOM 5636 N N . VAL C 1 96 ? -8.517 25.741 137.174 1.00 12.37 96 VAL C N 1
ATOM 5637 C CA . VAL C 1 96 ? -9.112 25.326 138.446 1.00 14.07 96 VAL C CA 1
ATOM 5638 C C . VAL C 1 96 ? -10.471 24.683 138.206 1.00 14.19 96 VAL C C 1
ATOM 5639 O O . VAL C 1 96 ? -10.773 23.612 138.763 1.00 16.89 96 VAL C O 1
ATOM 5643 N N . LYS C 1 97 ? -11.280 25.315 137.359 1.00 18.31 97 LYS C N 1
ATOM 5644 C CA . LYS C 1 97 ? -12.596 24.770 137.034 1.00 18.65 97 LYS C CA 1
ATOM 5645 C C . LYS C 1 97 ? -12.509 23.520 136.152 1.00 17.41 97 LYS C C 1
ATOM 5646 O O . LYS C 1 97 ? -13.334 22.610 136.297 1.00 17.34 97 LYS C O 1
ATOM 5652 N N . PHE C 1 98 ? -11.508 23.469 135.271 1.00 15.98 98 PHE C N 1
ATOM 5653 C CA . PHE C 1 98 ? -11.287 22.312 134.381 1.00 11.66 98 PHE C CA 1
ATOM 5654 C C . PHE C 1 98 ? -10.897 21.081 135.190 1.00 19.40 98 PHE C C 1
ATOM 5655 O O . PHE C 1 98 ? -11.374 19.980 134.937 1.00 16.93 98 PHE C O 1
ATOM 5663 N N . TYR C 1 99 ? -10.019 21.294 136.164 1.00 17.54 99 TYR C N 1
ATOM 5664 C CA . TYR C 1 99 ? -9.551 20.266 137.069 1.00 18.20 99 TYR C CA 1
ATOM 5665 C C . TYR C 1 99 ? -10.723 19.640 137.814 1.00 19.24 99 TYR C C 1
ATOM 5666 O O . TYR C 1 99 ? -10.875 18.411 137.844 1.00 17.33 99 TYR C O 1
ATOM 5675 N N . GLY C 1 100 ? -11.567 20.492 138.391 1.00 16.58 100 GLY C N 1
ATOM 5676 C CA . GLY C 1 100 ? -12.739 20.034 139.119 1.00 15.41 100 GLY C CA 1
ATOM 5677 C C . GLY C 1 100 ? -13.777 19.355 138.242 1.00 13.22 100 GLY C C 1
ATOM 5678 O O . GLY C 1 100 ? -14.345 18.337 138.638 1.00 15.36 100 GLY C O 1
ATOM 5679 N N . ALA C 1 101 ? -14.034 19.920 137.065 1.00 11.04 101 ALA C N 1
ATOM 5680 C CA . ALA C 1 101 ? -15.045 19.364 136.147 1.00 12.19 101 ALA C CA 1
ATOM 5681 C C . ALA C 1 101 ? -14.542 18.048 135.580 1.00 9.83 101 ALA C C 1
ATOM 5682 O O . ALA C 1 101 ? -15.312 17.097 135.441 1.00 15.15 101 ALA C O 1
ATOM 5684 N N . GLY C 1 102 ? -13.251 18.017 135.254 1.00 11.94 102 GLY C N 1
ATOM 5685 C CA . GLY C 1 102 ? -12.561 16.801 134.817 1.00 16.37 102 GLY C CA 1
ATOM 5686 C C . GLY C 1 102 ? -12.830 15.692 135.820 1.00 15.14 102 GLY C C 1
ATOM 5687 O O . GLY C 1 102 ? -13.386 14.658 135.470 1.00 14.07 102 GLY C O 1
ATOM 5688 N N . HIS C 1 103 ? -12.461 15.927 137.074 1.00 13.25 103 HIS C N 1
ATOM 5689 C CA . HIS C 1 103 ? -12.759 14.955 138.134 1.00 11.25 103 HIS C CA 1
ATOM 5690 C C . HIS C 1 103 ? -14.224 14.543 138.254 1.00 11.31 103 HIS C C 1
ATOM 5691 O O . HIS C 1 103 ? -14.524 13.347 138.380 1.00 17.51 103 HIS C O 1
ATOM 5698 N N . GLY C 1 104 ? -15.135 15.508 138.192 1.00 11.96 104 GLY C N 1
ATOM 5699 C CA . GLY C 1 104 ? -16.566 15.203 138.231 1.00 14.20 104 GLY C CA 1
ATOM 5700 C C . GLY C 1 104 ? -16.973 14.242 137.121 1.00 12.50 104 GLY C C 1
ATOM 5701 O O . GLY C 1 104 ? -17.868 13.410 137.300 1.00 16.23 104 GLY C O 1
ATOM 5702 N N . ALA C 1 105 ? -16.305 14.348 135.979 1.00 12.16 105 ALA C N 1
ATOM 5703 C CA . ALA C 1 105 ? -16.657 13.527 134.812 1.00 17.07 105 ALA C CA 1
ATOM 5704 C C . ALA C 1 105 ? -15.793 12.267 134.659 1.00 14.03 105 ALA C C 1
ATOM 5705 O O . ALA C 1 105 ? -15.971 11.500 133.712 1.00 15.08 105 ALA C O 1
ATOM 5707 N N . GLY C 1 106 ? -14.858 12.046 135.582 1.00 15.69 106 GLY C N 1
ATOM 5708 C CA . GLY C 1 106 ? -13.968 10.884 135.485 1.00 13.64 106 GLY C CA 1
ATOM 5709 C C . GLY C 1 106 ? -12.902 11.033 134.409 1.00 14.22 106 GLY C C 1
ATOM 5710 O O . GLY C 1 106 ? -12.356 10.048 133.913 1.00 15.35 106 GLY C O 1
ATOM 5711 N N . ILE C 1 107 ? -12.603 12.279 134.045 1.00 14.78 107 ILE C N 1
ATOM 5712 C CA . ILE C 1 107 ? -11.589 12.576 133.042 1.00 10.86 107 ILE C CA 1
ATOM 5713 C C . ILE C 1 107 ? -10.280 13.045 133.668 1.00 14.07 107 ILE C C 1
ATOM 5714 O O . ILE C 1 107 ? -10.280 13.843 134.611 1.00 13.85 107 ILE C O 1
ATOM 5719 N N . LYS C 1 108 ? -9.172 12.515 133.157 1.00 12.75 108 LYS C N 1
ATOM 5720 C CA . LYS C 1 108 ? -7.845 12.975 133.541 1.00 13.87 108 LYS C CA 1
ATOM 5721 C C . LYS C 1 108 ? -7.559 14.343 132.906 1.00 15.23 108 LYS C C 1
ATOM 5722 O O . LYS C 1 108 ? -7.382 14.440 131.683 1.00 13.76 108 LYS C O 1
ATOM 5728 N N . PRO C 1 109 ? -7.516 15.404 133.727 1.00 15.68 109 PRO C N 1
ATOM 5729 C CA . PRO C 1 109 ? -7.225 16.718 133.156 1.00 15.04 109 PRO C CA 1
ATOM 5730 C C . PRO C 1 109 ? -5.738 16.899 132.883 1.00 16.34 109 PRO C C 1
ATOM 5731 O O . PRO C 1 109 ? -4.892 16.602 133.743 1.00 17.51 109 PRO C O 1
ATOM 5735 N N . ILE C 1 110 ? -5.427 17.372 131.682 1.00 13.17 110 ILE C N 1
ATOM 5736 C CA . ILE C 1 110 ? -4.054 17.653 131.291 1.00 14.57 110 ILE C CA 1
ATOM 5737 C C . ILE C 1 110 ? -3.913 19.162 131.158 1.00 16.91 110 ILE C C 1
ATOM 5738 O O . ILE C 1 110 ? -4.780 19.821 130.569 1.00 15.17 110 ILE C O 1
ATOM 5743 N N . VAL C 1 111 ? -2.829 19.675 131.743 1.00 16.15 111 VAL C N 1
ATOM 5744 C CA . VAL C 1 111 ? -2.540 21.088 131.893 1.00 18.29 111 VAL C CA 1
ATOM 5745 C C . VAL C 1 111 ? -1.548 21.555 130.823 1.00 13.30 111 VAL C C 1
ATOM 5746 O O . VAL C 1 111 ? -0.475 20.988 130.691 1.00 17.76 111 VAL C O 1
ATOM 5750 N N . GLY C 1 112 ? -1.911 22.575 130.050 1.00 14.24 112 GLY C N 1
ATOM 5751 C CA . GLY C 1 112 ? -0.966 23.147 129.079 1.00 12.03 112 GLY C CA 1
ATOM 5752 C C . GLY C 1 112 ? -1.351 24.564 128.703 1.00 10.78 112 GLY C C 1
ATOM 5753 O O . GLY C 1 112 ? -2.322 25.090 129.245 1.00 13.03 112 GLY C O 1
ATOM 5754 N N . ALA C 1 113 ? -0.591 25.162 127.781 1.00 11.98 113 ALA C N 1
ATOM 5755 C CA . ALA C 1 113 ? -0.926 26.471 127.189 1.00 11.37 113 ALA C CA 1
ATOM 5756 C C . ALA C 1 113 ? -0.253 26.598 125.835 1.00 13.48 113 ALA C C 1
ATOM 5757 O O . ALA C 1 113 ? 0.788 25.980 125.594 1.00 13.02 113 ALA C O 1
ATOM 5759 N N . ASP C 1 114 ? -0.846 27.399 124.954 1.00 13.04 114 ASP C N 1
ATOM 5760 C CA . ASP C 1 114 ? -0.264 27.720 123.663 1.00 11.78 114 ASP C CA 1
ATOM 5761 C C . ASP C 1 114 ? 0.462 29.060 123.733 1.00 12.46 114 ASP C C 1
ATOM 5762 O O . ASP C 1 114 ? 0.018 29.980 124.444 1.00 12.47 114 ASP C O 1
ATOM 5767 N N . PHE C 1 115 ? 1.555 29.183 122.977 1.00 12.77 115 PHE C N 1
ATOM 5768 C CA . PHE C 1 115 ? 2.365 30.394 122.989 1.00 12.72 115 PHE C CA 1
ATOM 5769 C C . PHE C 1 115 ? 2.710 30.875 121.588 1.00 12.50 115 PHE C C 1
ATOM 5770 O O . PHE C 1 115 ? 2.703 30.092 120.629 1.00 13.76 115 PHE C O 1
ATOM 5778 N N . ASN C 1 116 ? 2.988 32.168 121.486 1.00 11.67 116 ASN C N 1
ATOM 5779 C CA . ASN C 1 116 ? 3.723 32.706 120.356 1.00 11.38 116 ASN C CA 1
ATOM 5780 C C . ASN C 1 116 ? 5.162 32.859 120.826 1.00 13.57 116 ASN C C 1
ATOM 5781 O O . ASN C 1 116 ? 5.405 33.408 121.904 1.00 12.52 116 ASN C O 1
ATOM 5786 N N . VAL C 1 117 ? 6.102 32.372 120.014 1.00 12.70 117 VAL C N 1
ATOM 5787 C CA . VAL C 1 117 ? 7.519 32.289 120.388 1.00 11.51 117 VAL C CA 1
ATOM 5788 C C . VAL C 1 117 ? 8.370 33.102 119.436 1.00 11.23 117 VAL C C 1
ATOM 5789 O O . VAL C 1 117 ? 8.113 33.111 118.220 1.00 11.31 117 VAL C O 1
ATOM 5793 N N . GLN C 1 118 ? 9.353 33.812 119.991 1.00 9.81 118 GLN C N 1
ATOM 5794 C CA A GLN C 1 118 ? 10.380 34.494 119.196 0.50 9.48 118 GLN C CA 1
ATOM 5795 C CA B GLN C 1 118 ? 10.368 34.454 119.162 0.50 9.49 118 GLN C CA 1
ATOM 5796 C C . GLN C 1 118 ? 11.742 33.855 119.450 1.00 14.52 118 GLN C C 1
ATOM 5797 O O . GLN C 1 118 ? 12.055 33.489 120.583 1.00 14.56 118 GLN C O 1
ATOM 5808 N N . CYS C 1 119 ? 12.538 33.724 118.394 1.00 15.45 119 CYS C N 1
ATOM 5809 C CA A CYS C 1 119 ? 13.904 33.243 118.533 0.50 17.62 119 CYS C CA 1
ATOM 5810 C CA B CYS C 1 119 ? 13.887 33.187 118.484 0.50 16.25 119 CYS C CA 1
ATOM 5811 C C . CYS C 1 119 ? 14.814 33.989 117.568 1.00 19.30 119 CYS C C 1
ATOM 5812 O O . CYS C 1 119 ? 14.390 34.423 116.494 1.00 20.43 119 CYS C O 1
ATOM 5817 N N . ASP C 1 120 ? 16.064 34.170 117.982 1.00 20.51 120 ASP C N 1
ATOM 5818 C CA . ASP C 1 120 ? 17.034 34.876 117.155 1.00 27.07 120 ASP C CA 1
ATOM 5819 C C . ASP C 1 120 ? 17.184 34.251 115.760 1.00 24.18 120 ASP C C 1
ATOM 5820 O O . ASP C 1 120 ? 17.240 34.969 114.752 1.00 28.17 120 ASP C O 1
ATOM 5825 N N . LEU C 1 121 ? 17.248 32.921 115.716 1.00 24.07 121 LEU C N 1
ATOM 5826 C CA . LEU C 1 121 ? 17.363 32.169 114.458 1.00 24.09 121 LEU C CA 1
ATOM 5827 C C . LEU C 1 121 ? 16.308 32.563 113.410 1.00 25.55 121 LEU C C 1
ATOM 5828 O O . LEU C 1 121 ? 16.601 32.578 112.209 1.00 23.18 121 LEU C O 1
ATOM 5833 N N . LEU C 1 122 ? 15.092 32.877 113.874 1.00 17.98 122 LEU C N 1
ATOM 5834 C CA A LEU C 1 122 ? 13.962 33.253 113.014 0.50 21.80 122 LEU C CA 1
ATOM 5835 C CA B LEU C 1 122 ? 14.009 33.265 112.961 0.50 21.75 122 LEU C CA 1
ATOM 5836 C C . LEU C 1 122 ? 13.703 34.767 112.977 1.00 24.27 122 LEU C C 1
ATOM 5837 O O . LEU C 1 122 ? 12.721 35.224 112.380 1.00 24.00 122 LEU C O 1
ATOM 5846 N N . GLY C 1 123 ? 14.559 35.545 113.634 1.00 22.57 123 GLY C N 1
ATOM 5847 C CA . GLY C 1 123 ? 14.383 37.003 113.679 1.00 24.97 123 GLY C CA 1
ATOM 5848 C C . GLY C 1 123 ? 13.135 37.451 114.428 1.00 23.24 123 GLY C C 1
ATOM 5849 O O . GLY C 1 123 ? 12.877 36.994 115.539 1.00 27.57 123 GLY C O 1
ATOM 5850 N N . ASP C 1 124 ? 12.357 38.337 113.805 1.00 21.72 124 ASP C N 1
ATOM 5851 C CA . ASP C 1 124 ? 11.154 38.908 114.420 1.00 25.86 124 ASP C CA 1
ATOM 5852 C C . ASP C 1 124 ? 9.916 37.999 114.411 1.00 22.38 124 ASP C C 1
ATOM 5853 O O . ASP C 1 124 ? 8.987 38.199 115.204 1.00 22.56 124 ASP C O 1
ATOM 5858 N N . GLU C 1 125 ? 9.912 37.012 113.518 1.00 16.11 125 GLU C N 1
ATOM 5859 C CA . GLU C 1 125 ? 8.738 36.185 113.252 1.00 17.30 125 GLU C CA 1
ATOM 5860 C C . GLU C 1 125 ? 8.273 35.394 114.471 1.00 16.67 125 GLU C C 1
ATOM 5861 O O . GLU C 1 125 ? 9.075 34.748 115.145 1.00 18.92 125 GLU C O 1
ATOM 5867 N N . LEU C 1 126 ? 6.973 35.447 114.745 1.00 13.26 126 LEU C N 1
ATOM 5868 C CA . LEU C 1 126 ? 6.408 34.652 115.829 1.00 12.00 126 LEU C CA 1
ATOM 5869 C C . LEU C 1 126 ? 5.971 33.291 115.333 1.00 14.19 126 LEU C C 1
ATOM 5870 O O . LEU C 1 126 ? 5.309 33.166 114.298 1.00 16.52 126 LEU C O 1
ATOM 5875 N N . THR C 1 127 ? 6.375 32.267 116.069 1.00 11.71 127 THR C N 1
ATOM 5876 C CA . THR C 1 127 ? 5.987 30.904 115.741 1.00 13.87 127 THR C CA 1
ATOM 5877 C C . THR C 1 127 ? 5.151 30.294 116.871 1.00 14.68 127 THR C C 1
ATOM 5878 O O . THR C 1 127 ? 5.219 30.736 118.023 1.00 15.17 127 THR C O 1
ATOM 5882 N N . HIS C 1 128 ? 4.378 29.262 116.546 1.00 11.51 128 HIS C N 1
ATOM 5883 C CA . HIS C 1 128 ? 3.523 28.592 117.533 1.00 11.49 128 HIS C CA 1
ATOM 5884 C C . HIS C 1 128 ? 4.251 27.492 118.282 1.00 15.14 128 HIS C C 1
ATOM 5885 O O . HIS C 1 128 ? 5.062 26.764 117.707 1.00 13.69 128 HIS C O 1
ATOM 5892 N N . LEU C 1 129 ? 3.918 27.335 119.560 1.00 15.09 129 LEU C N 1
ATOM 5893 C CA . LEU C 1 129 ? 4.397 26.194 120.341 1.00 12.17 129 LEU C CA 1
ATOM 5894 C C . LEU C 1 129 ? 3.328 25.871 121.368 1.00 13.97 129 LEU C C 1
ATOM 5895 O O . LEU C 1 129 ? 2.761 26.800 121.969 1.00 15.55 129 LEU C O 1
ATOM 5900 N N . THR C 1 130 ? 3.056 24.580 121.577 1.00 14.40 130 THR C N 1
ATOM 5901 C CA . THR C 1 130 ? 2.174 24.126 122.675 1.00 13.07 130 THR C CA 1
ATOM 5902 C C . THR C 1 130 ? 3.033 23.567 123.797 1.00 13.69 130 THR C C 1
ATOM 5903 O O . THR C 1 130 ? 3.927 22.753 123.540 1.00 15.94 130 THR C O 1
ATOM 5907 N N . VAL C 1 131 ? 2.799 24.031 125.019 1.00 13.61 131 VAL C N 1
ATOM 5908 C CA . VAL C 1 131 ? 3.578 23.558 126.168 1.00 13.78 131 VAL C CA 1
ATOM 5909 C C . VAL C 1 131 ? 2.663 22.797 127.122 1.00 15.92 131 VAL C C 1
ATOM 5910 O O . VAL C 1 131 ? 1.694 23.367 127.622 1.00 15.79 131 VAL C O 1
ATOM 5914 N N . LEU C 1 132 ? 2.972 21.525 127.369 1.00 14.25 132 LEU C N 1
ATOM 5915 C CA . LEU C 1 132 ? 2.198 20.696 128.312 1.00 14.26 132 LEU C CA 1
ATOM 5916 C C . LEU C 1 132 ? 2.972 20.487 129.600 1.00 14.03 132 LEU C C 1
ATOM 5917 O O . LEU C 1 132 ? 4.192 20.271 129.577 1.00 14.97 132 LEU C O 1
ATOM 5922 N N . ALA C 1 133 ? 2.268 20.566 130.725 1.00 13.16 133 ALA C N 1
ATOM 5923 C CA . ALA C 1 133 ? 2.915 20.307 132.014 1.00 14.06 133 ALA C CA 1
ATOM 5924 C C . ALA C 1 133 ? 2.837 18.802 132.315 1.00 14.11 133 ALA C C 1
ATOM 5925 O O . ALA C 1 133 ? 1.736 18.245 132.448 1.00 16.38 133 ALA C O 1
ATOM 5927 N N . ALA C 1 134 ? 3.998 18.150 132.439 1.00 13.90 134 ALA C N 1
ATOM 5928 C CA . ALA C 1 134 ? 4.029 16.702 132.699 1.00 14.86 134 ALA C CA 1
ATOM 5929 C C . ALA C 1 134 ? 3.955 16.362 134.168 1.00 15.78 134 ALA C C 1
ATOM 5930 O O . ALA C 1 134 ? 3.580 15.242 134.538 1.00 15.99 134 ALA C O 1
ATOM 5932 N N . ASN C 1 135 ? 4.347 17.311 135.012 1.00 12.95 135 ASN C N 1
ATOM 5933 C CA . ASN C 1 135 ? 4.315 17.101 136.446 1.00 12.21 135 ASN C CA 1
ATOM 5934 C C . ASN C 1 135 ? 4.203 18.469 137.114 1.00 14.47 135 ASN C C 1
ATOM 5935 O O . ASN C 1 135 ? 4.142 19.508 136.420 1.00 12.86 135 ASN C O 1
ATOM 5940 N N . ASN C 1 136 ? 4.112 18.473 138.434 1.00 13.45 136 ASN C N 1
ATOM 5941 C CA A ASN C 1 136 ? 3.914 19.732 139.150 0.50 14.19 136 ASN C CA 1
ATOM 5942 C CA B ASN C 1 136 ? 3.939 19.718 139.192 0.50 14.87 136 ASN C CA 1
ATOM 5943 C C . ASN C 1 136 ? 5.068 20.732 138.991 1.00 14.58 136 ASN C C 1
ATOM 5944 O O . ASN C 1 136 ? 4.831 21.936 138.993 1.00 13.53 136 ASN C O 1
ATOM 5953 N N . THR C 1 137 ? 6.300 20.249 138.826 1.00 13.09 137 THR C N 1
ATOM 5954 C CA . THR C 1 137 ? 7.395 21.160 138.477 1.00 13.33 137 THR C CA 1
ATOM 5955 C C . THR C 1 137 ? 7.124 21.830 137.135 1.00 13.35 137 THR C C 1
ATOM 5956 O O . THR C 1 137 ? 7.278 23.049 137.002 1.00 13.77 137 THR C O 1
ATOM 5960 N N . GLY C 1 138 ? 6.704 21.032 136.152 1.00 11.92 138 GLY C N 1
ATOM 5961 C CA . GLY C 1 138 ? 6.295 21.558 134.850 1.00 13.17 138 GLY C CA 1
ATOM 5962 C C . GLY C 1 138 ? 5.173 22.581 134.979 1.00 10.58 138 GLY C C 1
ATOM 5963 O O . GLY C 1 138 ? 5.183 23.600 134.298 1.00 11.08 138 GLY C O 1
ATOM 5964 N N . TYR C 1 139 ? 4.198 22.300 135.838 1.00 12.91 139 TYR C N 1
ATOM 5965 C CA . TYR C 1 139 ? 3.099 23.238 136.078 1.00 13.45 139 TYR C CA 1
ATOM 5966 C C . TYR C 1 139 ? 3.645 24.571 136.632 1.00 14.86 139 TYR C C 1
ATOM 5967 O O . TYR C 1 139 ? 3.304 25.656 136.144 1.00 11.77 139 TYR C O 1
ATOM 5976 N N . GLN C 1 140 ? 4.551 24.483 137.597 1.00 9.71 140 GLN C N 1
ATOM 5977 C CA . GLN C 1 140 ? 5.157 25.684 138.141 1.00 9.88 140 GLN C CA 1
ATOM 5978 C C . GLN C 1 140 ? 5.965 26.423 137.069 1.00 9.18 140 GLN C C 1
ATOM 5979 O O . GLN C 1 140 ? 5.931 27.647 137.003 1.00 12.04 140 GLN C O 1
ATOM 5985 N N . ASN C 1 141 ? 6.679 25.689 136.218 1.00 8.64 141 ASN C N 1
ATOM 5986 C CA . ASN C 1 141 ? 7.488 26.339 135.184 1.00 10.52 141 ASN C CA 1
ATOM 5987 C C . ASN C 1 141 ? 6.645 26.969 134.085 1.00 12.36 141 ASN C C 1
ATOM 5988 O O . ASN C 1 141 ? 7.011 28.013 133.531 1.00 11.70 141 ASN C O 1
ATOM 5993 N N . LEU C 1 142 ? 5.511 26.333 133.790 1.00 9.94 142 LEU C N 1
ATOM 5994 C CA . LEU C 1 142 ? 4.580 26.878 132.818 1.00 11.28 142 LEU C CA 1
ATOM 5995 C C . LEU C 1 142 ? 3.998 28.185 133.340 1.00 13.59 142 LEU C C 1
ATOM 5996 O O . LEU C 1 142 ? 3.873 29.165 132.598 1.00 12.09 142 LEU C O 1
ATOM 6001 N N . THR C 1 143 ? 3.653 28.188 134.619 1.00 10.74 143 THR C N 1
ATOM 6002 C CA . THR C 1 143 ? 3.149 29.388 135.285 1.00 10.43 143 THR C CA 1
ATOM 6003 C C . THR C 1 143 ? 4.184 30.531 135.204 1.00 12.66 143 THR C C 1
ATOM 6004 O O . THR C 1 143 ? 3.835 31.687 134.909 1.00 11.74 143 THR C O 1
ATOM 6008 N N . LEU C 1 144 ? 5.458 30.195 135.428 1.00 11.79 144 LEU C N 1
ATOM 6009 C CA . LEU C 1 144 ? 6.553 31.178 135.333 1.00 13.33 144 LEU C CA 1
ATOM 6010 C C . LEU C 1 144 ? 6.739 31.727 133.918 1.00 10.42 144 LEU C C 1
ATOM 6011 O O . LEU C 1 144 ? 7.026 32.920 133.756 1.00 13.31 144 LEU C O 1
ATOM 6016 N N . LEU C 1 145 ? 6.589 30.850 132.922 1.00 10.20 145 LEU C N 1
ATOM 6017 C CA . LEU C 1 145 ? 6.745 31.184 131.512 1.00 10.80 145 LEU C CA 1
ATOM 6018 C C . LEU C 1 145 ? 5.689 32.207 131.115 1.00 9.56 145 LEU C C 1
ATOM 6019 O O . LEU C 1 145 ? 5.995 33.225 130.488 1.00 12.65 145 LEU C O 1
ATOM 6024 N N . ILE C 1 146 ? 4.452 31.949 131.523 1.00 11.56 146 ILE C N 1
ATOM 6025 C CA . ILE C 1 146 ? 3.353 32.893 131.325 1.00 13.50 146 ILE C CA 1
ATOM 6026 C C . ILE C 1 146 ? 3.619 34.237 132.002 1.00 12.28 146 ILE C C 1
ATOM 6027 O O . ILE C 1 146 ? 3.470 35.292 131.359 1.00 12.39 146 ILE C O 1
ATOM 6032 N N . SER C 1 147 ? 4.028 34.219 133.275 1.00 10.05 147 SER C N 1
ATOM 6033 C CA A SER C 1 147 ? 4.338 35.449 134.005 0.33 10.67 147 SER C CA 1
ATOM 6034 C CA B SER C 1 147 ? 4.337 35.452 133.999 0.33 10.78 147 SER C CA 1
ATOM 6035 C CA C SER C 1 147 ? 4.314 35.465 133.984 0.33 11.57 147 SER C CA 1
ATOM 6036 C C . SER C 1 147 ? 5.444 36.259 133.320 1.00 9.98 147 SER C C 1
ATOM 6037 O O . SER C 1 147 ? 5.355 37.474 133.215 1.00 10.86 147 SER C O 1
ATOM 6044 N N . LYS C 1 148 ? 6.489 35.570 132.853 1.00 12.68 148 LYS C N 1
ATOM 6045 C CA . LYS C 1 148 ? 7.610 36.229 132.153 1.00 13.78 148 LYS C CA 1
ATOM 6046 C C . LYS C 1 148 ? 7.153 36.957 130.887 1.00 12.53 148 LYS C C 1
ATOM 6047 O O . LYS C 1 148 ? 7.593 38.086 130.616 1.00 11.18 148 LYS C O 1
ATOM 6053 N N . ALA C 1 149 ? 6.262 36.313 130.133 1.00 12.73 149 ALA C N 1
ATOM 6054 C CA . ALA C 1 149 ? 5.719 36.901 128.901 1.00 9.06 149 ALA C CA 1
ATOM 6055 C C . ALA C 1 149 ? 4.938 38.178 129.182 1.00 9.65 149 ALA C C 1
ATOM 6056 O O . ALA C 1 149 ? 5.034 39.149 128.426 1.00 10.14 149 ALA C O 1
ATOM 6058 N N . TYR C 1 150 ? 4.176 38.196 130.278 1.00 10.61 150 TYR C N 1
ATOM 6059 C CA . TYR C 1 150 ? 3.440 39.402 130.634 1.00 9.29 150 TYR C CA 1
ATOM 6060 C C . TYR C 1 150 ? 4.310 40.482 131.257 1.00 12.24 150 TYR C C 1
ATOM 6061 O O . TYR C 1 150 ? 4.094 41.665 131.016 1.00 11.89 150 TYR C O 1
ATOM 6070 N N . GLN C 1 151 ? 5.293 40.062 132.052 1.00 10.25 151 GLN C N 1
ATOM 6071 C CA . GLN C 1 151 ? 6.145 40.990 132.801 1.00 15.12 151 GLN C CA 1
ATOM 6072 C C . GLN C 1 151 ? 6.970 41.901 131.902 1.00 17.30 151 GLN C C 1
ATOM 6073 O O . GLN C 1 151 ? 7.218 43.058 132.251 1.00 19.44 151 GLN C O 1
ATOM 6079 N N A ARG C 1 152 ? 7.406 41.415 130.748 0.50 16.79 152 ARG C N 1
ATOM 6080 N N B ARG C 1 152 ? 7.364 41.348 130.752 0.50 16.22 152 ARG C N 1
ATOM 6081 C CA A ARG C 1 152 ? 8.167 42.299 129.870 0.50 19.04 152 ARG C CA 1
ATOM 6082 C CA B ARG C 1 152 ? 8.098 42.046 129.694 0.50 20.87 152 ARG C CA 1
ATOM 6083 C C A ARG C 1 152 ? 7.263 43.211 129.035 0.50 21.76 152 ARG C C 1
ATOM 6084 C C B ARG C 1 152 ? 7.267 43.159 129.056 0.50 22.22 152 ARG C C 1
ATOM 6085 O O A ARG C 1 152 ? 7.752 44.073 128.294 0.50 19.64 152 ARG C O 1
ATOM 6086 O O B ARG C 1 152 ? 7.811 44.112 128.482 0.50 22.17 152 ARG C O 1
ATOM 6101 N N . GLY C 1 153 ? 5.948 43.027 129.162 1.00 20.45 153 GLY C N 1
ATOM 6102 C CA . GLY C 1 153 ? 4.996 43.888 128.462 1.00 18.73 153 GLY C CA 1
ATOM 6103 C C . GLY C 1 153 ? 4.814 43.429 127.024 1.00 17.92 153 GLY C C 1
ATOM 6104 O O . GLY C 1 153 ? 5.561 42.567 126.525 1.00 20.02 153 GLY C O 1
ATOM 6105 N N . TYR C 1 154 ? 3.816 44.001 126.356 1.00 20.54 154 TYR C N 1
ATOM 6106 C CA . TYR C 1 154 ? 3.505 43.652 124.973 1.00 19.24 154 TYR C CA 1
ATOM 6107 C C . TYR C 1 154 ? 2.676 44.734 124.293 1.00 18.86 154 TYR C C 1
ATOM 6108 O O . TYR C 1 154 ? 2.003 45.539 124.963 1.00 19.45 154 TYR C O 1
ATOM 6117 N N . GLY C 1 155 ? 2.737 44.742 122.965 1.00 20.37 155 GLY C N 1
ATOM 6118 C CA . GLY C 1 155 ? 1.956 45.675 122.157 1.00 24.60 155 GLY C CA 1
ATOM 6119 C C . GLY C 1 155 ? 0.862 44.950 121.403 1.00 22.76 155 GLY C C 1
ATOM 6120 O O . GLY C 1 155 ? 0.239 44.032 121.934 1.00 18.95 155 GLY C O 1
ATOM 6121 N N . ALA C 1 156 ? 0.650 45.360 120.156 1.00 21.03 156 ALA C N 1
ATOM 6122 C CA . ALA C 1 156 ? -0.381 44.794 119.287 1.00 22.30 156 ALA C CA 1
ATOM 6123 C C . ALA C 1 156 ? -0.281 43.275 119.130 1.00 24.45 156 ALA C C 1
ATOM 6124 O O . ALA C 1 156 ? -1.300 42.591 119.116 1.00 22.51 156 ALA C O 1
ATOM 6126 N N . ALA C 1 157 ? 0.947 42.764 119.033 1.00 24.06 157 ALA C N 1
ATOM 6127 C CA . ALA C 1 157 ? 1.199 41.338 118.773 1.00 22.46 157 ALA C CA 1
ATOM 6128 C C . ALA C 1 157 ? 0.845 40.398 119.938 1.00 21.44 157 ALA C C 1
ATOM 6129 O O . ALA C 1 157 ? 0.661 39.192 119.736 1.00 20.92 157 ALA C O 1
ATOM 6131 N N . GLY C 1 158 ? 0.752 40.948 121.147 1.00 16.71 158 GLY C N 1
ATOM 6132 C CA . GLY C 1 158 ? 0.333 40.172 122.309 1.00 14.57 158 GLY C CA 1
ATOM 6133 C C . GLY C 1 158 ? 1.528 39.622 123.067 1.00 14.14 158 GLY C C 1
ATOM 6134 O O . GLY C 1 158 ? 2.669 39.823 122.655 1.00 13.33 158 GLY C O 1
ATOM 6135 N N . PRO C 1 159 ? 1.275 38.935 124.192 1.00 13.06 159 PRO C N 1
ATOM 6136 C CA . PRO C 1 159 ? 2.379 38.380 124.989 1.00 13.96 159 PRO C CA 1
ATOM 6137 C C . PRO C 1 159 ? 3.134 37.305 124.208 1.00 9.69 159 PRO C C 1
ATOM 6138 O O . PRO C 1 159 ? 2.528 36.500 123.498 1.00 10.65 159 PRO C O 1
ATOM 6142 N N . ILE C 1 160 ? 4.456 37.355 124.288 1.00 7.62 160 ILE C N 1
ATOM 6143 C CA A ILE C 1 160 ? 5.354 36.459 123.565 0.70 8.23 160 ILE C CA 1
ATOM 6144 C CA B ILE C 1 160 ? 5.269 36.348 123.621 0.30 8.71 160 ILE C CA 1
ATOM 6145 C C . ILE C 1 160 ? 6.353 35.837 124.551 1.00 11.21 160 ILE C C 1
ATOM 6146 O O . ILE C 1 160 ? 6.744 36.502 125.515 1.00 10.29 160 ILE C O 1
ATOM 6155 N N . ILE C 1 161 ? 6.801 34.608 124.289 1.00 10.66 161 ILE C N 1
ATOM 6156 C CA . ILE C 1 161 ? 7.937 34.045 125.030 1.00 10.81 161 ILE C CA 1
ATOM 6157 C C . ILE C 1 161 ? 9.176 34.021 124.140 1.00 13.45 161 ILE C C 1
ATOM 6158 O O . ILE C 1 161 ? 9.058 33.864 122.929 1.00 13.49 161 ILE C O 1
ATOM 6163 N N . ASP C 1 162 ? 10.354 34.196 124.738 1.00 12.72 162 ASP C N 1
ATOM 6164 C CA . ASP C 1 162 ? 11.602 33.933 124.032 1.00 12.36 162 ASP C CA 1
ATOM 6165 C C . ASP C 1 162 ? 11.888 32.435 124.123 1.00 12.05 162 ASP C C 1
ATOM 6166 O O . ASP C 1 162 ? 11.801 31.843 125.204 1.00 12.50 162 ASP C O 1
ATOM 6171 N N . ARG C 1 163 ? 12.240 31.826 122.990 1.00 12.96 163 ARG C N 1
ATOM 6172 C CA . ARG C 1 163 ? 12.553 30.400 122.964 1.00 13.74 163 ARG C CA 1
ATOM 6173 C C . ARG C 1 163 ? 13.594 30.059 124.027 1.00 12.09 163 ARG C C 1
ATOM 6174 O O . ARG C 1 163 ? 13.469 29.046 124.705 1.00 12.25 163 ARG C O 1
ATOM 6182 N N . ASP C 1 164 ? 14.604 30.910 124.168 1.00 14.14 164 ASP C N 1
ATOM 6183 C CA . ASP C 1 164 ? 15.697 30.623 125.097 1.00 14.59 164 ASP C CA 1
ATOM 6184 C C . ASP C 1 164 ? 15.272 30.613 126.567 1.00 13.43 164 ASP C C 1
ATOM 6185 O O . ASP C 1 164 ? 15.970 30.039 127.399 1.00 12.23 164 ASP C O 1
ATOM 6190 N N . TRP C 1 165 ? 14.124 31.210 126.896 1.00 9.50 165 TRP C N 1
ATOM 6191 C CA . TRP C 1 165 ? 13.580 31.067 128.257 1.00 11.65 165 TRP C CA 1
ATOM 6192 C C . TRP C 1 165 ? 13.291 29.609 128.622 1.00 12.38 165 TRP C C 1
ATOM 6193 O O . TRP C 1 165 ? 13.242 29.267 129.798 1.00 14.29 165 TRP C O 1
ATOM 6204 N N . LEU C 1 166 ? 13.084 28.768 127.608 1.00 11.32 166 LEU C N 1
ATOM 6205 C CA . LEU C 1 166 ? 12.811 27.340 127.808 1.00 12.57 166 LEU C CA 1
ATOM 6206 C C . LEU C 1 166 ? 14.010 26.556 128.342 1.00 13.48 166 LEU C C 1
ATOM 6207 O O . LEU C 1 166 ? 13.829 25.500 128.932 1.00 16.98 166 LEU C O 1
ATOM 6212 N N . ILE C 1 167 ? 15.222 27.067 128.137 1.00 11.63 167 ILE C N 1
ATOM 6213 C CA . ILE C 1 167 ? 16.430 26.433 128.704 1.00 15.25 167 ILE C CA 1
ATOM 6214 C C . ILE C 1 167 ? 16.328 26.315 130.228 1.00 17.34 167 ILE C C 1
ATOM 6215 O O . ILE C 1 167 ? 16.417 25.210 130.780 1.00 15.79 167 ILE C O 1
ATOM 6220 N N . GLU C 1 168 ? 16.118 27.449 130.901 1.00 12.98 168 GLU C N 1
ATOM 6221 C CA . GLU C 1 168 ? 15.999 27.469 132.363 1.00 16.17 168 GLU C CA 1
ATOM 6222 C C . GLU C 1 168 ? 14.724 26.823 132.889 1.00 13.21 168 GLU C C 1
ATOM 6223 O O . GLU C 1 168 ? 14.717 26.266 133.984 1.00 15.47 168 GLU C O 1
ATOM 6229 N N . LEU C 1 169 ? 13.660 26.889 132.100 1.00 14.05 169 LEU C N 1
ATOM 6230 C CA . LEU C 1 169 ? 12.358 26.449 132.550 1.00 13.09 169 LEU C CA 1
ATOM 6231 C C . LEU C 1 169 ? 11.906 25.101 131.960 1.00 14.21 169 LEU C C 1
ATOM 6232 O O . LEU C 1 169 ? 10.732 24.747 132.071 1.00 15.57 169 LEU C O 1
ATOM 6237 N N . ASN C 1 170 ? 12.829 24.328 131.382 1.00 16.10 170 ASN C N 1
ATOM 6238 C CA . ASN C 1 170 ? 12.422 23.116 130.644 1.00 15.64 170 ASN C CA 1
ATOM 6239 C C . ASN C 1 170 ? 11.859 21.971 131.494 1.00 14.59 170 ASN C C 1
ATOM 6240 O O . ASN C 1 170 ? 11.057 21.179 131.003 1.00 12.37 170 ASN C O 1
ATOM 6245 N N . GLU C 1 171 ? 12.281 21.881 132.754 1.00 13.46 171 GLU C N 1
ATOM 6246 C CA A GLU C 1 171 ? 11.948 20.715 133.584 0.50 14.17 171 GLU C CA 1
ATOM 6247 C CA B GLU C 1 171 ? 11.948 20.720 133.584 0.50 13.60 171 GLU C CA 1
ATOM 6248 C C . GLU C 1 171 ? 10.440 20.502 133.709 1.00 13.87 171 GLU C C 1
ATOM 6249 O O . GLU C 1 171 ? 9.699 21.418 134.071 1.00 13.49 171 GLU C O 1
ATOM 6260 N N . GLY C 1 172 ? 9.999 19.281 133.405 1.00 12.90 172 GLY C N 1
ATOM 6261 C CA . GLY C 1 172 ? 8.593 18.912 133.539 1.00 12.44 172 GLY C CA 1
ATOM 6262 C C . GLY C 1 172 ? 7.657 19.373 132.434 1.00 14.13 172 GLY C C 1
ATOM 6263 O O . GLY C 1 172 ? 6.441 19.279 132.590 1.00 14.04 172 GLY C O 1
ATOM 6264 N N . LEU C 1 173 ? 8.220 19.851 131.323 1.00 12.91 173 LEU C N 1
ATOM 6265 C CA . LEU C 1 173 ? 7.435 20.253 130.144 1.00 11.15 173 LEU C CA 1
ATOM 6266 C C . LEU C 1 173 ? 7.565 19.280 128.989 1.00 14.33 173 LEU C C 1
ATOM 6267 O O . LEU C 1 173 ? 8.645 18.734 128.755 1.00 15.16 173 LEU C O 1
ATOM 6272 N N . ILE C 1 174 ? 6.467 19.103 128.255 1.00 13.78 174 ILE C N 1
ATOM 6273 C CA . ILE C 1 174 ? 6.465 18.345 127.000 1.00 11.12 174 ILE C CA 1
ATOM 6274 C C . ILE C 1 174 ? 5.967 19.335 125.949 1.00 11.99 174 ILE C C 1
ATOM 6275 O O . ILE C 1 174 ? 4.940 20.005 126.156 1.00 13.87 174 ILE C O 1
ATOM 6280 N N . LEU C 1 175 ? 6.705 19.449 124.849 1.00 11.66 175 LEU C N 1
ATOM 6281 C CA . LEU C 1 175 ? 6.384 20.425 123.796 1.00 13.39 175 LEU C CA 1
ATOM 6282 C C . LEU C 1 175 ? 5.747 19.791 122.573 1.00 11.79 175 LEU C C 1
ATOM 6283 O O . LEU C 1 175 ? 6.189 18.732 122.109 1.00 14.52 175 LEU C O 1
ATOM 6288 N N . LEU C 1 176 ? 4.724 20.446 122.027 1.00 13.33 176 LEU C N 1
ATOM 6289 C CA . LEU C 1 176 ? 4.228 20.091 120.704 1.00 13.53 176 LEU C CA 1
ATOM 6290 C C . LEU C 1 176 ? 4.683 21.217 119.780 1.00 14.26 176 LEU C C 1
ATOM 6291 O O . LEU C 1 176 ? 4.546 22.382 120.115 1.00 14.50 176 LEU C O 1
ATOM 6296 N N . SER C 1 177 ? 5.218 20.842 118.626 1.00 13.90 177 SER C N 1
ATOM 6297 C CA . SER C 1 177 ? 6.014 21.735 117.776 1.00 13.74 177 SER C CA 1
ATOM 6298 C C . SER C 1 177 ? 5.293 22.908 117.092 1.00 14.43 177 SER C C 1
ATOM 6299 O O . SER C 1 177 ? 5.971 23.790 116.550 1.00 16.14 177 SER C O 1
ATOM 6302 N N . GLY C 1 178 ? 3.959 22.902 117.053 1.00 13.12 178 GLY C N 1
ATOM 6303 C CA . GLY C 1 178 ? 3.233 23.975 116.357 1.00 13.87 178 GLY C CA 1
ATOM 6304 C C . GLY C 1 178 ? 2.876 23.688 114.913 1.00 14.59 178 GLY C C 1
ATOM 6305 O O . GLY C 1 178 ? 2.209 24.505 114.252 1.00 15.21 178 GLY C O 1
ATOM 6306 N N . GLY C 1 179 ? 3.340 22.549 114.401 1.00 13.17 179 GLY C N 1
ATOM 6307 C CA . GLY C 1 179 ? 3.033 22.131 113.035 1.00 13.13 179 GLY C CA 1
ATOM 6308 C C . GLY C 1 179 ? 3.604 23.106 112.030 1.00 10.85 179 GLY C C 1
ATOM 6309 O O . GLY C 1 179 ? 4.717 23.605 112.215 1.00 14.12 179 GLY C O 1
ATOM 6310 N N . ARG C 1 180 ? 2.831 23.409 110.985 1.00 12.36 180 ARG C N 1
ATOM 6311 C CA . ARG C 1 180 ? 3.282 24.317 109.926 1.00 10.23 180 ARG C CA 1
ATOM 6312 C C . ARG C 1 180 ? 3.611 25.723 110.449 1.00 13.25 180 ARG C C 1
ATOM 6313 O O . ARG C 1 180 ? 4.290 26.500 109.769 1.00 15.33 180 ARG C O 1
ATOM 6321 N N . MET C 1 181 ? 3.115 26.045 111.642 1.00 14.62 181 MET C N 1
ATOM 6322 C CA . MET C 1 181 ? 3.275 27.385 112.220 1.00 13.88 181 MET C CA 1
ATOM 6323 C C . MET C 1 181 ? 4.416 27.477 113.228 1.00 11.70 181 MET C C 1
ATOM 6324 O O . MET C 1 181 ? 4.684 28.561 113.744 1.00 11.94 181 MET C O 1
ATOM 6329 N N . GLY C 1 182 ? 5.060 26.348 113.529 1.00 10.52 182 GLY C N 1
ATOM 6330 C CA . GLY C 1 182 ? 6.159 26.319 114.512 1.00 12.03 182 GLY C CA 1
ATOM 6331 C C . GLY C 1 182 ? 7.480 26.646 113.836 1.00 10.06 182 GLY C C 1
ATOM 6332 O O . GLY C 1 182 ? 7.527 26.793 112.604 1.00 13.49 182 GLY C O 1
ATOM 6333 N N . ASP C 1 183 ? 8.563 26.749 114.612 1.00 12.33 183 ASP C N 1
ATOM 6334 C CA . ASP C 1 183 ? 9.845 27.161 114.023 1.00 10.32 183 ASP C CA 1
ATOM 6335 C C . ASP C 1 183 ? 10.395 26.109 113.062 1.00 10.19 183 ASP C C 1
ATOM 6336 O O . ASP C 1 183 ? 10.858 26.445 111.967 1.00 11.94 183 ASP C O 1
ATOM 6341 N N . VAL C 1 184 ? 10.303 24.842 113.463 1.00 13.18 184 VAL C N 1
ATOM 6342 C CA . VAL C 1 184 ? 10.739 23.724 112.608 1.00 11.34 184 VAL C CA 1
ATOM 6343 C C . VAL C 1 184 ? 9.873 23.649 111.358 1.00 10.61 184 VAL C C 1
ATOM 6344 O O . VAL C 1 184 ? 10.408 23.492 110.259 1.00 10.99 184 VAL C O 1
ATOM 6348 N N . GLY C 1 185 ? 8.555 23.770 111.545 1.00 12.09 185 GLY C N 1
ATOM 6349 C CA . GLY C 1 185 ? 7.575 23.639 110.452 1.00 10.65 185 GLY C CA 1
ATOM 6350 C C . GLY C 1 185 ? 7.733 24.693 109.375 1.00 11.19 185 GLY C C 1
ATOM 6351 O O . GLY C 1 185 ? 7.762 24.377 108.176 1.00 13.32 185 GLY C O 1
ATOM 6352 N N . ARG C 1 186 ? 7.859 25.956 109.794 1.00 10.46 186 ARG C N 1
ATOM 6353 C CA . ARG C 1 186 ? 8.069 27.066 108.857 1.00 12.02 186 ARG C CA 1
ATOM 6354 C C . ARG C 1 186 ? 9.353 26.855 108.080 1.00 10.95 186 ARG C C 1
ATOM 6355 O O . ARG C 1 186 ? 9.409 27.094 106.886 1.00 11.35 186 ARG C O 1
ATOM 6363 N N . SER C 1 187 ? 10.390 26.400 108.778 1.00 10.54 187 SER C N 1
ATOM 6364 C CA . SER C 1 187 ? 11.688 26.180 108.146 1.00 9.46 187 SER C CA 1
ATOM 6365 C C . SER C 1 187 ? 11.694 24.976 107.199 1.00 9.16 187 SER C C 1
ATOM 6366 O O . SER C 1 187 ? 12.359 25.020 106.168 1.00 9.20 187 SER C O 1
ATOM 6369 N N . LEU C 1 188 ? 10.931 23.935 107.527 1.00 9.91 188 LEU C N 1
ATOM 6370 C CA . LEU C 1 188 ? 10.703 22.816 106.585 1.00 11.11 188 LEU C CA 1
ATOM 6371 C C . LEU C 1 188 ? 9.984 23.279 105.319 1.00 11.53 188 LEU C C 1
ATOM 6372 O O . LEU C 1 188 ? 10.399 22.952 104.198 1.00 10.79 188 LEU C O 1
ATOM 6377 N N . LEU C 1 189 ? 8.914 24.056 105.493 1.00 11.76 189 LEU C N 1
ATOM 6378 C CA . LEU C 1 189 ? 8.157 24.557 104.341 1.00 8.28 189 LEU C CA 1
ATOM 6379 C C . LEU C 1 189 ? 8.997 25.463 103.438 1.00 12.03 189 LEU C C 1
ATOM 6380 O O . LEU C 1 189 ? 8.777 25.524 102.233 1.00 9.25 189 LEU C O 1
ATOM 6385 N N . ARG C 1 190 ? 9.959 26.170 104.024 1.00 9.09 190 ARG C N 1
ATOM 6386 C CA . ARG C 1 190 ? 10.847 27.046 103.243 1.00 9.74 190 ARG C CA 1
ATOM 6387 C C . ARG C 1 190 ? 12.076 26.330 102.673 1.00 9.24 190 ARG C C 1
ATOM 6388 O O . ARG C 1 190 ? 12.862 26.921 101.951 1.00 11.19 190 ARG C O 1
ATOM 6396 N N . GLY C 1 191 ? 12.238 25.057 103.025 1.00 12.76 191 GLY C N 1
ATOM 6397 C CA . GLY C 1 191 ? 13.397 24.277 102.571 1.00 8.85 191 GLY C CA 1
ATOM 6398 C C . GLY C 1 191 ? 14.714 24.709 103.184 1.00 9.75 191 GLY C C 1
ATOM 6399 O O . GLY C 1 191 ? 15.770 24.480 102.598 1.00 12.58 191 GLY C O 1
ATOM 6400 N N . ASN C 1 192 ? 14.664 25.337 104.357 1.00 9.52 192 ASN C N 1
ATOM 6401 C CA . ASN C 1 192 ? 15.874 25.792 105.038 1.00 12.64 192 ASN C CA 1
ATOM 6402 C C . ASN C 1 192 ? 16.412 24.695 105.956 1.00 9.05 192 ASN C C 1
ATOM 6403 O O . ASN C 1 192 ? 16.199 24.750 107.157 1.00 12.88 192 ASN C O 1
ATOM 6408 N N . SER C 1 193 ? 17.105 23.719 105.368 1.00 16.58 193 SER C N 1
ATOM 6409 C CA . SER C 1 193 ? 17.592 22.528 106.092 1.00 18.59 193 SER C CA 1
ATOM 6410 C C . SER C 1 193 ? 18.548 22.855 107.242 1.00 19.03 193 SER C C 1
ATOM 6411 O O . SER C 1 193 ? 18.485 22.231 108.309 1.00 15.53 193 SER C O 1
ATOM 6414 N N . ALA C 1 194 ? 19.420 23.836 107.028 1.00 13.97 194 ALA C N 1
ATOM 6415 C CA . ALA C 1 194 ? 20.391 24.248 108.047 1.00 19.55 194 ALA C CA 1
ATOM 6416 C C . ALA C 1 194 ? 19.712 24.807 109.302 1.00 19.77 194 ALA C C 1
ATOM 6417 O O . ALA C 1 194 ? 20.121 24.505 110.425 1.00 18.63 194 ALA C O 1
ATOM 6419 N N . LEU C 1 195 ? 18.664 25.608 109.110 1.00 15.14 195 LEU C N 1
ATOM 6420 C CA . LEU C 1 195 ? 17.867 26.117 110.220 1.00 15.41 195 LEU C CA 1
ATOM 6421 C C . LEU C 1 195 ? 17.011 25.025 110.888 1.00 14.01 195 LEU C C 1
ATOM 6422 O O . LEU C 1 195 ? 16.859 25.005 112.111 1.00 15.07 195 LEU C O 1
ATOM 6427 N N . VAL C 1 196 ? 16.451 24.114 110.091 1.00 13.23 196 VAL C N 1
ATOM 6428 C CA . VAL C 1 196 ? 15.753 22.948 110.662 1.00 12.33 196 VAL C CA 1
ATOM 6429 C C . VAL C 1 196 ? 16.705 22.209 111.613 1.00 10.86 196 VAL C C 1
ATOM 6430 O O . VAL C 1 196 ? 16.351 21.906 112.743 1.00 10.43 196 VAL C O 1
ATOM 6434 N N . ASP C 1 197 ? 17.921 21.959 111.140 1.00 12.58 197 ASP C N 1
ATOM 6435 C CA . ASP C 1 197 ? 18.949 21.286 111.939 1.00 16.85 197 ASP C CA 1
ATOM 6436 C C . ASP C 1 197 ? 19.242 22.028 113.250 1.00 17.79 197 ASP C C 1
ATOM 6437 O O . ASP C 1 197 ? 19.320 21.405 114.324 1.00 16.63 197 ASP C O 1
ATOM 6442 N N . GLU C 1 198 ? 19.401 23.349 113.167 1.00 13.56 198 GLU C N 1
ATOM 6443 C CA . GLU C 1 198 ? 19.651 24.161 114.367 1.00 14.59 198 GLU C CA 1
ATOM 6444 C C . GLU C 1 198 ? 18.484 24.119 115.357 1.00 16.32 198 GLU C C 1
ATOM 6445 O O . GLU C 1 198 ? 18.697 23.982 116.565 1.00 15.12 198 GLU C O 1
ATOM 6451 N N . CYS C 1 199 ? 17.256 24.220 114.848 1.00 14.45 199 CYS C N 1
ATOM 6452 C CA . CYS C 1 199 ? 16.067 24.148 115.709 1.00 12.57 199 CYS C CA 1
ATOM 6453 C C . CYS C 1 199 ? 15.943 22.792 116.389 1.00 13.72 199 CYS C C 1
ATOM 6454 O O . CYS C 1 199 ? 15.701 22.706 117.591 1.00 16.96 199 CYS C O 1
ATOM 6457 N N . VAL C 1 200 ? 16.120 21.731 115.611 1.00 15.19 200 VAL C N 1
ATOM 6458 C CA . VAL C 1 200 ? 16.017 20.368 116.108 1.00 13.78 200 VAL C CA 1
ATOM 6459 C C . VAL C 1 200 ? 17.086 20.087 117.168 1.00 14.84 200 VAL C C 1
ATOM 6460 O O . VAL C 1 200 ? 16.817 19.378 118.155 1.00 16.36 200 VAL C O 1
ATOM 6464 N N . ALA C 1 201 ? 18.278 20.654 116.974 1.00 13.07 201 ALA C N 1
ATOM 6465 C CA . ALA C 1 201 ? 19.380 20.483 117.922 1.00 15.78 201 ALA C CA 1
ATOM 6466 C C . ALA C 1 201 ? 19.064 21.116 119.285 1.00 12.37 201 ALA C C 1
ATOM 6467 O O . ALA C 1 201 ? 19.416 20.562 120.333 1.00 13.31 201 ALA C O 1
ATOM 6469 N N . PHE C 1 202 ? 18.376 22.254 119.269 1.00 9.87 202 PHE C N 1
ATOM 6470 C CA . PHE C 1 202 ? 17.914 22.884 120.499 1.00 10.87 202 PHE C CA 1
ATOM 6471 C C . PHE C 1 202 ? 16.949 21.959 121.270 1.00 14.28 202 PHE C C 1
ATOM 6472 O O . PHE C 1 202 ? 17.111 21.744 122.473 1.00 11.04 202 PHE C O 1
ATOM 6480 N N . TYR C 1 203 ? 15.947 21.406 120.586 1.00 10.17 203 TYR C N 1
ATOM 6481 C CA . TYR C 1 203 ? 14.978 20.531 121.258 1.00 12.01 203 TYR C CA 1
ATOM 6482 C C . TYR C 1 203 ? 15.569 19.197 121.706 1.00 12.91 203 TYR C C 1
ATOM 6483 O O . TYR C 1 203 ? 15.179 18.674 122.738 1.00 13.72 203 TYR C O 1
ATOM 6492 N N . GLU C 1 204 ? 16.512 18.663 120.935 1.00 11.15 204 GLU C N 1
ATOM 6493 C CA . GLU C 1 204 ? 17.185 17.427 121.311 1.00 13.33 204 GLU C CA 1
ATOM 6494 C C . GLU C 1 204 ? 18.030 17.612 122.567 1.00 17.62 204 GLU C C 1
ATOM 6495 O O . GLU C 1 204 ? 18.091 16.714 123.416 1.00 15.75 204 GLU C O 1
ATOM 6501 N N . GLU C 1 205 ? 18.664 18.776 122.693 1.00 13.84 205 GLU C N 1
ATOM 6502 C CA . GLU C 1 205 ? 19.479 19.067 123.863 1.00 12.15 205 GLU C CA 1
ATOM 6503 C C . GLU C 1 205 ? 18.646 19.286 125.129 1.00 13.93 205 GLU C C 1
ATOM 6504 O O . GLU C 1 205 ? 18.917 18.682 126.175 1.00 15.72 205 GLU C O 1
ATOM 6510 N N . HIS C 1 206 ? 17.644 20.158 125.037 1.00 11.20 206 HIS C N 1
ATOM 6511 C CA . HIS C 1 206 ? 16.917 20.605 126.222 1.00 10.77 206 HIS C CA 1
ATOM 6512 C C . HIS C 1 206 ? 15.625 19.853 126.487 1.00 15.36 206 HIS C C 1
ATOM 6513 O O . HIS C 1 206 ? 15.145 19.831 127.623 1.00 14.98 206 HIS C O 1
ATOM 6520 N N . PHE C 1 207 ? 15.066 19.226 125.454 1.00 12.18 207 PHE C N 1
ATOM 6521 C CA . PHE C 1 207 ? 13.823 18.485 125.604 1.00 12.25 207 PHE C CA 1
ATOM 6522 C C . PHE C 1 207 ? 13.915 17.051 125.065 1.00 14.53 207 PHE C C 1
ATOM 6523 O O . PHE C 1 207 ? 13.096 16.654 124.249 1.00 13.53 207 PHE C O 1
ATOM 6531 N N . PRO C 1 208 ? 14.895 16.260 125.536 1.00 12.67 208 PRO C N 1
ATOM 6532 C CA . PRO C 1 208 ? 15.041 14.914 124.969 1.00 12.06 208 PRO C CA 1
ATOM 6533 C C . PRO C 1 208 ? 13.829 14.038 125.298 1.00 15.17 208 PRO C C 1
ATOM 6534 O O . PRO C 1 208 ? 13.402 13.978 126.459 1.00 15.00 208 PRO C O 1
ATOM 6538 N N . ASP C 1 209 ? 13.261 13.414 124.257 1.00 13.60 209 ASP C N 1
ATOM 6539 C CA . ASP C 1 209 ? 11.987 12.677 124.341 1.00 14.36 209 ASP C CA 1
ATOM 6540 C C . ASP C 1 209 ? 10.843 13.517 124.914 1.00 18.06 209 ASP C C 1
ATOM 6541 O O . ASP C 1 209 ? 9.890 12.973 125.449 1.00 15.78 209 ASP C O 1
ATOM 6546 N N . ARG C 1 210 ? 10.948 14.846 124.824 1.00 14.43 210 ARG C N 1
ATOM 6547 C CA . ARG C 1 210 ? 9.893 15.735 125.307 1.00 11.86 210 ARG C CA 1
ATOM 6548 C C . ARG C 1 210 ? 9.550 16.787 124.268 1.00 13.33 210 ARG C C 1
ATOM 6549 O O . ARG C 1 210 ? 9.042 17.841 124.609 1.00 16.00 210 ARG C O 1
ATOM 6557 N N . TYR C 1 211 ? 9.837 16.482 123.001 1.00 12.78 211 TYR C N 1
ATOM 6558 C CA . TYR C 1 211 ? 9.477 17.353 121.878 1.00 12.23 211 TYR C CA 1
ATOM 6559 C C . TYR C 1 211 ? 8.875 16.516 120.749 1.00 13.15 211 TYR C C 1
ATOM 6560 O O . TYR C 1 211 ? 9.501 15.559 120.262 1.00 14.97 211 TYR C O 1
ATOM 6569 N N . PHE C 1 212 ? 7.665 16.897 120.337 1.00 10.68 212 PHE C N 1
ATOM 6570 C CA . PHE C 1 212 ? 6.897 16.127 119.367 1.00 12.33 212 PHE C CA 1
ATOM 6571 C C . PHE C 1 212 ? 6.545 16.961 118.159 1.00 14.76 212 PHE C C 1
ATOM 6572 O O . PHE C 1 212 ? 6.047 18.065 118.307 1.00 15.30 212 PHE C O 1
ATOM 6580 N N . LEU C 1 213 ? 6.832 16.428 116.969 1.00 13.19 213 LEU C N 1
ATOM 6581 C CA . LEU C 1 213 ? 6.464 17.100 115.716 1.00 11.20 213 LEU C CA 1
ATOM 6582 C C . LEU C 1 213 ? 4.963 16.940 115.502 1.00 18.87 213 LEU C C 1
ATOM 6583 O O . LEU C 1 213 ? 4.459 15.827 115.281 1.00 17.11 213 LEU C O 1
ATOM 6588 N N . GLU C 1 214 ? 4.264 18.066 115.576 1.00 13.01 214 GLU C N 1
ATOM 6589 C CA . GLU C 1 214 ? 2.814 18.095 115.569 1.00 11.84 214 GLU C CA 1
ATOM 6590 C C . GLU C 1 214 ? 2.258 17.946 114.163 1.00 15.13 214 GLU C C 1
ATOM 6591 O O . GLU C 1 214 ? 2.633 18.693 113.261 1.00 17.63 214 GLU C O 1
ATOM 6597 N N . LEU C 1 215 ? 1.404 16.942 113.968 1.00 13.42 215 LEU C N 1
ATOM 6598 C CA . LEU C 1 215 ? 0.765 16.716 112.666 1.00 14.58 215 LEU C CA 1
ATOM 6599 C C . LEU C 1 215 ? -0.715 17.044 112.763 1.00 13.97 215 LEU C C 1
ATOM 6600 O O . LEU C 1 215 ? -1.393 16.597 113.684 1.00 14.93 215 LEU C O 1
ATOM 6605 N N . ILE C 1 216 ? -1.211 17.831 111.810 1.00 16.48 216 ILE C N 1
ATOM 6606 C CA . ILE C 1 216 ? -2.578 18.341 111.855 1.00 15.70 216 ILE C CA 1
ATOM 6607 C C . ILE C 1 216 ? -3.201 18.194 110.469 1.00 14.41 216 ILE C C 1
ATOM 6608 O O . ILE C 1 216 ? -2.573 18.511 109.443 1.00 15.14 216 ILE C O 1
ATOM 6613 N N . ARG C 1 217 ? -4.431 17.694 110.431 1.00 14.60 217 ARG C N 1
ATOM 6614 C CA . ARG C 1 217 ? -5.145 17.523 109.179 1.00 12.66 217 ARG C CA 1
ATOM 6615 C C . ARG C 1 217 ? -6.514 18.191 109.273 1.00 13.97 217 ARG C C 1
ATOM 6616 O O . ARG C 1 217 ? -7.509 17.549 109.587 1.00 14.12 217 ARG C O 1
ATOM 6624 N N . THR C 1 218 ? -6.546 19.495 109.022 1.00 12.15 218 THR C N 1
ATOM 6625 C CA . THR C 1 218 ? -7.786 20.258 109.113 1.00 10.81 218 THR C CA 1
ATOM 6626 C C . THR C 1 218 ? -8.080 20.989 107.810 1.00 11.85 218 THR C C 1
ATOM 6627 O O . THR C 1 218 ? -8.932 21.874 107.762 1.00 14.33 218 THR C O 1
ATOM 6631 N N . GLY C 1 219 ? -7.395 20.601 106.734 1.00 12.08 219 GLY C N 1
ATOM 6632 C CA . GLY C 1 219 ? -7.667 21.170 105.412 1.00 13.44 219 GLY C CA 1
ATOM 6633 C C . GLY C 1 219 ? -7.276 22.632 105.245 1.00 12.93 219 GLY C C 1
ATOM 6634 O O . GLY C 1 219 ? -7.960 23.379 104.539 1.00 20.16 219 GLY C O 1
ATOM 6635 N N . ARG C 1 220 ? -6.189 23.050 105.890 1.00 11.74 220 ARG C N 1
ATOM 6636 C CA . ARG C 1 220 ? -5.680 24.402 105.682 1.00 8.92 220 ARG C CA 1
ATOM 6637 C C . ARG C 1 220 ? -4.391 24.360 104.870 1.00 11.20 220 ARG C C 1
ATOM 6638 O O . ARG C 1 220 ? -3.747 23.311 104.822 1.00 12.20 220 ARG C O 1
ATOM 6646 N N . PRO C 1 221 ? -4.022 25.488 104.221 1.00 13.75 221 PRO C N 1
ATOM 6647 C CA . PRO C 1 221 ? -2.874 25.530 103.300 1.00 10.86 221 PRO C CA 1
ATOM 6648 C C . PRO C 1 221 ? -1.562 25.130 103.958 1.00 14.13 221 PRO C C 1
ATOM 6649 O O . PRO C 1 221 ? -1.312 25.476 105.118 1.00 12.66 221 PRO C O 1
ATOM 6653 N N . ASP C 1 222 ? -0.763 24.375 103.204 1.00 12.44 222 ASP C N 1
ATOM 6654 C CA . ASP C 1 222 ? 0.534 23.834 103.637 1.00 13.24 222 ASP C CA 1
ATOM 6655 C C . ASP C 1 222 ? 0.499 22.759 104.732 1.00 12.23 222 ASP C C 1
ATOM 6656 O O . ASP C 1 222 ? 1.555 22.264 105.111 1.00 18.27 222 ASP C O 1
ATOM 6661 N N . GLU C 1 223 ? -0.676 22.407 105.263 1.00 12.29 223 GLU C N 1
ATOM 6662 C CA . GLU C 1 223 ? -0.733 21.401 106.340 1.00 13.13 223 GLU C CA 1
ATOM 6663 C C . GLU C 1 223 ? -0.197 20.040 105.892 1.00 11.62 223 GLU C C 1
ATOM 6664 O O . GLU C 1 223 ? 0.594 19.416 106.607 1.00 14.79 223 GLU C O 1
ATOM 6670 N N . GLU C 1 224 ? -0.618 19.587 104.711 1.00 12.85 224 GLU C N 1
ATOM 6671 C CA . GLU C 1 224 ? -0.219 18.264 104.239 1.00 12.77 224 GLU C CA 1
ATOM 6672 C C . GLU C 1 224 ? 1.205 18.266 103.674 1.00 11.53 224 GLU C C 1
ATOM 6673 O O . GLU C 1 224 ? 1.947 17.302 103.875 1.00 15.55 224 GLU C O 1
ATOM 6679 N N . SER C 1 225 ? 1.594 19.357 103.009 1.00 13.34 225 SER C N 1
ATOM 6680 C CA A SER C 1 225 ? 2.967 19.489 102.532 0.50 12.63 225 SER C CA 1
ATOM 6681 C CA B SER C 1 225 ? 2.970 19.536 102.539 0.50 12.92 225 SER C CA 1
ATOM 6682 C C . SER C 1 225 ? 3.942 19.520 103.714 1.00 12.50 225 SER C C 1
ATOM 6683 O O . SER C 1 225 ? 5.002 18.877 103.659 1.00 13.32 225 SER C O 1
ATOM 6688 N N . TYR C 1 226 ? 3.577 20.238 104.783 1.00 9.46 226 TYR C N 1
ATOM 6689 C CA . TYR C 1 226 ? 4.378 20.250 106.012 1.00 11.10 226 TYR C CA 1
ATOM 6690 C C . TYR C 1 226 ? 4.419 18.831 106.607 1.00 9.77 226 TYR C C 1
ATOM 6691 O O . TYR C 1 226 ? 5.479 18.352 107.003 1.00 12.46 226 TYR C O 1
ATOM 6700 N N . LEU C 1 227 ? 3.265 18.171 106.666 1.00 14.58 227 LEU C N 1
ATOM 6701 C CA . LEU C 1 227 ? 3.176 16.817 107.226 1.00 10.67 227 LEU C CA 1
ATOM 6702 C C . LEU C 1 227 ? 4.153 15.839 106.532 1.00 10.56 227 LEU C C 1
ATOM 6703 O O . LEU C 1 227 ? 4.874 15.117 107.223 1.00 15.47 227 LEU C O 1
ATOM 6708 N N . HIS C 1 228 ? 4.189 15.847 105.192 1.00 12.20 228 HIS C N 1
ATOM 6709 C CA . HIS C 1 228 ? 5.125 15.039 104.409 1.00 11.34 228 HIS C CA 1
ATOM 6710 C C . HIS C 1 228 ? 6.562 15.326 104.827 1.00 17.60 228 HIS C C 1
ATOM 6711 O O . HIS C 1 228 ? 7.326 14.401 105.096 1.00 11.38 228 HIS C O 1
ATOM 6718 N N . ALA C 1 229 ? 6.910 16.610 104.905 1.00 14.50 229 ALA C N 1
ATOM 6719 C CA . ALA C 1 229 ? 8.260 17.018 105.298 1.00 16.56 229 ALA C CA 1
ATOM 6720 C C . ALA C 1 229 ? 8.586 16.645 106.756 1.00 13.02 229 ALA C C 1
ATOM 6721 O O . ALA C 1 229 ? 9.714 16.230 107.044 1.00 16.21 229 ALA C O 1
ATOM 6723 N N . ALA C 1 230 ? 7.612 16.781 107.658 1.00 11.50 230 ALA C N 1
ATOM 6724 C CA . ALA C 1 230 ? 7.810 16.462 109.073 1.00 11.22 230 ALA C CA 1
ATOM 6725 C C . ALA C 1 230 ? 8.010 14.956 109.298 1.00 13.78 230 ALA C C 1
ATOM 6726 O O . ALA C 1 230 ? 8.876 14.544 110.074 1.00 10.80 230 ALA C O 1
ATOM 6728 N N . VAL C 1 231 ? 7.231 14.143 108.581 1.00 13.78 231 VAL C N 1
ATOM 6729 C CA . VAL C 1 231 ? 7.380 12.683 108.631 1.00 14.07 231 VAL C CA 1
ATOM 6730 C C . VAL C 1 231 ? 8.758 12.224 108.113 1.00 12.36 231 VAL C C 1
ATOM 6731 O O . VAL C 1 231 ? 9.398 11.363 108.725 1.00 16.55 231 VAL C O 1
ATOM 6735 N N . GLU C 1 232 ? 9.226 12.830 107.023 1.00 12.89 232 GLU C N 1
ATOM 6736 C CA . GLU C 1 232 ? 10.564 12.540 106.500 1.00 15.17 232 GLU C CA 1
ATOM 6737 C C . GLU C 1 232 ? 11.650 12.897 107.521 1.00 13.36 232 GLU C C 1
ATOM 6738 O O . GLU C 1 232 ? 12.582 12.109 107.731 1.00 15.77 232 GLU C O 1
ATOM 6744 N N . LEU C 1 233 ? 11.514 14.065 108.162 1.00 13.10 233 LEU C N 1
ATOM 6745 C CA . LEU C 1 233 ? 12.430 14.493 109.233 1.00 13.08 233 LEU C CA 1
ATOM 6746 C C . LEU C 1 233 ? 12.401 13.528 110.420 1.00 12.23 233 LEU C C 1
ATOM 6747 O O . LEU C 1 233 ? 13.444 13.170 110.956 1.00 16.20 233 LEU C O 1
ATOM 6752 N N . ALA C 1 234 ? 11.198 13.135 110.826 1.00 9.78 234 ALA C N 1
ATOM 6753 C CA . ALA C 1 234 ? 10.986 12.230 111.957 1.00 13.40 234 ALA C CA 1
ATOM 6754 C C . ALA C 1 234 ? 11.678 10.887 111.719 1.00 15.89 234 ALA C C 1
ATOM 6755 O O . ALA C 1 234 ? 12.406 10.389 112.584 1.00 17.98 234 ALA C O 1
ATOM 6757 N N . GLU C 1 235 ? 11.464 10.329 110.530 1.00 16.06 235 GLU C N 1
ATOM 6758 C CA . GLU C 1 235 ? 12.143 9.114 110.083 1.00 19.73 235 GLU C CA 1
ATOM 6759 C C . GLU C 1 235 ? 13.669 9.253 110.063 1.00 20.91 235 GLU C C 1
ATOM 6760 O O . GLU C 1 235 ? 14.376 8.334 110.483 1.00 23.92 235 GLU C O 1
ATOM 6766 N N . ALA C 1 236 ? 14.169 10.402 109.605 1.00 15.20 236 ALA C N 1
ATOM 6767 C CA . ALA C 1 236 ? 15.616 10.625 109.490 1.00 20.86 236 ALA C CA 1
ATOM 6768 C C . ALA C 1 236 ? 16.333 10.879 110.822 1.00 21.07 236 ALA C C 1
ATOM 6769 O O . ALA C 1 236 ? 17.507 10.526 110.967 1.00 22.91 236 ALA C O 1
ATOM 6771 N N . ARG C 1 237 ? 15.635 11.476 111.786 1.00 15.75 237 ARG C N 1
ATOM 6772 C CA . ARG C 1 237 ? 16.262 11.882 113.042 1.00 18.17 237 ARG C CA 1
ATOM 6773 C C . ARG C 1 237 ? 15.784 11.095 114.249 1.00 19.81 237 ARG C C 1
ATOM 6774 O O . ARG C 1 237 ? 16.338 11.243 115.343 1.00 22.55 237 ARG C O 1
ATOM 6782 N N . GLY C 1 238 ? 14.770 10.257 114.048 1.00 16.74 238 GLY C N 1
ATOM 6783 C CA . GLY C 1 238 ? 14.135 9.514 115.144 1.00 19.12 238 GLY C CA 1
ATOM 6784 C C . GLY C 1 238 ? 13.315 10.385 116.083 1.00 16.66 238 GLY C C 1
ATOM 6785 O O . GLY C 1 238 ? 13.168 10.069 117.269 1.00 20.65 238 GLY C O 1
ATOM 6786 N N . LEU C 1 239 ? 12.779 11.488 115.560 1.00 15.29 239 LEU C N 1
ATOM 6787 C CA . LEU C 1 239 ? 11.917 12.373 116.333 1.00 15.69 239 LEU C CA 1
ATOM 6788 C C . LEU C 1 239 ? 10.508 11.819 116.373 1.00 18.06 239 LEU C C 1
ATOM 6789 O O . LEU C 1 239 ? 10.043 11.279 115.373 1.00 19.29 239 LEU C O 1
ATOM 6794 N N . PRO C 1 240 ? 9.818 11.944 117.524 1.00 17.02 240 PRO C N 1
ATOM 6795 C CA . PRO C 1 240 ? 8.435 11.449 117.530 1.00 16.07 240 PRO C CA 1
ATOM 6796 C C . PRO C 1 240 ? 7.427 12.414 116.892 1.00 20.23 240 PRO C C 1
ATOM 6797 O O . PRO C 1 240 ? 7.554 13.639 117.049 1.00 20.24 240 PRO C O 1
ATOM 6801 N N . VAL C 1 241 ? 6.450 11.862 116.170 1.00 11.95 241 VAL C N 1
ATOM 6802 C CA . VAL C 1 241 ? 5.339 12.654 115.644 1.00 11.53 241 VAL C CA 1
ATOM 6803 C C . VAL C 1 241 ? 4.117 12.511 116.554 1.00 14.81 241 VAL C C 1
ATOM 6804 O O . VAL C 1 241 ? 3.963 11.512 117.257 1.00 16.23 241 VAL C O 1
ATOM 6808 N N . VAL C 1 242 ? 3.249 13.515 116.549 1.00 12.99 242 VAL C N 1
ATOM 6809 C CA . VAL C 1 242 ? 2.016 13.444 117.343 1.00 12.73 242 VAL C CA 1
ATOM 6810 C C . VAL C 1 242 ? 0.885 14.109 116.560 1.00 14.61 242 VAL C C 1
ATOM 6811 O O . VAL C 1 242 ? 1.106 15.153 115.935 1.00 17.21 242 VAL C O 1
ATOM 6815 N N . ALA C 1 243 ? -0.303 13.498 116.595 1.00 14.16 243 ALA C N 1
ATOM 6816 C CA . ALA C 1 243 ? -1.486 14.056 115.957 1.00 15.64 243 ALA C CA 1
ATOM 6817 C C . ALA C 1 243 ? -2.236 14.950 116.929 1.00 18.42 243 ALA C C 1
ATOM 6818 O O . ALA C 1 243 ? -2.452 14.576 118.091 1.00 16.74 243 ALA C O 1
ATOM 6820 N N . THR C 1 244 ? -2.618 16.138 116.463 1.00 12.55 244 THR C N 1
ATOM 6821 C CA . THR C 1 244 ? -3.606 16.932 117.205 1.00 12.32 244 THR C CA 1
ATOM 6822 C C . THR C 1 244 ? -4.631 17.423 116.206 1.00 16.40 244 THR C C 1
ATOM 6823 O O . THR C 1 244 ? -4.434 17.290 114.995 1.00 14.95 244 THR C O 1
ATOM 6827 N N . ASN C 1 245 ? -5.720 17.991 116.712 1.00 12.65 245 ASN C N 1
ATOM 6828 C CA . ASN C 1 245 ? -6.711 18.587 115.838 1.00 13.15 245 ASN C CA 1
ATOM 6829 C C . ASN C 1 245 ? -6.867 20.093 116.030 1.00 13.34 245 ASN C C 1
ATOM 6830 O O . ASN C 1 245 ? -7.800 20.673 115.508 1.00 13.26 245 ASN C O 1
ATOM 6835 N N . ASP C 1 246 ? -5.945 20.709 116.787 1.00 14.98 246 ASP C N 1
ATOM 6836 C CA . ASP C 1 246 ? -5.935 22.155 116.953 1.00 14.04 246 ASP C CA 1
ATOM 6837 C C . ASP C 1 246 ? -7.369 22.652 117.242 1.00 11.38 246 ASP C C 1
ATOM 6838 O O . ASP C 1 246 ? -7.921 23.515 116.549 1.00 12.44 246 ASP C O 1
ATOM 6843 N N . VAL C 1 247 ? -7.976 22.077 118.275 1.00 11.37 247 VAL C N 1
ATOM 6844 C CA . VAL C 1 247 ? -9.418 22.248 118.516 1.00 9.69 247 VAL C CA 1
ATOM 6845 C C . VAL C 1 247 ? -9.738 23.673 118.987 1.00 13.18 247 VAL C C 1
ATOM 6846 O O . VAL C 1 247 ? -9.124 24.160 119.943 1.00 13.12 247 VAL C O 1
ATOM 6850 N N . ARG C 1 248 ? -10.696 24.324 118.324 1.00 12.98 248 ARG C N 1
ATOM 6851 C CA . ARG C 1 248 ? -11.069 25.707 118.650 1.00 13.65 248 ARG C CA 1
ATOM 6852 C C . ARG C 1 248 ? -12.535 25.873 119.055 1.00 11.81 248 ARG C C 1
ATOM 6853 O O . ARG C 1 248 ? -12.929 26.925 119.555 1.00 12.20 248 ARG C O 1
ATOM 6861 N N . PHE C 1 249 ? -13.344 24.846 118.803 1.00 11.68 249 PHE C N 1
ATOM 6862 C CA . PHE C 1 249 ? -14.778 24.849 119.125 1.00 10.65 249 PHE C CA 1
ATOM 6863 C C . PHE C 1 249 ? -15.244 23.396 119.214 1.00 10.31 249 PHE C C 1
ATOM 6864 O O . PHE C 1 249 ? -14.520 22.491 118.798 1.00 11.21 249 PHE C O 1
ATOM 6872 N N . ILE C 1 250 ? -16.451 23.181 119.741 1.00 11.71 250 ILE C N 1
ATOM 6873 C CA A ILE C 1 250 ? -16.900 21.831 120.071 0.70 15.85 250 ILE C CA 1
ATOM 6874 C CA B ILE C 1 250 ? -16.960 21.847 120.077 0.30 15.17 250 ILE C CA 1
ATOM 6875 C C . ILE C 1 250 ? -17.382 21.045 118.841 1.00 13.69 250 ILE C C 1
ATOM 6876 O O . ILE C 1 250 ? -16.924 19.914 118.618 1.00 14.85 250 ILE C O 1
ATOM 6885 N N . ASP C 1 251 ? -18.260 21.643 118.048 1.00 13.90 251 ASP C N 1
ATOM 6886 C CA . ASP C 1 251 ? -18.832 20.982 116.873 1.00 13.78 251 ASP C CA 1
ATOM 6887 C C . ASP C 1 251 ? -18.512 21.780 115.620 1.00 14.64 251 ASP C C 1
ATOM 6888 O O . ASP C 1 251 ? -18.323 22.988 115.697 1.00 15.59 251 ASP C O 1
ATOM 6893 N N . SER C 1 252 ? -18.454 21.102 114.473 1.00 15.09 252 SER C N 1
ATOM 6894 C CA . SER C 1 252 ? -18.133 21.754 113.198 1.00 17.64 252 SER C CA 1
ATOM 6895 C C . SER C 1 252 ? -19.071 22.910 112.893 1.00 13.09 252 SER C C 1
ATOM 6896 O O . SER C 1 252 ? -18.666 23.904 112.270 1.00 15.20 252 SER C O 1
ATOM 6899 N N . SER C 1 253 ? -20.322 22.774 113.330 1.00 14.44 253 SER C N 1
ATOM 6900 C CA . SER C 1 253 ? -21.327 23.818 113.168 1.00 12.96 253 SER C CA 1
ATOM 6901 C C . SER C 1 253 ? -21.066 25.106 113.962 1.00 14.85 253 SER C C 1
ATOM 6902 O O . SER C 1 253 ? -21.722 26.128 113.712 1.00 16.69 253 SER C O 1
ATOM 6905 N N . ASP C 1 254 ? -20.112 25.070 114.893 1.00 15.13 254 ASP C N 1
ATOM 6906 C CA . ASP C 1 254 ? -19.745 26.256 115.678 1.00 12.97 254 ASP C CA 1
ATOM 6907 C C . ASP C 1 254 ? -18.788 27.181 114.918 1.00 15.93 254 ASP C C 1
ATOM 6908 O O . ASP C 1 254 ? -18.469 28.273 115.395 1.00 12.11 254 ASP C O 1
ATOM 6913 N N . PHE C 1 255 ? -18.348 26.749 113.735 1.00 15.89 255 PHE C N 1
ATOM 6914 C CA . PHE C 1 255 ? -17.266 27.435 113.012 1.00 12.96 255 PHE C CA 1
ATOM 6915 C C . PHE C 1 255 ? -17.635 28.855 112.605 1.00 11.91 255 PHE C C 1
ATOM 6916 O O . PHE C 1 255 ? -16.846 29.778 112.812 1.00 13.82 255 PHE C O 1
ATOM 6924 N N . ASP C 1 256 ? -18.828 29.008 112.027 1.00 13.14 256 ASP C N 1
ATOM 6925 C CA . ASP C 1 256 ? -19.352 30.300 111.589 1.00 19.64 256 ASP C CA 1
ATOM 6926 C C . ASP C 1 256 ? -19.251 31.351 112.689 1.00 15.01 256 ASP C C 1
ATOM 6927 O O . ASP C 1 256 ? -18.693 32.425 112.473 1.00 15.95 256 ASP C O 1
ATOM 6932 N N . ALA C 1 257 ? -19.777 31.022 113.866 1.00 13.55 257 ALA C N 1
ATOM 6933 C CA . ALA C 1 257 ? -19.763 31.933 115.006 1.00 16.13 257 ALA C CA 1
ATOM 6934 C C . ALA C 1 257 ? -18.336 32.273 115.430 1.00 13.00 257 ALA C C 1
ATOM 6935 O O . ALA C 1 257 ? -18.043 33.430 115.732 1.00 16.54 257 ALA C O 1
ATOM 6937 N N . HIS C 1 258 ? -17.457 31.271 115.436 1.00 13.77 258 HIS C N 1
ATOM 6938 C CA . HIS C 1 258 ? -16.063 31.469 115.823 1.00 11.67 258 HIS C CA 1
ATOM 6939 C C . HIS C 1 258 ? -15.364 32.471 114.887 1.00 16.82 258 HIS C C 1
ATOM 6940 O O . HIS C 1 258 ? -14.707 33.408 115.355 1.00 10.97 258 HIS C O 1
ATOM 6947 N N . GLU C 1 259 ? -15.534 32.278 113.579 1.00 13.88 259 GLU C N 1
ATOM 6948 C CA . GLU C 1 259 ? -14.953 33.160 112.562 1.00 18.89 259 GLU C CA 1
ATOM 6949 C C . GLU C 1 259 ? -15.320 34.621 112.778 1.00 15.92 259 GLU C C 1
ATOM 6950 O O . GLU C 1 259 ? -14.465 35.502 112.704 1.00 18.25 259 GLU C O 1
ATOM 6956 N N . ILE C 1 260 ? -16.600 34.856 113.048 1.00 14.81 260 ILE C N 1
ATOM 6957 C CA . ILE C 1 260 ? -17.138 36.192 113.272 1.00 15.69 260 ILE C CA 1
ATOM 6958 C C . ILE C 1 260 ? -16.607 36.837 114.561 1.00 14.12 260 ILE C C 1
ATOM 6959 O O . ILE C 1 260 ? -16.277 38.023 114.569 1.00 16.60 260 ILE C O 1
ATOM 6964 N N . ARG C 1 261 ? -16.523 36.062 115.638 1.00 11.77 261 ARG C N 1
ATOM 6965 C CA . ARG C 1 261 ? -15.964 36.566 116.899 1.00 13.19 261 ARG C CA 1
ATOM 6966 C C . ARG C 1 261 ? -14.509 37.013 116.762 1.00 15.92 261 ARG C C 1
ATOM 6967 O O . ARG C 1 261 ? -14.114 38.043 117.314 1.00 19.11 261 ARG C O 1
ATOM 6975 N N . VAL C 1 262 ? -13.728 36.234 116.021 1.00 13.23 262 VAL C N 1
ATOM 6976 C CA . VAL C 1 262 ? -12.312 36.536 115.795 1.00 17.38 262 VAL C CA 1
ATOM 6977 C C . VAL C 1 262 ? -12.177 37.864 115.027 1.00 16.99 262 VAL C C 1
ATOM 6978 O O . VAL C 1 262 ? -11.392 38.734 115.415 1.00 21.37 262 VAL C O 1
ATOM 6982 N N . ALA C 1 263 ? -12.976 38.020 113.972 1.00 16.49 263 ALA C N 1
ATOM 6983 C CA . ALA C 1 263 ? -12.968 39.238 113.151 1.00 18.06 263 ALA C CA 1
ATOM 6984 C C . ALA C 1 263 ? -13.211 40.498 113.988 1.00 23.18 263 ALA C C 1
ATOM 6985 O O . ALA C 1 263 ? -12.410 41.433 113.946 1.00 24.29 263 ALA C O 1
ATOM 6987 N N . ILE C 1 264 ? -14.299 40.500 114.761 1.00 23.34 264 ILE C N 1
ATOM 6988 C CA . ILE C 1 264 ? -14.681 41.645 115.601 1.00 23.85 264 ILE C CA 1
ATOM 6989 C C . ILE C 1 264 ? -13.571 42.062 116.573 1.00 22.80 264 ILE C C 1
ATOM 6990 O O . ILE C 1 264 ? -13.266 43.248 116.695 1.00 17.73 264 ILE C O 1
ATOM 6995 N N . HIS C 1 265 ? -12.962 41.087 117.248 1.00 25.06 265 HIS C N 1
ATOM 6996 C CA . HIS C 1 265 ? -11.831 41.373 118.131 1.00 26.69 265 HIS C CA 1
ATOM 6997 C C . HIS C 1 265 ? -10.692 42.077 117.386 1.00 29.63 265 HIS C C 1
ATOM 6998 O O . HIS C 1 265 ? -10.116 43.029 117.909 1.00 32.56 265 HIS C O 1
ATOM 7005 N N . ASP C 1 266 ? -10.399 41.620 116.166 1.00 29.14 266 ASP C N 1
ATOM 7006 C CA . ASP C 1 266 ? -9.271 42.130 115.369 1.00 35.92 266 ASP C CA 1
ATOM 7007 C C . ASP C 1 266 ? -9.498 43.519 114.751 1.00 33.99 266 ASP C C 1
ATOM 7008 O O . ASP C 1 266 ? -8.534 44.229 114.464 1.00 34.62 266 ASP C O 1
ATOM 7013 N N . GLY C 1 267 ? -10.762 43.888 114.539 1.00 35.42 267 GLY C N 1
ATOM 7014 C CA . GLY C 1 267 ? -11.123 45.164 113.909 1.00 32.29 267 GLY C CA 1
ATOM 7015 C C . GLY C 1 267 ? -11.556 45.020 112.457 1.00 32.66 267 GLY C C 1
ATOM 7016 O O . GLY C 1 267 ? -11.366 45.935 111.656 1.00 32.20 267 GLY C O 1
ATOM 7017 N N . PHE C 1 268 ? -12.135 43.867 112.119 1.00 32.51 268 PHE C N 1
ATOM 7018 C CA . PHE C 1 268 ? -12.576 43.565 110.753 1.00 30.67 268 PHE C CA 1
ATOM 7019 C C . PHE C 1 268 ? -14.058 43.193 110.708 1.00 34.59 268 PHE C C 1
ATOM 7020 O O . PHE C 1 268 ? -14.633 42.772 111.715 1.00 28.07 268 PHE C O 1
ATOM 7028 N N . THR C 1 269 ? -14.672 43.361 109.537 1.00 35.18 269 THR C N 1
ATOM 7029 C CA . THR C 1 269 ? -15.975 42.754 109.255 1.00 38.16 269 THR C CA 1
ATOM 7030 C C . THR C 1 269 ? -15.767 41.481 108.421 1.00 39.70 269 THR C C 1
ATOM 7031 O O . THR C 1 269 ? -14.679 41.263 107.879 1.00 37.69 269 THR C O 1
ATOM 7035 N N . LEU C 1 270 ? -16.801 40.646 108.326 1.00 41.99 270 LEU C N 1
ATOM 7036 C CA . LEU C 1 270 ? -16.705 39.350 107.637 1.00 47.06 270 LEU C CA 1
ATOM 7037 C C . LEU C 1 270 ? -16.487 39.481 106.121 1.00 49.54 270 LEU C C 1
ATOM 7038 O O . LEU C 1 270 ? -15.730 38.704 105.534 1.00 50.91 270 LEU C O 1
ATOM 7043 N N . ASP C 1 271 ? -17.139 40.465 105.501 1.00 53.57 271 ASP C N 1
ATOM 7044 C CA . ASP C 1 271 ? -17.015 40.698 104.055 1.00 56.66 271 ASP C CA 1
ATOM 7045 C C . ASP C 1 271 ? -15.681 41.337 103.643 1.00 57.03 271 ASP C C 1
ATOM 7046 O O . ASP C 1 271 ? -15.297 41.285 102.469 1.00 58.47 271 ASP C O 1
ATOM 7051 N N . ASP C 1 272 ? -14.989 41.929 104.619 1.00 55.35 272 ASP C N 1
ATOM 7052 C CA . ASP C 1 272 ? -13.735 42.662 104.408 1.00 54.01 272 ASP C CA 1
ATOM 7053 C C . ASP C 1 272 ? -12.703 41.853 103.608 1.00 52.12 272 ASP C C 1
ATOM 7054 O O . ASP C 1 272 ? -12.427 40.697 103.949 1.00 53.16 272 ASP C O 1
ATOM 7059 N N . PRO C 1 273 ? -12.145 42.455 102.534 1.00 48.01 273 PRO C N 1
ATOM 7060 C CA . PRO C 1 273 ? -11.077 41.818 101.751 1.00 44.40 273 PRO C CA 1
ATOM 7061 C C . PRO C 1 273 ? -9.791 41.548 102.544 1.00 39.69 273 PRO C C 1
ATOM 7062 O O . PRO C 1 273 ? -9.084 40.585 102.247 1.00 33.15 273 PRO C O 1
ATOM 7066 N N . LYS C 1 274 ? -9.502 42.385 103.542 1.00 37.18 274 LYS C N 1
ATOM 7067 C CA . LYS C 1 274 ? -8.269 42.274 104.335 1.00 37.12 274 LYS C CA 1
ATOM 7068 C C . LYS C 1 274 ? -8.295 41.213 105.447 1.00 34.92 274 LYS C C 1
ATOM 7069 O O . LYS C 1 274 ? -7.247 40.871 106.000 1.00 35.19 274 LYS C O 1
ATOM 7075 N N . ARG C 1 275 ? -9.483 40.697 105.762 1.00 30.67 275 ARG C N 1
ATOM 7076 C CA . ARG C 1 275 ? -9.675 39.773 106.889 1.00 28.91 275 ARG C CA 1
ATOM 7077 C C . ARG C 1 275 ? -8.984 38.405 106.687 1.00 25.52 275 ARG C C 1
ATOM 7078 O O . ARG C 1 275 ? -9.338 37.656 105.768 1.00 23.94 275 ARG C O 1
ATOM 7086 N N . PRO C 1 276 ? -7.996 38.077 107.546 1.00 24.74 276 PRO C N 1
ATOM 7087 C CA . PRO C 1 276 ? -7.321 36.783 107.407 1.00 23.92 276 PRO C CA 1
ATOM 7088 C C . PRO C 1 276 ? -8.238 35.620 107.782 1.00 24.13 276 PRO C C 1
ATOM 7089 O O . PRO C 1 276 ? -9.063 35.750 108.687 1.00 25.51 276 PRO C O 1
ATOM 7093 N N . ARG C 1 277 ? -8.110 34.510 107.060 1.00 24.92 277 ARG C N 1
ATOM 7094 C CA . ARG C 1 277 ? -8.843 33.287 107.359 1.00 23.41 277 ARG C CA 1
ATOM 7095 C C . ARG C 1 277 ? -7.872 32.283 107.963 1.00 20.37 277 ARG C C 1
ATOM 7096 O O . ARG C 1 277 ? -7.168 31.569 107.242 1.00 24.99 277 ARG C O 1
ATOM 7104 N N . ASN C 1 278 ? -7.810 32.249 109.290 1.00 16.84 278 ASN C N 1
ATOM 7105 C CA . ASN C 1 278 ? -6.813 31.429 109.964 1.00 14.43 278 ASN C CA 1
ATOM 7106 C C . ASN C 1 278 ? -7.319 30.062 110.422 1.00 12.91 278 ASN C C 1
ATOM 7107 O O . ASN C 1 278 ? -6.528 29.231 110.840 1.00 13.60 278 ASN C O 1
ATOM 7112 N N . TYR C 1 279 ? -8.629 29.849 110.312 1.00 13.05 279 TYR C N 1
ATOM 7113 C CA . TYR C 1 279 ? -9.302 28.687 110.896 1.00 13.82 279 TYR C CA 1
ATOM 7114 C C . TYR C 1 279 ? -10.137 27.916 109.891 1.00 11.60 279 TYR C C 1
ATOM 7115 O O . TYR C 1 279 ? -10.538 28.442 108.854 1.00 12.71 279 TYR C O 1
ATOM 7124 N N . SER C 1 280 ? -10.393 26.660 110.226 1.00 9.74 280 SER C N 1
ATOM 7125 C CA . SER C 1 280 ? -11.148 25.742 109.376 1.00 12.96 280 SER C CA 1
ATOM 7126 C C . SER C 1 280 ? -12.301 25.096 110.161 1.00 10.12 280 SER C C 1
ATOM 7127 O O . SER C 1 280 ? -12.149 24.841 111.356 1.00 11.04 280 SER C O 1
ATOM 7130 N N . PRO C 1 281 ? -13.433 24.797 109.479 1.00 14.27 281 PRO C N 1
ATOM 7131 C CA . PRO C 1 281 ? -14.559 24.081 110.097 1.00 13.77 281 PRO C CA 1
ATOM 7132 C C . PRO C 1 281 ? -14.183 22.701 110.639 1.00 12.84 281 PRO C C 1
ATOM 7133 O O . PRO C 1 281 ? -14.958 22.102 111.380 1.00 14.08 281 PRO C O 1
ATOM 7137 N N . GLN C 1 282 ? -12.996 22.212 110.292 1.00 11.37 282 GLN C N 1
ATOM 7138 C CA . GLN C 1 282 ? -12.549 20.906 110.747 1.00 11.16 282 GLN C CA 1
ATOM 7139 C C . GLN C 1 282 ? -11.935 20.925 112.150 1.00 13.32 282 GLN C C 1
ATOM 7140 O O . GLN C 1 282 ? -11.643 19.861 112.708 1.00 10.28 282 GLN C O 1
ATOM 7146 N N . GLN C 1 283 ? -11.746 22.123 112.720 1.00 11.54 283 GLN C N 1
ATOM 7147 C CA . GLN C 1 283 ? -11.081 22.268 114.024 1.00 11.79 283 GLN C CA 1
ATOM 7148 C C . GLN C 1 283 ? -12.021 22.078 115.205 1.00 14.74 283 GLN C C 1
ATOM 7149 O O . GLN C 1 283 ? -11.969 22.830 116.182 1.00 13.96 283 GLN C O 1
ATOM 7155 N N . TYR C 1 284 ? -12.894 21.083 115.101 1.00 13.65 284 TYR C N 1
ATOM 7156 C CA . TYR C 1 284 ? -13.807 20.771 116.186 1.00 10.51 284 TYR C CA 1
ATOM 7157 C C . TYR C 1 284 ? -13.243 19.615 116.989 1.00 9.25 284 TYR C C 1
ATOM 7158 O O . TYR C 1 284 ? -12.155 19.101 116.683 1.00 15.05 284 TYR C O 1
ATOM 7167 N N . MET C 1 285 ? -13.963 19.211 118.033 1.00 9.97 285 MET C N 1
ATOM 7168 C CA . MET C 1 285 ? -13.504 18.111 118.871 1.00 13.47 285 MET C CA 1
ATOM 7169 C C . MET C 1 285 ? -13.894 16.794 118.201 1.00 13.29 285 MET C C 1
ATOM 7170 O O . MET C 1 285 ? -14.929 16.207 118.509 1.00 13.55 285 MET C O 1
ATOM 7175 N N . ARG C 1 286 ? -13.058 16.359 117.261 1.00 13.75 286 ARG C N 1
ATOM 7176 C CA . ARG C 1 286 ? -13.283 15.114 116.538 1.00 12.55 286 ARG C CA 1
ATOM 7177 C C . ARG C 1 286 ? -13.249 13.949 117.524 1.00 11.70 286 ARG C C 1
ATOM 7178 O O . ARG C 1 286 ? -12.527 13.983 118.523 1.00 13.53 286 ARG C O 1
ATOM 7186 N N . SER C 1 287 ? -14.004 12.901 117.222 1.00 11.61 287 SER C N 1
ATOM 7187 C CA . SER C 1 287 ? -14.030 11.732 118.087 1.00 13.25 287 SER C CA 1
ATOM 7188 C C . SER C 1 287 ? -12.752 10.914 117.902 1.00 18.18 287 SER C C 1
ATOM 7189 O O . SER C 1 287 ? -11.991 11.137 116.950 1.00 14.76 287 SER C O 1
ATOM 7192 N N . GLU C 1 288 ? -12.525 9.963 118.803 1.00 13.77 288 GLU C N 1
ATOM 7193 C CA . GLU C 1 288 ? -11.382 9.049 118.685 1.00 17.35 288 GLU C CA 1
ATOM 7194 C C . GLU C 1 288 ? -11.442 8.262 117.369 1.00 15.74 288 GLU C C 1
ATOM 7195 O O . GLU C 1 288 ? -10.420 8.137 116.681 1.00 16.95 288 GLU C O 1
ATOM 7201 N N . GLU C 1 289 ? -12.629 7.764 116.996 1.00 17.09 289 GLU C N 1
ATOM 7202 C CA A GLU C 1 289 ? -12.754 7.027 115.742 0.70 13.82 289 GLU C CA 1
ATOM 7203 C CA B GLU C 1 289 ? -12.793 7.035 115.736 0.30 14.54 289 GLU C CA 1
ATOM 7204 C C . GLU C 1 289 ? -12.464 7.927 114.538 1.00 13.81 289 GLU C C 1
ATOM 7205 O O . GLU C 1 289 ? -11.837 7.484 113.571 1.00 16.55 289 GLU C O 1
ATOM 7216 N N . GLU C 1 290 ? -12.901 9.186 114.606 1.00 13.16 290 GLU C N 1
ATOM 7217 C CA . GLU C 1 290 ? -12.636 10.146 113.524 1.00 13.92 290 GLU C CA 1
ATOM 7218 C C . GLU C 1 290 ? -11.141 10.359 113.367 1.00 11.36 290 GLU C C 1
ATOM 7219 O O . GLU C 1 290 ? -10.618 10.273 112.252 1.00 13.94 290 GLU C O 1
ATOM 7225 N N . MET C 1 291 ? -10.460 10.617 114.485 1.00 12.93 291 MET C N 1
ATOM 7226 C CA . MET C 1 291 ? -9.014 10.824 114.469 1.00 13.65 291 MET C CA 1
ATOM 7227 C C . MET C 1 291 ? -8.246 9.586 114.006 1.00 16.48 291 MET C C 1
ATOM 7228 O O . MET C 1 291 ? -7.290 9.716 113.233 1.00 14.12 291 MET C O 1
ATOM 7233 N N . CYS C 1 292 ? -8.662 8.399 114.465 1.00 11.57 292 CYS C N 1
ATOM 7234 C CA . CYS C 1 292 ? -8.020 7.152 114.039 1.00 14.86 292 CYS C CA 1
ATOM 7235 C C . CYS C 1 292 ? -8.118 6.894 112.539 1.00 15.68 292 CYS C C 1
ATOM 7236 O O . CYS C 1 292 ? -7.158 6.424 111.933 1.00 19.76 292 CYS C O 1
ATOM 7239 N N . GLU C 1 293 ? -9.274 7.197 111.950 1.00 15.91 293 GLU C N 1
ATOM 7240 C CA . GLU C 1 293 ? -9.452 7.089 110.508 1.00 13.41 293 GLU C CA 1
ATOM 7241 C C . GLU C 1 293 ? -8.628 8.162 109.796 1.00 9.48 293 GLU C C 1
ATOM 7242 O O . GLU C 1 293 ? -8.042 7.907 108.744 1.00 12.54 293 GLU C O 1
ATOM 7248 N N . LEU C 1 294 ? -8.555 9.352 110.394 1.00 10.92 294 LEU C N 1
ATOM 7249 C CA . LEU C 1 294 ? -7.857 10.484 109.789 1.00 12.44 294 LEU C CA 1
ATOM 7250 C C . LEU C 1 294 ? -6.348 10.253 109.702 1.00 16.82 294 LEU C C 1
ATOM 7251 O O . LEU C 1 294 ? -5.702 10.704 108.747 1.00 15.68 294 LEU C O 1
ATOM 7256 N N . PHE C 1 295 ? -5.801 9.560 110.702 1.00 11.78 295 PHE C N 1
ATOM 7257 C CA . PHE C 1 295 ? -4.369 9.262 110.766 1.00 14.24 295 PHE C CA 1
ATOM 7258 C C . PHE C 1 295 ? -4.079 7.762 110.675 1.00 16.01 295 PHE C C 1
ATOM 7259 O O . PHE C 1 295 ? -3.069 7.283 111.193 1.00 18.54 295 PHE C O 1
ATOM 7267 N N . ALA C 1 296 ? -4.957 7.029 109.988 1.00 17.78 296 ALA C N 1
ATOM 7268 C CA . ALA C 1 296 ? -4.785 5.588 109.791 1.00 17.70 296 ALA C CA 1
ATOM 7269 C C . ALA C 1 296 ? -3.419 5.257 109.173 1.00 17.37 296 ALA C C 1
ATOM 7270 O O . ALA C 1 296 ? -2.816 4.245 109.522 1.00 16.39 296 ALA C O 1
ATOM 7272 N N . ASP C 1 297 ? -2.928 6.133 108.288 1.00 13.70 297 ASP C N 1
ATOM 7273 C CA . ASP C 1 297 ? -1.630 5.954 107.637 1.00 11.81 297 ASP C CA 1
ATOM 7274 C C . ASP C 1 297 ? -0.402 6.247 108.525 1.00 16.94 297 ASP C C 1
ATOM 7275 O O . ASP C 1 297 ? 0.728 5.930 108.143 1.00 15.81 297 ASP C O 1
ATOM 7280 N N . ILE C 1 298 ? -0.627 6.855 109.694 1.00 12.90 298 ILE C N 1
ATOM 7281 C CA . ILE C 1 298 ? 0.455 7.211 110.629 1.00 14.15 298 ILE C CA 1
ATOM 7282 C C . ILE C 1 298 ? 0.033 6.842 112.063 1.00 16.64 298 ILE C C 1
ATOM 7283 O O . ILE C 1 298 ? -0.176 7.737 112.905 1.00 13.33 298 ILE C O 1
ATOM 7288 N N . PRO C 1 299 ? -0.109 5.526 112.362 1.00 13.83 299 PRO C N 1
ATOM 7289 C CA . PRO C 1 299 ? -0.590 5.138 113.707 1.00 11.34 299 PRO C CA 1
ATOM 7290 C C . PRO C 1 299 ? 0.297 5.616 114.853 1.00 12.43 299 PRO C C 1
ATOM 7291 O O . PRO C 1 299 ? -0.193 5.814 115.969 1.00 14.03 299 PRO C O 1
ATOM 7295 N N . GLU C 1 300 ? 1.590 5.804 114.587 1.00 11.54 300 GLU C N 1
ATOM 7296 C CA . GLU C 1 300 ? 2.496 6.343 115.603 1.00 13.17 300 GLU C CA 1
ATOM 7297 C C . GLU C 1 300 ? 2.040 7.717 116.109 1.00 13.59 300 GLU C C 1
ATOM 7298 O O . GLU C 1 300 ? 2.202 8.032 117.282 1.00 15.58 300 GLU C O 1
ATOM 7304 N N . ALA C 1 301 ? 1.477 8.536 115.221 1.00 12.47 301 ALA C N 1
ATOM 7305 C CA . ALA C 1 301 ? 1.034 9.882 115.618 1.00 12.34 301 ALA C CA 1
ATOM 7306 C C . ALA C 1 301 ? -0.109 9.812 116.628 1.00 12.59 301 ALA C C 1
ATOM 7307 O O . ALA C 1 301 ? -0.195 10.632 117.547 1.00 16.20 301 ALA C O 1
ATOM 7309 N N . LEU C 1 302 ? -0.968 8.811 116.465 1.00 12.95 302 LEU C N 1
ATOM 7310 C CA . LEU C 1 302 ? -2.047 8.526 117.411 1.00 13.86 302 LEU C CA 1
ATOM 7311 C C . LEU C 1 302 ? -1.497 7.925 118.710 1.00 12.64 302 LEU C C 1
ATOM 7312 O O . LEU C 1 302 ? -1.883 8.350 119.810 1.00 14.17 302 LEU C O 1
ATOM 7317 N N . ALA C 1 303 ? -0.579 6.968 118.590 1.00 16.54 303 ALA C N 1
ATOM 7318 C CA . ALA C 1 303 ? -0.026 6.302 119.772 1.00 13.43 303 ALA C CA 1
ATOM 7319 C C . ALA C 1 303 ? 0.718 7.273 120.698 1.00 15.98 303 ALA C C 1
ATOM 7320 O O . ALA C 1 303 ? 0.648 7.153 121.936 1.00 14.06 303 ALA C O 1
ATOM 7322 N N . ASN C 1 304 ? 1.413 8.244 120.114 1.00 14.16 304 ASN C N 1
ATOM 7323 C CA . ASN C 1 304 ? 2.140 9.206 120.941 1.00 11.01 304 ASN C CA 1
ATOM 7324 C C . ASN C 1 304 ? 1.188 10.081 121.772 1.00 14.53 304 ASN C C 1
ATOM 7325 O O . ASN C 1 304 ? 1.563 10.503 122.862 1.00 15.26 304 ASN C O 1
ATOM 7330 N N . THR C 1 305 ? -0.041 10.323 121.301 1.00 12.23 305 THR C N 1
ATOM 7331 C CA . THR C 1 305 ? -1.002 11.092 122.121 1.00 12.07 305 THR C CA 1
ATOM 7332 C C . THR C 1 305 ? -1.338 10.350 123.404 1.00 12.90 305 THR C C 1
ATOM 7333 O O . THR C 1 305 ? -1.484 10.962 124.457 1.00 14.79 305 THR C O 1
ATOM 7337 N N . VAL C 1 306 ? -1.446 9.028 123.311 1.00 14.35 306 VAL C N 1
ATOM 7338 C CA . VAL C 1 306 ? -1.839 8.235 124.482 1.00 12.03 306 VAL C CA 1
ATOM 7339 C C . VAL C 1 306 ? -0.662 8.148 125.447 1.00 14.21 306 VAL C C 1
ATOM 7340 O O . VAL C 1 306 ? -0.840 8.263 126.661 1.00 14.83 306 VAL C O 1
ATOM 7344 N N . GLU C 1 307 ? 0.540 7.966 124.904 1.00 10.40 307 GLU C N 1
ATOM 7345 C CA . GLU C 1 307 ? 1.739 7.960 125.771 1.00 12.14 307 GLU C CA 1
ATOM 7346 C C . GLU C 1 307 ? 1.928 9.315 126.454 1.00 12.05 307 GLU C C 1
ATOM 7347 O O . GLU C 1 307 ? 2.183 9.395 127.653 1.00 12.43 307 GLU C O 1
ATOM 7353 N N . ILE C 1 308 ? 1.789 10.392 125.693 1.00 10.89 308 ILE C N 1
ATOM 7354 C CA . ILE C 1 308 ? 1.889 11.719 126.315 1.00 13.05 308 ILE C CA 1
ATOM 7355 C C . ILE C 1 308 ? 0.837 11.900 127.400 1.00 13.19 308 ILE C C 1
ATOM 7356 O O . ILE C 1 308 ? 1.132 12.416 128.476 1.00 12.55 308 ILE C O 1
ATOM 7361 N N . ALA C 1 309 ? -0.385 11.439 127.139 1.00 10.35 309 ALA C N 1
ATOM 7362 C CA . ALA C 1 309 ? -1.453 11.573 128.135 1.00 12.65 309 ALA C CA 1
ATOM 7363 C C . ALA C 1 309 ? -1.103 10.844 129.448 1.00 14.46 309 ALA C C 1
ATOM 7364 O O . ALA C 1 309 ? -1.336 11.372 130.530 1.00 15.08 309 ALA C O 1
ATOM 7366 N N . LYS C 1 310 ? -0.478 9.671 129.348 1.00 13.50 310 LYS C N 1
ATOM 7367 C CA . LYS C 1 310 ? -0.008 8.922 130.519 1.00 12.65 310 LYS C CA 1
ATOM 7368 C C . LYS C 1 310 ? 1.115 9.635 131.257 1.00 14.51 310 LYS C C 1
ATOM 7369 O O . LYS C 1 310 ? 1.226 9.539 132.464 1.00 15.70 310 LYS C O 1
ATOM 7375 N N . ARG C 1 311 ? 1.917 10.385 130.512 1.00 10.47 311 ARG C N 1
ATOM 7376 C CA . ARG C 1 311 ? 3.081 11.074 131.061 1.00 14.66 311 ARG C CA 1
ATOM 7377 C C . ARG C 1 311 ? 2.734 12.387 131.750 1.00 17.23 311 ARG C C 1
ATOM 7378 O O . ARG C 1 311 ? 3.572 12.945 132.451 1.00 14.58 311 ARG C O 1
ATOM 7386 N N . CYS C 1 312 ? 1.499 12.870 131.559 1.00 14.82 312 CYS C N 1
ATOM 7387 C CA . CYS C 1 312 ? 1.097 14.193 132.078 1.00 14.12 312 CYS C CA 1
ATOM 7388 C C . CYS C 1 312 ? 0.268 14.012 133.348 1.00 14.09 312 CYS C C 1
ATOM 7389 O O . CYS C 1 312 ? -0.907 13.679 133.271 1.00 15.23 312 CYS C O 1
ATOM 7392 N N . ASN C 1 313 ? 0.899 14.253 134.508 1.00 12.14 313 ASN C N 1
ATOM 7393 C CA . ASN C 1 313 ? 0.342 13.948 135.796 1.00 12.46 313 ASN C CA 1
ATOM 7394 C C . ASN C 1 313 ? 0.556 15.144 136.732 1.00 15.34 313 ASN C C 1
ATOM 7395 O O . ASN C 1 313 ? 1.493 15.156 137.539 1.00 18.37 313 ASN C O 1
ATOM 7400 N N . VAL C 1 314 ? -0.320 16.140 136.601 1.00 17.29 314 VAL C N 1
ATOM 7401 C CA . VAL C 1 314 ? -0.262 17.324 137.468 1.00 15.48 314 VAL C CA 1
ATOM 7402 C C . VAL C 1 314 ? -1.392 17.182 138.470 1.00 16.51 314 VAL C C 1
ATOM 7403 O O . VAL C 1 314 ? -2.554 16.990 138.093 1.00 15.90 314 VAL C O 1
ATOM 7407 N N . THR C 1 315 ? -1.048 17.270 139.745 1.00 16.23 315 THR C N 1
ATOM 7408 C CA . THR C 1 315 ? -2.019 17.089 140.810 1.00 22.11 315 THR C CA 1
ATOM 7409 C C . THR C 1 315 ? -2.353 18.421 141.480 1.00 28.25 315 THR C C 1
ATOM 7410 O O . THR C 1 315 ? -1.644 19.421 141.304 1.00 22.70 315 THR C O 1
ATOM 7415 N N . LYS D 1 4 ? 14.102 55.318 94.683 1.00 31.56 4 LYS D N 1
ATOM 7416 C CA . LYS D 1 4 ? 14.836 54.083 95.097 1.00 33.05 4 LYS D CA 1
ATOM 7417 C C . LYS D 1 4 ? 14.492 52.860 94.224 1.00 28.92 4 LYS D C 1
ATOM 7418 O O . LYS D 1 4 ? 15.392 52.220 93.674 1.00 35.53 4 LYS D O 1
ATOM 7424 N N . LEU D 1 5 ? 13.202 52.540 94.103 1.00 25.30 5 LEU D N 1
ATOM 7425 C CA . LEU D 1 5 ? 12.751 51.427 93.236 1.00 19.08 5 LEU D CA 1
ATOM 7426 C C . LEU D 1 5 ? 12.715 51.817 91.759 1.00 19.85 5 LEU D C 1
ATOM 7427 O O . LEU D 1 5 ? 12.108 52.817 91.390 1.00 21.63 5 LEU D O 1
ATOM 7432 N N . ARG D 1 6 ? 13.364 51.009 90.924 1.00 15.20 6 ARG D N 1
ATOM 7433 C CA . ARG D 1 6 ? 13.549 51.310 89.497 1.00 15.37 6 ARG D CA 1
ATOM 7434 C C . ARG D 1 6 ? 12.279 51.035 88.689 1.00 19.58 6 ARG D C 1
ATOM 7435 O O . ARG D 1 6 ? 11.648 49.981 88.846 1.00 16.68 6 ARG D O 1
ATOM 7443 N N . VAL D 1 7 ? 11.902 51.987 87.832 1.00 15.60 7 VAL D N 1
ATOM 7444 C CA . VAL D 1 7 ? 10.944 51.694 86.767 1.00 17.28 7 VAL D CA 1
ATOM 7445 C C . VAL D 1 7 ? 11.769 51.589 85.483 1.00 18.58 7 VAL D C 1
ATOM 7446 O O . VAL D 1 7 ? 12.634 52.435 85.225 1.00 19.34 7 VAL D O 1
ATOM 7450 N N . VAL D 1 8 ? 11.533 50.527 84.712 1.00 16.83 8 VAL D N 1
ATOM 7451 C CA . VAL D 1 8 ? 12.215 50.332 83.437 1.00 13.21 8 VAL D CA 1
ATOM 7452 C C . VAL D 1 8 ? 11.300 50.878 82.342 1.00 11.20 8 VAL D C 1
ATOM 7453 O O . VAL D 1 8 ? 10.322 50.244 81.960 1.00 16.64 8 VAL D O 1
ATOM 7457 N N . PHE D 1 9 ? 11.623 52.074 81.854 1.00 14.39 9 PHE D N 1
ATOM 7458 C CA . PHE D 1 9 ? 10.804 52.714 80.821 1.00 14.48 9 PHE D CA 1
ATOM 7459 C C . PHE D 1 9 ? 11.051 52.127 79.437 1.00 16.57 9 PHE D C 1
ATOM 7460 O O . PHE D 1 9 ? 12.199 51.838 79.051 1.00 15.25 9 PHE D O 1
ATOM 7468 N N . ALA D 1 10 ? 9.957 51.939 78.699 1.00 16.52 10 ALA D N 1
ATOM 7469 C CA . ALA D 1 10 ? 10.029 51.571 77.302 1.00 17.29 10 ALA D CA 1
ATOM 7470 C C . ALA D 1 10 ? 10.879 52.630 76.605 1.00 15.06 10 ALA D C 1
ATOM 7471 O O . ALA D 1 10 ? 10.721 53.843 76.851 1.00 15.12 10 ALA D O 1
ATOM 7473 N N . THR D 1 11 ? 11.806 52.172 75.771 1.00 15.43 11 THR D N 1
ATOM 7474 C CA . THR D 1 11 ? 12.678 53.066 75.012 1.00 14.57 11 THR D CA 1
ATOM 7475 C C . THR D 1 11 ? 11.867 53.703 73.889 1.00 14.22 11 THR D C 1
ATOM 7476 O O . THR D 1 11 ? 10.751 53.267 73.606 1.00 17.87 11 THR D O 1
ATOM 7480 N N . ASP D 1 12 ? 12.430 54.728 73.257 1.00 16.21 12 ASP D N 1
ATOM 7481 C CA . ASP D 1 12 ? 11.781 55.353 72.102 1.00 16.88 12 ASP D CA 1
ATOM 7482 C C . ASP D 1 12 ? 11.449 54.330 71.006 1.00 18.57 12 ASP D C 1
ATOM 7483 O O . ASP D 1 12 ? 10.361 54.378 70.427 1.00 13.07 12 ASP D O 1
ATOM 7488 N N . GLU D 1 13 ? 12.378 53.411 70.726 1.00 18.04 13 GLU D N 1
ATOM 7489 C CA . GLU D 1 13 ? 12.143 52.323 69.754 1.00 19.52 13 GLU D CA 1
ATOM 7490 C C . GLU D 1 13 ? 10.962 51.429 70.140 1.00 17.39 13 GLU D C 1
ATOM 7491 O O . GLU D 1 13 ? 10.138 51.057 69.287 1.00 16.52 13 GLU D O 1
ATOM 7497 N N . GLU D 1 14 ? 10.868 51.110 71.430 1.00 15.83 14 GLU D N 1
ATOM 7498 C CA . GLU D 1 14 ? 9.795 50.270 71.940 1.00 14.58 14 GLU D CA 1
ATOM 7499 C C . GLU D 1 14 ? 8.463 51.009 71.919 1.00 14.73 14 GLU D C 1
ATOM 7500 O O . GLU D 1 14 ? 7.418 50.408 71.623 1.00 16.43 14 GLU D O 1
ATOM 7506 N N . ILE D 1 15 ? 8.505 52.304 72.236 1.00 13.97 15 ILE D N 1
ATOM 7507 C CA . ILE D 1 15 ? 7.305 53.152 72.148 1.00 13.59 15 ILE D CA 1
ATOM 7508 C C . ILE D 1 15 ? 6.775 53.175 70.705 1.00 15.20 15 ILE D C 1
ATOM 7509 O O . ILE D 1 15 ? 5.570 53.063 70.494 1.00 15.15 15 ILE D O 1
ATOM 7514 N N . ALA D 1 16 ? 7.672 53.271 69.721 1.00 12.87 16 ALA D N 1
ATOM 7515 C CA . ALA D 1 16 ? 7.274 53.235 68.298 1.00 13.18 16 ALA D CA 1
ATOM 7516 C C . ALA D 1 16 ? 6.602 51.913 67.936 1.00 13.44 16 ALA D C 1
ATOM 7517 O O . ALA D 1 16 ? 5.621 51.896 67.200 1.00 15.55 16 ALA D O 1
ATOM 7519 N N . ALA D 1 17 ? 7.149 50.810 68.448 1.00 13.99 17 ALA D N 1
ATOM 7520 C CA . ALA D 1 17 ? 6.588 49.479 68.202 1.00 12.03 17 ALA D CA 1
ATOM 7521 C C . ALA D 1 17 ? 5.232 49.338 68.885 1.00 12.90 17 ALA D C 1
ATOM 7522 O O . ALA D 1 17 ? 4.312 48.751 68.316 1.00 13.52 17 ALA D O 1
ATOM 7524 N N . HIS D 1 18 ? 5.109 49.918 70.079 1.00 12.27 18 HIS D N 1
ATOM 7525 C CA . HIS D 1 18 ? 3.847 49.941 70.814 1.00 12.64 18 HIS D CA 1
ATOM 7526 C C . HIS D 1 18 ? 2.782 50.701 70.042 1.00 12.50 18 HIS D C 1
ATOM 7527 O O . HIS D 1 18 ? 1.674 50.198 69.865 1.00 12.71 18 HIS D O 1
ATOM 7534 N N . GLU D 1 19 ? 3.127 51.881 69.529 1.00 12.45 19 GLU D N 1
ATOM 7535 C CA . GLU D 1 19 ? 2.177 52.668 68.741 1.00 10.59 19 GLU D CA 1
ATOM 7536 C C . GLU D 1 19 ? 1.720 51.927 67.483 1.00 11.32 19 GLU D C 1
ATOM 7537 O O . GLU D 1 19 ? 0.524 51.895 67.163 1.00 14.43 19 GLU D O 1
ATOM 7543 N N . ALA D 1 20 ? 2.682 51.313 66.798 1.00 11.12 20 ALA D N 1
ATOM 7544 C CA . ALA D 1 20 ? 2.393 50.471 65.632 1.00 12.31 20 ALA D CA 1
ATOM 7545 C C . ALA D 1 20 ? 1.518 49.262 66.003 1.00 11.26 20 ALA D C 1
ATOM 7546 O O . ALA D 1 20 ? 0.610 48.880 65.241 1.00 13.43 20 ALA D O 1
ATOM 7548 N N . ARG D 1 21 ? 1.785 48.657 67.161 1.00 13.96 21 ARG D N 1
ATOM 7549 C CA . ARG D 1 21 ? 1.004 47.499 67.605 1.00 13.78 21 ARG D CA 1
ATOM 7550 C C . ARG D 1 21 ? -0.419 47.900 67.927 1.00 11.86 21 ARG D C 1
ATOM 7551 O O . ARG D 1 21 ? -1.367 47.174 67.573 1.00 11.98 21 ARG D O 1
ATOM 7559 N N . LEU D 1 22 ? -0.584 49.060 68.563 1.00 11.52 22 LEU D N 1
ATOM 7560 C CA . LEU D 1 22 ? -1.953 49.605 68.781 1.00 12.37 22 LEU D CA 1
ATOM 7561 C C . LEU D 1 22 ? -2.667 49.968 67.473 1.00 12.71 22 LEU D C 1
ATOM 7562 O O . LEU D 1 22 ? -3.862 49.773 67.353 1.00 12.99 22 LEU D O 1
ATOM 7567 N N . ASP D 1 23 ? -1.933 50.506 66.498 1.00 10.90 23 ASP D N 1
ATOM 7568 C CA . ASP D 1 23 ? -2.480 50.753 65.170 1.00 9.43 23 ASP D CA 1
ATOM 7569 C C . ASP D 1 23 ? -3.055 49.455 64.589 1.00 13.13 23 ASP D C 1
ATOM 7570 O O . ASP D 1 23 ? -4.139 49.457 64.003 1.00 14.28 23 ASP D O 1
ATOM 7575 N N . LEU D 1 24 ? -2.344 48.345 64.790 1.00 13.16 24 LEU D N 1
ATOM 7576 C CA . LEU D 1 24 ? -2.822 47.058 64.279 1.00 13.91 24 LEU D CA 1
ATOM 7577 C C . LEU D 1 24 ? -4.140 46.653 64.969 1.00 14.68 24 LEU D C 1
ATOM 7578 O O . LEU D 1 24 ? -5.073 46.209 64.302 1.00 11.75 24 LEU D O 1
ATOM 7583 N N . VAL D 1 25 ? -4.212 46.830 66.289 1.00 14.62 25 VAL D N 1
ATOM 7584 C CA . VAL D 1 25 ? -5.420 46.527 67.066 1.00 12.16 25 VAL D CA 1
ATOM 7585 C C . VAL D 1 25 ? -6.580 47.317 66.488 1.00 10.63 25 VAL D C 1
ATOM 7586 O O . VAL D 1 25 ? -7.662 46.783 66.226 1.00 12.04 25 VAL D O 1
ATOM 7590 N N . GLN D 1 26 ? -6.327 48.604 66.268 1.00 12.46 26 GLN D N 1
ATOM 7591 C CA . GLN D 1 26 ? -7.363 49.511 65.805 1.00 11.88 26 GLN D CA 1
ATOM 7592 C C . GLN D 1 26 ? -7.812 49.272 64.358 1.00 9.67 26 GLN D C 1
ATOM 7593 O O . GLN D 1 26 ? -9.007 49.344 64.037 1.00 9.82 26 GLN D O 1
ATOM 7599 N N . LYS D 1 27 ? -6.856 48.971 63.487 1.00 9.93 27 LYS D N 1
ATOM 7600 C CA . LYS D 1 27 ? -7.143 48.716 62.090 1.00 10.55 27 LYS D CA 1
ATOM 7601 C C . LYS D 1 27 ? -7.790 47.344 61.834 1.00 10.53 27 LYS D C 1
ATOM 7602 O O . LYS D 1 27 ? -8.496 47.170 60.836 1.00 11.04 27 LYS D O 1
ATOM 7608 N N . LYS D 1 28 ? -7.559 46.393 62.734 1.00 13.88 28 LYS D N 1
ATOM 7609 C CA . LYS D 1 28 ? -8.194 45.074 62.600 1.00 13.14 28 LYS D CA 1
ATOM 7610 C C . LYS D 1 28 ? -9.529 45.005 63.313 1.00 11.58 28 LYS D C 1
ATOM 7611 O O . LYS D 1 28 ? -10.424 44.302 62.862 1.00 12.50 28 LYS D O 1
ATOM 7617 N N . GLY D 1 29 ? -9.660 45.749 64.412 1.00 11.07 29 GLY D N 1
ATOM 7618 C CA . GLY D 1 29 ? -10.838 45.665 65.287 1.00 14.40 29 GLY D CA 1
ATOM 7619 C C . GLY D 1 29 ? -11.816 46.822 65.293 1.00 17.24 29 GLY D C 1
ATOM 7620 O O . GLY D 1 29 ? -12.975 46.669 65.705 1.00 17.10 29 GLY D O 1
ATOM 7621 N N . GLY D 1 30 ? -11.375 47.995 64.850 1.00 11.18 30 GLY D N 1
ATOM 7622 C CA . GLY D 1 30 ? -12.299 49.129 64.761 1.00 10.48 30 GLY D CA 1
ATOM 7623 C C . GLY D 1 30 ? -12.416 49.929 66.042 1.00 12.80 30 GLY D C 1
ATOM 7624 O O . GLY D 1 30 ? -13.305 50.769 66.153 1.00 13.74 30 GLY D O 1
ATOM 7625 N N . SER D 1 31 ? -11.516 49.664 66.993 1.00 12.66 31 SER D N 1
ATOM 7626 C CA . SER D 1 31 ? -11.396 50.452 68.237 1.00 10.99 31 SER D CA 1
ATOM 7627 C C . SER D 1 31 ? -10.094 50.122 68.949 1.00 13.95 31 SER D C 1
ATOM 7628 O O . SER D 1 31 ? -9.445 49.110 68.656 1.00 12.18 31 SER D O 1
ATOM 7631 N N . CYS D 1 32 ? -9.708 50.982 69.888 1.00 8.94 32 CYS D N 1
ATOM 7632 C CA . CYS D 1 32 ? -8.509 50.733 70.695 1.00 13.93 32 CYS D CA 1
ATOM 7633 C C . CYS D 1 32 ? -8.715 51.332 72.069 1.00 13.00 32 CYS D C 1
ATOM 7634 O O . CYS D 1 32 ? -8.780 52.568 72.209 1.00 11.83 32 CYS D O 1
ATOM 7637 N N . LEU D 1 33 ? -8.831 50.468 73.080 1.00 10.08 33 LEU D N 1
ATOM 7638 C CA . LEU D 1 33 ? -9.160 50.942 74.425 1.00 11.32 33 LEU D CA 1
ATOM 7639 C C . LEU D 1 33 ? -8.095 51.892 74.977 1.00 10.44 33 LEU D C 1
ATOM 7640 O O . LEU D 1 33 ? -8.433 52.865 75.670 1.00 13.64 33 LEU D O 1
ATOM 7645 N N . TRP D 1 34 ? -6.832 51.661 74.612 1.00 11.56 34 TRP D N 1
ATOM 7646 C CA . TRP D 1 34 ? -5.746 52.525 75.074 1.00 12.04 34 TRP D CA 1
ATOM 7647 C C . TRP D 1 34 ? -5.976 53.964 74.614 1.00 11.86 34 TRP D C 1
ATOM 7648 O O . TRP D 1 34 ? -5.646 54.907 75.333 1.00 13.77 34 TRP D O 1
ATOM 7659 N N . ARG D 1 35 ? -6.549 54.113 73.420 1.00 11.21 35 ARG D N 1
ATOM 7660 C CA . ARG D 1 35 ? -6.813 55.429 72.796 1.00 11.58 35 ARG D CA 1
ATOM 7661 C C . ARG D 1 35 ? -8.297 55.876 72.845 1.00 9.41 35 ARG D C 1
ATOM 7662 O O . ARG D 1 35 ? -8.702 56.811 72.156 1.00 12.55 35 ARG D O 1
ATOM 7670 N N . ALA D 1 36 ? -9.111 55.205 73.661 1.00 12.30 36 ALA D N 1
ATOM 7671 C CA . ALA D 1 36 ? -10.536 55.538 73.765 1.00 9.36 36 ALA D CA 1
ATOM 7672 C C . ALA D 1 36 ? -10.778 56.791 74.618 1.00 12.26 36 ALA D C 1
ATOM 7673 O O . ALA D 1 36 ? -10.117 56.975 75.660 1.00 11.79 36 ALA D O 1
ATOM 7675 N N . THR D 1 37 ? -11.706 57.641 74.169 1.00 7.85 37 THR D N 1
ATOM 7676 C CA . THR D 1 37 ? -12.130 58.811 74.941 1.00 6.11 37 THR D CA 1
ATOM 7677 C C . THR D 1 37 ? -13.513 58.576 75.526 1.00 8.79 37 THR D C 1
ATOM 7678 O O . THR D 1 37 ? -14.476 58.305 74.784 1.00 10.76 37 THR D O 1
ATOM 7682 N N . ARG D 1 38 ? -13.605 58.675 76.856 1.00 10.10 38 ARG D N 1
ATOM 7683 C CA A ARG D 1 38 ? -14.909 58.566 77.521 0.70 12.55 38 ARG D CA 1
ATOM 7684 C CA B ARG D 1 38 ? -14.869 58.644 77.596 0.30 12.56 38 ARG D CA 1
ATOM 7685 C C . ARG D 1 38 ? -15.900 59.601 76.989 1.00 13.47 38 ARG D C 1
ATOM 7686 O O . ARG D 1 38 ? -15.535 60.708 76.542 1.00 7.18 38 ARG D O 1
ATOM 7701 N N . GLU D 1 39 ? -17.185 59.227 77.005 1.00 11.18 39 GLU D N 1
ATOM 7702 C CA . GLU D 1 39 ? -18.230 60.127 76.562 1.00 12.62 39 GLU D CA 1
ATOM 7703 C C . GLU D 1 39 ? -18.212 61.349 77.478 1.00 13.06 39 GLU D C 1
ATOM 7704 O O . GLU D 1 39 ? -18.088 61.205 78.702 1.00 12.54 39 GLU D O 1
ATOM 7710 N N . SER D 1 40 ? -18.294 62.533 76.876 1.00 9.12 40 SER D N 1
ATOM 7711 C CA . SER D 1 40 ? -18.196 63.815 77.598 1.00 18.01 40 SER D CA 1
ATOM 7712 C C . SER D 1 40 ? -16.800 64.066 78.214 1.00 19.88 40 SER D C 1
ATOM 7713 O O . SER D 1 40 ? -16.617 65.013 78.986 1.00 21.74 40 SER D O 1
ATOM 7716 N N . GLY D 1 41 ? -15.835 63.207 77.877 1.00 14.66 41 GLY D N 1
ATOM 7717 C CA . GLY D 1 41 ? -14.414 63.457 78.141 1.00 13.82 41 GLY D CA 1
ATOM 7718 C C . GLY D 1 41 ? -13.852 64.246 76.960 1.00 11.90 41 GLY D C 1
ATOM 7719 O O . GLY D 1 41 ? -14.601 64.660 76.085 1.00 15.62 41 GLY D O 1
ATOM 7720 N N . SER D 1 42 ? -12.538 64.450 76.935 1.00 15.86 42 SER D N 1
ATOM 7721 C CA . SER D 1 42 ? -11.880 65.141 75.818 1.00 11.08 42 SER D CA 1
ATOM 7722 C C . SER D 1 42 ? -10.584 64.416 75.490 1.00 9.61 42 SER D C 1
ATOM 7723 O O . SER D 1 42 ? -10.056 63.669 76.321 1.00 8.86 42 SER D O 1
ATOM 7726 N N . ILE D 1 43 ? -10.076 64.608 74.272 1.00 9.65 43 ILE D N 1
ATOM 7727 C CA . ILE D 1 43 ? -8.811 63.978 73.881 1.00 8.60 43 ILE D CA 1
ATOM 7728 C C . ILE D 1 43 ? -7.706 64.446 74.831 1.00 6.98 43 ILE D C 1
ATOM 7729 O O . ILE D 1 43 ? -6.851 63.650 75.267 1.00 11.58 43 ILE D O 1
ATOM 7734 N N . GLY D 1 44 ? -7.754 65.739 75.151 1.00 12.64 44 GLY D N 1
ATOM 7735 C CA . GLY D 1 44 ? -6.760 66.390 76.001 1.00 17.87 44 GLY D CA 1
ATOM 7736 C C . GLY D 1 44 ? -6.641 65.840 77.410 1.00 19.86 44 GLY D C 1
ATOM 7737 O O . GLY D 1 44 ? -5.574 65.916 78.013 1.00 23.01 44 GLY D O 1
ATOM 7738 N N . SER D 1 45 ? -7.729 65.272 77.927 1.00 17.40 45 SER D N 1
ATOM 7739 C CA . SER D 1 45 ? -7.777 64.803 79.312 1.00 14.30 45 SER D CA 1
ATOM 7740 C C . SER D 1 45 ? -7.713 63.280 79.442 1.00 16.22 45 SER D C 1
ATOM 7741 O O . SER D 1 45 ? -7.852 62.744 80.550 1.00 14.44 45 SER D O 1
ATOM 7744 N N . MET D 1 46 ? -7.488 62.581 78.326 1.00 12.79 46 MET D N 1
ATOM 7745 C CA . MET D 1 46 ? -7.294 61.136 78.360 1.00 11.06 46 MET D CA 1
ATOM 7746 C C . MET D 1 46 ? -6.099 60.779 79.238 1.00 17.91 46 MET D C 1
ATOM 7747 O O . MET D 1 46 ? -5.129 61.543 79.341 1.00 17.51 46 MET D O 1
ATOM 7752 N N . SER D 1 47 ? -6.181 59.629 79.885 1.00 17.87 47 SER D N 1
ATOM 7753 C CA . SER D 1 47 ? -5.078 59.188 80.720 1.00 20.34 47 SER D CA 1
ATOM 7754 C C . SER D 1 47 ? -4.572 57.806 80.331 1.00 19.03 47 SER D C 1
ATOM 7755 O O . SER D 1 47 ? -5.290 57.001 79.722 1.00 18.61 47 SER D O 1
ATOM 7758 N N . GLU D 1 48 ? -3.320 57.552 80.680 1.00 16.88 48 GLU D N 1
ATOM 7759 C CA . GLU D 1 48 ? -2.690 56.263 80.480 1.00 15.92 48 GLU D CA 1
ATOM 7760 C C . GLU D 1 48 ? -3.228 55.225 81.467 1.00 15.77 48 GLU D C 1
ATOM 7761 O O . GLU D 1 48 ? -3.676 55.588 82.556 1.00 16.06 48 GLU D O 1
ATOM 7767 N N . PRO D 1 49 ? -3.177 53.927 81.100 1.00 16.81 49 PRO D N 1
ATOM 7768 C CA . PRO D 1 49 ? -3.536 52.932 82.119 1.00 15.68 49 PRO D CA 1
ATOM 7769 C C . PRO D 1 49 ? -2.549 52.990 83.284 1.00 13.92 49 PRO D C 1
ATOM 7770 O O . PRO D 1 49 ? -1.405 53.414 83.114 1.00 14.47 49 PRO D O 1
ATOM 7774 N N . ARG D 1 50 ? -3.009 52.584 84.460 1.00 15.27 50 ARG D N 1
ATOM 7775 C CA . ARG D 1 50 ? -2.173 52.585 85.656 1.00 15.05 50 ARG D CA 1
ATOM 7776 C C . ARG D 1 50 ? -1.675 51.176 86.000 1.00 17.38 50 ARG D C 1
ATOM 7777 O O . ARG D 1 50 ? -0.704 51.011 86.744 1.00 15.15 50 ARG D O 1
ATOM 7785 N N . PHE D 1 51 ? -2.337 50.169 85.435 1.00 13.24 51 PHE D N 1
ATOM 7786 C CA . PHE D 1 51 ? -2.021 48.761 85.715 1.00 12.19 51 PHE D CA 1
ATOM 7787 C C . PHE D 1 51 ? -2.481 47.890 84.558 1.00 15.21 51 PHE D C 1
ATOM 7788 O O . PHE D 1 51 ? -3.535 48.141 83.961 1.00 18.53 51 PHE D O 1
ATOM 7796 N N . VAL D 1 52 ? -1.683 46.868 84.254 1.00 12.81 52 VAL D N 1
ATOM 7797 C CA . VAL D 1 52 ? -2.029 45.864 83.242 1.00 14.19 52 VAL D CA 1
ATOM 7798 C C . VAL D 1 52 ? -1.785 44.490 83.882 1.00 14.10 52 VAL D C 1
ATOM 7799 O O . VAL D 1 52 ? -0.737 44.278 84.510 1.00 16.45 52 VAL D O 1
ATOM 7803 N N . HIS D 1 53 ? -2.747 43.579 83.742 1.00 12.51 53 HIS D N 1
ATOM 7804 C CA . HIS D 1 53 ? -2.540 42.165 84.157 1.00 11.05 53 HIS D CA 1
ATOM 7805 C C . HIS D 1 53 ? -1.556 41.436 83.249 1.00 13.24 53 HIS D C 1
ATOM 7806 O O . HIS D 1 53 ? -1.808 41.286 82.057 1.00 16.82 53 HIS D O 1
ATOM 7813 N N . LEU D 1 54 ? -0.446 40.959 83.832 1.00 13.17 54 LEU D N 1
ATOM 7814 C CA . LEU D 1 54 ? 0.600 40.271 83.068 1.00 15.91 54 LEU D CA 1
ATOM 7815 C C . LEU D 1 54 ? 0.713 38.775 83.365 1.00 16.07 54 LEU D C 1
ATOM 7816 O O . LEU D 1 54 ? 1.533 38.073 82.756 1.00 15.44 54 LEU D O 1
ATOM 7821 N N . ARG D 1 55 ? -0.094 38.296 84.308 1.00 15.96 55 ARG D N 1
ATOM 7822 C CA . ARG D 1 55 ? -0.128 36.872 84.627 1.00 12.90 55 ARG D CA 1
ATOM 7823 C C . ARG D 1 55 ? -1.561 36.417 84.837 1.00 15.23 55 ARG D C 1
ATOM 7824 O O . ARG D 1 55 ? -2.189 36.777 85.828 1.00 15.76 55 ARG D O 1
ATOM 7832 N N . VAL D 1 56 ? -2.068 35.626 83.886 1.00 13.96 56 VAL D N 1
ATOM 7833 C CA . VAL D 1 56 ? -3.504 35.332 83.791 1.00 14.20 56 VAL D CA 1
ATOM 7834 C C . VAL D 1 56 ? -3.654 33.962 83.133 1.00 13.98 56 VAL D C 1
ATOM 7835 O O . VAL D 1 56 ? -3.083 33.710 82.081 1.00 12.40 56 VAL D O 1
ATOM 7839 N N . HIS D 1 57 ? -4.412 33.083 83.774 1.00 12.62 57 HIS D N 1
ATOM 7840 C CA . HIS D 1 57 ? -4.668 31.745 83.249 1.00 12.38 57 HIS D CA 1
ATOM 7841 C C . HIS D 1 57 ? -6.126 31.565 82.862 1.00 14.49 57 HIS D C 1
ATOM 7842 O O . HIS D 1 57 ? -7.005 32.045 83.568 1.00 15.80 57 HIS D O 1
ATOM 7849 N N . SER D 1 58 ? -6.374 30.853 81.764 1.00 14.45 58 SER D N 1
ATOM 7850 C CA . SER D 1 58 ? -7.699 30.353 81.444 1.00 13.31 58 SER D CA 1
ATOM 7851 C C . SER D 1 58 ? -8.068 29.250 82.452 1.00 11.80 58 SER D C 1
ATOM 7852 O O . SER D 1 58 ? -7.189 28.721 83.151 1.00 14.27 58 SER D O 1
ATOM 7855 N N . ASP D 1 59 ? -9.354 28.909 82.529 1.00 11.17 59 ASP D N 1
ATOM 7856 C CA . ASP D 1 59 ? -9.870 27.986 83.555 1.00 11.26 59 ASP D CA 1
ATOM 7857 C C . ASP D 1 59 ? -9.187 26.625 83.591 1.00 14.39 59 ASP D C 1
ATOM 7858 O O . ASP D 1 59 ? -9.012 26.048 84.669 1.00 18.84 59 ASP D O 1
ATOM 7863 N N . TYR D 1 60 ? -8.798 26.110 82.427 1.00 12.52 60 TYR D N 1
ATOM 7864 C CA . TYR D 1 60 ? -8.267 24.748 82.352 1.00 12.86 60 TYR D CA 1
ATOM 7865 C C . TYR D 1 60 ? -6.765 24.707 82.090 1.00 19.80 60 TYR D C 1
ATOM 7866 O O . TYR D 1 60 ? -6.236 23.677 81.671 1.00 25.76 60 TYR D O 1
ATOM 7875 N N . SER D 1 61 ? -6.092 25.828 82.359 1.00 16.49 61 SER D N 1
ATOM 7876 C CA . SER D 1 61 ? -4.681 26.032 82.032 1.00 16.91 61 SER D CA 1
ATOM 7877 C C . SER D 1 61 ? -3.733 24.882 82.411 1.00 25.60 61 SER D C 1
ATOM 7878 O O . SER D 1 61 ? -2.943 24.421 81.576 1.00 25.20 61 SER D O 1
ATOM 7881 N N . MET D 1 62 ? -3.834 24.417 83.654 1.00 24.45 62 MET D N 1
ATOM 7882 C CA A MET D 1 62 ? -2.893 23.419 84.159 0.70 29.92 62 MET D CA 1
ATOM 7883 C CA B MET D 1 62 ? -2.910 23.429 84.212 0.30 28.06 62 MET D CA 1
ATOM 7884 C C . MET D 1 62 ? -3.501 22.025 84.222 1.00 26.95 62 MET D C 1
ATOM 7885 O O . MET D 1 62 ? -2.841 21.066 84.637 1.00 31.05 62 MET D O 1
ATOM 7894 N N . ILE D 1 63 ? -4.751 21.912 83.785 1.00 24.54 63 ILE D N 1
ATOM 7895 C CA . ILE D 1 63 ? -5.481 20.655 83.859 1.00 25.56 63 ILE D CA 1
ATOM 7896 C C . ILE D 1 63 ? -5.943 20.228 82.462 1.00 26.01 63 ILE D C 1
ATOM 7897 O O . ILE D 1 63 ? -5.482 20.784 81.459 1.00 32.86 63 ILE D O 1
ATOM 7902 N N . ASP D 1 64 ? -6.825 19.236 82.392 1.00 29.36 64 ASP D N 1
ATOM 7903 C CA . ASP D 1 64 ? -7.365 18.785 81.116 1.00 26.18 64 ASP D CA 1
ATOM 7904 C C . ASP D 1 64 ? -8.610 19.592 80.786 1.00 24.10 64 ASP D C 1
ATOM 7905 O O . ASP D 1 64 ? -9.518 19.719 81.610 1.00 22.84 64 ASP D O 1
ATOM 7910 N N . GLY D 1 65 ? -8.633 20.158 79.584 1.00 22.94 65 GLY D N 1
ATOM 7911 C CA . GLY D 1 65 ? -9.776 20.932 79.133 1.00 14.13 65 GLY D CA 1
ATOM 7912 C C . GLY D 1 65 ? -9.430 21.985 78.096 1.00 15.79 65 GLY D C 1
ATOM 7913 O O . GLY D 1 65 ? -8.253 22.200 77.798 1.00 20.91 65 GLY D O 1
ATOM 7914 N N . PRO D 1 66 ? -10.456 22.651 77.549 1.00 15.04 66 PRO D N 1
ATOM 7915 C CA . PRO D 1 66 ? -10.292 23.668 76.504 1.00 19.13 66 PRO D CA 1
ATOM 7916 C C . PRO D 1 66 ? -9.660 24.951 77.038 1.00 23.19 66 PRO D C 1
ATOM 7917 O O . PRO D 1 66 ? -9.873 25.298 78.205 1.00 26.37 66 PRO D O 1
ATOM 7921 N N . ALA D 1 67 ? -8.884 25.630 76.190 1.00 17.41 67 ALA D N 1
ATOM 7922 C CA . ALA D 1 67 ? -8.346 26.945 76.504 1.00 17.98 67 ALA D CA 1
ATOM 7923 C C . ALA D 1 67 ? -9.237 28.045 75.914 1.00 19.92 67 ALA D C 1
ATOM 7924 O O . ALA D 1 67 ? -8.995 28.561 74.810 1.00 24.48 67 ALA D O 1
ATOM 7926 N N . LYS D 1 68 ? -10.279 28.388 76.664 1.00 20.30 68 LYS D N 1
ATOM 7927 C CA . LYS D 1 68 ? -11.227 29.412 76.246 1.00 20.66 68 LYS D CA 1
ATOM 7928 C C . LYS D 1 68 ? -10.779 30.757 76.809 1.00 23.03 68 LYS D C 1
ATOM 7929 O O . LYS D 1 68 ? -10.717 30.946 78.026 1.00 22.27 68 LYS D O 1
ATOM 7935 N N . THR D 1 69 ? -10.455 31.680 75.910 1.00 21.99 69 THR D N 1
ATOM 7936 C CA . THR D 1 69 ? -9.987 33.013 76.287 1.00 25.23 69 THR D CA 1
ATOM 7937 C C . THR D 1 69 ? -11.084 34.083 76.151 1.00 24.03 69 THR D C 1
ATOM 7938 O O . THR D 1 69 ? -10.943 35.191 76.685 1.00 22.81 69 THR D O 1
ATOM 7942 N N . ALA D 1 70 ? -12.170 33.737 75.454 1.00 23.64 70 ALA D N 1
ATOM 7943 C CA . ALA D 1 70 ? -13.334 34.625 75.304 1.00 24.31 70 ALA D CA 1
ATOM 7944 C C . ALA D 1 70 ? -13.774 35.300 76.619 1.00 23.49 70 ALA D C 1
ATOM 7945 O O . ALA D 1 70 ? -13.874 36.533 76.663 1.00 18.50 70 ALA D O 1
ATOM 7947 N N . PRO D 1 71 ? -14.017 34.510 77.693 1.00 22.99 71 PRO D N 1
ATOM 7948 C CA . PRO D 1 71 ? -14.414 35.135 78.956 1.00 19.64 71 PRO D CA 1
ATOM 7949 C C . PRO D 1 71 ? -13.383 36.097 79.564 1.00 13.73 71 PRO D C 1
ATOM 7950 O O . PRO D 1 71 ? -13.777 37.082 80.187 1.00 19.64 71 PRO D O 1
ATOM 7954 N N . LEU D 1 72 ? -12.089 35.829 79.380 1.00 13.93 72 LEU D N 1
ATOM 7955 C CA . LEU D 1 72 ? -11.042 36.728 79.884 1.00 13.45 72 LEU D CA 1
ATOM 7956 C C . LEU D 1 72 ? -11.066 38.049 79.123 1.00 13.35 72 LEU D C 1
ATOM 7957 O O . LEU D 1 72 ? -10.968 39.115 79.722 1.00 18.32 72 LEU D O 1
ATOM 7962 N N . VAL D 1 73 ? -11.202 37.960 77.808 1.00 14.28 73 VAL D N 1
ATOM 7963 C CA . VAL D 1 73 ? -11.304 39.147 76.946 1.00 17.26 73 VAL D CA 1
ATOM 7964 C C . VAL D 1 73 ? -12.535 39.968 77.311 1.00 13.56 73 VAL D C 1
ATOM 7965 O O . VAL D 1 73 ? -12.443 41.197 77.484 1.00 17.47 73 VAL D O 1
ATOM 7969 N N . LYS D 1 74 ? -13.675 39.287 77.412 1.00 15.79 74 LYS D N 1
ATOM 7970 C CA . LYS D 1 74 ? -14.949 39.911 77.769 1.00 16.36 74 LYS D CA 1
ATOM 7971 C C . LYS D 1 74 ? -14.847 40.684 79.092 1.00 18.09 74 LYS D C 1
ATOM 7972 O O . LYS D 1 74 ? -15.323 41.827 79.196 1.00 15.66 74 LYS D O 1
ATOM 7978 N N . LYS D 1 75 ? -14.219 40.074 80.098 1.00 15.65 75 LYS D N 1
ATOM 7979 C CA . LYS D 1 75 ? -14.099 40.745 81.390 1.00 14.43 75 LYS D CA 1
ATOM 7980 C C . LYS D 1 75 ? -13.158 41.948 81.311 1.00 10.41 75 LYS D C 1
ATOM 7981 O O . LYS D 1 75 ? -13.469 43.021 81.843 1.00 14.92 75 LYS D O 1
AT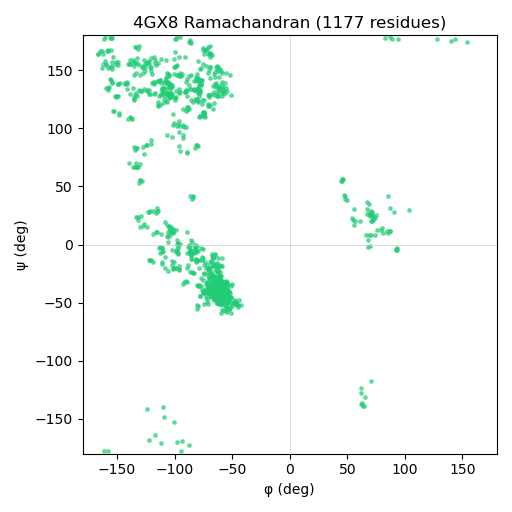OM 7987 N N . ALA D 1 76 ? -12.033 41.780 80.619 1.00 12.71 76 ALA D N 1
ATOM 7988 C CA . ALA D 1 76 ? -11.059 42.854 80.451 1.00 13.92 76 ALA D CA 1
ATOM 7989 C C . ALA D 1 76 ? -11.687 44.035 79.709 1.00 14.12 76 ALA D C 1
ATOM 7990 O O . ALA D 1 76 ? -11.443 45.183 80.070 1.00 16.07 76 ALA D O 1
ATOM 7992 N N . ALA D 1 77 ? -12.501 43.742 78.690 1.00 14.23 77 ALA D N 1
ATOM 7993 C CA . ALA D 1 77 ? -13.155 44.784 77.909 1.00 15.30 77 ALA D CA 1
ATOM 7994 C C . ALA D 1 77 ? -14.154 45.510 78.812 1.00 19.38 77 ALA D C 1
ATOM 7995 O O . ALA D 1 77 ? -14.258 46.738 78.772 1.00 19.68 77 ALA D O 1
ATOM 7997 N N . ALA D 1 78 ? -14.855 44.751 79.652 1.00 13.36 78 ALA D N 1
ATOM 7998 C CA . ALA D 1 78 ? -15.805 45.348 80.596 1.00 16.66 78 ALA D CA 1
ATOM 7999 C C . ALA D 1 78 ? -15.131 46.264 81.637 1.00 19.93 78 ALA D C 1
ATOM 8000 O O . ALA D 1 78 ? -15.709 47.275 82.034 1.00 22.65 78 ALA D O 1
ATOM 8002 N N . LEU D 1 79 ? -13.908 45.922 82.054 1.00 14.97 79 LEU D N 1
ATOM 8003 C CA . LEU D 1 79 ? -13.142 46.747 82.993 1.00 16.84 79 LEU D CA 1
ATOM 8004 C C . LEU D 1 79 ? -12.411 47.909 82.295 1.00 17.41 79 LEU D C 1
ATOM 8005 O O . LEU D 1 79 ? -11.775 48.731 82.952 1.00 24.34 79 LEU D O 1
ATOM 8010 N N . GLY D 1 80 ? -12.502 47.962 80.970 1.00 18.47 80 GLY D N 1
ATOM 8011 C CA . GLY D 1 80 ? -11.801 48.970 80.172 1.00 20.97 80 GLY D CA 1
ATOM 8012 C C . GLY D 1 80 ? -10.288 48.809 80.146 1.00 22.11 80 GLY D C 1
ATOM 8013 O O . GLY D 1 80 ? -9.560 49.787 79.974 1.00 24.31 80 GLY D O 1
ATOM 8014 N N . MET D 1 81 ? -9.808 47.582 80.328 1.00 16.36 81 MET D N 1
ATOM 8015 C CA . MET D 1 81 ? -8.367 47.305 80.311 1.00 16.44 81 MET D CA 1
ATOM 8016 C C . MET D 1 81 ? -7.813 47.312 78.895 1.00 15.88 81 MET D C 1
ATOM 8017 O O . MET D 1 81 ? -8.317 46.587 78.036 1.00 21.94 81 MET D O 1
ATOM 8022 N N . PRO D 1 82 ? -6.789 48.145 78.636 1.00 14.41 82 PRO D N 1
ATOM 8023 C CA . PRO D 1 82 ? -6.345 48.310 77.241 1.00 12.07 82 PRO D CA 1
ATOM 8024 C C . PRO D 1 82 ? -5.328 47.265 76.770 1.00 13.84 82 PRO D C 1
ATOM 8025 O O . PRO D 1 82 ? -4.996 47.212 75.583 1.00 14.74 82 PRO D O 1
ATOM 8029 N N . ALA D 1 83 ? -4.849 46.445 77.706 1.00 14.56 83 ALA D N 1
ATOM 8030 C CA . ALA D 1 83 ? -3.914 45.365 77.405 1.00 15.44 83 ALA D CA 1
ATOM 8031 C C . ALA D 1 83 ? -4.146 44.225 78.382 1.00 14.43 83 ALA D C 1
ATOM 8032 O O . ALA D 1 83 ? -4.651 44.428 79.483 1.00 14.17 83 ALA D O 1
ATOM 8034 N N . LEU D 1 84 ? -3.785 43.019 77.957 1.00 12.88 84 LEU D N 1
ATOM 8035 C CA . LEU D 1 84 ? -3.964 41.828 78.784 1.00 14.47 84 LEU D CA 1
ATOM 8036 C C . LEU D 1 84 ? -3.007 40.761 78.298 1.00 14.37 84 LEU D C 1
ATOM 8037 O O . LEU D 1 84 ? -2.939 40.518 77.095 1.00 15.23 84 LEU D O 1
ATOM 8042 N N . ALA D 1 85 ? -2.287 40.109 79.220 1.00 13.88 85 ALA D N 1
ATOM 8043 C CA . ALA D 1 85 ? -1.501 38.927 78.842 1.00 13.74 85 ALA D CA 1
ATOM 8044 C C . ALA D 1 85 ? -2.302 37.688 79.195 1.00 19.33 85 ALA D C 1
ATOM 8045 O O . ALA D 1 85 ? -3.065 37.697 80.166 1.00 19.51 85 ALA D O 1
ATOM 8047 N N . ILE D 1 86 ? -2.167 36.643 78.382 1.00 15.34 86 ILE D N 1
ATOM 8048 C CA . ILE D 1 86 ? -2.563 35.306 78.805 1.00 14.60 86 ILE D CA 1
ATOM 8049 C C . ILE D 1 86 ? -1.276 34.512 78.928 1.00 21.46 86 ILE D C 1
ATOM 8050 O O . ILE D 1 86 ? -0.432 34.519 78.017 1.00 18.48 86 ILE D O 1
ATOM 8055 N N . THR D 1 87 ? -1.119 33.855 80.074 1.00 14.32 87 THR D N 1
ATOM 8056 C CA . THR D 1 87 ? 0.110 33.149 80.382 1.00 15.80 87 THR D CA 1
ATOM 8057 C C . THR D 1 87 ? -0.233 31.755 80.885 1.00 13.66 87 THR D C 1
ATOM 8058 O O . THR D 1 87 ? -0.018 31.431 82.054 1.00 16.99 87 THR D O 1
ATOM 8062 N N . ASP D 1 88 ? -0.785 30.936 79.994 1.00 12.64 88 ASP D N 1
ATOM 8063 C CA . ASP D 1 88 ? -1.188 29.579 80.361 1.00 12.21 88 ASP D CA 1
ATOM 8064 C C . ASP D 1 88 ? 0.021 28.678 80.597 1.00 12.81 88 ASP D C 1
ATOM 8065 O O . ASP D 1 88 ? 1.148 29.013 80.214 1.00 15.10 88 ASP D O 1
ATOM 8070 N N . PHE D 1 89 ? -0.215 27.540 81.238 1.00 11.50 89 PHE D N 1
ATOM 8071 C CA . PHE D 1 89 ? 0.913 26.704 81.654 1.00 13.34 89 PHE D CA 1
ATOM 8072 C C . PHE D 1 89 ? 1.553 25.938 80.505 1.00 11.38 89 PHE D C 1
ATOM 8073 O O . PHE D 1 89 ? 0.965 25.005 79.933 1.00 12.69 89 PHE D O 1
ATOM 8081 N N . THR D 1 90 ? 2.772 26.357 80.184 1.00 11.79 90 THR D N 1
ATOM 8082 C CA . THR D 1 90 ? 3.624 25.693 79.195 1.00 9.92 90 THR D CA 1
ATOM 8083 C C . THR D 1 90 ? 2.851 25.438 77.897 1.00 10.83 90 THR D C 1
ATOM 8084 O O . THR D 1 90 ? 2.982 24.404 77.268 1.00 9.05 90 THR D O 1
ATOM 8088 N N . ASN D 1 91 ? 2.015 26.399 77.516 1.00 13.40 91 ASN D N 1
ATOM 8089 C CA . ASN D 1 91 ? 1.232 26.251 76.298 1.00 10.92 91 ASN D CA 1
ATOM 8090 C C . ASN D 1 91 ? 0.747 27.575 75.776 1.00 12.41 91 ASN D C 1
ATOM 8091 O O . ASN D 1 91 ? 0.603 28.531 76.543 1.00 14.43 91 ASN D O 1
ATOM 8096 N N . LEU D 1 92 ? 0.497 27.612 74.467 1.00 12.89 92 LEU D N 1
ATOM 8097 C CA . LEU D 1 92 ? -0.021 28.789 73.779 1.00 12.70 92 LEU D CA 1
ATOM 8098 C C . LEU D 1 92 ? -1.337 28.492 73.062 1.00 13.19 92 LEU D C 1
ATOM 8099 O O . LEU D 1 92 ? -1.676 29.143 72.061 1.00 14.81 92 LEU D O 1
ATOM 8104 N N . CYS D 1 93 ? -2.089 27.529 73.586 1.00 9.95 93 CYS D N 1
ATOM 8105 C CA . CYS D 1 93 ? -3.333 27.065 72.955 1.00 13.93 93 CYS D CA 1
ATOM 8106 C C . CYS D 1 93 ? -4.274 28.194 72.547 1.00 14.76 93 CYS D C 1
ATOM 8107 O O . CYS D 1 93 ? -4.766 28.221 71.419 1.00 15.72 93 CYS D O 1
ATOM 8110 N N . GLY D 1 94 ? -4.531 29.114 73.472 1.00 15.52 94 GLY D N 1
ATOM 8111 C CA . GLY D 1 94 ? -5.576 30.100 73.260 1.00 18.00 94 GLY D CA 1
ATOM 8112 C C . GLY D 1 94 ? -5.140 31.283 72.424 1.00 16.69 94 GLY D C 1
ATOM 8113 O O . GLY D 1 94 ? -5.952 32.161 72.142 1.00 19.38 94 GLY D O 1
ATOM 8114 N N . LEU D 1 95 ? -3.875 31.294 71.996 1.00 16.91 95 LEU D N 1
ATOM 8115 C CA . LEU D 1 95 ? -3.263 32.500 71.403 1.00 18.21 95 LEU D CA 1
ATOM 8116 C C . LEU D 1 95 ? -3.957 32.999 70.142 1.00 19.63 95 LEU D C 1
ATOM 8117 O O . LEU D 1 95 ? -4.251 34.191 70.026 1.00 17.80 95 LEU D O 1
ATOM 8122 N N . VAL D 1 96 ? -4.202 32.095 69.198 1.00 16.76 96 VAL D N 1
ATOM 8123 C CA . VAL D 1 96 ? -4.798 32.487 67.919 1.00 17.14 96 VAL D CA 1
ATOM 8124 C C . VAL D 1 96 ? -6.143 33.154 68.136 1.00 18.37 96 VAL D C 1
ATOM 8125 O O . VAL D 1 96 ? -6.413 34.217 67.554 1.00 18.61 96 VAL D O 1
ATOM 8129 N N . LYS D 1 97 ? -6.964 32.544 68.989 1.00 15.80 97 LYS D N 1
ATOM 8130 C CA A LYS D 1 97 ? -8.279 33.098 69.303 0.50 21.29 97 LYS D CA 1
ATOM 8131 C CA B LYS D 1 97 ? -8.281 33.086 69.314 0.50 20.96 97 LYS D CA 1
ATOM 8132 C C . LYS D 1 97 ? -8.182 34.362 70.156 1.00 19.67 97 LYS D C 1
ATOM 8133 O O . LYS D 1 97 ? -8.931 35.314 69.932 1.00 19.02 97 LYS D O 1
ATOM 8144 N N . PHE D 1 98 ? -7.250 34.370 71.117 1.00 16.29 98 PHE D N 1
ATOM 8145 C CA . PHE D 1 98 ? -7.053 35.506 72.021 1.00 18.80 98 PHE D CA 1
ATOM 8146 C C . PHE D 1 98 ? -6.679 36.755 71.231 1.00 20.90 98 PHE D C 1
ATOM 8147 O O . PHE D 1 98 ? -7.203 37.846 71.479 1.00 16.67 98 PHE D O 1
ATOM 8155 N N . TYR D 1 99 ? -5.785 36.568 70.264 1.00 18.47 99 TYR D N 1
ATOM 8156 C CA . TYR D 1 99 ? -5.327 37.619 69.368 1.00 19.34 99 TYR D CA 1
ATOM 8157 C C . TYR D 1 99 ? -6.502 38.231 68.597 1.00 20.91 99 TYR D C 1
ATOM 8158 O O . TYR D 1 99 ? -6.674 39.454 68.580 1.00 17.38 99 TYR D O 1
ATOM 8167 N N . GLY D 1 100 ? -7.337 37.377 68.004 1.00 20.45 100 GLY D N 1
ATOM 8168 C CA . GLY D 1 100 ? -8.527 37.835 67.285 1.00 16.64 100 GLY D CA 1
ATOM 8169 C C . GLY D 1 100 ? -9.551 38.545 68.161 1.00 16.80 100 GLY D C 1
ATOM 8170 O O . GLY D 1 100 ? -10.088 39.584 67.778 1.00 14.79 100 GLY D O 1
ATOM 8171 N N . ALA D 1 101 ? -9.833 37.963 69.322 1.00 12.51 101 ALA D N 1
ATOM 8172 C CA . ALA D 1 101 ? -10.837 38.500 70.257 1.00 14.66 101 ALA D CA 1
ATOM 8173 C C . ALA D 1 101 ? -10.339 39.782 70.904 1.00 14.44 101 ALA D C 1
ATOM 8174 O O . ALA D 1 101 ? -11.126 40.700 71.144 1.00 15.75 101 ALA D O 1
ATOM 8176 N N . GLY D 1 102 ? -9.035 39.810 71.215 1.00 15.73 102 GLY D N 1
ATOM 8177 C CA . GLY D 1 102 ? -8.358 41.000 71.722 1.00 16.35 102 GLY D CA 1
ATOM 8178 C C . GLY D 1 102 ? -8.636 42.141 70.753 1.00 12.20 102 GLY D C 1
ATOM 8179 O O . GLY D 1 102 ? -9.177 43.185 71.136 1.00 13.63 102 GLY D O 1
ATOM 8180 N N . HIS D 1 103 ? -8.296 41.914 69.487 1.00 14.11 103 HIS D N 1
ATOM 8181 C CA . HIS D 1 103 ? -8.524 42.914 68.441 1.00 10.37 103 HIS D CA 1
ATOM 8182 C C . HIS D 1 103 ? -9.973 43.349 68.339 1.00 16.12 103 HIS D C 1
ATOM 8183 O O . HIS D 1 103 ? -10.248 44.552 68.233 1.00 18.85 103 HIS D O 1
ATOM 8190 N N . GLY D 1 104 ? -10.903 42.394 68.401 1.00 11.51 104 GLY D N 1
ATOM 8191 C CA . GLY D 1 104 ? -12.320 42.727 68.310 1.00 10.35 104 GLY D CA 1
ATOM 8192 C C . GLY D 1 104 ? -12.798 43.607 69.455 1.00 15.09 104 GLY D C 1
ATOM 8193 O O . GLY D 1 104 ? -13.770 44.360 69.314 1.00 17.41 104 GLY D O 1
ATOM 8194 N N . ALA D 1 105 ? -12.112 43.490 70.590 1.00 14.54 105 ALA D N 1
ATOM 8195 C CA . ALA D 1 105 ? -12.450 44.235 71.798 1.00 17.16 105 ALA D CA 1
ATOM 8196 C C . ALA D 1 105 ? -11.608 45.499 71.960 1.00 15.62 105 ALA D C 1
ATOM 8197 O O . ALA D 1 105 ? -11.822 46.271 72.890 1.00 15.39 105 ALA D O 1
ATOM 8199 N N . GLY D 1 106 ? -10.667 45.713 71.048 1.00 15.60 106 GLY D N 1
ATOM 8200 C CA . GLY D 1 106 ? -9.785 46.877 71.122 1.00 14.13 106 GLY D CA 1
ATOM 8201 C C . GLY D 1 106 ? -8.718 46.755 72.195 1.00 16.61 106 GLY D C 1
ATOM 8202 O O . GLY D 1 106 ? -8.204 47.758 72.698 1.00 12.98 106 GLY D O 1
ATOM 8203 N N . ILE D 1 107 ? -8.381 45.518 72.542 1.00 10.38 107 ILE D N 1
ATOM 8204 C CA . ILE D 1 107 ? -7.374 45.229 73.566 1.00 10.25 107 ILE D CA 1
ATOM 8205 C C . ILE D 1 107 ? -6.073 44.755 72.935 1.00 13.76 107 ILE D C 1
ATOM 8206 O O . ILE D 1 107 ? -6.079 43.932 72.012 1.00 13.58 107 ILE D O 1
ATOM 8211 N N . LYS D 1 108 ? -4.956 45.282 73.423 1.00 13.33 108 LYS D N 1
ATOM 8212 C CA . LYS D 1 108 ? -3.650 44.833 72.976 1.00 14.70 108 LYS D CA 1
ATOM 8213 C C . LYS D 1 108 ? -3.331 43.454 73.586 1.00 15.90 108 LYS D C 1
ATOM 8214 O O . LYS D 1 108 ? -3.147 43.339 74.793 1.00 14.30 108 LYS D O 1
ATOM 8220 N N . PRO D 1 109 ? -3.281 42.397 72.753 1.00 14.62 109 PRO D N 1
ATOM 8221 C CA . PRO D 1 109 ? -2.988 41.074 73.326 1.00 14.12 109 PRO D CA 1
ATOM 8222 C C . PRO D 1 109 ? -1.510 40.916 73.608 1.00 14.32 109 PRO D C 1
ATOM 8223 O O . PRO D 1 109 ? -0.674 41.198 72.742 1.00 18.52 109 PRO D O 1
ATOM 8227 N N . ILE D 1 110 ? -1.193 40.437 74.800 1.00 11.29 110 ILE D N 1
ATOM 8228 C CA . ILE D 1 110 ? 0.205 40.135 75.146 1.00 14.25 110 ILE D CA 1
ATOM 8229 C C . ILE D 1 110 ? 0.398 38.613 75.253 1.00 14.68 110 ILE D C 1
ATOM 8230 O O . ILE D 1 110 ? -0.430 37.931 75.849 1.00 15.82 110 ILE D O 1
ATOM 8235 N N . VAL D 1 111 ? 1.483 38.117 74.653 1.00 14.28 111 VAL D N 1
ATOM 8236 C CA . VAL D 1 111 ? 1.764 36.693 74.497 1.00 17.33 111 VAL D CA 1
ATOM 8237 C C . VAL D 1 111 ? 2.742 36.255 75.581 1.00 17.12 111 VAL D C 1
ATOM 8238 O O . VAL D 1 111 ? 3.793 36.862 75.751 1.00 17.83 111 VAL D O 1
ATOM 8242 N N . GLY D 1 112 ? 2.395 35.211 76.324 1.00 17.52 112 GLY D N 1
ATOM 8243 C CA . GLY D 1 112 ? 3.305 34.697 77.347 1.00 14.35 112 GLY D CA 1
ATOM 8244 C C . GLY D 1 112 ? 2.929 33.277 77.734 1.00 13.22 112 GLY D C 1
ATOM 8245 O O . GLY D 1 112 ? 1.944 32.738 77.228 1.00 13.02 112 GLY D O 1
ATOM 8246 N N . ALA D 1 113 ? 3.725 32.683 78.619 1.00 12.60 113 ALA D N 1
ATOM 8247 C CA . ALA D 1 113 ? 3.400 31.382 79.207 1.00 13.10 113 ALA D CA 1
ATOM 8248 C C . ALA D 1 113 ? 4.069 31.233 80.564 1.00 15.14 113 ALA D C 1
ATOM 8249 O O . ALA D 1 113 ? 5.125 31.837 80.836 1.00 13.79 113 ALA D O 1
ATOM 8251 N N . ASP D 1 114 ? 3.432 30.448 81.426 1.00 14.15 114 ASP D N 1
ATOM 8252 C CA . ASP D 1 114 ? 3.988 30.070 82.733 1.00 16.44 114 ASP D CA 1
ATOM 8253 C C . ASP D 1 114 ? 4.727 28.746 82.655 1.00 12.26 114 ASP D C 1
ATOM 8254 O O . ASP D 1 114 ? 4.353 27.876 81.874 1.00 11.99 114 ASP D O 1
ATOM 8259 N N . PHE D 1 115 ? 5.787 28.607 83.452 1.00 13.26 115 PHE D N 1
ATOM 8260 C CA . PHE D 1 115 ? 6.593 27.398 83.438 1.00 15.68 115 PHE D CA 1
ATOM 8261 C C . PHE D 1 115 ? 6.940 26.931 84.839 1.00 12.43 115 PHE D C 1
ATOM 8262 O O . PHE D 1 115 ? 6.922 27.713 85.800 1.00 13.45 115 PHE D O 1
ATOM 8270 N N . ASN D 1 116 ? 7.276 25.643 84.929 1.00 14.02 116 ASN D N 1
ATOM 8271 C CA . ASN D 1 116 ? 8.001 25.110 86.056 1.00 11.38 116 ASN D CA 1
ATOM 8272 C C . ASN D 1 116 ? 9.454 24.946 85.600 1.00 12.84 116 ASN D C 1
ATOM 8273 O O . ASN D 1 116 ? 9.719 24.340 84.554 1.00 13.54 116 ASN D O 1
ATOM 8278 N N . VAL D 1 117 ? 10.377 25.481 86.398 1.00 12.04 117 VAL D N 1
ATOM 8279 C CA . VAL D 1 117 ? 11.803 25.500 86.079 1.00 13.80 117 VAL D CA 1
ATOM 8280 C C . VAL D 1 117 ? 12.650 24.707 87.082 1.00 14.23 117 VAL D C 1
ATOM 8281 O O . VAL D 1 117 ? 12.381 24.743 88.293 1.00 12.43 117 VAL D O 1
ATOM 8285 N N . GLN D 1 118 ? 13.644 23.981 86.554 1.00 9.32 118 GLN D N 1
ATOM 8286 C CA A GLN D 1 118 ? 14.702 23.339 87.346 0.50 9.97 118 GLN D CA 1
ATOM 8287 C CA B GLN D 1 118 ? 14.691 23.384 87.382 0.50 7.73 118 GLN D CA 1
ATOM 8288 C C . GLN D 1 118 ? 16.064 23.979 87.044 1.00 14.30 118 GLN D C 1
ATOM 8289 O O . GLN D 1 118 ? 16.356 24.331 85.886 1.00 12.93 118 GLN D O 1
ATOM 8300 N N . CYS D 1 119 ? 16.911 24.106 88.060 1.00 14.86 119 CYS D N 1
ATOM 8301 C CA . CYS D 1 119 ? 18.262 24.638 87.851 1.00 15.87 119 CYS D CA 1
ATOM 8302 C C . CYS D 1 119 ? 19.280 23.886 88.702 1.00 22.14 119 CYS D C 1
ATOM 8303 O O . CYS D 1 119 ? 18.912 23.310 89.718 1.00 19.81 119 CYS D O 1
ATOM 8306 N N . ASP D 1 120 ? 20.548 23.888 88.280 1.00 22.22 120 ASP D N 1
ATOM 8307 C CA . ASP D 1 120 ? 21.620 23.204 89.014 1.00 28.34 120 ASP D CA 1
ATOM 8308 C C . ASP D 1 120 ? 21.650 23.619 90.492 1.00 29.12 120 ASP D C 1
ATOM 8309 O O . ASP D 1 120 ? 21.755 22.764 91.378 1.00 30.28 120 ASP D O 1
ATOM 8314 N N . LEU D 1 121 ? 21.532 24.926 90.740 1.00 27.95 121 LEU D N 1
ATOM 8315 C CA . LEU D 1 121 ? 21.634 25.503 92.084 1.00 29.29 121 LEU D CA 1
ATOM 8316 C C . LEU D 1 121 ? 20.618 24.951 93.075 1.00 28.88 121 LEU D C 1
ATOM 8317 O O . LEU D 1 121 ? 20.942 24.751 94.242 1.00 25.31 121 LEU D O 1
ATOM 8322 N N . LEU D 1 122 ? 19.395 24.707 92.612 1.00 23.95 122 LEU D N 1
ATOM 8323 C CA . LEU D 1 122 ? 18.338 24.195 93.494 1.00 26.58 122 LEU D CA 1
ATOM 8324 C C . LEU D 1 122 ? 18.031 22.698 93.319 1.00 27.65 122 LEU D C 1
ATOM 8325 O O . LEU D 1 122 ? 17.070 22.185 93.897 1.00 30.41 122 LEU D O 1
ATOM 8330 N N . GLY D 1 123 ? 18.853 22.003 92.537 1.00 26.63 123 GLY D N 1
ATOM 8331 C CA . GLY D 1 123 ? 18.665 20.570 92.294 1.00 27.87 123 GLY D CA 1
ATOM 8332 C C . GLY D 1 123 ? 17.350 20.221 91.617 1.00 27.50 123 GLY D C 1
ATOM 8333 O O . GLY D 1 123 ? 17.050 20.736 90.536 1.00 29.03 123 GLY D O 1
ATOM 8334 N N . ASP D 1 124 ? 16.567 19.355 92.264 1.00 24.69 124 ASP D N 1
ATOM 8335 C CA . ASP D 1 124 ? 15.317 18.823 91.694 1.00 27.41 124 ASP D CA 1
ATOM 8336 C C . ASP D 1 124 ? 14.095 19.721 91.938 1.00 21.35 124 ASP D C 1
ATOM 8337 O O . ASP D 1 124 ? 13.045 19.515 91.342 1.00 19.57 124 ASP D O 1
ATOM 8342 N N . GLU D 1 125 ? 14.244 20.703 92.819 1.00 17.68 125 GLU D N 1
ATOM 8343 C CA . GLU D 1 125 ? 13.172 21.626 93.169 1.00 20.48 125 GLU D CA 1
ATOM 8344 C C . GLU D 1 125 ? 12.635 22.389 91.953 1.00 16.07 125 GLU D C 1
ATOM 8345 O O . GLU D 1 125 ? 13.411 22.956 91.184 1.00 19.78 125 GLU D O 1
ATOM 8351 N N . LEU D 1 126 ? 11.311 22.399 91.788 1.00 15.04 126 LEU D N 1
ATOM 8352 C CA . LEU D 1 126 ? 10.677 23.156 90.696 1.00 14.45 126 LEU D CA 1
ATOM 8353 C C . LEU D 1 126 ? 10.222 24.524 91.140 1.00 14.57 126 LEU D C 1
ATOM 8354 O O . LEU D 1 126 ? 9.543 24.680 92.169 1.00 16.12 126 LEU D O 1
ATOM 8359 N N . THR D 1 127 ? 10.591 25.520 90.348 1.00 12.12 127 THR D N 1
ATOM 8360 C CA . THR D 1 127 ? 10.205 26.892 90.643 1.00 13.54 127 THR D CA 1
ATOM 8361 C C . THR D 1 127 ? 9.385 27.516 89.503 1.00 13.90 127 THR D C 1
ATOM 8362 O O . THR D 1 127 ? 9.400 27.042 88.351 1.00 16.34 127 THR D O 1
ATOM 8366 N N . HIS D 1 128 ? 8.670 28.583 89.836 1.00 11.13 128 HIS D N 1
ATOM 8367 C CA . HIS D 1 128 ? 7.766 29.227 88.895 1.00 11.37 128 HIS D CA 1
ATOM 8368 C C . HIS D 1 128 ? 8.507 30.311 88.121 1.00 11.85 128 HIS D C 1
ATOM 8369 O O . HIS D 1 128 ? 9.313 31.036 88.691 1.00 13.69 128 HIS D O 1
ATOM 8376 N N . LEU D 1 129 ? 8.220 30.412 86.827 1.00 12.13 129 LEU D N 1
ATOM 8377 C CA . LEU D 1 129 ? 8.681 31.539 86.016 1.00 11.14 129 LEU D CA 1
ATOM 8378 C C . LEU D 1 129 ? 7.599 31.903 84.999 1.00 14.24 129 LEU D C 1
ATOM 8379 O O . LEU D 1 129 ? 6.994 31.015 84.403 1.00 15.95 129 LEU D O 1
ATOM 8384 N N . THR D 1 130 ? 7.357 33.197 84.790 1.00 14.39 130 THR D N 1
ATOM 8385 C CA . THR D 1 130 ? 6.490 33.640 83.683 1.00 13.42 130 THR D CA 1
ATOM 8386 C C . THR D 1 130 ? 7.348 34.251 82.587 1.00 14.48 130 THR D C 1
ATOM 8387 O O . THR D 1 130 ? 8.218 35.072 82.871 1.00 15.16 130 THR D O 1
ATOM 8391 N N . VAL D 1 131 ? 7.126 33.808 81.353 1.00 14.76 131 VAL D N 1
ATOM 8392 C CA . VAL D 1 131 ? 7.869 34.310 80.190 1.00 14.95 131 VAL D CA 1
ATOM 8393 C C . VAL D 1 131 ? 6.927 35.050 79.248 1.00 14.03 131 VAL D C 1
ATOM 8394 O O . VAL D 1 131 ? 5.953 34.467 78.750 1.00 15.24 131 VAL D O 1
ATOM 8398 N N . LEU D 1 132 ? 7.237 36.317 78.976 1.00 14.74 132 LEU D N 1
ATOM 8399 C CA . LEU D 1 132 ? 6.438 37.143 78.059 1.00 11.36 132 LEU D CA 1
ATOM 8400 C C . LEU D 1 132 ? 7.239 37.368 76.795 1.00 13.68 132 LEU D C 1
ATOM 8401 O O . LEU D 1 132 ? 8.463 37.552 76.854 1.00 15.76 132 LEU D O 1
ATOM 8406 N N . ALA D 1 133 ? 6.559 37.304 75.652 1.00 15.79 133 ALA D N 1
ATOM 8407 C CA . ALA D 1 133 ? 7.194 37.583 74.360 1.00 15.98 133 ALA D CA 1
ATOM 8408 C C . ALA D 1 133 ? 7.086 39.067 74.047 1.00 17.98 133 ALA D C 1
ATOM 8409 O O . ALA D 1 133 ? 5.989 39.595 73.898 1.00 18.06 133 ALA D O 1
ATOM 8411 N N . ALA D 1 134 ? 8.239 39.732 73.970 1.00 15.90 134 ALA D N 1
ATOM 8412 C CA . ALA D 1 134 ? 8.298 41.178 73.735 1.00 17.39 134 ALA D CA 1
ATOM 8413 C C . ALA D 1 134 ? 8.223 41.511 72.260 1.00 16.03 134 ALA D C 1
ATOM 8414 O O . ALA D 1 134 ? 7.840 42.619 71.888 1.00 16.82 134 ALA D O 1
ATOM 8416 N N . ASN D 1 135 ? 8.620 40.568 71.413 1.00 13.46 135 ASN D N 1
ATOM 8417 C CA . ASN D 1 135 ? 8.628 40.794 69.979 1.00 16.45 135 ASN D CA 1
ATOM 8418 C C . ASN D 1 135 ? 8.488 39.443 69.277 1.00 16.90 135 ASN D C 1
ATOM 8419 O O . ASN D 1 135 ? 8.394 38.400 69.942 1.00 14.13 135 ASN D O 1
ATOM 8424 N N . ASN D 1 136 ? 8.434 39.457 67.955 1.00 14.06 136 ASN D N 1
ATOM 8425 C CA . ASN D 1 136 ? 8.198 38.227 67.205 1.00 12.96 136 ASN D CA 1
ATOM 8426 C C . ASN D 1 136 ? 9.310 37.188 67.326 1.00 15.77 136 ASN D C 1
ATOM 8427 O O . ASN D 1 136 ? 9.029 35.992 67.306 1.00 15.92 136 ASN D O 1
ATOM 8432 N N . THR D 1 137 ? 10.555 37.641 67.500 1.00 13.51 137 THR D N 1
ATOM 8433 C CA . THR D 1 137 ? 11.648 36.727 67.821 1.00 13.77 137 THR D CA 1
ATOM 8434 C C . THR D 1 137 ? 11.418 36.093 69.189 1.00 13.89 137 THR D C 1
ATOM 8435 O O . THR D 1 137 ? 11.618 34.891 69.352 1.00 13.03 137 THR D O 1
ATOM 8439 N N . GLY D 1 138 ? 10.979 36.901 70.155 1.00 11.87 138 GLY D N 1
ATOM 8440 C CA . GLY D 1 138 ? 10.602 36.398 71.474 1.00 11.32 138 GLY D CA 1
ATOM 8441 C C . GLY D 1 138 ? 9.521 35.340 71.387 1.00 14.88 138 GLY D C 1
ATOM 8442 O O . GLY D 1 138 ? 9.562 34.331 72.093 1.00 10.91 138 GLY D O 1
ATOM 8443 N N . TYR D 1 139 ? 8.528 35.591 70.544 1.00 13.59 139 TYR D N 1
ATOM 8444 C CA . TYR D 1 139 ? 7.434 34.644 70.333 1.00 15.95 139 TYR D CA 1
ATOM 8445 C C . TYR D 1 139 ? 7.946 33.320 69.766 1.00 14.00 139 TYR D C 1
ATOM 8446 O O . TYR D 1 139 ? 7.555 32.240 70.237 1.00 10.78 139 TYR D O 1
ATOM 8455 N N . GLN D 1 140 ? 8.847 33.402 68.794 1.00 11.48 140 GLN D N 1
ATOM 8456 C CA . GLN D 1 140 ? 9.454 32.193 68.253 1.00 7.93 140 GLN D CA 1
ATOM 8457 C C . GLN D 1 140 ? 10.254 31.470 69.343 1.00 12.71 140 GLN D C 1
ATOM 8458 O O . GLN D 1 140 ? 10.191 30.240 69.453 1.00 11.19 140 GLN D O 1
ATOM 8464 N N . ASN D 1 141 ? 10.987 32.229 70.153 1.00 12.60 141 ASN D N 1
ATOM 8465 C CA . ASN D 1 141 ? 11.784 31.624 71.222 1.00 12.90 141 ASN D CA 1
ATOM 8466 C C . ASN D 1 141 ? 10.908 30.979 72.295 1.00 14.79 141 ASN D C 1
ATOM 8467 O O . ASN D 1 141 ? 11.235 29.906 72.829 1.00 12.65 141 ASN D O 1
ATOM 8472 N N . LEU D 1 142 ? 9.772 31.610 72.573 1.00 12.09 142 LEU D N 1
ATOM 8473 C CA . LEU D 1 142 ? 8.835 31.055 73.534 1.00 11.27 142 LEU D CA 1
ATOM 8474 C C . LEU D 1 142 ? 8.281 29.716 73.048 1.00 12.45 142 LEU D C 1
ATOM 8475 O O . LEU D 1 142 ? 8.143 28.769 73.827 1.00 11.01 142 LEU D O 1
ATOM 8480 N N . THR D 1 143 ? 7.973 29.649 71.764 1.00 12.45 143 THR D N 1
ATOM 8481 C CA A THR D 1 143 ? 7.471 28.436 71.120 0.70 9.35 143 THR D CA 1
ATOM 8482 C CA B THR D 1 143 ? 7.455 28.410 71.191 0.30 10.48 143 THR D CA 1
ATOM 8483 C C . THR D 1 143 ? 8.529 27.317 71.182 1.00 14.25 143 THR D C 1
ATOM 8484 O O . THR D 1 143 ? 8.224 26.153 71.431 1.00 12.97 143 THR D O 1
ATOM 8491 N N . LEU D 1 144 ? 9.792 27.697 70.973 1.00 12.55 144 LEU D N 1
ATOM 8492 C CA . LEU D 1 144 ? 10.895 26.744 71.021 1.00 11.48 144 LEU D CA 1
ATOM 8493 C C . LEU D 1 144 ? 11.106 26.198 72.438 1.00 12.57 144 LEU D C 1
ATOM 8494 O O . LEU D 1 144 ? 11.342 25.008 72.614 1.00 15.54 144 LEU D O 1
ATOM 8499 N N . LEU D 1 145 ? 11.004 27.071 73.436 1.00 9.33 145 LEU D N 1
ATOM 8500 C CA . LEU D 1 145 ? 11.137 26.678 74.835 1.00 7.81 145 LEU D CA 1
ATOM 8501 C C . LEU D 1 145 ? 10.038 25.669 75.232 1.00 11.89 145 LEU D C 1
ATOM 8502 O O . LEU D 1 145 ? 10.324 24.664 75.895 1.00 10.91 145 LEU D O 1
ATOM 8507 N N . ILE D 1 146 ? 8.804 25.918 74.799 1.00 10.52 146 ILE D N 1
ATOM 8508 C CA . ILE D 1 146 ? 7.686 24.986 75.054 1.00 11.24 146 ILE D CA 1
ATOM 8509 C C . ILE D 1 146 ? 7.969 23.638 74.377 1.00 7.22 146 ILE D C 1
ATOM 8510 O O . ILE D 1 146 ? 7.862 22.580 75.007 1.00 12.89 146 ILE D O 1
ATOM 8515 N N . SER D 1 147 ? 8.391 23.681 73.116 1.00 10.26 147 SER D N 1
ATOM 8516 C CA A SER D 1 147 ? 8.757 22.469 72.384 0.50 9.01 147 SER D CA 1
ATOM 8517 C CA B SER D 1 147 ? 8.762 22.464 72.384 0.50 9.18 147 SER D CA 1
ATOM 8518 C C . SER D 1 147 ? 9.869 21.683 73.091 1.00 10.85 147 SER D C 1
ATOM 8519 O O . SER D 1 147 ? 9.805 20.448 73.194 1.00 11.31 147 SER D O 1
ATOM 8524 N N . LYS D 1 148 ? 10.876 22.399 73.593 1.00 10.73 148 LYS D N 1
ATOM 8525 C CA . LYS D 1 148 ? 11.993 21.760 74.298 1.00 16.84 148 LYS D CA 1
ATOM 8526 C C . LYS D 1 148 ? 11.535 21.003 75.555 1.00 10.46 148 LYS D C 1
ATOM 8527 O O . LYS D 1 148 ? 11.986 19.877 75.794 1.00 9.51 148 LYS D O 1
ATOM 8533 N N . ALA D 1 149 ? 10.637 21.614 76.328 1.00 11.59 149 ALA D N 1
ATOM 8534 C CA . ALA D 1 149 ? 10.109 20.991 77.560 1.00 8.73 149 ALA D CA 1
ATOM 8535 C C . ALA D 1 149 ? 9.360 19.703 77.278 1.00 12.67 149 ALA D C 1
ATOM 8536 O O . ALA D 1 149 ? 9.510 18.715 78.009 1.00 11.04 149 ALA D O 1
ATOM 8538 N N . TYR D 1 150 ? 8.562 19.709 76.212 1.00 11.67 150 TYR D N 1
ATOM 8539 C CA . TYR D 1 150 ? 7.853 18.502 75.807 1.00 11.96 150 TYR D CA 1
ATOM 8540 C C . TYR D 1 150 ? 8.754 17.435 75.169 1.00 10.70 150 TYR D C 1
ATOM 8541 O O . TYR D 1 150 ? 8.598 16.245 75.442 1.00 13.30 150 TYR D O 1
ATOM 8550 N N . GLN D 1 151 ? 9.707 17.859 74.345 1.00 13.81 151 GLN D N 1
ATOM 8551 C CA . GLN D 1 151 ? 10.584 16.914 73.637 1.00 12.80 151 GLN D CA 1
ATOM 8552 C C . GLN D 1 151 ? 11.369 15.978 74.549 1.00 17.56 151 GLN D C 1
ATOM 8553 O O . GLN D 1 151 ? 11.487 14.782 74.267 1.00 20.47 151 GLN D O 1
ATOM 8559 N N A ARG D 1 152 ? 11.930 16.489 75.635 0.50 17.68 152 ARG D N 1
ATOM 8560 N N B ARG D 1 152 ? 11.867 16.565 75.637 0.50 18.88 152 ARG D N 1
ATOM 8561 C CA A ARG D 1 152 ? 12.679 15.604 76.523 0.50 18.99 152 ARG D CA 1
ATOM 8562 C CA B ARG D 1 152 ? 12.611 15.905 76.708 0.50 22.69 152 ARG D CA 1
ATOM 8563 C C A ARG D 1 152 ? 11.764 14.725 77.379 0.50 18.72 152 ARG D C 1
ATOM 8564 C C B ARG D 1 152 ? 11.769 14.876 77.467 0.50 20.38 152 ARG D C 1
ATOM 8565 O O A ARG D 1 152 ? 12.240 13.859 78.115 0.50 22.08 152 ARG D O 1
ATOM 8566 O O B ARG D 1 152 ? 12.302 14.043 78.202 0.50 24.27 152 ARG D O 1
ATOM 8581 N N . GLY D 1 153 ? 10.454 14.943 77.274 1.00 21.54 153 GLY D N 1
ATOM 8582 C CA . GLY D 1 153 ? 9.490 14.100 77.971 1.00 21.76 153 GLY D CA 1
ATOM 8583 C C . GLY D 1 153 ? 9.231 14.554 79.396 1.00 23.38 153 GLY D C 1
ATOM 8584 O O . GLY D 1 153 ? 9.921 15.436 79.932 1.00 22.53 153 GLY D O 1
ATOM 8585 N N . TYR D 1 154 ? 8.219 13.948 80.011 1.00 22.52 154 TYR D N 1
ATOM 8586 C CA . TYR D 1 154 ? 7.873 14.258 81.390 1.00 21.26 154 TYR D CA 1
ATOM 8587 C C . TYR D 1 154 ? 7.188 13.089 82.090 1.00 20.73 154 TYR D C 1
ATOM 8588 O O . TYR D 1 154 ? 6.717 12.149 81.437 1.00 18.76 154 TYR D O 1
ATOM 8597 N N . GLY D 1 155 ? 7.185 13.140 83.420 1.00 19.37 155 GLY D N 1
ATOM 8598 C CA . GLY D 1 155 ? 6.464 12.183 84.258 1.00 22.36 155 GLY D CA 1
ATOM 8599 C C . GLY D 1 155 ? 5.278 12.873 84.909 1.00 22.97 155 GLY D C 1
ATOM 8600 O O . GLY D 1 155 ? 4.710 13.801 84.334 1.00 22.70 155 GLY D O 1
ATOM 8601 N N . ALA D 1 156 ? 4.917 12.427 86.112 1.00 24.78 156 ALA D N 1
ATOM 8602 C CA . ALA D 1 156 ? 3.780 12.989 86.857 1.00 25.33 156 ALA D CA 1
ATOM 8603 C C . ALA D 1 156 ? 3.938 14.480 87.165 1.00 26.36 156 ALA D C 1
ATOM 8604 O O . ALA D 1 156 ? 2.944 15.196 87.309 1.00 24.06 156 ALA D O 1
ATOM 8606 N N . ALA D 1 157 ? 5.188 14.938 87.255 1.00 21.36 157 ALA D N 1
ATOM 8607 C CA . ALA D 1 157 ? 5.496 16.348 87.516 1.00 21.33 157 ALA D CA 1
ATOM 8608 C C . ALA D 1 157 ? 5.144 17.302 86.361 1.00 19.29 157 ALA D C 1
ATOM 8609 O O . ALA D 1 157 ? 5.091 18.522 86.556 1.00 21.39 157 ALA D O 1
ATOM 8611 N N . GLY D 1 158 ? 4.910 16.751 85.170 1.00 17.80 158 GLY D N 1
ATOM 8612 C CA . GLY D 1 158 ? 4.563 17.557 83.997 1.00 18.55 158 GLY D CA 1
ATOM 8613 C C . GLY D 1 158 ? 5.789 18.145 83.316 1.00 18.36 158 GLY D C 1
ATOM 8614 O O . GLY D 1 158 ? 6.915 17.941 83.794 1.00 15.65 158 GLY D O 1
ATOM 8615 N N . PRO D 1 159 ? 5.584 18.877 82.195 1.00 14.71 159 PRO D N 1
ATOM 8616 C CA . PRO D 1 159 ? 6.702 19.462 81.438 1.00 16.11 159 PRO D CA 1
ATOM 8617 C C . PRO D 1 159 ? 7.464 20.509 82.246 1.00 10.39 159 PRO D C 1
ATOM 8618 O O . PRO D 1 159 ? 6.864 21.292 82.991 1.00 13.19 159 PRO D O 1
ATOM 8622 N N . ILE D 1 160 ? 8.786 20.478 82.125 1.00 11.44 160 ILE D N 1
ATOM 8623 C CA . ILE D 1 160 ? 9.669 21.338 82.917 1.00 11.49 160 ILE D CA 1
ATOM 8624 C C . ILE D 1 160 ? 10.722 21.909 81.982 1.00 9.72 160 ILE D C 1
ATOM 8625 O O . ILE D 1 160 ? 11.134 21.229 81.046 1.00 11.06 160 ILE D O 1
ATOM 8630 N N . ILE D 1 161 ? 11.147 23.146 82.226 1.00 13.89 161 ILE D N 1
ATOM 8631 C CA . ILE D 1 161 ? 12.268 23.707 81.478 1.00 8.82 161 ILE D CA 1
ATOM 8632 C C . ILE D 1 161 ? 13.516 23.732 82.362 1.00 13.93 161 ILE D C 1
ATOM 8633 O O . ILE D 1 161 ? 13.402 23.921 83.577 1.00 12.37 161 ILE D O 1
ATOM 8638 N N . ASP D 1 162 ? 14.687 23.516 81.765 1.00 9.78 162 ASP D N 1
ATOM 8639 C CA . ASP D 1 162 ? 15.962 23.818 82.470 1.00 11.48 162 ASP D CA 1
ATOM 8640 C C . ASP D 1 162 ? 16.229 25.323 82.382 1.00 11.66 162 ASP D C 1
ATOM 8641 O O . ASP D 1 162 ? 16.091 25.918 81.310 1.00 11.64 162 ASP D O 1
ATOM 8646 N N . ARG D 1 163 ? 16.622 25.936 83.503 1.00 11.45 163 ARG D N 1
ATOM 8647 C CA . ARG D 1 163 ? 16.901 27.364 83.526 1.00 12.24 163 ARG D CA 1
ATOM 8648 C C . ARG D 1 163 ? 17.938 27.728 82.457 1.00 10.86 163 ARG D C 1
ATOM 8649 O O . ARG D 1 163 ? 17.781 28.736 81.765 1.00 11.09 163 ARG D O 1
ATOM 8657 N N . ASP D 1 164 ? 18.958 26.887 82.291 1.00 12.91 164 ASP D N 1
ATOM 8658 C CA . ASP D 1 164 ? 20.027 27.194 81.344 1.00 14.19 164 ASP D CA 1
ATOM 8659 C C . ASP D 1 164 ? 19.586 27.206 79.866 1.00 13.64 164 ASP D C 1
ATOM 8660 O O . ASP D 1 164 ? 20.285 27.756 79.025 1.00 12.24 164 ASP D O 1
ATOM 8665 N N . TRP D 1 165 ? 18.420 26.632 79.551 1.00 10.88 165 TRP D N 1
ATOM 8666 C CA . TRP D 1 165 ? 17.864 26.743 78.193 1.00 13.18 165 TRP D CA 1
ATOM 8667 C C . TRP D 1 165 ? 17.547 28.182 77.828 1.00 11.80 165 TRP D C 1
ATOM 8668 O O . TRP D 1 165 ? 17.479 28.527 76.655 1.00 13.74 165 TRP D O 1
ATOM 8679 N N . LEU D 1 166 ? 17.352 29.012 78.847 1.00 11.81 166 LEU D N 1
ATOM 8680 C CA . LEU D 1 166 ? 17.035 30.416 78.661 1.00 13.47 166 LEU D CA 1
ATOM 8681 C C . LEU D 1 166 ? 18.212 31.225 78.144 1.00 12.44 166 LEU D C 1
ATOM 8682 O O . LEU D 1 166 ? 18.002 32.298 77.586 1.00 16.83 166 LEU D O 1
ATOM 8687 N N . ILE D 1 167 ? 19.435 30.722 78.323 1.00 11.61 167 ILE D N 1
ATOM 8688 C CA . ILE D 1 167 ? 20.613 31.426 77.788 1.00 11.83 167 ILE D CA 1
ATOM 8689 C C . ILE D 1 167 ? 20.494 31.584 76.258 1.00 16.42 167 ILE D C 1
ATOM 8690 O O . ILE D 1 167 ? 20.529 32.703 75.713 1.00 14.16 167 ILE D O 1
ATOM 8695 N N . GLU D 1 168 ? 20.327 30.461 75.565 1.00 12.94 168 GLU D N 1
ATOM 8696 C CA . GLU D 1 168 ? 20.241 30.482 74.099 1.00 10.04 168 GLU D CA 1
ATOM 8697 C C . GLU D 1 168 ? 18.951 31.079 73.557 1.00 12.73 168 GLU D C 1
ATOM 8698 O O . GLU D 1 168 ? 18.931 31.609 72.444 1.00 14.21 168 GLU D O 1
ATOM 8704 N N . LEU D 1 169 ? 17.884 31.006 74.347 1.00 13.59 169 LEU D N 1
ATOM 8705 C CA . LEU D 1 169 ? 16.569 31.449 73.908 1.00 14.05 169 LEU D CA 1
ATOM 8706 C C . LEU D 1 169 ? 16.150 32.837 74.440 1.00 13.45 169 LEU D C 1
ATOM 8707 O O . LEU D 1 169 ? 14.995 33.240 74.297 1.00 17.12 169 LEU D O 1
ATOM 8712 N N . ASN D 1 170 ? 17.095 33.590 75.001 1.00 17.18 170 ASN D N 1
ATOM 8713 C CA . ASN D 1 170 ? 16.736 34.804 75.733 1.00 17.76 170 ASN D CA 1
ATOM 8714 C C . ASN D 1 170 ? 16.163 35.950 74.899 1.00 12.74 170 ASN D C 1
ATOM 8715 O O . ASN D 1 170 ? 15.395 36.757 75.423 1.00 13.95 170 ASN D O 1
ATOM 8720 N N . GLU D 1 171 ? 16.520 36.017 73.617 1.00 13.29 171 GLU D N 1
ATOM 8721 C CA A GLU D 1 171 ? 16.189 37.179 72.784 0.50 15.17 171 GLU D CA 1
ATOM 8722 C CA B GLU D 1 171 ? 16.186 37.192 72.807 0.50 12.10 171 GLU D CA 1
ATOM 8723 C C . GLU D 1 171 ? 14.681 37.432 72.704 1.00 14.70 171 GLU D C 1
ATOM 8724 O O . GLU D 1 171 ? 13.921 36.533 72.377 1.00 14.78 171 GLU D O 1
ATOM 8735 N N . GLY D 1 172 ? 14.273 38.667 72.994 1.00 14.65 172 GLY D N 1
ATOM 8736 C CA . GLY D 1 172 ? 12.870 39.079 72.898 1.00 12.37 172 GLY D CA 1
ATOM 8737 C C . GLY D 1 172 ? 11.951 38.608 74.015 1.00 13.65 172 GLY D C 1
ATOM 8738 O O . GLY D 1 172 ? 10.746 38.703 73.866 1.00 15.32 172 GLY D O 1
ATOM 8739 N N . LEU D 1 173 ? 12.511 38.091 75.108 1.00 13.35 173 LEU D N 1
ATOM 8740 C CA . LEU D 1 173 ? 11.707 37.629 76.259 1.00 13.41 173 LEU D CA 1
ATOM 8741 C C . LEU D 1 173 ? 11.826 38.573 77.445 1.00 13.10 173 LEU D C 1
ATOM 8742 O O . LEU D 1 173 ? 12.899 39.096 77.731 1.00 17.54 173 LEU D O 1
ATOM 8747 N N . ILE D 1 174 ? 10.707 38.785 78.125 1.00 12.51 174 ILE D N 1
ATOM 8748 C CA . ILE D 1 174 ? 10.701 39.466 79.415 1.00 11.64 174 ILE D CA 1
ATOM 8749 C C . ILE D 1 174 ? 10.193 38.467 80.467 1.00 14.52 174 ILE D C 1
ATOM 8750 O O . ILE D 1 174 ? 9.163 37.812 80.274 1.00 14.31 174 ILE D O 1
ATOM 8755 N N . LEU D 1 175 ? 10.932 38.353 81.565 1.00 13.91 175 LEU D N 1
ATOM 8756 C CA . LEU D 1 175 ? 10.641 37.360 82.597 1.00 12.70 175 LEU D CA 1
ATOM 8757 C C . LEU D 1 175 ? 10.035 37.999 83.843 1.00 13.04 175 LEU D C 1
ATOM 8758 O O . LEU D 1 175 ? 10.486 39.070 84.275 1.00 15.72 175 LEU D O 1
ATOM 8763 N N . LEU D 1 176 ? 9.016 37.336 84.402 1.00 15.02 176 LEU D N 1
ATOM 8764 C CA A LEU D 1 176 ? 8.484 37.680 85.722 0.50 14.11 176 LEU D CA 1
ATOM 8765 C CA B LEU D 1 176 ? 8.485 37.684 85.718 0.50 11.61 176 LEU D CA 1
ATOM 8766 C C . LEU D 1 176 ? 8.925 36.570 86.661 1.00 14.35 176 LEU D C 1
ATOM 8767 O O . LEU D 1 176 ? 8.762 35.398 86.354 1.00 16.24 176 LEU D O 1
ATOM 8776 N N . SER D 1 177 ? 9.487 36.961 87.797 1.00 13.13 177 SER D N 1
ATOM 8777 C CA . SER D 1 177 ? 10.271 36.050 88.656 1.00 13.45 177 SER D CA 1
ATOM 8778 C C . SER D 1 177 ? 9.564 34.851 89.269 1.00 14.63 177 SER D C 1
ATOM 8779 O O . SER D 1 177 ? 10.238 33.937 89.713 1.00 15.85 177 SER D O 1
ATOM 8782 N N . GLY D 1 178 ? 8.232 34.869 89.344 1.00 12.52 178 GLY D N 1
ATOM 8783 C CA . GLY D 1 178 ? 7.514 33.797 90.045 1.00 16.34 178 GLY D CA 1
ATOM 8784 C C . GLY D 1 178 ? 7.227 34.086 91.510 1.00 14.73 178 GLY D C 1
ATOM 8785 O O . GLY D 1 178 ? 6.595 33.276 92.181 1.00 14.44 178 GLY D O 1
ATOM 8786 N N . GLY D 1 179 ? 7.709 35.225 92.014 1.00 14.55 179 GLY D N 1
ATOM 8787 C CA . GLY D 1 179 ? 7.412 35.658 93.377 1.00 14.93 179 GLY D CA 1
ATOM 8788 C C . GLY D 1 179 ? 7.947 34.669 94.394 1.00 10.35 179 GLY D C 1
ATOM 8789 O O . GLY D 1 179 ? 9.063 34.165 94.235 1.00 12.76 179 GLY D O 1
ATOM 8790 N N . ARG D 1 180 ? 7.155 34.362 95.427 1.00 9.01 180 ARG D N 1
ATOM 8791 C CA . ARG D 1 180 ? 7.597 33.397 96.451 1.00 8.20 180 ARG D CA 1
ATOM 8792 C C . ARG D 1 180 ? 7.911 32.004 95.892 1.00 11.49 180 ARG D C 1
ATOM 8793 O O . ARG D 1 180 ? 8.610 31.226 96.546 1.00 12.06 180 ARG D O 1
ATOM 8801 N N . MET D 1 181 ? 7.409 31.701 94.692 1.00 12.63 181 MET D N 1
ATOM 8802 C CA . MET D 1 181 ? 7.576 30.375 94.101 1.00 12.04 181 MET D CA 1
ATOM 8803 C C . MET D 1 181 ? 8.735 30.294 93.107 1.00 15.94 181 MET D C 1
ATOM 8804 O O . MET D 1 181 ? 9.046 29.209 92.613 1.00 14.22 181 MET D O 1
ATOM 8809 N N . GLY D 1 182 ? 9.350 31.434 92.785 1.00 14.59 182 GLY D N 1
ATOM 8810 C CA . GLY D 1 182 ? 10.463 31.434 91.825 1.00 13.67 182 GLY D CA 1
ATOM 8811 C C . GLY D 1 182 ? 11.789 31.132 92.493 1.00 14.35 182 GLY D C 1
ATOM 8812 O O . GLY D 1 182 ? 11.864 31.047 93.727 1.00 14.22 182 GLY D O 1
ATOM 8813 N N . ASP D 1 183 ? 12.848 30.966 91.700 1.00 8.86 183 ASP D N 1
ATOM 8814 C CA . ASP D 1 183 ? 14.142 30.623 92.302 1.00 12.44 183 ASP D CA 1
ATOM 8815 C C . ASP D 1 183 ? 14.681 31.712 93.233 1.00 11.74 183 ASP D C 1
ATOM 8816 O O . ASP D 1 183 ? 15.160 31.413 94.321 1.00 10.28 183 ASP D O 1
ATOM 8821 N N . VAL D 1 184 ? 14.574 32.973 92.830 1.00 15.28 184 VAL D N 1
ATOM 8822 C CA . VAL D 1 184 ? 14.997 34.066 93.712 1.00 12.58 184 VAL D CA 1
ATOM 8823 C C . VAL D 1 184 ? 14.141 34.126 94.991 1.00 9.64 184 VAL D C 1
ATOM 8824 O O . VAL D 1 184 ? 14.685 34.214 96.090 1.00 11.09 184 VAL D O 1
ATOM 8828 N N . GLY D 1 185 ? 12.819 34.063 94.842 1.00 11.55 185 GLY D N 1
ATOM 8829 C CA . GLY D 1 185 ? 11.919 34.094 96.000 1.00 10.75 185 GLY D CA 1
ATOM 8830 C C . GLY D 1 185 ? 12.124 32.959 96.983 1.00 11.63 185 GLY D C 1
ATOM 8831 O O . GLY D 1 185 ? 12.166 33.193 98.187 1.00 12.69 185 GLY D O 1
ATOM 8832 N N . ARG D 1 186 ? 12.262 31.725 96.477 1.00 10.07 186 ARG D N 1
ATOM 8833 C CA . ARG D 1 186 ? 12.543 30.571 97.342 1.00 8.73 186 ARG D CA 1
ATOM 8834 C C . ARG D 1 186 ? 13.865 30.774 98.070 1.00 12.05 186 ARG D C 1
ATOM 8835 O O . ARG D 1 186 ? 13.986 30.457 99.238 1.00 10.10 186 ARG D O 1
ATOM 8843 N N . SER D 1 187 ? 14.868 31.304 97.366 1.00 9.35 187 SER D N 1
ATOM 8844 C CA . SER D 1 187 ? 16.160 31.543 97.988 1.00 9.77 187 SER D CA 1
ATOM 8845 C C . SER D 1 187 ? 16.093 32.622 99.068 1.00 9.01 187 SER D C 1
ATOM 8846 O O . SER D 1 187 ? 16.750 32.492 100.099 1.00 11.76 187 SER D O 1
ATOM 8849 N N . LEU D 1 188 ? 15.300 33.671 98.826 1.00 10.35 188 LEU D N 1
ATOM 8850 C CA . LEU D 1 188 ? 15.093 34.741 99.817 1.00 10.71 188 LEU D CA 1
ATOM 8851 C C . LEU D 1 188 ? 14.447 34.198 101.103 1.00 12.52 188 LEU D C 1
ATOM 8852 O O . LEU D 1 188 ? 14.853 34.554 102.201 1.00 12.39 188 LEU D O 1
ATOM 8857 N N . LEU D 1 189 ? 13.441 33.339 100.938 1.00 11.86 189 LEU D N 1
ATOM 8858 C CA . LEU D 1 189 ? 12.716 32.739 102.080 1.00 11.67 189 LEU D CA 1
ATOM 8859 C C . LEU D 1 189 ? 13.562 31.725 102.860 1.00 13.49 189 LEU D C 1
ATOM 8860 O O . LEU D 1 189 ? 13.285 31.432 104.026 1.00 12.39 189 LEU D O 1
ATOM 8865 N N . ARG D 1 190 ? 14.599 31.203 102.199 1.00 15.84 190 ARG D N 1
ATOM 8866 C CA . ARG D 1 190 ? 15.504 30.194 102.741 1.00 17.25 190 ARG D CA 1
ATOM 8867 C C . ARG D 1 190 ? 16.655 30.896 103.472 1.00 15.66 190 ARG D C 1
ATOM 8868 O O . ARG D 1 190 ? 17.524 30.246 104.043 1.00 16.99 190 ARG D O 1
ATOM 8876 N N . GLY D 1 191 ? 16.644 32.232 103.433 1.00 21.34 191 GLY D N 1
ATOM 8877 C CA . GLY D 1 191 ? 17.720 33.070 103.970 1.00 21.12 191 GLY D CA 1
ATOM 8878 C C . GLY D 1 191 ? 19.099 32.770 103.396 1.00 26.35 191 GLY D C 1
ATOM 8879 O O . GLY D 1 191 ? 20.110 32.937 104.081 1.00 29.67 191 GLY D O 1
ATOM 8880 N N . ASN D 1 192 ? 19.147 32.320 102.144 1.00 25.12 192 ASN D N 1
ATOM 8881 C CA . ASN D 1 192 ? 20.419 31.964 101.518 1.00 25.83 192 ASN D CA 1
ATOM 8882 C C . ASN D 1 192 ? 20.916 33.046 100.564 1.00 20.44 192 ASN D C 1
ATOM 8883 O O . ASN D 1 192 ? 20.558 33.056 99.383 1.00 22.90 192 ASN D O 1
ATOM 8888 N N . SER D 1 193 ? 21.737 33.950 101.098 1.00 25.44 193 SER D N 1
ATOM 8889 C CA . SER D 1 193 ? 22.263 35.090 100.343 1.00 28.55 193 SER D CA 1
ATOM 8890 C C . SER D 1 193 ? 23.051 34.655 99.116 1.00 25.96 193 SER D C 1
ATOM 8891 O O . SER D 1 193 ? 22.923 35.259 98.050 1.00 28.70 193 SER D O 1
ATOM 8894 N N . ALA D 1 194 ? 23.850 33.602 99.280 1.00 25.40 194 ALA D N 1
ATOM 8895 C CA . ALA D 1 194 ? 24.667 33.045 98.205 1.00 24.79 194 ALA D CA 1
ATOM 8896 C C . ALA D 1 194 ? 23.827 32.620 97.011 1.00 27.45 194 ALA D C 1
ATOM 8897 O O . ALA D 1 194 ? 24.174 32.924 95.867 1.00 23.76 194 ALA D O 1
ATOM 8899 N N . LEU D 1 195 ? 22.729 31.915 97.286 1.00 21.41 195 LEU D N 1
ATOM 8900 C CA . LEU D 1 195 ? 21.795 31.487 96.251 1.00 22.05 195 LEU D CA 1
ATOM 8901 C C . LEU D 1 195 ? 21.077 32.661 95.593 1.00 20.45 195 LEU D C 1
ATOM 8902 O O . LEU D 1 195 ? 20.929 32.686 94.366 1.00 21.26 195 LEU D O 1
ATOM 8907 N N . VAL D 1 196 ? 20.640 33.633 96.400 1.00 16.47 196 VAL D N 1
ATOM 8908 C CA . VAL D 1 196 ? 19.982 34.835 95.865 1.00 14.57 196 VAL D CA 1
ATOM 8909 C C . VAL D 1 196 ? 20.937 35.530 94.876 1.00 11.55 196 VAL D C 1
ATOM 8910 O O . VAL D 1 196 ? 20.542 35.885 93.767 1.00 15.21 196 VAL D O 1
ATOM 8914 N N . ASP D 1 197 ? 22.200 35.665 95.279 1.00 14.85 197 ASP D N 1
ATOM 8915 C CA . ASP D 1 197 ? 23.210 36.341 94.455 1.00 15.82 197 ASP D CA 1
ATOM 8916 C C . ASP D 1 197 ? 23.506 35.596 93.149 1.00 16.57 197 ASP D C 1
ATOM 8917 O O . ASP D 1 197 ? 23.546 36.209 92.081 1.00 12.92 197 ASP D O 1
ATOM 8922 N N . GLU D 1 198 ? 23.698 34.279 93.229 1.00 14.42 198 GLU D N 1
ATOM 8923 C CA . GLU D 1 198 ? 23.853 33.431 92.026 1.00 18.86 198 GLU D CA 1
ATOM 8924 C C . GLU D 1 198 ? 22.672 33.528 91.054 1.00 18.01 198 GLU D C 1
ATOM 8925 O O . GLU D 1 198 ? 22.864 33.659 89.842 1.00 19.76 198 GLU D O 1
ATOM 8931 N N . CYS D 1 199 ? 21.452 33.469 91.590 1.00 19.50 199 CYS D N 1
ATOM 8932 C CA . CYS D 1 199 ? 20.242 33.564 90.772 1.00 18.27 199 CYS D CA 1
ATOM 8933 C C . CYS D 1 199 ? 20.134 34.913 90.080 1.00 17.08 199 CYS D C 1
ATOM 8934 O O . CYS D 1 199 ? 19.916 34.995 88.874 1.00 19.54 199 CYS D O 1
ATOM 8937 N N . VAL D 1 200 ? 20.290 35.977 90.857 1.00 17.43 200 VAL D N 1
ATOM 8938 C CA . VAL D 1 200 ? 20.212 37.330 90.320 1.00 17.18 200 VAL D CA 1
ATOM 8939 C C . VAL D 1 200 ? 21.284 37.578 89.246 1.00 14.10 200 VAL D C 1
ATOM 8940 O O . VAL D 1 200 ? 20.979 38.199 88.226 1.00 17.72 200 VAL D O 1
ATOM 8944 N N . ALA D 1 201 ? 22.498 37.061 89.465 1.00 16.31 201 ALA D N 1
ATOM 8945 C CA . ALA D 1 201 ? 23.613 37.188 88.506 1.00 11.62 201 ALA D CA 1
ATOM 8946 C C . ALA D 1 201 ? 23.253 36.567 87.150 1.00 13.85 201 ALA D C 1
ATOM 8947 O O . ALA D 1 201 ? 23.595 37.111 86.090 1.00 16.39 201 ALA D O 1
ATOM 8949 N N . PHE D 1 202 ? 22.528 35.450 87.190 1.00 10.95 202 PHE D N 1
ATOM 8950 C CA . PHE D 1 202 ? 22.059 34.811 85.961 1.00 11.44 202 PHE D CA 1
ATOM 8951 C C . PHE D 1 202 ? 21.139 35.748 85.181 1.00 12.27 202 PHE D C 1
ATOM 8952 O O . PHE D 1 202 ? 21.335 35.969 83.982 1.00 13.36 202 PHE D O 1
ATOM 8960 N N . TYR D 1 203 ? 20.126 36.301 85.849 1.00 9.98 203 TYR D N 1
ATOM 8961 C CA . TYR D 1 203 ? 19.185 37.177 85.154 1.00 10.37 203 TYR D CA 1
ATOM 8962 C C . TYR D 1 203 ? 19.772 38.517 84.736 1.00 13.39 203 TYR D C 1
ATOM 8963 O O . TYR D 1 203 ? 19.407 39.052 83.692 1.00 14.53 203 TYR D O 1
ATOM 8972 N N . GLU D 1 204 ? 20.678 39.061 85.542 1.00 12.64 204 GLU D N 1
ATOM 8973 C CA . GLU D 1 204 ? 21.337 40.296 85.152 1.00 18.57 204 GLU D CA 1
ATOM 8974 C C . GLU D 1 204 ? 22.223 40.131 83.914 1.00 18.83 204 GLU D C 1
ATOM 8975 O O . GLU D 1 204 ? 22.311 41.039 83.081 1.00 19.69 204 GLU D O 1
ATOM 8981 N N . GLU D 1 205 ? 22.855 38.967 83.786 1.00 17.38 205 GLU D N 1
ATOM 8982 C CA . GLU D 1 205 ? 23.703 38.670 82.628 1.00 16.60 205 GLU D CA 1
ATOM 8983 C C . GLU D 1 205 ? 22.902 38.445 81.354 1.00 12.36 205 GLU D C 1
ATOM 8984 O O . GLU D 1 205 ? 23.205 39.043 80.315 1.00 16.50 205 GLU D O 1
ATOM 8990 N N . HIS D 1 206 ? 21.878 37.596 81.429 1.00 11.36 206 HIS D N 1
ATOM 8991 C CA . HIS D 1 206 ? 21.167 37.142 80.222 1.00 13.58 206 HIS D CA 1
ATOM 8992 C C . HIS D 1 206 ? 19.905 37.927 79.924 1.00 14.91 206 HIS D C 1
ATOM 8993 O O . HIS D 1 206 ? 19.424 37.937 78.778 1.00 15.82 206 HIS D O 1
ATOM 9000 N N . PHE D 1 207 ? 19.363 38.595 80.943 1.00 13.64 207 PHE D N 1
ATOM 9001 C CA . PHE D 1 207 ? 18.122 39.340 80.780 1.00 11.46 207 PHE D CA 1
ATOM 9002 C C . PHE D 1 207 ? 18.201 40.775 81.307 1.00 13.01 207 PHE D C 1
ATOM 9003 O O . PHE D 1 207 ? 17.368 41.173 82.109 1.00 13.11 207 PHE D O 1
ATOM 9011 N N . PRO D 1 208 ? 19.177 41.564 80.829 1.00 15.27 208 PRO D N 1
ATOM 9012 C CA . PRO D 1 208 ? 19.326 42.922 81.356 1.00 18.98 208 PRO D CA 1
ATOM 9013 C C . PRO D 1 208 ? 18.084 43.764 81.040 1.00 15.43 208 PRO D C 1
ATOM 9014 O O . PRO D 1 208 ? 17.593 43.769 79.899 1.00 18.16 208 PRO D O 1
ATOM 9018 N N . ASP D 1 209 ? 17.548 44.425 82.070 1.00 18.37 209 ASP D N 1
ATOM 9019 C CA . ASP D 1 209 ? 16.268 45.151 81.983 1.00 15.57 209 ASP D CA 1
ATOM 9020 C C . ASP D 1 209 ? 15.069 44.313 81.506 1.00 17.58 209 ASP D C 1
ATOM 9021 O O . ASP D 1 209 ? 14.031 44.851 81.091 1.00 15.15 209 ASP D O 1
ATOM 9026 N N . ARG D 1 210 ? 15.213 42.993 81.556 1.00 12.87 210 ARG D N 1
ATOM 9027 C CA . ARG D 1 210 ? 14.159 42.093 81.097 1.00 15.49 210 ARG D CA 1
ATOM 9028 C C . ARG D 1 210 ? 13.808 41.025 82.134 1.00 15.74 210 ARG D C 1
ATOM 9029 O O . ARG D 1 210 ? 13.293 39.960 81.789 1.00 16.04 210 ARG D O 1
ATOM 9037 N N . TYR D 1 211 ? 14.081 41.324 83.404 1.00 13.11 211 TYR D N 1
ATOM 9038 C CA . TYR D 1 211 ? 13.718 40.424 84.503 1.00 12.42 211 TYR D CA 1
ATOM 9039 C C . TYR D 1 211 ? 13.100 41.263 85.625 1.00 11.66 211 TYR D C 1
ATOM 9040 O O . TYR D 1 211 ? 13.699 42.238 86.076 1.00 13.24 211 TYR D O 1
ATOM 9049 N N . PHE D 1 212 ? 11.905 40.875 86.066 1.00 15.15 212 PHE D N 1
ATOM 9050 C CA . PHE D 1 212 ? 11.190 41.642 87.083 1.00 13.35 212 PHE D CA 1
ATOM 9051 C C . PHE D 1 212 ? 10.832 40.796 88.287 1.00 15.76 212 PHE D C 1
ATOM 9052 O O . PHE D 1 212 ? 10.309 39.688 88.141 1.00 14.93 212 PHE D O 1
ATOM 9060 N N . LEU D 1 213 ? 11.098 41.335 89.472 1.00 12.73 213 LEU D N 1
ATOM 9061 C CA . LEU D 1 213 ? 10.721 40.666 90.723 1.00 13.11 213 LEU D CA 1
ATOM 9062 C C . LEU D 1 213 ? 9.221 40.809 90.925 1.00 12.88 2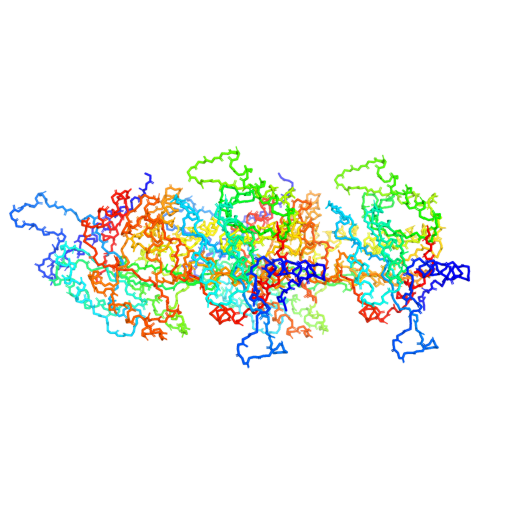13 LEU D C 1
ATOM 9063 O O . LEU D 1 213 ? 8.702 41.918 91.105 1.00 15.97 213 LEU D O 1
ATOM 9068 N N . GLU D 1 214 ? 8.529 39.676 90.848 1.00 14.98 214 GLU D N 1
ATOM 9069 C CA . GLU D 1 214 ? 7.074 39.637 90.890 1.00 13.77 214 GLU D CA 1
ATOM 9070 C C . GLU D 1 214 ? 6.567 39.727 92.322 1.00 15.94 214 GLU D C 1
ATOM 9071 O O . GLU D 1 214 ? 6.996 38.960 93.182 1.00 17.77 214 GLU D O 1
ATOM 9077 N N . LEU D 1 215 ? 5.684 40.699 92.578 1.00 15.72 215 LEU D N 1
ATOM 9078 C CA . LEU D 1 215 ? 5.054 40.886 93.882 1.00 14.31 215 LEU D CA 1
ATOM 9079 C C . LEU D 1 215 ? 3.561 40.568 93.781 1.00 15.85 215 LEU D C 1
ATOM 9080 O O . LEU D 1 215 ? 2.879 41.073 92.896 1.00 15.48 215 LEU D O 1
ATOM 9085 N N . ILE D 1 216 ? 3.070 39.716 94.678 1.00 14.12 216 ILE D N 1
ATOM 9086 C CA . ILE D 1 216 ? 1.703 39.198 94.581 1.00 15.50 216 ILE D CA 1
ATOM 9087 C C . ILE D 1 216 ? 1.070 39.285 95.958 1.00 15.32 216 ILE D C 1
ATOM 9088 O O . ILE D 1 216 ? 1.650 38.822 96.956 1.00 13.66 216 ILE D O 1
ATOM 9093 N N . ARG D 1 217 ? -0.113 39.885 96.017 1.00 14.51 217 ARG D N 1
ATOM 9094 C CA . ARG D 1 217 ? -0.840 40.012 97.270 1.00 12.13 217 ARG D CA 1
ATOM 9095 C C . ARG D 1 217 ? -2.206 39.330 97.187 1.00 17.68 217 ARG D C 1
ATOM 9096 O O . ARG D 1 217 ? -3.202 39.949 96.804 1.00 14.34 217 ARG D O 1
ATOM 9104 N N . THR D 1 218 ? -2.235 38.044 97.543 1.00 12.42 218 THR D N 1
ATOM 9105 C CA . THR D 1 218 ? -3.462 37.246 97.467 1.00 16.19 218 THR D CA 1
ATOM 9106 C C . THR D 1 218 ? -3.749 36.482 98.765 1.00 13.05 218 THR D C 1
ATOM 9107 O O . THR D 1 218 ? -4.568 35.563 98.786 1.00 16.30 218 THR D O 1
ATOM 9111 N N . GLY D 1 219 ? -3.063 36.872 99.838 1.00 13.56 219 GLY D N 1
ATOM 9112 C CA . GLY D 1 219 ? -3.285 36.311 101.162 1.00 15.56 219 GLY D CA 1
ATOM 9113 C C . GLY D 1 219 ? -2.826 34.872 101.334 1.00 15.75 219 GLY D C 1
ATOM 9114 O O . GLY D 1 219 ? -3.360 34.146 102.174 1.00 18.48 219 GLY D O 1
ATOM 9115 N N . ARG D 1 220 ? -1.836 34.459 100.551 1.00 13.06 220 ARG D N 1
ATOM 9116 C CA . ARG D 1 220 ? -1.309 33.105 100.638 1.00 11.20 220 ARG D CA 1
ATOM 9117 C C . ARG D 1 220 ? -0.002 33.069 101.448 1.00 15.38 220 ARG D C 1
ATOM 9118 O O . ARG D 1 220 ? 0.630 34.110 101.624 1.00 12.98 220 ARG D O 1
ATOM 9126 N N . PRO D 1 221 ? 0.382 31.879 101.974 1.00 15.43 221 PRO D N 1
ATOM 9127 C CA . PRO D 1 221 ? 1.492 31.786 102.932 1.00 16.76 221 PRO D CA 1
ATOM 9128 C C . PRO D 1 221 ? 2.821 32.307 102.411 1.00 14.96 221 PRO D C 1
ATOM 9129 O O . PRO D 1 221 ? 3.246 31.955 101.313 1.00 15.22 221 PRO D O 1
ATOM 9133 N N . ASP D 1 222 ? 3.443 33.156 103.225 1.00 14.75 222 ASP D N 1
ATOM 9134 C CA . ASP D 1 222 ? 4.741 33.766 102.946 1.00 13.97 222 ASP D CA 1
ATOM 9135 C C . ASP D 1 222 ? 4.756 34.794 101.810 1.00 13.58 222 ASP D C 1
ATOM 9136 O O . ASP D 1 222 ? 5.832 35.245 101.425 1.00 13.66 222 ASP D O 1
ATOM 9141 N N . GLU D 1 223 ? 3.592 35.176 101.273 1.00 11.42 223 GLU D N 1
ATOM 9142 C CA . GLU D 1 223 ? 3.574 36.122 100.150 1.00 12.22 223 GLU D CA 1
ATOM 9143 C C . GLU D 1 223 ? 4.093 37.484 100.563 1.00 11.82 223 GLU D C 1
ATOM 9144 O O . GLU D 1 223 ? 4.839 38.102 99.814 1.00 12.89 223 GLU D O 1
ATOM 9150 N N . GLU D 1 224 ? 3.673 37.954 101.738 1.00 13.85 224 GLU D N 1
ATOM 9151 C CA . GLU D 1 224 ? 4.043 39.284 102.220 1.00 14.79 224 GLU D CA 1
ATOM 9152 C C . GLU D 1 224 ? 5.453 39.272 102.792 1.00 14.06 224 GLU D C 1
ATOM 9153 O O . GLU D 1 224 ? 6.188 40.237 102.631 1.00 15.64 224 GLU D O 1
ATOM 9159 N N . SER D 1 225 ? 5.827 38.163 103.428 1.00 12.70 225 SER D N 1
ATOM 9160 C CA A SER D 1 225 ? 7.192 37.981 103.920 0.50 15.51 225 SER D CA 1
ATOM 9161 C CA B SER D 1 225 ? 7.192 37.969 103.915 0.50 14.94 225 SER D CA 1
ATOM 9162 C C . SER D 1 225 ? 8.185 37.979 102.751 1.00 13.62 225 SER D C 1
ATOM 9163 O O . SER D 1 225 ? 9.236 38.638 102.815 1.00 14.25 225 SER D O 1
ATOM 9168 N N . TYR D 1 226 ? 7.845 37.252 101.684 1.00 13.74 226 TYR D N 1
ATOM 9169 C CA . TYR D 1 226 ? 8.647 37.266 100.477 1.00 14.44 226 TYR D CA 1
ATOM 9170 C C . TYR D 1 226 ? 8.689 38.698 99.897 1.00 16.37 226 TYR D C 1
ATOM 9171 O O . TYR D 1 226 ? 9.751 39.189 99.521 1.00 11.91 226 TYR D O 1
ATOM 9180 N N . LEU D 1 227 ? 7.527 39.354 99.820 1.00 13.81 227 LEU D N 1
ATOM 9181 C CA . LEU D 1 227 ? 7.440 40.708 99.249 1.00 16.14 227 LEU D CA 1
ATOM 9182 C C . LEU D 1 227 ? 8.423 41.676 99.941 1.00 16.34 227 LEU D C 1
ATOM 9183 O O . LEU D 1 227 ? 9.123 42.444 99.275 1.00 16.58 227 LEU D O 1
ATOM 9188 N N . HIS D 1 228 ? 8.482 41.624 101.267 1.00 14.06 228 HIS D N 1
ATOM 9189 C CA . HIS D 1 228 ? 9.390 42.494 102.025 1.00 14.38 228 HIS D CA 1
ATOM 9190 C C . HIS D 1 228 ? 10.837 42.251 101.628 1.00 16.34 228 HIS D C 1
ATOM 9191 O O . HIS D 1 228 ? 11.596 43.199 101.412 1.00 15.18 228 HIS D O 1
ATOM 9198 N N . ALA D 1 229 ? 11.215 40.980 101.524 1.00 14.55 229 ALA D N 1
ATOM 9199 C CA . ALA D 1 229 ? 12.594 40.627 101.187 1.00 16.51 229 ALA D CA 1
ATOM 9200 C C . ALA D 1 229 ? 12.914 41.005 99.747 1.00 12.43 229 ALA D C 1
ATOM 9201 O O . ALA D 1 229 ? 14.032 41.441 99.461 1.00 15.48 229 ALA D O 1
ATOM 9203 N N . ALA D 1 230 ? 11.938 40.842 98.854 1.00 12.51 230 ALA D N 1
ATOM 9204 C CA . ALA D 1 230 ? 12.113 41.194 97.433 1.00 12.86 230 ALA D CA 1
ATOM 9205 C C . ALA D 1 230 ? 12.282 42.698 97.232 1.00 15.12 230 ALA D C 1
ATOM 9206 O O . ALA D 1 230 ? 13.089 43.126 96.413 1.00 13.91 230 ALA D O 1
ATOM 9208 N N . VAL D 1 231 ? 11.507 43.495 97.968 1.00 15.33 231 VAL D N 1
ATOM 9209 C CA . VAL D 1 231 ? 11.594 44.958 97.878 1.00 13.71 231 VAL D CA 1
ATOM 9210 C C . VAL D 1 231 ? 12.970 45.414 98.374 1.00 13.96 231 VAL D C 1
ATOM 9211 O O . VAL D 1 231 ? 13.627 46.241 97.747 1.00 16.28 231 VAL D O 1
ATOM 9215 N N . GLU D 1 232 ? 13.424 44.828 99.474 1.00 14.30 232 GLU D N 1
ATOM 9216 C CA . GLU D 1 232 ? 14.752 45.126 100.011 1.00 14.53 232 GLU D CA 1
ATOM 9217 C C . GLU D 1 232 ? 15.861 44.769 99.010 1.00 16.47 232 GLU D C 1
ATOM 9218 O O . GLU D 1 232 ? 16.821 45.522 98.846 1.00 15.94 232 GLU D O 1
ATOM 9224 N N . LEU D 1 233 ? 15.718 43.623 98.347 1.00 12.84 233 LEU D N 1
ATOM 9225 C CA . LEU D 1 233 ? 16.662 43.202 97.316 1.00 12.66 233 LEU D CA 1
ATOM 9226 C C . LEU D 1 233 ? 16.618 44.170 96.134 1.00 12.28 233 LEU D C 1
ATOM 9227 O O . LEU D 1 233 ? 17.663 44.547 95.603 1.00 13.11 233 LEU D O 1
ATOM 9232 N N . ALA D 1 234 ? 15.406 44.553 95.733 1.00 13.71 234 ALA D N 1
ATOM 9233 C CA . ALA D 1 234 ? 15.215 45.476 94.613 1.00 15.70 234 ALA D CA 1
ATOM 9234 C C . ALA D 1 234 ? 15.878 46.825 94.841 1.00 14.43 234 ALA D C 1
ATOM 9235 O O . ALA D 1 234 ? 16.540 47.346 93.941 1.00 18.00 234 ALA D O 1
ATOM 9237 N N . GLU D 1 235 ? 15.710 47.383 96.042 1.00 13.47 235 GLU D N 1
ATOM 9238 C CA . GLU D 1 235 ? 16.330 48.665 96.389 1.00 18.38 235 GLU D CA 1
ATOM 9239 C C . GLU D 1 235 ? 17.864 48.576 96.440 1.00 20.00 235 GLU D C 1
ATOM 9240 O O . GLU D 1 235 ? 18.553 49.474 95.964 1.00 22.47 235 GLU D O 1
ATOM 9246 N N . ALA D 1 236 ? 18.389 47.485 96.993 1.00 15.78 236 ALA D N 1
ATOM 9247 C CA . ALA D 1 236 ? 19.839 47.292 97.106 1.00 17.91 236 ALA D CA 1
ATOM 9248 C C . ALA D 1 236 ? 20.523 47.103 95.750 1.00 19.14 236 ALA D C 1
ATOM 9249 O O . ALA D 1 236 ? 21.662 47.543 95.558 1.00 19.04 236 ALA D O 1
ATOM 9251 N N . ARG D 1 237 ? 19.821 46.456 94.821 1.00 16.85 237 ARG D N 1
ATOM 9252 C CA . ARG D 1 237 ? 20.402 46.051 93.540 1.00 17.03 237 ARG D CA 1
ATOM 9253 C C . ARG D 1 237 ? 19.869 46.794 92.313 1.00 20.16 237 ARG D C 1
ATOM 9254 O O . ARG D 1 237 ? 20.368 46.588 91.200 1.00 17.29 237 ARG D O 1
ATOM 9262 N N . GLY D 1 238 ? 18.853 47.630 92.506 1.00 16.68 238 GLY D N 1
ATOM 9263 C CA . GLY D 1 238 ? 18.233 48.348 91.385 1.00 21.78 238 GLY D CA 1
ATOM 9264 C C . GLY D 1 238 ? 17.410 47.469 90.455 1.00 20.26 238 GLY D C 1
ATOM 9265 O O . GLY D 1 238 ? 17.141 47.841 89.295 1.00 23.53 238 GLY D O 1
ATOM 9266 N N . LEU D 1 239 ? 16.990 46.302 90.947 1.00 16.93 239 LEU D N 1
ATOM 9267 C CA . LEU D 1 239 ? 16.162 45.397 90.161 1.00 19.11 239 LEU D CA 1
ATOM 9268 C C . LEU D 1 239 ? 14.730 45.925 90.145 1.00 20.07 239 LEU D C 1
ATOM 9269 O O . LEU D 1 239 ? 14.258 46.449 91.156 1.00 18.84 239 LEU D O 1
ATOM 9274 N N . PRO D 1 240 ? 14.038 45.812 89.000 1.00 18.67 240 PRO D N 1
ATOM 9275 C CA . PRO D 1 240 ? 12.658 46.308 88.991 1.00 16.01 240 PRO D CA 1
ATOM 9276 C C . PRO D 1 240 ? 11.663 45.310 89.593 1.00 19.81 240 PRO D C 1
ATOM 9277 O O . PRO D 1 240 ? 11.804 44.089 89.410 1.00 19.92 240 PRO D O 1
ATOM 9281 N N . VAL D 1 241 ? 10.679 45.842 90.316 1.00 14.34 241 VAL D N 1
ATOM 9282 C CA . VAL D 1 241 ? 9.564 45.047 90.825 1.00 14.47 241 VAL D CA 1
ATOM 9283 C C . VAL D 1 241 ? 8.336 45.221 89.945 1.00 16.67 241 VAL D C 1
ATOM 9284 O O . VAL D 1 241 ? 8.149 46.271 89.307 1.00 17.98 241 VAL D O 1
ATOM 9288 N N . VAL D 1 242 ? 7.492 44.197 89.935 1.00 13.84 242 VAL D N 1
ATOM 9289 C CA . VAL D 1 242 ? 6.245 44.225 89.182 1.00 12.62 242 VAL D CA 1
ATOM 9290 C C . VAL D 1 242 ? 5.135 43.553 89.971 1.00 15.99 242 VAL D C 1
ATOM 9291 O O . VAL D 1 242 ? 5.362 42.511 90.610 1.00 16.09 242 VAL D O 1
ATOM 9295 N N . ALA D 1 243 ? 3.950 44.162 89.934 1.00 12.89 243 ALA D N 1
ATOM 9296 C CA . ALA D 1 243 ? 2.772 43.606 90.591 1.00 15.78 243 ALA D CA 1
ATOM 9297 C C . ALA D 1 243 ? 2.014 42.706 89.629 1.00 16.94 243 ALA D C 1
ATOM 9298 O O . ALA D 1 243 ? 1.756 43.090 88.493 1.00 16.12 243 ALA D O 1
ATOM 9300 N N . THR D 1 244 ? 1.662 41.501 90.070 1.00 13.34 244 THR D N 1
ATOM 9301 C CA . THR D 1 244 ? 0.664 40.722 89.327 1.00 14.40 244 THR D CA 1
ATOM 9302 C C . THR D 1 244 ? -0.380 40.216 90.309 1.00 14.44 244 THR D C 1
ATOM 9303 O O . THR D 1 244 ? -0.208 40.328 91.517 1.00 14.35 244 THR D O 1
ATOM 9307 N N . ASN D 1 245 ? -1.461 39.656 89.791 1.00 12.53 245 ASN D N 1
ATOM 9308 C CA . ASN D 1 245 ? -2.440 39.046 90.684 1.00 11.70 245 ASN D CA 1
ATOM 9309 C C . ASN D 1 245 ? -2.591 37.540 90.512 1.00 14.12 245 ASN D C 1
ATOM 9310 O O . ASN D 1 245 ? -3.502 36.934 91.086 1.00 15.23 245 ASN D O 1
ATOM 9315 N N . ASP D 1 246 ? -1.674 36.937 89.757 1.00 13.77 246 ASP D N 1
ATOM 9316 C CA . ASP D 1 246 ? -1.661 35.496 89.538 1.00 15.21 246 ASP D CA 1
ATOM 9317 C C . ASP D 1 246 ? -3.089 35.004 89.248 1.00 15.37 246 ASP D C 1
ATOM 9318 O O . ASP D 1 246 ? -3.619 34.131 89.950 1.00 13.64 246 ASP D O 1
ATOM 9323 N N . VAL D 1 247 ? -3.726 35.607 88.239 1.00 10.78 247 VAL D N 1
ATOM 9324 C CA . VAL D 1 247 ? -5.165 35.399 87.986 1.00 13.14 247 VAL D CA 1
ATOM 9325 C C . VAL D 1 247 ? -5.454 33.976 87.473 1.00 13.84 247 VAL D C 1
ATOM 9326 O O . VAL D 1 247 ? -4.833 33.529 86.513 1.00 15.40 247 VAL D O 1
ATOM 9330 N N . ARG D 1 248 ? -6.407 33.297 88.114 1.00 14.80 248 ARG D N 1
ATOM 9331 C CA . ARG D 1 248 ? -6.773 31.913 87.794 1.00 14.51 248 ARG D CA 1
ATOM 9332 C C . ARG D 1 248 ? -8.247 31.761 87.430 1.00 13.58 248 ARG D C 1
ATOM 9333 O O . ARG D 1 248 ? -8.673 30.713 86.937 1.00 15.08 248 ARG D O 1
ATOM 9341 N N . PHE D 1 249 ? -9.029 32.798 87.707 1.00 10.71 249 PHE D N 1
ATOM 9342 C CA . PHE D 1 249 ? -10.467 32.796 87.416 1.00 10.00 249 PHE D CA 1
ATOM 9343 C C . PHE D 1 249 ? -10.960 34.233 87.319 1.00 13.66 249 PHE D C 1
ATOM 9344 O O . PHE D 1 249 ? -10.269 35.161 87.721 1.00 13.67 249 PHE D O 1
ATOM 9352 N N . ILE D 1 250 ? -12.166 34.419 86.803 1.00 13.29 250 ILE D N 1
ATOM 9353 C CA . ILE D 1 250 ? -12.579 35.771 86.401 1.00 15.82 250 ILE D CA 1
ATOM 9354 C C . ILE D 1 250 ? -13.066 36.647 87.565 1.00 11.36 250 ILE D C 1
ATOM 9355 O O . ILE D 1 250 ? -12.534 37.750 87.784 1.00 14.65 250 ILE D O 1
ATOM 9360 N N . ASP D 1 251 ? -14.053 36.156 88.303 1.00 14.29 251 ASP D N 1
ATOM 9361 C CA . ASP D 1 251 ? -14.576 36.865 89.477 1.00 13.41 251 ASP D CA 1
ATOM 9362 C C . ASP D 1 251 ? -14.278 36.056 90.732 1.00 15.50 251 ASP D C 1
ATOM 9363 O O . ASP D 1 251 ? -14.099 34.840 90.660 1.00 15.78 251 ASP D O 1
ATOM 9368 N N . SER D 1 252 ? -14.221 36.722 91.882 1.00 17.80 252 SER D N 1
ATOM 9369 C CA . SER D 1 252 ? -13.951 36.027 93.144 1.00 18.68 252 SER D CA 1
ATOM 9370 C C . SER D 1 252 ? -14.953 34.894 93.394 1.00 21.62 252 SER D C 1
ATOM 9371 O O . SER D 1 252 ? -14.612 33.879 94.002 1.00 17.19 252 SER D O 1
ATOM 9374 N N . SER D 1 253 ? -16.182 35.068 92.906 1.00 14.91 253 SER D N 1
ATOM 9375 C CA . SER D 1 253 ? -17.221 34.047 93.043 1.00 19.62 253 SER D CA 1
ATOM 9376 C C . SER D 1 253 ? -16.931 32.767 92.238 1.00 17.24 253 SER D C 1
ATOM 9377 O O . SER D 1 253 ? -17.629 31.758 92.404 1.00 21.14 253 SER D O 1
ATOM 9380 N N . ASP D 1 254 ? -15.911 32.804 91.379 1.00 16.03 254 ASP D N 1
ATOM 9381 C CA . ASP D 1 254 ? -15.537 31.627 90.585 1.00 17.06 254 ASP D CA 1
ATOM 9382 C C . ASP D 1 254 ? -14.577 30.685 91.311 1.00 18.57 254 ASP D C 1
ATOM 9383 O O . ASP D 1 254 ? -14.269 29.602 90.804 1.00 16.34 254 ASP D O 1
ATOM 9388 N N . PHE D 1 255 ? -14.118 31.099 92.494 1.00 16.06 255 PHE D N 1
ATOM 9389 C CA . PHE D 1 255 ? -13.147 30.325 93.275 1.00 13.52 255 PHE D CA 1
ATOM 9390 C C . PHE D 1 255 ? -13.628 28.900 93.520 1.00 15.79 255 PHE D C 1
ATOM 9391 O O . PHE D 1 255 ? -12.883 27.948 93.302 1.00 17.38 255 PHE D O 1
ATOM 9399 N N . ASP D 1 256 ? -14.869 28.755 93.981 1.00 15.16 256 ASP D N 1
ATOM 9400 C CA . ASP D 1 256 ? -15.420 27.438 94.275 1.00 19.62 256 ASP D CA 1
ATOM 9401 C C . ASP D 1 256 ? -15.379 26.496 93.069 1.00 17.24 256 ASP D C 1
ATOM 9402 O O . ASP D 1 256 ? -14.970 25.345 93.199 1.00 15.10 256 ASP D O 1
ATOM 9407 N N . ALA D 1 257 ? -15.791 26.987 91.905 1.00 15.83 257 ALA D N 1
ATOM 9408 C CA . ALA D 1 257 ? -15.721 26.200 90.675 1.00 18.03 257 ALA D CA 1
ATOM 9409 C C . ALA D 1 257 ? -14.278 25.812 90.318 1.00 16.44 257 ALA D C 1
ATOM 9410 O O . ALA D 1 257 ? -14.045 24.679 89.881 1.00 20.26 257 ALA D O 1
ATOM 9412 N N . HIS D 1 258 ? -13.328 26.731 90.535 1.00 13.68 258 HIS D N 1
ATOM 9413 C CA . HIS D 1 258 ? -11.895 26.487 90.253 1.00 15.82 258 HIS D CA 1
ATOM 9414 C C . HIS D 1 258 ? -11.340 25.367 91.131 1.00 17.51 258 HIS D C 1
ATOM 9415 O O . HIS D 1 258 ? -10.695 24.422 90.645 1.00 12.80 258 HIS D O 1
ATOM 9422 N N . GLU D 1 259 ? -11.601 25.492 92.432 1.00 14.78 259 GLU D N 1
ATOM 9423 C CA . GLU D 1 259 ? -11.220 24.493 93.421 1.00 13.21 259 GLU D CA 1
ATOM 9424 C C . GLU D 1 259 ? -11.763 23.108 93.065 1.00 14.24 259 GLU D C 1
ATOM 9425 O O . GLU D 1 259 ? -11.045 22.125 93.170 1.00 14.88 259 GLU D O 1
ATOM 9431 N N . ILE D 1 260 ? -13.028 23.057 92.643 1.00 16.20 260 ILE D N 1
ATOM 9432 C CA . ILE D 1 260 ? -13.681 21.822 92.186 1.00 19.82 260 ILE D CA 1
ATOM 9433 C C . ILE D 1 260 ? -12.942 21.207 90.985 1.00 18.18 260 ILE D C 1
ATOM 9434 O O . ILE D 1 260 ? -12.625 20.011 91.004 1.00 19.93 260 ILE D O 1
ATOM 9439 N N . ARG D 1 261 ? -12.674 22.026 89.963 1.00 13.07 261 ARG D N 1
ATOM 9440 C CA . ARG D 1 261 ? -11.946 21.599 88.755 1.00 12.76 261 ARG D CA 1
ATOM 9441 C C . ARG D 1 261 ? -10.560 21.040 89.061 1.00 18.28 261 ARG D C 1
ATOM 9442 O O . ARG D 1 261 ? -10.169 20.004 88.507 1.00 16.76 261 ARG D O 1
ATOM 9450 N N . VAL D 1 262 ? -9.833 21.738 89.940 1.00 12.50 262 VAL D N 1
ATOM 9451 C CA . VAL D 1 262 ? -8.493 21.345 90.380 1.00 17.70 262 VAL D CA 1
ATOM 9452 C C . VAL D 1 262 ? -8.512 20.051 91.200 1.00 18.74 262 VAL D C 1
ATOM 9453 O O . VAL D 1 262 ? -7.683 19.165 90.979 1.00 16.99 262 VAL D O 1
ATOM 9457 N N . ALA D 1 263 ? -9.457 19.951 92.139 1.00 19.19 263 ALA D N 1
ATOM 9458 C CA . ALA D 1 263 ? -9.635 18.749 92.959 1.00 20.97 263 ALA D CA 1
ATOM 9459 C C . ALA D 1 263 ? -9.827 17.505 92.086 1.00 25.43 263 ALA D C 1
ATOM 9460 O O . ALA D 1 263 ? -9.100 16.515 92.240 1.00 25.89 263 ALA D O 1
ATOM 9462 N N . ILE D 1 264 ? -10.792 17.578 91.165 1.00 21.22 264 ILE D N 1
ATOM 9463 C CA . ILE D 1 264 ? -11.102 16.478 90.239 1.00 24.86 264 ILE D CA 1
ATOM 9464 C C . ILE D 1 264 ? -9.863 15.981 89.465 1.00 25.19 264 ILE D C 1
ATOM 9465 O O . ILE D 1 264 ? -9.537 14.790 89.514 1.00 26.94 264 ILE D O 1
ATOM 9470 N N . HIS D 1 265 ? -9.177 16.892 88.776 1.00 21.35 265 HIS D N 1
ATOM 9471 C CA . HIS D 1 265 ? -7.930 16.566 88.069 1.00 23.22 265 HIS D CA 1
ATOM 9472 C C . HIS D 1 265 ? -6.885 15.902 88.973 1.00 26.08 265 HIS D C 1
ATOM 9473 O O . HIS D 1 265 ? -6.234 14.933 88.568 1.00 27.70 265 HIS D O 1
ATOM 9480 N N . ASP D 1 266 ? -6.742 16.432 90.190 1.00 25.99 266 ASP D N 1
ATOM 9481 C CA . ASP D 1 266 ? -5.730 15.986 91.149 1.00 28.28 266 ASP D CA 1
ATOM 9482 C C . ASP D 1 266 ? -6.034 14.612 91.745 1.00 26.25 266 ASP D C 1
ATOM 9483 O O . ASP D 1 266 ? -5.141 13.971 92.302 1.00 30.74 266 ASP D O 1
ATOM 9488 N N . GLY D 1 267 ? -7.287 14.165 91.627 1.00 21.24 267 GLY D N 1
ATOM 9489 C CA . GLY D 1 267 ? -7.705 12.871 92.155 1.00 25.85 267 GLY D CA 1
ATOM 9490 C C . GLY D 1 267 ? -8.151 12.910 93.609 1.00 24.51 267 GLY D C 1
ATOM 9491 O O . GLY D 1 267 ? -7.994 11.923 94.334 1.00 20.88 267 GLY D O 1
ATOM 9492 N N . PHE D 1 268 ? -8.721 14.040 94.029 1.00 19.68 268 PHE D N 1
ATOM 9493 C CA . PHE D 1 268 ? -9.183 14.228 95.411 1.00 19.16 268 PHE D CA 1
ATOM 9494 C C . PHE D 1 268 ? -10.632 14.711 95.479 1.00 14.36 268 PHE D C 1
ATOM 9495 O O . PHE D 1 268 ? -11.101 15.383 94.564 1.00 18.41 268 PHE D O 1
ATOM 9503 N N . THR D 1 269 ? -11.328 14.400 96.569 1.00 16.50 269 THR D N 1
ATOM 9504 C CA . THR D 1 269 ? -12.612 15.053 96.872 1.00 20.34 269 THR D CA 1
ATOM 9505 C C . THR D 1 269 ? -12.325 16.427 97.486 1.00 21.18 269 THR D C 1
ATOM 9506 O O . THR D 1 269 ? -11.236 16.645 98.017 1.00 20.12 269 THR D O 1
ATOM 9510 N N . LEU D 1 270 ? -13.286 17.347 97.415 1.00 21.56 270 LEU D N 1
ATOM 9511 C CA . LEU D 1 270 ? -13.107 18.698 97.974 1.00 24.88 270 LEU D CA 1
ATOM 9512 C C . LEU D 1 270 ? -12.797 18.679 99.471 1.00 25.49 270 LEU D C 1
ATOM 9513 O O . LEU D 1 270 ? -11.897 19.382 99.941 1.00 26.22 270 LEU D O 1
ATOM 9518 N N . ASP D 1 271 ? -13.551 17.863 100.202 1.00 28.32 271 ASP D N 1
ATOM 9519 C CA . ASP D 1 271 ? -13.465 17.781 101.657 1.00 30.18 271 ASP D CA 1
ATOM 9520 C C . ASP D 1 271 ? -12.258 16.989 102.169 1.00 30.94 271 ASP D C 1
ATOM 9521 O O . ASP D 1 271 ? -12.051 16.899 103.382 1.00 33.93 271 ASP D O 1
ATOM 9526 N N . ASP D 1 272 ? -11.473 16.420 101.252 1.00 28.72 272 ASP D N 1
ATOM 9527 C CA . ASP D 1 272 ? -10.314 15.601 101.615 1.00 25.07 272 ASP D CA 1
ATOM 9528 C C . ASP D 1 272 ? -9.243 16.462 102.299 1.00 25.49 272 ASP D C 1
ATOM 9529 O O . ASP D 1 272 ? -8.776 17.446 101.715 1.00 20.47 272 ASP D O 1
ATOM 9534 N N . PRO D 1 273 ? -8.871 16.106 103.551 1.00 23.67 273 PRO D N 1
ATOM 9535 C CA . PRO D 1 273 ? -7.800 16.803 104.273 1.00 22.61 273 PRO D CA 1
ATOM 9536 C C . PRO D 1 273 ? -6.429 16.708 103.596 1.00 22.28 273 PRO D C 1
ATOM 9537 O O . PRO D 1 273 ? -5.580 17.581 103.811 1.00 28.42 273 PRO D O 1
ATOM 9541 N N . LYS D 1 274 ? -6.217 15.678 102.778 1.00 19.28 274 LYS D N 1
ATOM 9542 C CA . LYS D 1 274 ? -4.931 15.480 102.084 1.00 17.41 274 LYS D CA 1
ATOM 9543 C C . LYS D 1 274 ? -4.797 16.241 100.752 1.00 18.39 274 LYS D C 1
ATOM 9544 O O . LYS D 1 274 ? -3.723 16.221 100.132 1.00 17.97 274 LYS D O 1
ATOM 9550 N N . ARG D 1 275 ? -5.885 16.888 100.322 1.00 16.90 275 ARG D N 1
ATOM 9551 C CA . ARG D 1 275 ? -5.937 17.656 99.067 1.00 17.69 275 ARG D CA 1
ATOM 9552 C C . ARG D 1 275 ? -5.062 18.922 99.105 1.00 21.69 275 ARG D C 1
ATOM 9553 O O . ARG D 1 275 ? -5.162 19.706 100.050 1.00 25.47 275 ARG D O 1
ATOM 9561 N N . PRO D 1 276 ? -4.206 19.118 98.077 1.00 26.06 276 PRO D N 1
ATOM 9562 C CA . PRO D 1 276 ? -3.392 20.335 97.930 1.00 25.89 276 PRO D CA 1
ATOM 9563 C C . PRO D 1 276 ? -4.250 21.601 97.783 1.00 25.68 276 PRO D C 1
ATOM 9564 O O . PRO D 1 276 ? -5.218 21.607 97.019 1.00 22.40 276 PRO D O 1
ATOM 9568 N N . ARG D 1 277 ? -3.895 22.649 98.527 1.00 20.06 277 ARG D N 1
ATOM 9569 C CA . ARG D 1 277 ? -4.687 23.878 98.592 1.00 22.22 277 ARG D CA 1
ATOM 9570 C C . ARG D 1 277 ? -3.789 25.066 98.273 1.00 20.08 277 ARG D C 1
ATOM 9571 O O . ARG D 1 277 ? -3.339 25.795 99.168 1.00 22.53 277 ARG D O 1
ATOM 9579 N N . ASN D 1 278 ? -3.525 25.227 96.981 1.00 14.75 278 ASN D N 1
ATOM 9580 C CA . ASN D 1 278 ? -2.534 26.170 96.478 1.00 16.31 278 ASN D CA 1
ATOM 9581 C C . ASN D 1 278 ? -3.122 27.501 96.037 1.00 18.22 278 ASN D C 1
ATOM 9582 O O . ASN D 1 278 ? -2.383 28.378 95.606 1.00 13.93 278 ASN D O 1
ATOM 9587 N N . TYR D 1 279 ? -4.442 27.640 96.130 1.00 11.78 279 TYR D N 1
ATOM 9588 C CA . TYR D 1 279 ? -5.113 28.799 95.532 1.00 15.78 279 TYR D CA 1
ATOM 9589 C C . TYR D 1 279 ? -5.975 29.543 96.539 1.00 12.50 279 TYR D C 1
ATOM 9590 O O . TYR D 1 279 ? -6.497 28.959 97.489 1.00 14.20 279 TYR D O 1
ATOM 9599 N N . SER D 1 280 ? -6.138 30.833 96.270 1.00 12.94 280 SER D N 1
ATOM 9600 C CA . SER D 1 280 ? -6.858 31.769 97.129 1.00 14.47 280 SER D CA 1
ATOM 9601 C C . SER D 1 280 ? -8.025 32.394 96.362 1.00 12.13 280 SER D C 1
ATOM 9602 O O . SER D 1 280 ? -7.940 32.576 95.145 1.00 10.83 280 SER D O 1
ATOM 9605 N N . PRO D 1 281 ? -9.110 32.741 97.075 1.00 12.88 281 PRO D N 1
ATOM 9606 C CA . PRO D 1 281 ? -10.222 33.430 96.405 1.00 12.90 281 PRO D CA 1
ATOM 9607 C C . PRO D 1 281 ? -9.868 34.822 95.882 1.00 15.12 281 PRO D C 1
ATOM 9608 O O . PRO D 1 281 ? -10.659 35.423 95.159 1.00 15.99 281 PRO D O 1
ATOM 9612 N N . GLN D 1 282 ? -8.681 35.321 96.222 1.00 13.72 282 GLN D N 1
ATOM 9613 C CA . GLN D 1 282 ? -8.230 36.624 95.728 1.00 13.34 282 GLN D CA 1
ATOM 9614 C C . GLN D 1 282 ? -7.638 36.591 94.313 1.00 15.79 282 GLN D C 1
ATOM 9615 O O . GLN D 1 282 ? -7.350 37.639 93.726 1.00 12.89 282 GLN D O 1
ATOM 9621 N N . GLN D 1 283 ? -7.473 35.392 93.754 1.00 10.95 283 GLN D N 1
ATOM 9622 C CA . GLN D 1 283 ? -6.847 35.244 92.447 1.00 11.35 283 GLN D CA 1
ATOM 9623 C C . GLN D 1 283 ? -7.793 35.429 91.259 1.00 11.75 283 GLN D C 1
ATOM 9624 O O . GLN D 1 283 ? -7.714 34.688 90.271 1.00 13.12 283 GLN D O 1
ATOM 9630 N N . TYR D 1 284 ? -8.670 36.419 91.364 1.00 12.80 284 TYR D N 1
ATOM 9631 C CA . TYR D 1 284 ? -9.577 36.773 90.282 1.00 11.49 284 TYR D CA 1
ATOM 9632 C C . TYR D 1 284 ? -9.040 37.973 89.504 1.00 13.91 284 TYR D C 1
ATOM 9633 O O . TYR D 1 284 ? -7.979 38.527 89.847 1.00 11.86 284 TYR D O 1
ATOM 9642 N N . MET D 1 285 ? -9.750 38.359 88.442 1.00 11.76 285 MET D N 1
ATOM 9643 C CA . MET D 1 285 ? -9.295 39.467 87.614 1.00 9.90 285 MET D CA 1
ATOM 9644 C C . MET D 1 285 ? -9.652 40.806 88.280 1.00 12.83 285 MET D C 1
ATOM 9645 O O . MET D 1 285 ? -10.694 41.394 87.985 1.00 16.00 285 MET D O 1
ATOM 9650 N N . ARG D 1 286 ? -8.783 41.257 89.187 1.00 11.60 286 ARG D N 1
ATOM 9651 C CA . ARG D 1 286 ? -8.988 42.503 89.930 1.00 13.64 286 ARG D CA 1
ATOM 9652 C C . ARG D 1 286 ? -8.965 43.688 88.970 1.00 13.33 286 ARG D C 1
ATOM 9653 O O . ARG D 1 286 ? -8.227 43.690 87.980 1.00 14.39 286 ARG D O 1
ATOM 9661 N N . SER D 1 287 ? -9.792 44.687 89.262 1.00 17.22 287 SER D N 1
ATOM 9662 C CA . SER D 1 287 ? -9.812 45.902 88.451 1.00 16.99 287 SER D CA 1
ATOM 9663 C C . SER D 1 287 ? -8.529 46.712 88.629 1.00 14.25 287 SER D C 1
ATOM 9664 O O . SER D 1 287 ? -7.780 46.520 89.589 1.00 13.70 287 SER D O 1
ATOM 9667 N N . GLU D 1 288 ? -8.291 47.646 87.714 1.00 17.50 288 GLU D N 1
ATOM 9668 C CA . GLU D 1 288 ? -7.157 48.555 87.862 1.00 19.10 288 GLU D CA 1
ATOM 9669 C C . GLU D 1 288 ? -7.249 49.346 89.170 1.00 19.87 288 GLU D C 1
ATOM 9670 O O . GLU D 1 288 ? -6.244 49.539 89.858 1.00 16.31 288 GLU D O 1
ATOM 9676 N N . GLU D 1 289 ? -8.461 49.772 89.526 1.00 18.25 289 GLU D N 1
ATOM 9677 C CA . GLU D 1 289 ? -8.677 50.490 90.783 1.00 19.69 289 GLU D CA 1
ATOM 9678 C C . GLU D 1 289 ? -8.272 49.634 91.997 1.00 17.79 289 GLU D C 1
ATOM 9679 O O . GLU D 1 289 ? -7.597 50.120 92.915 1.00 19.38 289 GLU D O 1
ATOM 9685 N N . GLU D 1 290 ? -8.662 48.357 91.982 1.00 17.45 290 GLU D N 1
ATOM 9686 C CA . GLU D 1 290 ? -8.353 47.433 93.083 1.00 16.58 290 GLU D CA 1
ATOM 9687 C C . GLU D 1 290 ? -6.856 47.196 93.182 1.00 14.84 290 GLU D C 1
ATOM 9688 O O . GLU D 1 290 ? -6.304 47.227 94.282 1.00 14.93 290 GLU D O 1
ATOM 9694 N N . MET D 1 291 ? -6.206 46.949 92.041 1.00 12.15 291 MET D N 1
ATOM 9695 C CA . MET D 1 291 ? -4.750 46.771 92.030 1.00 15.58 291 MET D CA 1
ATOM 9696 C C . MET D 1 291 ? -4.008 48.026 92.506 1.00 15.92 291 MET D C 1
ATOM 9697 O O . MET D 1 291 ? -3.023 47.922 93.237 1.00 15.00 291 MET D O 1
ATOM 9702 N N . CYS D 1 292 ? -4.492 49.203 92.110 1.00 13.57 292 CYS D N 1
ATOM 9703 C CA . CYS D 1 292 ? -3.859 50.454 92.532 1.00 20.74 292 CYS D CA 1
ATOM 9704 C C . CYS D 1 292 ? -3.944 50.687 94.048 1.00 18.88 292 CYS D C 1
ATOM 9705 O O . CYS D 1 292 ? -2.972 51.127 94.666 1.00 19.95 292 CYS D O 1
ATOM 9708 N N . GLU D 1 293 ? -5.090 50.357 94.642 1.00 17.73 293 GLU D N 1
ATOM 9709 C CA . GLU D 1 293 ? -5.265 50.429 96.091 1.00 17.39 293 GLU D CA 1
ATOM 9710 C C . GLU D 1 293 ? -4.365 49.405 96.804 1.00 15.72 293 GLU D C 1
ATOM 9711 O O . GLU D 1 293 ? -3.736 49.709 97.817 1.00 15.71 293 GLU D O 1
ATOM 9717 N N . LEU D 1 294 ? -4.299 48.199 96.245 1.00 16.69 294 LEU D N 1
ATOM 9718 C CA . LEU D 1 294 ? -3.553 47.092 96.827 1.00 16.33 294 LEU D CA 1
ATOM 9719 C C . LEU D 1 294 ? -2.050 47.360 96.888 1.00 15.98 294 LEU D C 1
ATOM 9720 O O . LEU D 1 294 ? -1.376 46.928 97.832 1.00 17.82 294 LEU D O 1
ATOM 9725 N N . PHE D 1 295 ? -1.531 48.048 95.872 1.00 14.31 295 PHE D N 1
ATOM 9726 C CA . PHE D 1 295 ? -0.100 48.335 95.778 1.00 13.90 295 PHE D CA 1
ATOM 9727 C C . PHE D 1 295 ? 0.192 49.828 95.882 1.00 15.55 295 PHE D C 1
ATOM 9728 O O . PHE D 1 295 ? 1.184 50.306 95.340 1.00 17.69 295 PHE D O 1
ATOM 9736 N N . ALA D 1 296 ? -0.668 50.555 96.599 1.00 14.38 296 ALA D N 1
ATOM 9737 C CA . ALA D 1 296 ? -0.503 52.003 96.779 1.00 19.08 296 ALA D CA 1
ATOM 9738 C C . ALA D 1 296 ? 0.844 52.363 97.418 1.00 19.24 296 ALA D C 1
ATOM 9739 O O . ALA D 1 296 ? 1.416 53.412 97.115 1.00 19.38 296 ALA D O 1
ATOM 9741 N N . ASP D 1 297 ? 1.338 51.484 98.291 1.00 16.94 297 ASP D N 1
ATOM 9742 C CA . ASP D 1 297 ? 2.627 51.667 98.966 1.00 14.27 297 ASP D CA 1
ATOM 9743 C C . ASP D 1 297 ? 3.838 51.375 98.054 1.00 17.51 297 ASP D C 1
ATOM 9744 O O . ASP D 1 297 ? 4.968 51.711 98.407 1.00 19.80 297 ASP D O 1
ATOM 9749 N N . ILE D 1 298 ? 3.601 50.744 96.899 1.00 17.23 298 ILE D N 1
ATOM 9750 C CA . ILE D 1 298 ? 4.679 50.406 95.946 1.00 16.80 298 ILE D CA 1
ATOM 9751 C C . ILE D 1 298 ? 4.283 50.788 94.518 1.00 18.07 298 ILE D C 1
ATOM 9752 O O . ILE D 1 298 ? 4.040 49.894 93.680 1.00 16.12 298 ILE D O 1
ATOM 9757 N N . PRO D 1 299 ? 4.212 52.113 94.222 1.00 17.38 299 PRO D N 1
ATOM 9758 C CA . PRO D 1 299 ? 3.700 52.529 92.904 1.00 14.41 299 PRO D CA 1
ATOM 9759 C C . PRO D 1 299 ? 4.534 52.036 91.721 1.00 13.83 299 PRO D C 1
ATOM 9760 O O . PRO D 1 299 ? 3.986 51.811 90.642 1.00 16.57 299 PRO D O 1
ATOM 9764 N N . GLU D 1 300 ? 5.839 51.863 91.930 1.00 14.68 300 GLU D N 1
ATOM 9765 C CA . GLU D 1 300 ? 6.735 51.348 90.898 1.00 14.77 300 GLU D CA 1
ATOM 9766 C C . GLU D 1 300 ? 6.315 49.964 90.401 1.00 15.96 300 GLU D C 1
ATOM 9767 O O . GLU D 1 300 ? 6.510 49.654 89.235 1.00 16.21 300 GLU D O 1
ATOM 9773 N N . ALA D 1 301 ? 5.739 49.137 91.285 1.00 13.71 301 ALA D N 1
ATOM 9774 C CA . ALA D 1 301 ? 5.282 47.793 90.885 1.00 15.35 301 ALA D CA 1
ATOM 9775 C C . ALA D 1 301 ? 4.126 47.867 89.886 1.00 10.88 301 ALA D C 1
ATOM 9776 O O . ALA D 1 301 ? 3.974 47.008 89.012 1.00 14.76 301 ALA D O 1
ATOM 9778 N N . LEU D 1 302 ? 3.310 48.902 90.023 1.00 11.99 302 LEU D N 1
ATOM 9779 C CA . LEU D 1 302 ? 2.220 49.140 89.090 1.00 12.44 302 LEU D CA 1
ATOM 9780 C C . LEU D 1 302 ? 2.743 49.758 87.784 1.00 14.11 302 LEU D C 1
ATOM 9781 O O . LEU D 1 302 ? 2.377 49.322 86.680 1.00 14.40 302 LEU D O 1
ATOM 9786 N N . ALA D 1 303 ? 3.631 50.738 87.924 1.00 14.25 303 ALA D N 1
ATOM 9787 C CA . ALA D 1 303 ? 4.206 51.462 86.784 1.00 15.14 303 ALA D CA 1
ATOM 9788 C C . ALA D 1 303 ? 4.928 50.507 85.845 1.00 15.89 303 ALA D C 1
ATOM 9789 O O . ALA D 1 303 ? 4.821 50.649 84.615 1.00 15.60 303 ALA D O 1
ATOM 9791 N N . ASN D 1 304 ? 5.618 49.515 86.412 1.00 12.73 304 ASN D N 1
ATOM 9792 C CA . ASN D 1 304 ? 6.333 48.550 85.574 1.00 13.04 304 ASN D CA 1
ATOM 9793 C C . ASN D 1 304 ? 5.395 47.687 84.748 1.00 17.04 304 ASN D C 1
ATOM 9794 O O . ASN D 1 304 ? 5.789 47.251 83.664 1.00 16.27 304 ASN D O 1
ATOM 9799 N N . THR D 1 305 ? 4.165 47.447 85.228 1.00 12.67 305 THR D N 1
ATOM 9800 C CA . THR D 1 305 ? 3.221 46.651 84.420 1.00 12.89 305 THR D CA 1
ATOM 9801 C C . THR D 1 305 ? 2.893 47.373 83.118 1.00 13.80 305 THR D C 1
ATOM 9802 O O . THR D 1 305 ? 2.746 46.729 82.069 1.00 14.91 305 THR D O 1
ATOM 9806 N N . VAL D 1 306 ? 2.760 48.696 83.204 1.00 14.12 306 VAL D N 1
ATOM 9807 C CA . VAL D 1 306 ? 2.360 49.511 82.049 1.00 13.05 306 VAL D CA 1
ATOM 9808 C C . VAL D 1 306 ? 3.527 49.633 81.071 1.00 12.93 306 VAL D C 1
ATOM 9809 O O . VAL D 1 306 ? 3.338 49.548 79.863 1.00 15.19 306 VAL D O 1
ATOM 9813 N N . GLU D 1 307 ? 4.731 49.805 81.613 1.00 12.78 307 GLU D N 1
ATOM 9814 C CA . GLU D 1 307 ? 5.937 49.825 80.782 1.00 13.36 307 GLU D CA 1
ATOM 9815 C C . GLU D 1 307 ? 6.164 48.483 80.080 1.00 12.95 307 GLU D C 1
ATOM 9816 O O . GLU D 1 307 ? 6.451 48.453 78.893 1.00 12.32 307 GLU D O 1
ATOM 9822 N N . ILE D 1 308 ? 6.042 47.383 80.823 1.00 12.66 308 ILE D N 1
ATOM 9823 C CA . ILE D 1 308 ? 6.123 46.055 80.199 1.00 15.25 308 ILE D CA 1
ATOM 9824 C C . ILE D 1 308 ? 5.070 45.883 79.086 1.00 11.09 308 ILE D C 1
ATOM 9825 O O . ILE D 1 308 ? 5.400 45.392 77.998 1.00 14.40 308 ILE D O 1
ATOM 9830 N N . ALA D 1 309 ? 3.828 46.319 79.338 1.00 13.55 309 ALA D N 1
ATOM 9831 C CA . ALA D 1 309 ? 2.763 46.213 78.339 1.00 15.88 309 ALA D CA 1
ATOM 9832 C C . ALA D 1 309 ? 3.118 46.949 77.035 1.00 15.75 309 ALA D C 1
ATOM 9833 O O . ALA D 1 309 ? 2.856 46.444 75.935 1.00 15.74 309 ALA D O 1
ATOM 9835 N N . LYS D 1 310 ? 3.736 48.119 77.159 1.00 12.85 310 LYS D N 1
ATOM 9836 C CA . LYS D 1 310 ? 4.204 48.876 75.997 1.00 12.59 310 LYS D CA 1
ATOM 9837 C C . LYS D 1 310 ? 5.341 48.160 75.271 1.00 15.52 310 LYS D C 1
ATOM 9838 O O . LYS D 1 310 ? 5.467 48.273 74.047 1.00 15.30 310 LYS D O 1
ATOM 9844 N N . ARG D 1 311 ? 6.142 47.403 76.024 1.00 13.49 311 ARG D N 1
ATOM 9845 C CA . ARG D 1 311 ? 7.294 46.726 75.450 1.00 14.53 311 ARG D CA 1
ATOM 9846 C C . ARG D 1 311 ? 6.945 45.421 74.740 1.00 15.41 311 ARG D C 1
ATOM 9847 O O . ARG D 1 311 ? 7.763 44.909 73.985 1.00 18.04 311 ARG D O 1
ATOM 9855 N N . CYS D 1 312 ? 5.742 44.892 74.974 1.00 16.33 312 CYS D N 1
ATOM 9856 C CA . CYS D 1 312 ? 5.333 43.607 74.384 1.00 15.20 312 CYS D CA 1
ATOM 9857 C C . CYS D 1 312 ? 4.511 43.811 73.112 1.00 18.60 312 CYS D C 1
ATOM 9858 O O . CYS D 1 312 ? 3.330 44.141 73.177 1.00 17.27 312 CYS D O 1
ATOM 9861 N N . ASN D 1 313 ? 5.150 43.590 71.959 1.00 12.82 313 ASN D N 1
ATOM 9862 C CA . ASN D 1 313 ? 4.575 43.866 70.657 1.00 13.81 313 ASN D CA 1
ATOM 9863 C C . ASN D 1 313 ? 4.802 42.698 69.706 1.00 16.82 313 ASN D C 1
ATOM 9864 O O . ASN D 1 313 ? 5.771 42.686 68.940 1.00 18.39 313 ASN D O 1
ATOM 9869 N N . VAL D 1 314 ? 3.931 41.703 69.798 1.00 16.70 314 VAL D N 1
ATOM 9870 C CA . VAL D 1 314 ? 3.995 40.542 68.903 1.00 13.79 314 VAL D CA 1
ATOM 9871 C C . VAL D 1 314 ? 2.849 40.687 67.914 1.00 14.75 314 VAL D C 1
ATOM 9872 O O . VAL D 1 314 ? 1.705 40.891 68.321 1.00 15.57 314 VAL D O 1
ATOM 9876 N N . THR D 1 315 ? 3.172 40.564 66.629 1.00 18.13 315 THR D N 1
ATOM 9877 C CA . THR D 1 315 ? 2.197 40.720 65.547 1.00 21.47 315 THR D CA 1
ATOM 9878 C C . THR D 1 315 ? 1.906 39.404 64.835 1.00 21.18 315 THR D C 1
ATOM 9879 O O . THR D 1 315 ? 2.664 38.416 64.936 1.00 19.88 315 THR D O 1
#

B-factor: mean 18.96, std 8.41, range [2.02, 83.95]

Solvent-accessible surface area: 51349 Å² total; per-residue (Å²): 129,155,20,99,25,6,137,8,77,126,153,42,68,62,42,3,74,60,3,2,64,45,0,71,180,150,29,69,46,4,50,16,74,56,59,122,84,97,36,58,146,80,81,70,96,104,18,129,1,1,0,0,6,0,2,4,56,70,16,78,30,117,52,73,24,129,2,66,57,5,6,133,32,0,31,28,60,41,5,11,0,0,0,15,0,3,32,0,28,41,88,3,24,126,127,1,61,41,38,0,8,55,27,1,0,0,2,2,3,2,0,7,4,26,6,56,14,144,72,23,42,125,52,49,5,50,4,0,0,0,0,12,62,61,60,0,61,104,17,0,57,92,0,24,41,82,0,97,146,109,38,129,56,123,71,14,12,17,0,45,28,74,44,0,63,158,20,34,106,8,0,0,0,0,1,1,1,35,58,0,5,0,1,43,1,33,40,20,32,24,81,73,24,5,75,100,0,0,54,15,3,73,129,31,2,79,68,42,5,0,0,0,0,11,4,0,14,23,50,48,6,17,63,4,5,120,26,0,25,125,21,0,76,83,95,36,10,7,0,0,0,0,0,7,0,12,2,29,25,47,84,49,32,100,48,9,52,108,47,25,34,139,89,72,70,173,104,180,94,34,7,64,31,0,40,2,22,18,30,104,54,0,13,142,29,0,72,89,9,74,25,0,14,38,0,0,11,15,0,0,35,16,2,14,9,96,200,29,96,25,5,140,9,77,123,141,42,71,57,43,4,75,59,2,2,63,44,0,73,180,151,29,69,49,5,51,17,73,57,59,170,166,111,27,59,148,79,73,69,96,102,17,139,1,1,0,0,5,0,3,3,64,42,14,81,28,112,50,74,18,122,3,67,61,5,7,161,58,0,38,86,57,47,5,9,0,0,0,15,0,5,28,1,28,40,88,5,25,129,126,2,59,41,36,0,10,58,26,1,0,0,3,2,4,1,0,7,3,23,6,59,15,132,64,20,46,140,46,63,5,51,4,1,0,0,0,12,59,60,69,0,62,104,17,0,59,91,0,22,43,81,0,101,142,104,38,126,54,125,68,14,13,18,0,38,30,66,40,0,65,158,21,32,101,6,0,1,0,0,2,2,0,34,73,0,5,0,1,44,0,30,24,36,65,66,86,64,28,8,66,93,0,0,50,16,3,66,127,35,2,80,68,43,4,0,0,0,0,12,35,0,69,30,47,38,8,72,53,4,5,120,26,0,28,124,19,0,67,83,88,40,13,6,0,0,0,0,0,7,0,13,1,32,57,49,86,52,31,63,14,9,22,9,47,19,4,66,81,72,63,58,56,46,71,32,22,95,10,64,40,87,34,8,57,61,0,41,3,23,24,48,134,71,0,10,147,50,0,73,99,9,75,46,0,12,38,0,0,9,16,0,0,34,17,1,15,8,97,211,30,102,24,6,137,8,78,122,142,42,70,58,43,5,74,59,3,3,66,44,0,71,182,150,30,69,48,6,51,17,73,57,58,167,165,113,27,58,147,80,69,70,98,104,17,113,1,1,0,0,6,0,2,3,60,73,16,82,34,110,55,70,20,118,2,68,58,6,6,164,55,0,36,88,58,48,4,10,0,0,0,9,0,4,28,0,28,40,90,3,18,125,131,0,61,41,36,0,9,56,29,1,0,0,2,1,2,1,0,8,3,21,6,49,15,66,60,22,37,129,55,43,6,49,4,0,0,0,0,13,59,61,69,0,63,106,16,0,56,92,0,22,40,82,0,99,143,111,38,124,58,122,65,13,14,27,0,36,27,46,32,0,31,155,20,27,98,6,0,0,0,0,2,2,1,34,55,0,6,1,1,38,1,32,60,28,36,24,80,71,27,5,73,80,0,0,53,17,4,49,76,28,2,21,68,19,5,0,0,0,0,10,4,0,11,25,52,50,6,20,62,4,6,123,27,0,26,125,20,0,79,81,92,39,10,5,0,0,0,0,0,7,0,13,1,35,57,48,102,55,28,100,47,10,24,81,66,27,4,126,85,76,66,54,84,81,128,42,103,165,16,63,125,78,40,7,62,31,0,41,3,19,28,41,129,67,0,16,142,27,0,72,91,9,76,45,0,14,38,0,0,10,14,0,0,36,17,1,14,9,93,197,26,100,24,5,141,8,78,126,151,42,67,62,42,4,74,59,3,2,62,45,0,71,178,148,27,69,48,5,49,16,72,57,59,175,166,109,24,59,147,79,72,69,97,102,17,150,1,1,0,0,5,0,3,4,55,74,15,82,29,119,48,68,21,122,2,65,57,3,9,158,52,0,38,84,61,43,5,10,0,0,0,16,0,5,23,1,28,40,92,5,26,127,123,2,61,42,38,0,9,57,24,0,1,0,3,2,5,1,0,7,4,21,6,45,14,136,62,19,44,126,46,48,6,47,4,1,0,0,0,11,60,62,66,0,64,103,17,0,57,91,0,23,41,83,0,97,144,113,35,128,56,123,63,15,12,25,0,46,28,69,43,0,64,155,20,35,97,6,0,0,0,0,1,2,0,34,59,0,5,0,1,41,0,32,32,39,66,56,68,12,35,9,18,46,0,0,16,14,4,54,103,31,2,79,70,43,5,0,0,0,0,12,35,0,70,28,49,38,7,73,52,4,5,119,28,0,26,125,20,0,62,57,29,36,10,8,0,0,0,0,0,7,0,12,1,29,56,50,102,48,33,101,42,10,23,74,45,21,2,128,89,60,65,66,88,79,111,33,28,92,12,55,50,91,44,8,40,33,0,38,3,17,18,37,119,71,0,10,147,50,0,72,101,10,76,45,0,10,38,0,0,11,14,0,0,35,16,2,16,8,97

Radius of gyration: 36.34 Å; Cα contacts (8 Å, |Δi|>4): 2553; chains: 4; bounding box: 90×92×83 Å

Secondary structure (DSSP, 8-state):
--SPP-PPPHHHHHHHHHHHHHHHHHHS--GGG---TT--GGG----S-----B--TTTTSSS----HHHHHHHHHTT-SEEEEEEET--TTHHHHHHHHHHHT-EEEEEEEEEEE-GGGTT--EEEEEEE-SHHHHHHHHHHHHHHHHT---TT---EETTHHHHH-TTEEEE--GGGSHHHHHHHHT-HHHHHHHHHHHHHHSTT-EEEEEE-SS-TTHHHHHHHHHHHHHHHTPPEEEE--B-SSSGGGHHHHHHHHHHHHT------TT-S---HHHHHHHTTT-HHHHHHHHHHHHH----/-PBP-PPPHHHHHHHHHHHHHHHHHHS--GGG---TT--STT----S-----B--TTTTSSS----HHHHHHHHHTT-SEEEE--BT--TTHHHHHHHHHHHT-EEEEEEEEEEE-GGGTT--EEEEEEE-SHHHHHHHHHHHHHHHHT---TT---EETTHHHHH-TTEEEE--GGGSHHHHHHHTT-HHHHHHHHHHHHHHSTT-EEEEEE-SS-TTHHHHHHHHHHHHHHHTPBEEEE--B-SSSGGGHHHHHHHHHHHTT--TT-TTS-----TT-S---HHHHHHHTTT-HHHHHHHHHHHHH----/-----PPPHHHHHHHHHHHHHHHHHHS--GGG---TT--STT----S-----B--TTTTSSS----HHHHHHHHHTT-SEEEEEEET--TTHHHHHHHHHHHT-EEEEEEEEEEE-GGGTT--EEEEEEE-SHHHHHHHHHHHHHHHHT---TT---EETTHHHHH-TTEEEE--GGGSHHHHHHHTT-HHHHHHHHHHHHHHSTT-EEEEE--SS-TTHHHHHHHHHHHHHHHTPPEEE---B-SSSGGGHHHHHHHHHHHHT--SS-TT------TT-S---HHHHHHHTTT-HHHHHHHHHHHHH----/-PPP-PPPHHHHHHHHHHHHHHHHHHS--GGG---TT--GGG----S-----B--TTTTSSS----HHHHHHHHHTT-SEEEEEEET--TTHHHHHHHHHHHT-EEEEEEEEEEE-GGGTT--EEEEEEE-SHHHHHHHHHHHHHHHHT---TT---EETTHHHHT-TTEEEE--GGGSHHHHHHHTT-HHHHHHHHHHHHHHSTT-EEEEEE-SS-TTHHHHHHHHHHHHHHHTPPEEEE--B-SSSGGGHHHHHHHHHHHHT--TT-TTS-----TT-S---HHHHHHHTTT-HHHHHHHHHHHHH----

Organism: Escherichia coli (strain K12) (NCBI:txid83333)

CATH classification: 3.20.20.140